Protein AF-A0AAV1DIM1-F1 (afdb_monomer_lite)

Radius of gyration: 45.49 Å; chains: 1; bounding box: 149×94×102 Å

Secondary structure (DSSP, 8-state):
--SSHHHHHHTSS--------------HHHHHHHHHHT--SSSS-S-HHHHHHHHHHHHHTT---HHHHHHHHHHHHHHHHH-TT--HHHHHHHHHHHHHH-----HHHHHHHHHHHHHHHHS--BHHHHHHHHHHHHHHHTT-SSS---BSSHHHHHHHHHHTB-TTS-EESBSS---EEHHHHHHHHHHHHHHHHHBSS---HHHHHHHHHHHHHHGGGEEE-TTS-EEE--TTSSS-HHHHHHHHHHHHHHHHHH-SS-----HHHHHHHHHHHHHT-S-SSHHHHHHHHHHHHHHHS-SS-EE-EEE-S-SEEETTTTPPEEEEEE-TT-PBPPSEEEEEEEEEETT---EEEEEEEPEEETTTTEEEESS--TT--SEEEEEEEEEEESSSTHHHHEE--SEEEEEEEEEB--EEEEEEEEEE-TTT--EEEEEE--TTS---EEEEEESSSEEEEEEEEE-TTSPBP--SEEEEEEEETTS-EEEEEPEEETTEEEEEEESTTTTTTTTT--EEEEEEEEEE-TTBTT-EEEEEEEEEEEPPPPPTTPPPPPPP---TTGGGSPPPP----PPPPP-PPPHHHHHHHHHHHHHHHHHHHHHHHHTT---TTS--SHHHHHHHHHHHHHHHHHHHHHHHHHHS---SSTTTHHHHHHHHHHHHHHHHHTTT---------------------------------------------------HHHHHHHHHHHTSPP-TTS-----EEHHHHHHH-S-HHHHHHHHHHHHHTTSEEEEE--SSS--EEEEEHHHHHHHHHHHHHHTT--SHHHHHHHHHIIIIIHHH--SSEEEHHHHHHHHHTTS---HHHHHHHHHTTSEEE-SS-TTEEEE--TTTHHHHHHHHHHHHHHHHHHHTSTTSEEEHHHHHT---SS-SS-HHHHHHHHHHTTSEEEETTEEEEPEE-TTS-EE--------

Foldseek 3Di:
DPDPPVVVVVVVPPPPPDQQFFFDFDDVVLVVLLCVQLVDPVLDDDALQSLLLSLVLCVLLVHPPQVSHLVVPLVVLQVQLPDPPHDLQSLLSSLSNCLRNVRDDDVVSLQVLLVVLLVQLVVDFFLVSLLSSLSSLVSSVSNDPPHQNAHAVLQVSLVSLVVQADPQLFGDRGPPDPFTWLLSSLSSLLSNLSSLVRYPDHHDVVSVVVNLVSLVSNLVQWDADPNLAIFHDTPPPPDDRLSSRLSNLSSQQSNLVSDPDESPDDLSSLLNPLSVLSSCPHDPHSVSSSSSSSSLVSLCDGNHAREWRKHWPDQEAEPAVQGWTKIAIATNNRHQDDDKWKWFAWKAFPPDPDIDGDTGIFDADPVVRIGIDNHDDLVDFQGKMKIKMAIGDPDPVNSRHHRHNGIRIHIHGYAYAKDKADWKKFKAAQPPRDTPDIDHFDQPDDAADEAEDELRIKIKTKIFIATPSGATDDAPAKWKWKAFPQGDIDIDGWDDPRGMTMDIGNSPVCCLVVQVDFAKIWIWIFTDHPRHPCGDIGGNHIYGYHGDDHDPPGDHGDRHPPDPVCVLPDDDDDPDDDDDDDDDDDPVVVVVVVVVVCVVVVVVVVVCVVVVPDDVVQDPPDPLNVLSVVLVVLVVVVVVVVVVVVVDPDDDDVVPSVVVNVVSVVVNVVVVCVVPDDDDDDDDDDYDDDDDDDDDDDDDDDDDDDDDDDDDDDDDDDDDDDPPPDDPLNVQVVVQQVVWDDQPPFDAHDKAKLLLSLLVDVDNVVNVVVVVVCLLVLQKAKAQDPLPDRIIIIDGNVSQVVQLVVLLVVVVDPDPVLSVLSVLCSPQVCNVDSDQKDFQVRVCVSSVVPHDDDVVSVVSCVVSQQWDQDSPDNRMIGGGGGPCPLQSQQLSQQLVVLQVVQVPDPQSKDFPVVQQPDADPSHSTHSSSSVSNCCSVVQWHDDPRMIGGWDQDPPRDTDDRDDDDDD

Organism: NCBI:txid529605

Structure (mmCIF, N/CA/C/O backbone):
data_AF-A0AAV1DIM1-F1
#
_entry.id   AF-A0AAV1DIM1-F1
#
loop_
_atom_site.group_PDB
_atom_site.id
_atom_site.type_symbol
_atom_site.label_atom_id
_atom_site.label_alt_id
_atom_site.label_comp_id
_atom_site.label_asym_id
_atom_site.label_entity_id
_atom_site.label_seq_id
_atom_site.pdbx_PDB_ins_code
_atom_site.Cartn_x
_atom_site.Cartn_y
_atom_site.Cartn_z
_atom_site.occupancy
_atom_site.B_iso_or_equiv
_atom_site.auth_seq_id
_atom_site.auth_comp_id
_atom_site.auth_asym_id
_atom_site.auth_atom_id
_atom_site.pdbx_PDB_model_num
ATOM 1 N N . MET A 1 1 ? 7.513 43.354 28.624 1.00 40.34 1 MET A N 1
ATOM 2 C CA . MET A 1 1 ? 8.223 42.387 27.754 1.00 40.34 1 MET A CA 1
ATOM 3 C C . MET A 1 1 ? 7.417 41.090 27.690 1.00 40.34 1 MET A C 1
ATOM 5 O O . MET A 1 1 ? 7.611 40.233 28.534 1.00 40.34 1 MET A O 1
ATOM 9 N N . ALA A 1 2 ? 6.451 40.970 26.768 1.00 34.06 2 ALA A N 1
ATOM 10 C CA . ALA A 1 2 ? 5.470 39.869 26.795 1.00 34.06 2 ALA A CA 1
ATOM 11 C C . ALA A 1 2 ? 4.981 39.428 25.395 1.00 34.06 2 ALA A C 1
ATOM 13 O O . ALA A 1 2 ? 3.812 39.102 25.218 1.00 34.06 2 ALA A O 1
ATOM 14 N N . ARG A 1 3 ? 5.856 39.458 24.374 1.00 29.02 3 ARG A N 1
ATOM 15 C CA . ARG A 1 3 ? 5.489 39.065 22.993 1.00 29.02 3 ARG A CA 1
ATOM 16 C C . ARG A 1 3 ? 6.458 38.108 22.284 1.00 29.02 3 ARG A C 1
ATOM 18 O O . ARG A 1 3 ? 6.128 37.634 21.206 1.00 29.02 3 ARG A O 1
ATOM 25 N N . ASN A 1 4 ? 7.593 37.769 22.905 1.00 30.81 4 ASN A N 1
ATOM 26 C CA . ASN A 1 4 ? 8.616 36.903 22.295 1.00 30.81 4 ASN A CA 1
ATOM 27 C C . ASN A 1 4 ? 8.560 35.444 22.794 1.00 30.81 4 ASN A C 1
ATOM 29 O O . ASN A 1 4 ? 9.147 34.567 22.170 1.00 30.81 4 ASN A O 1
ATOM 33 N N . LEU A 1 5 ? 7.832 35.156 23.881 1.00 32.81 5 LEU A N 1
ATOM 34 C CA . LEU A 1 5 ? 7.786 33.808 24.468 1.00 32.81 5 LEU A CA 1
ATOM 35 C C . LEU A 1 5 ? 6.974 32.810 23.614 1.00 32.81 5 LEU A C 1
ATOM 37 O O . LEU A 1 5 ? 7.283 31.622 23.589 1.00 32.81 5 LEU A O 1
ATOM 41 N N . GLY A 1 6 ? 5.981 33.295 22.858 1.00 29.98 6 GLY A N 1
ATOM 42 C CA . GLY A 1 6 ? 5.124 32.458 22.007 1.00 29.98 6 GLY A CA 1
ATOM 43 C C . GLY A 1 6 ? 5.832 31.812 20.808 1.00 29.98 6 GLY A C 1
ATOM 44 O O . GLY A 1 6 ? 5.365 30.789 20.319 1.00 29.98 6 GLY A O 1
ATOM 45 N N . PHE A 1 7 ? 6.968 32.359 20.361 1.00 30.95 7 PHE A N 1
ATOM 46 C CA . PHE A 1 7 ? 7.756 31.772 19.270 1.00 30.95 7 PHE A CA 1
ATOM 47 C C . PHE A 1 7 ? 8.720 30.673 19.740 1.00 30.95 7 PHE A C 1
ATOM 49 O O . PHE A 1 7 ? 9.035 29.779 18.961 1.00 30.95 7 PHE A O 1
ATOM 56 N N . LEU A 1 8 ? 9.147 30.686 21.009 1.00 30.31 8 LEU A N 1
ATOM 57 C CA . LEU A 1 8 ? 10.088 29.685 21.528 1.00 30.31 8 LEU A CA 1
ATOM 58 C C . LEU A 1 8 ? 9.409 28.337 21.830 1.00 30.31 8 LEU A C 1
ATOM 60 O O . LEU A 1 8 ? 10.008 27.283 21.640 1.00 30.31 8 LEU A O 1
ATOM 64 N N . VAL A 1 9 ? 8.140 28.359 22.252 1.00 33.66 9 VAL A N 1
ATOM 65 C CA . VAL A 1 9 ? 7.372 27.140 22.575 1.00 33.66 9 VAL A CA 1
ATOM 66 C C . VAL A 1 9 ? 6.991 26.351 21.315 1.00 33.66 9 VAL A C 1
ATOM 68 O O . VAL A 1 9 ? 6.946 25.122 21.352 1.00 33.66 9 VAL A O 1
ATOM 71 N N . LEU A 1 10 ? 6.780 27.026 20.179 1.00 28.30 10 LEU A N 1
ATOM 72 C CA . LEU A 1 10 ? 6.426 26.365 18.917 1.00 28.30 10 LEU A CA 1
ATOM 73 C C . LEU A 1 10 ? 7.615 25.621 18.271 1.00 28.30 10 LEU A C 1
ATOM 75 O O . LEU A 1 10 ? 7.403 24.708 17.479 1.00 28.30 10 LEU A O 1
ATOM 79 N N . ALA A 1 11 ? 8.854 25.962 18.643 1.00 30.52 11 ALA A N 1
ATOM 80 C CA . ALA A 1 11 ? 10.071 25.320 18.137 1.00 30.52 11 ALA A CA 1
ATOM 81 C C . ALA A 1 11 ? 10.426 23.991 18.841 1.00 30.52 11 ALA A C 1
ATOM 83 O O . ALA A 1 11 ? 11.244 23.231 18.332 1.00 30.52 11 ALA A O 1
ATOM 84 N N . LEU A 1 12 ? 9.818 23.680 19.995 1.00 31.03 12 LEU A N 1
ATOM 85 C CA . LEU A 1 12 ? 10.154 22.495 20.810 1.00 31.03 12 LEU A CA 1
ATOM 86 C C . LEU A 1 12 ? 9.238 21.276 20.586 1.00 31.03 12 LEU A C 1
ATOM 88 O O . LEU A 1 12 ? 9.500 20.198 21.131 1.00 31.03 12 LEU A O 1
ATOM 92 N N . PHE A 1 13 ? 8.201 21.429 19.756 1.00 29.11 13 PHE A N 1
ATOM 93 C CA . PHE A 1 13 ? 7.246 20.372 19.392 1.00 29.11 13 PHE A CA 1
ATOM 94 C C . PHE A 1 13 ? 7.442 19.791 17.979 1.00 29.11 13 PHE A C 1
ATOM 96 O O . PHE A 1 13 ? 6.601 19.029 17.512 1.00 29.11 13 PHE A O 1
ATOM 103 N N . VAL A 1 14 ? 8.585 20.055 17.331 1.00 29.22 14 VAL A N 1
ATOM 104 C CA . VAL A 1 14 ? 9.049 19.288 16.156 1.00 29.22 14 VAL A CA 1
ATOM 105 C C . VAL A 1 14 ? 10.115 18.282 16.595 1.00 29.22 14 VAL A C 1
ATOM 107 O O . VAL A 1 14 ? 11.280 18.345 16.224 1.00 29.22 14 VAL A O 1
ATOM 110 N N . ALA A 1 15 ? 9.690 17.346 17.440 1.00 30.95 15 ALA A N 1
ATOM 111 C CA . ALA A 1 15 ? 10.381 16.083 17.653 1.00 30.95 15 ALA A CA 1
ATOM 112 C C . ALA A 1 15 ? 9.413 14.990 17.201 1.00 30.95 15 ALA A C 1
ATOM 114 O O . ALA A 1 15 ? 8.617 14.500 18.002 1.00 30.95 15 ALA A O 1
ATOM 115 N N . SER A 1 16 ? 9.429 14.685 15.900 1.00 29.98 16 SER A N 1
ATOM 116 C CA . SER A 1 16 ? 8.691 13.538 15.374 1.00 29.98 16 SER A CA 1
ATOM 117 C C . SER A 1 16 ? 9.204 12.288 16.084 1.00 29.98 16 SER A C 1
ATOM 119 O O . SER A 1 16 ? 10.413 12.043 16.112 1.00 29.98 16 SER A O 1
ATOM 121 N N . ILE A 1 17 ? 8.306 11.519 16.699 1.00 33.34 17 ILE A N 1
ATOM 122 C CA . ILE A 1 17 ? 8.644 10.177 17.169 1.00 33.34 17 ILE A CA 1
ATOM 123 C C . ILE A 1 17 ? 8.597 9.302 15.921 1.00 33.34 17 ILE A C 1
ATOM 125 O O . ILE A 1 17 ? 7.555 8.737 15.598 1.00 33.34 17 ILE A O 1
ATOM 129 N N . CYS A 1 18 ? 9.701 9.277 15.171 1.00 35.06 18 CYS A N 1
ATOM 130 C CA . CYS A 1 18 ? 9.811 8.430 13.992 1.00 35.06 18 CYS A CA 1
ATOM 131 C C . CYS A 1 18 ? 9.652 6.968 14.423 1.00 35.06 18 CYS A C 1
ATOM 133 O O . CYS A 1 18 ? 10.499 6.444 15.150 1.00 35.06 18 CYS A O 1
ATOM 135 N N . GLU A 1 19 ? 8.601 6.304 13.941 1.00 37.44 19 GLU A N 1
ATOM 136 C CA . GLU A 1 19 ? 8.610 4.849 13.827 1.00 37.44 19 GLU A CA 1
ATOM 137 C C . GLU A 1 19 ? 9.782 4.495 12.907 1.00 37.44 19 GLU A C 1
ATOM 139 O O . GLU A 1 19 ? 9.774 4.811 11.718 1.00 37.44 19 GLU A O 1
ATOM 144 N N . ALA A 1 20 ? 10.847 3.932 13.478 1.00 51.25 20 ALA A N 1
ATOM 145 C CA . ALA A 1 20 ? 12.033 3.595 12.710 1.00 51.25 20 ALA A CA 1
ATOM 146 C C . ALA A 1 20 ? 11.726 2.376 11.831 1.00 51.25 20 ALA A C 1
ATOM 148 O O . ALA A 1 20 ? 11.502 1.278 12.347 1.00 51.25 20 ALA A O 1
ATOM 149 N N . ALA A 1 21 ? 11.693 2.583 10.513 1.00 56.81 21 ALA A N 1
ATOM 150 C CA . ALA A 1 21 ? 11.417 1.529 9.548 1.00 56.81 21 ALA A CA 1
ATOM 151 C C . ALA A 1 21 ? 12.427 0.375 9.686 1.00 56.81 21 ALA A C 1
ATOM 153 O O . ALA A 1 21 ? 13.643 0.580 9.715 1.00 56.81 21 ALA A O 1
ATOM 154 N N . VAL A 1 22 ? 11.909 -0.852 9.783 1.00 68.50 22 VAL A N 1
ATOM 155 C CA . VAL A 1 22 ? 12.723 -2.065 9.909 1.00 68.50 22 VAL A CA 1
ATOM 156 C C . VAL A 1 22 ? 13.073 -2.563 8.513 1.00 68.50 22 VAL A C 1
ATOM 158 O O . VAL A 1 22 ? 12.312 -3.302 7.894 1.00 68.50 22 VAL A O 1
ATOM 161 N N . PHE A 1 23 ? 14.233 -2.147 8.013 1.00 79.62 23 PHE A N 1
ATOM 162 C CA . PHE A 1 23 ? 14.759 -2.636 6.742 1.00 79.62 23 PHE A CA 1
ATOM 163 C C . PHE A 1 23 ? 15.309 -4.058 6.912 1.00 79.62 23 PHE A C 1
ATOM 165 O O . PHE A 1 23 ? 16.180 -4.308 7.746 1.00 79.62 23 PHE A O 1
ATOM 172 N N . THR A 1 24 ? 14.819 -4.990 6.100 1.00 80.88 24 THR A N 1
ATOM 173 C CA . THR A 1 24 ? 15.339 -6.360 5.996 1.00 80.88 24 THR A CA 1
ATOM 174 C C . THR A 1 24 ? 15.848 -6.609 4.577 1.00 80.88 24 THR A C 1
ATOM 176 O O . THR A 1 24 ? 15.225 -6.101 3.646 1.00 80.88 24 THR A O 1
ATOM 179 N N . PRO A 1 25 ? 16.925 -7.394 4.381 1.00 82.19 25 PRO A N 1
ATOM 180 C CA . PRO A 1 25 ? 17.340 -7.857 3.054 1.00 82.19 25 PRO A CA 1
ATOM 181 C C . PRO A 1 25 ? 16.237 -8.624 2.307 1.00 82.19 25 PRO A C 1
ATOM 183 O O . PRO A 1 25 ? 15.236 -9.033 2.906 1.00 82.19 25 PRO A O 1
ATOM 186 N N . ILE A 1 26 ? 16.449 -8.863 1.009 1.00 83.69 26 ILE A N 1
ATOM 187 C CA . ILE A 1 26 ? 15.561 -9.704 0.189 1.00 83.69 26 ILE A CA 1
ATOM 188 C C . ILE A 1 26 ? 15.345 -11.084 0.843 1.00 83.69 26 ILE A C 1
ATOM 190 O O . ILE A 1 26 ? 16.244 -11.668 1.446 1.00 83.69 26 ILE A O 1
ATOM 194 N N . SER A 1 27 ? 14.122 -11.603 0.717 1.00 80.56 27 SER A N 1
ATOM 195 C CA . SER A 1 27 ? 13.623 -12.790 1.420 1.00 80.56 27 SER A CA 1
ATOM 196 C C . SER A 1 27 ? 12.796 -13.710 0.512 1.00 80.56 27 SER A C 1
ATOM 198 O O . SER A 1 27 ? 12.412 -13.334 -0.596 1.00 80.56 27 SER A O 1
ATOM 200 N N . ASP A 1 28 ? 12.446 -14.906 0.992 1.00 84.25 28 ASP A N 1
ATOM 201 C CA . ASP A 1 28 ? 11.687 -15.901 0.214 1.00 84.25 28 ASP A CA 1
ATOM 202 C C . ASP A 1 28 ? 10.268 -15.450 -0.181 1.00 84.25 28 ASP A C 1
ATOM 204 O O . ASP A 1 28 ? 9.680 -15.987 -1.123 1.00 84.25 28 ASP A O 1
ATOM 208 N N . SER A 1 29 ? 9.722 -14.412 0.462 1.00 86.75 29 SER A N 1
ATOM 209 C CA . SER A 1 29 ? 8.478 -13.783 0.010 1.00 86.75 29 SER A CA 1
ATOM 210 C C . SER A 1 29 ? 8.655 -13.025 -1.311 1.00 86.75 29 SER A C 1
ATOM 212 O O . SER A 1 29 ? 7.742 -13.033 -2.131 1.00 86.75 29 SER A O 1
ATOM 214 N N . HIS A 1 30 ? 9.840 -12.464 -1.582 1.00 90.69 30 HIS A N 1
ATOM 215 C CA . HIS A 1 30 ? 10.179 -11.875 -2.882 1.00 90.69 30 HIS A CA 1
ATOM 216 C C . HIS A 1 30 ? 10.351 -12.963 -3.951 1.00 90.69 30 HIS A C 1
ATOM 218 O O . HIS A 1 30 ? 9.887 -12.786 -5.075 1.00 90.69 30 HIS A O 1
ATOM 224 N N . ARG A 1 31 ? 10.940 -14.120 -3.598 1.00 91.06 31 ARG A N 1
ATOM 225 C CA . ARG A 1 31 ? 10.999 -15.293 -4.496 1.00 91.06 31 ARG A CA 1
ATOM 226 C C . ARG A 1 31 ? 9.598 -15.772 -4.881 1.00 91.06 31 ARG A C 1
ATOM 228 O O . ARG A 1 31 ? 9.326 -16.030 -6.049 1.00 91.06 31 ARG A O 1
ATOM 235 N N . SER A 1 32 ? 8.709 -15.852 -3.891 1.00 90.38 32 SER A N 1
ATOM 236 C CA . SER A 1 32 ? 7.310 -16.254 -4.073 1.00 90.38 32 SER A CA 1
ATOM 237 C C . SER A 1 32 ? 6.549 -15.254 -4.950 1.00 90.38 32 SER A C 1
ATOM 239 O O . SER A 1 32 ? 5.895 -15.651 -5.909 1.00 90.38 32 SER A O 1
ATOM 241 N N . ALA A 1 33 ? 6.702 -13.953 -4.682 1.00 90.19 33 ALA A N 1
ATOM 242 C CA . ALA A 1 33 ? 6.083 -12.890 -5.469 1.00 90.19 33 ALA A CA 1
ATOM 243 C C . ALA A 1 33 ? 6.608 -12.831 -6.913 1.00 90.19 33 ALA A C 1
ATOM 245 O O . ALA A 1 33 ? 5.827 -12.581 -7.823 1.00 90.19 33 ALA A O 1
ATOM 246 N N . ALA A 1 34 ? 7.894 -13.110 -7.153 1.00 91.19 34 ALA A N 1
ATOM 247 C CA . ALA A 1 34 ? 8.439 -13.202 -8.508 1.00 91.19 34 ALA A CA 1
ATOM 248 C C . ALA A 1 34 ? 7.774 -14.326 -9.319 1.00 91.19 34 ALA A C 1
ATOM 250 O O . ALA A 1 34 ? 7.441 -14.122 -10.483 1.00 91.19 34 ALA A O 1
ATOM 251 N N . LEU A 1 35 ? 7.540 -15.489 -8.702 1.00 89.69 35 LEU A N 1
ATOM 252 C CA . LEU A 1 35 ? 6.852 -16.616 -9.342 1.00 89.69 35 LEU A CA 1
ATOM 253 C C . LEU A 1 35 ? 5.356 -16.352 -9.590 1.00 89.69 35 LEU A C 1
ATOM 255 O O . LEU A 1 35 ? 4.811 -16.891 -10.547 1.00 89.69 35 LEU A O 1
ATOM 259 N N . GLU A 1 36 ? 4.698 -15.532 -8.764 1.00 89.75 36 GLU A N 1
ATOM 260 C CA . GLU A 1 36 ? 3.298 -15.124 -8.970 1.00 89.75 36 GLU A CA 1
ATOM 261 C C . GLU A 1 36 ? 3.160 -14.009 -10.024 1.00 89.75 36 GLU A C 1
ATOM 263 O O . GLU A 1 36 ? 2.272 -14.066 -10.872 1.00 89.75 36 GLU A O 1
ATOM 268 N N . LEU A 1 37 ? 4.042 -13.002 -9.998 1.00 89.31 37 LEU A N 1
ATOM 269 C CA . LEU A 1 37 ? 3.966 -11.822 -10.869 1.00 89.31 37 LEU A CA 1
ATOM 270 C C . LEU A 1 37 ? 4.490 -12.070 -12.291 1.00 89.31 37 LEU A C 1
ATOM 272 O O . LEU A 1 37 ? 3.983 -11.451 -13.220 1.00 89.31 37 LEU A O 1
ATOM 276 N N . PHE A 1 38 ? 5.456 -12.977 -12.469 1.00 87.88 38 PHE A N 1
ATOM 277 C CA . PHE A 1 38 ? 5.942 -13.436 -13.779 1.00 87.88 38 PHE A CA 1
ATOM 278 C C . PHE A 1 38 ? 5.358 -14.812 -14.167 1.00 87.88 38 PHE A C 1
ATOM 280 O O . PHE A 1 38 ? 5.999 -15.607 -14.859 1.00 87.88 38 PHE A O 1
ATOM 287 N N . ALA A 1 39 ? 4.144 -15.127 -13.702 1.00 79.12 39 ALA A N 1
ATOM 288 C CA . ALA A 1 39 ? 3.443 -16.357 -14.059 1.00 79.12 39 ALA A CA 1
ATOM 289 C C . ALA A 1 39 ? 2.980 -16.328 -15.530 1.00 79.12 39 ALA A C 1
ATOM 291 O O . ALA A 1 39 ? 1.966 -15.713 -15.863 1.00 79.12 39 ALA A O 1
ATOM 292 N N . ALA A 1 40 ? 3.714 -17.015 -16.410 1.00 64.62 40 ALA A N 1
ATOM 293 C CA . ALA A 1 40 ? 3.348 -17.161 -17.819 1.00 64.62 40 ALA A CA 1
ATOM 294 C C . ALA A 1 40 ? 1.992 -17.877 -17.978 1.00 64.62 40 ALA A C 1
ATOM 296 O O . ALA A 1 40 ? 1.770 -18.929 -17.377 1.00 64.62 40 ALA A O 1
ATOM 297 N N . THR A 1 41 ? 1.100 -17.336 -18.814 1.00 57.91 41 THR A N 1
ATOM 298 C CA . THR A 1 41 ? -0.246 -17.905 -19.033 1.00 57.91 41 THR A CA 1
ATOM 299 C C . THR A 1 41 ? -0.207 -19.229 -19.792 1.00 57.91 41 THR A C 1
ATOM 301 O O . THR A 1 41 ? -0.968 -20.137 -19.474 1.00 57.91 41 THR A O 1
ATOM 304 N N . ASP A 1 42 ? 0.724 -19.345 -20.743 1.00 53.31 42 ASP A N 1
ATOM 305 C CA . ASP A 1 42 ? 0.839 -20.463 -21.690 1.00 53.31 42 ASP A CA 1
ATOM 306 C C . ASP A 1 42 ? 2.292 -20.981 -21.796 1.00 53.31 42 ASP A C 1
ATOM 308 O O . ASP A 1 42 ? 2.686 -21.604 -22.779 1.00 53.31 42 ASP A O 1
ATOM 312 N N . GLY A 1 43 ? 3.128 -20.680 -20.794 1.00 56.00 43 GLY A N 1
ATOM 313 C CA . GLY A 1 43 ? 4.568 -20.989 -20.774 1.00 56.00 43 GLY A CA 1
ATOM 314 C C . GLY A 1 43 ? 5.467 -19.942 -21.452 1.00 56.00 43 GLY A C 1
ATOM 315 O O . GLY A 1 43 ? 6.663 -19.905 -21.176 1.00 56.00 43 GLY A O 1
ATOM 316 N N . SER A 1 44 ? 4.907 -19.044 -22.267 1.00 58.66 44 SER A N 1
ATOM 317 C CA . SER A 1 44 ? 5.600 -17.877 -22.837 1.00 58.66 44 SER A CA 1
ATOM 318 C C . SER A 1 44 ? 5.218 -16.567 -22.138 1.00 58.66 44 SER A C 1
ATOM 320 O O . SER A 1 44 ? 4.049 -16.353 -21.818 1.00 58.66 44 SER A O 1
ATOM 322 N N . LEU A 1 45 ? 6.189 -15.665 -21.971 1.00 73.56 45 LEU A N 1
ATOM 323 C CA . LEU A 1 45 ? 5.976 -14.262 -21.578 1.00 73.56 45 LEU A CA 1
ATOM 324 C C . LEU A 1 45 ? 5.687 -13.403 -22.828 1.00 73.56 45 LEU A C 1
ATOM 326 O O . LEU A 1 45 ? 6.033 -13.803 -23.941 1.00 73.56 45 LEU A O 1
ATOM 330 N N . GLN A 1 46 ? 5.038 -12.244 -22.681 1.00 73.00 46 GLN A N 1
ATOM 331 C CA . GLN A 1 46 ? 4.413 -11.531 -23.809 1.00 73.00 46 GLN A CA 1
ATOM 332 C C . GLN A 1 46 ? 5.410 -10.777 -24.702 1.00 73.00 46 GLN A C 1
ATOM 334 O O . GLN A 1 46 ? 5.088 -10.438 -25.839 1.00 73.00 46 GLN A O 1
ATOM 339 N N . SER A 1 47 ? 6.618 -10.489 -24.208 1.00 87.56 47 SER A N 1
ATOM 340 C CA . SER A 1 47 ? 7.649 -9.755 -24.954 1.00 87.56 47 SER A CA 1
ATOM 341 C C . SER A 1 47 ? 9.072 -10.148 -24.549 1.00 87.56 47 SER A C 1
ATOM 343 O O . SER A 1 47 ? 9.297 -10.650 -23.447 1.00 87.56 47 SER A O 1
ATOM 345 N N . LEU A 1 48 ? 10.064 -9.869 -25.405 1.00 89.31 48 LEU A N 1
ATOM 346 C CA . LEU A 1 48 ? 11.488 -10.036 -25.061 1.00 89.31 48 LEU A CA 1
ATOM 347 C C . LEU A 1 48 ? 11.921 -9.116 -23.904 1.00 89.31 48 LEU A C 1
ATOM 349 O O . LEU A 1 48 ? 12.771 -9.496 -23.104 1.00 89.31 48 LEU A O 1
ATOM 353 N N . GLU A 1 49 ? 11.307 -7.935 -23.786 1.00 91.88 49 GLU A N 1
ATOM 354 C CA . GLU A 1 49 ? 11.537 -6.985 -22.690 1.00 91.88 49 GLU A CA 1
ATOM 355 C C . GLU A 1 49 ? 11.091 -7.579 -21.344 1.00 91.88 49 GLU A C 1
ATOM 357 O O . GLU A 1 49 ? 11.915 -7.743 -20.449 1.00 91.88 49 GLU A O 1
ATOM 362 N N . GLU A 1 50 ? 9.835 -8.019 -21.240 1.00 90.94 50 GLU A N 1
ATOM 363 C CA . GLU A 1 50 ? 9.304 -8.743 -20.071 1.00 90.94 50 GLU A CA 1
ATOM 364 C C . GLU A 1 50 ? 10.066 -10.050 -19.796 1.00 90.94 50 GLU A C 1
ATOM 366 O O . GLU A 1 50 ? 10.322 -10.392 -18.643 1.00 90.94 50 GLU A O 1
ATOM 371 N N . THR A 1 51 ? 10.485 -10.769 -20.845 1.00 91.44 51 THR A N 1
ATOM 372 C CA . THR A 1 51 ? 11.258 -12.009 -20.690 1.00 91.44 51 THR A CA 1
ATOM 373 C C . THR A 1 51 ? 12.624 -11.748 -20.066 1.00 91.44 51 THR A C 1
ATOM 375 O O . THR A 1 51 ? 13.053 -12.524 -19.212 1.00 91.44 51 THR A O 1
ATOM 378 N N . TYR A 1 52 ? 13.302 -10.653 -20.427 1.00 93.38 52 TYR A N 1
ATOM 379 C CA . TYR A 1 52 ? 14.516 -10.247 -19.723 1.00 93.38 52 TYR A CA 1
ATOM 380 C C . TYR A 1 52 ? 14.220 -9.825 -18.280 1.00 93.38 52 TYR A C 1
ATOM 382 O O . TYR A 1 52 ? 14.936 -10.260 -17.383 1.00 93.38 52 TYR A O 1
ATOM 390 N N . GLU A 1 53 ? 13.187 -9.005 -18.045 1.00 94.50 53 GLU A N 1
ATOM 391 C CA . GLU A 1 53 ? 12.804 -8.554 -16.696 1.00 94.50 53 GLU A CA 1
ATOM 392 C C . GLU A 1 53 ? 12.592 -9.760 -15.760 1.00 94.50 53 GLU A C 1
ATOM 394 O O . GLU A 1 53 ? 13.204 -9.826 -14.692 1.00 94.50 53 GLU A O 1
ATOM 399 N N . ALA A 1 54 ? 11.843 -10.770 -16.217 1.00 92.94 54 ALA A N 1
ATOM 400 C CA . ALA A 1 54 ? 11.628 -12.030 -15.509 1.00 92.94 54 ALA A CA 1
ATOM 401 C C . ALA A 1 54 ? 12.930 -12.815 -15.283 1.00 92.94 54 ALA A C 1
ATOM 403 O O . ALA A 1 54 ? 13.263 -13.152 -14.147 1.00 92.94 54 ALA A O 1
ATOM 404 N N . LEU A 1 55 ? 13.692 -13.094 -16.350 1.00 93.06 55 LEU A N 1
ATOM 405 C CA . LEU A 1 55 ? 14.932 -13.877 -16.281 1.00 93.06 55 LEU A CA 1
ATOM 406 C C . LEU A 1 55 ? 15.975 -13.236 -15.362 1.00 93.06 55 LEU A C 1
ATOM 408 O O . LEU A 1 55 ? 16.647 -13.943 -14.612 1.00 93.06 55 LEU A O 1
ATOM 412 N N . ARG A 1 56 ? 16.095 -11.907 -15.393 1.00 94.38 56 ARG A N 1
ATOM 413 C CA . ARG A 1 56 ? 17.026 -11.150 -14.559 1.00 94.38 56 ARG A CA 1
ATOM 414 C C . ARG A 1 56 ? 16.599 -11.152 -13.093 1.00 94.38 56 ARG A C 1
ATOM 416 O O . ARG A 1 56 ? 17.438 -11.367 -12.220 1.00 94.38 56 ARG A O 1
ATOM 423 N N . THR A 1 57 ? 15.305 -10.986 -12.812 1.00 94.50 57 THR A N 1
ATOM 424 C CA . THR A 1 57 ? 14.769 -11.153 -11.455 1.00 94.50 57 THR A CA 1
ATOM 425 C C . THR A 1 57 ? 14.967 -12.585 -10.950 1.00 94.50 57 THR A C 1
ATOM 427 O O . THR A 1 57 ? 15.407 -12.762 -9.818 1.00 94.50 57 THR A O 1
ATOM 430 N N . PHE A 1 58 ? 14.728 -13.613 -11.770 1.00 93.44 58 PHE A N 1
ATOM 431 C CA . PHE A 1 58 ? 14.961 -15.012 -11.395 1.00 93.44 58 PHE A CA 1
ATOM 432 C C . PHE A 1 58 ? 16.445 -15.329 -11.155 1.00 93.44 58 PHE A C 1
ATOM 434 O O . PHE A 1 58 ? 16.755 -16.046 -10.207 1.00 93.44 58 PHE A O 1
ATOM 441 N N . GLU A 1 59 ? 17.364 -14.770 -11.947 1.00 92.69 59 GLU A N 1
ATOM 442 C CA . GLU A 1 59 ? 18.813 -14.913 -11.748 1.00 92.69 59 GLU A CA 1
ATOM 443 C C . GLU A 1 59 ? 19.257 -14.327 -10.400 1.00 92.69 59 GLU A C 1
ATOM 445 O O . GLU A 1 59 ? 19.865 -15.031 -9.593 1.00 92.69 59 GLU A O 1
ATOM 450 N N . VAL A 1 60 ? 18.899 -13.068 -10.116 1.00 92.44 60 VAL A N 1
ATOM 451 C CA . VAL A 1 60 ? 19.247 -12.386 -8.855 1.00 92.44 60 VAL A CA 1
ATOM 452 C C . VAL A 1 60 ? 18.602 -13.069 -7.646 1.00 92.44 60 VAL A C 1
ATOM 454 O O . VAL A 1 60 ? 19.239 -13.219 -6.605 1.00 92.44 60 VAL A O 1
ATOM 457 N N . LEU A 1 61 ? 17.349 -13.514 -7.776 1.00 91.94 61 LEU A N 1
ATOM 458 C CA . LEU A 1 61 ? 16.641 -14.234 -6.718 1.00 91.94 61 LEU A CA 1
ATOM 459 C C . LEU A 1 61 ? 17.027 -15.719 -6.629 1.00 91.94 61 LEU A C 1
ATOM 461 O O . LEU A 1 61 ? 16.501 -16.411 -5.762 1.00 91.94 61 LEU A O 1
ATOM 465 N N . GLY A 1 62 ? 17.921 -16.233 -7.481 1.00 90.00 62 GLY A N 1
ATOM 466 C CA . GLY A 1 62 ? 18.346 -17.636 -7.479 1.00 90.00 62 GLY A CA 1
ATOM 467 C C . GLY A 1 62 ? 17.182 -18.618 -7.652 1.00 90.00 62 GLY A C 1
ATOM 468 O O . GLY A 1 62 ? 16.992 -19.494 -6.805 1.00 90.00 62 GLY A O 1
ATOM 469 N N . ILE A 1 63 ? 16.382 -18.431 -8.704 1.00 90.12 63 ILE A N 1
ATOM 470 C CA . ILE A 1 63 ? 15.212 -19.239 -9.078 1.00 90.12 63 ILE A CA 1
ATOM 471 C C . ILE A 1 63 ? 15.510 -19.947 -10.403 1.00 90.12 63 ILE A C 1
ATOM 473 O O . ILE A 1 63 ? 15.716 -19.293 -11.425 1.00 90.12 63 ILE A O 1
ATOM 477 N N . ASP A 1 64 ? 15.498 -21.283 -10.418 1.00 86.19 64 ASP A N 1
ATOM 478 C CA . ASP A 1 64 ? 15.716 -22.033 -11.659 1.00 86.19 64 ASP A CA 1
ATOM 479 C C . ASP A 1 64 ? 14.424 -22.171 -12.481 1.00 86.19 64 ASP A C 1
ATOM 481 O O . ASP A 1 64 ? 13.617 -23.080 -12.292 1.00 86.19 64 ASP A O 1
ATOM 485 N N . LYS A 1 65 ? 14.239 -21.221 -13.401 1.00 84.56 65 LYS A N 1
ATOM 486 C CA . LYS A 1 65 ? 13.229 -21.238 -14.477 1.00 84.56 65 LYS A CA 1
ATOM 487 C C . LYS A 1 65 ? 13.855 -21.162 -15.877 1.00 84.56 65 LYS A C 1
ATOM 489 O O . LYS A 1 65 ? 13.158 -21.010 -16.879 1.00 84.56 65 LYS A O 1
ATOM 494 N N . LYS A 1 66 ? 15.187 -21.247 -15.964 1.00 82.44 66 LYS A N 1
ATOM 495 C CA . LYS A 1 66 ? 15.953 -20.896 -17.169 1.00 82.44 66 LYS A CA 1
ATOM 496 C C . LYS A 1 66 ? 15.773 -21.899 -18.308 1.00 82.44 66 LYS A C 1
ATOM 498 O O . LYS A 1 66 ? 15.692 -21.499 -19.466 1.00 82.44 66 LYS A O 1
ATOM 503 N N . SER A 1 67 ? 15.716 -23.188 -17.984 1.00 80.75 67 SER A N 1
ATOM 504 C CA . SER A 1 67 ? 15.554 -24.284 -18.949 1.00 80.75 67 SER A CA 1
ATOM 505 C C . SER A 1 67 ? 14.205 -24.225 -19.673 1.00 80.75 67 SER A C 1
ATOM 507 O O . SER A 1 67 ? 14.167 -24.291 -20.898 1.00 80.75 67 SER A O 1
ATOM 509 N N . GLU A 1 68 ? 13.126 -24.020 -18.918 1.00 80.44 68 GLU A N 1
ATOM 510 C CA . GLU A 1 68 ? 11.751 -23.851 -19.399 1.00 80.44 68 GLU A CA 1
ATOM 511 C C . GLU A 1 68 ? 11.668 -22.712 -20.430 1.00 80.44 68 GLU A C 1
ATOM 513 O O . GLU A 1 68 ? 11.360 -22.950 -21.600 1.00 80.44 68 GLU A O 1
ATOM 518 N N . ILE A 1 69 ? 12.094 -21.505 -20.038 1.00 84.12 69 ILE A N 1
ATOM 519 C CA . ILE A 1 69 ? 12.074 -20.302 -20.886 1.00 84.12 69 ILE A CA 1
ATOM 520 C C . ILE A 1 69 ? 13.034 -20.425 -22.089 1.00 84.12 69 ILE A C 1
ATOM 522 O O . ILE A 1 69 ? 12.746 -19.881 -23.158 1.00 84.12 69 ILE A O 1
ATOM 526 N N . LYS A 1 70 ? 14.151 -21.174 -21.984 1.00 84.31 70 LYS A N 1
ATOM 527 C CA . LYS A 1 70 ? 15.045 -21.410 -23.138 1.00 84.31 70 LYS A CA 1
ATOM 528 C C . LYS A 1 70 ? 14.293 -22.083 -24.296 1.00 84.31 70 LYS A C 1
ATOM 530 O O . LYS A 1 70 ? 14.510 -21.706 -25.447 1.00 84.31 70 LYS A O 1
ATOM 535 N N . THR A 1 71 ? 13.392 -23.028 -24.007 1.00 79.06 71 THR A N 1
ATOM 536 C CA . THR A 1 71 ? 12.675 -23.789 -25.050 1.00 79.06 71 THR A CA 1
ATOM 537 C C . THR A 1 71 ? 11.670 -22.955 -25.846 1.00 79.06 71 THR A C 1
ATOM 539 O O . THR A 1 71 ? 11.568 -23.142 -27.056 1.00 79.06 71 THR A O 1
ATOM 542 N N . SER A 1 72 ? 10.969 -22.013 -25.207 1.00 79.06 72 SER A N 1
ATOM 543 C CA . SER A 1 72 ? 10.006 -21.129 -25.877 1.00 79.06 72 SER A CA 1
ATOM 544 C C . SER A 1 72 ? 10.676 -19.967 -26.608 1.00 79.06 72 SER A C 1
ATOM 546 O O . SER A 1 72 ? 10.247 -19.579 -27.691 1.00 79.06 72 SER A O 1
ATOM 548 N N . THR A 1 73 ? 11.713 -19.380 -26.005 1.00 86.44 73 THR A N 1
ATOM 549 C CA . THR A 1 73 ? 12.131 -18.011 -26.341 1.00 86.44 73 THR A CA 1
ATOM 550 C C . THR A 1 73 ? 13.323 -17.949 -27.292 1.00 86.44 73 THR A C 1
ATOM 552 O O . THR A 1 73 ? 13.433 -16.985 -28.050 1.00 86.44 73 THR A O 1
ATOM 555 N N . CYS A 1 74 ? 14.204 -18.958 -27.320 1.00 87.50 74 CYS A N 1
ATOM 556 C CA . CYS A 1 74 ? 15.409 -18.882 -28.156 1.00 87.50 74 CYS A CA 1
ATOM 557 C C . CYS A 1 74 ? 15.117 -18.752 -29.653 1.00 87.50 74 CYS A C 1
ATOM 559 O O . CYS A 1 74 ? 15.873 -18.074 -30.342 1.00 87.50 74 CYS A O 1
ATOM 561 N N . LYS A 1 75 ? 14.007 -19.316 -30.148 1.00 86.44 75 LYS A N 1
ATOM 562 C CA . LYS A 1 75 ? 13.603 -19.113 -31.543 1.00 86.44 75 LYS A CA 1
ATOM 563 C C . LYS A 1 75 ? 13.275 -17.641 -31.826 1.00 86.44 75 LYS A C 1
ATOM 565 O O . LYS A 1 75 ? 13.781 -17.082 -32.785 1.00 86.44 75 LYS A O 1
ATOM 570 N N . THR A 1 76 ? 12.490 -16.995 -30.964 1.00 87.06 76 THR A N 1
ATOM 571 C CA . THR A 1 76 ? 12.130 -15.574 -31.108 1.00 87.06 76 THR A CA 1
ATOM 572 C C . THR A 1 76 ? 13.355 -14.660 -31.033 1.00 87.06 76 THR A C 1
ATOM 574 O O . THR A 1 76 ? 13.408 -13.647 -31.726 1.00 87.06 76 THR A O 1
ATOM 577 N N . VAL A 1 77 ? 14.353 -15.014 -30.215 1.00 88.31 77 VAL A N 1
ATOM 578 C CA . VAL A 1 77 ? 15.651 -14.317 -30.158 1.00 88.31 77 VAL A CA 1
ATOM 579 C C . VAL A 1 77 ? 16.390 -14.446 -31.492 1.00 88.31 77 VAL A C 1
ATOM 581 O O . VAL A 1 77 ? 16.786 -13.428 -32.051 1.00 88.31 77 VAL A O 1
ATOM 584 N N . ASP A 1 78 ? 16.517 -15.663 -32.023 1.00 86.50 78 ASP A N 1
ATOM 585 C CA . ASP A 1 78 ? 17.161 -15.947 -33.312 1.00 86.50 78 ASP A CA 1
ATOM 586 C C . ASP A 1 78 ? 16.454 -15.205 -34.468 1.00 86.50 78 ASP A C 1
ATOM 588 O O . ASP A 1 78 ? 17.067 -14.361 -35.125 1.00 86.50 78 ASP A O 1
ATOM 592 N N . ASP A 1 79 ? 15.134 -15.389 -34.619 1.00 86.00 79 ASP A N 1
ATOM 593 C CA . ASP A 1 79 ? 14.277 -14.703 -35.606 1.00 86.00 79 ASP A CA 1
ATOM 594 C C . ASP A 1 79 ? 14.445 -13.158 -35.549 1.00 86.00 79 ASP A C 1
ATOM 596 O O . ASP A 1 79 ? 14.465 -12.481 -36.582 1.00 86.00 79 ASP A O 1
ATOM 600 N N . THR A 1 80 ? 14.606 -12.579 -34.348 1.00 87.06 80 THR A N 1
ATOM 601 C CA . THR A 1 80 ? 14.785 -11.123 -34.149 1.00 87.06 80 THR A CA 1
ATOM 602 C C . THR A 1 80 ? 16.185 -10.638 -34.533 1.00 87.06 80 THR A C 1
ATOM 604 O O . THR A 1 80 ? 16.321 -9.535 -35.073 1.00 87.06 80 THR A O 1
ATOM 607 N N . LEU A 1 81 ? 17.229 -11.429 -34.270 1.00 84.38 81 LEU A N 1
ATOM 608 C CA . LEU A 1 81 ? 18.624 -11.066 -34.541 1.00 84.38 81 LEU A CA 1
ATOM 609 C C . LEU A 1 81 ? 18.976 -11.205 -36.033 1.00 84.38 81 LEU A C 1
ATOM 611 O O . LEU A 1 81 ? 19.649 -10.328 -36.577 1.00 84.38 81 LEU A O 1
ATOM 615 N N . TRP A 1 82 ? 18.456 -12.227 -36.724 1.00 80.94 82 TRP A N 1
ATOM 616 C CA . TRP A 1 82 ? 18.632 -12.391 -38.177 1.00 80.94 82 TRP A CA 1
ATOM 617 C C . TRP A 1 82 ? 17.863 -11.361 -39.016 1.00 80.94 82 TRP A C 1
ATOM 619 O O . TRP A 1 82 ? 18.217 -11.110 -40.170 1.00 80.94 82 TRP A O 1
ATOM 629 N N . SER A 1 83 ? 16.817 -10.740 -38.466 1.00 82.31 83 SER A N 1
ATOM 630 C CA . SER A 1 83 ? 16.018 -9.749 -39.189 1.00 82.31 83 SER A CA 1
ATOM 631 C C . SER A 1 83 ? 16.818 -8.466 -39.486 1.00 82.31 83 SER A C 1
ATOM 633 O O . SER A 1 83 ? 17.188 -7.671 -38.609 1.00 82.31 83 SER A O 1
ATOM 635 N N . ALA A 1 84 ? 17.043 -8.225 -40.781 1.00 73.81 84 ALA A N 1
ATOM 636 C CA . ALA A 1 84 ? 17.703 -7.028 -41.306 1.00 73.81 84 ALA A CA 1
ATOM 637 C C . ALA A 1 84 ? 16.932 -5.722 -41.019 1.00 73.81 84 ALA A C 1
ATOM 639 O O . ALA A 1 84 ? 17.519 -4.644 -41.068 1.00 73.81 84 ALA A O 1
ATOM 640 N N . SER A 1 85 ? 15.638 -5.813 -40.689 1.00 75.44 85 SER A N 1
ATOM 641 C CA . SER A 1 85 ? 14.754 -4.681 -40.376 1.00 75.44 85 SER A CA 1
ATOM 642 C C . SER A 1 85 ? 14.520 -4.442 -38.878 1.00 75.44 85 SER A C 1
ATOM 644 O O . SER A 1 85 ? 13.824 -3.491 -38.536 1.00 75.44 85 SER A O 1
ATOM 646 N N . SER A 1 86 ? 15.068 -5.272 -37.981 1.00 83.75 86 SER A N 1
ATOM 647 C CA . SER A 1 86 ? 14.889 -5.102 -36.526 1.00 83.75 86 SER A CA 1
ATOM 648 C C . SER A 1 86 ? 15.455 -3.767 -36.039 1.00 83.75 86 SER A C 1
ATOM 650 O O . SER A 1 86 ? 16.579 -3.408 -36.407 1.00 83.75 86 SER A O 1
ATOM 652 N N . ALA A 1 87 ? 14.706 -3.045 -35.201 1.00 87.25 87 ALA A N 1
ATOM 653 C CA . ALA A 1 87 ? 15.155 -1.769 -34.651 1.00 87.25 87 ALA A CA 1
ATOM 654 C C . ALA A 1 87 ? 16.214 -1.976 -33.546 1.00 87.25 87 ALA A C 1
ATOM 656 O O . ALA A 1 87 ? 16.250 -3.043 -32.923 1.00 87.25 87 ALA A O 1
ATOM 657 N N . PRO A 1 88 ? 17.043 -0.960 -33.224 1.00 88.44 88 PRO A N 1
ATOM 658 C CA . PRO A 1 88 ? 18.033 -1.060 -32.149 1.00 88.44 88 PRO A CA 1
ATOM 659 C C . PRO A 1 88 ? 17.440 -1.469 -30.792 1.00 88.44 88 PRO A C 1
ATOM 661 O O . PRO A 1 88 ? 18.085 -2.213 -30.056 1.00 88.44 88 PRO A O 1
ATOM 664 N N . LYS A 1 89 ? 16.196 -1.063 -30.477 1.00 91.88 89 LYS A N 1
ATOM 665 C CA . LYS A 1 89 ? 15.493 -1.508 -29.258 1.00 91.88 89 LYS A CA 1
ATOM 666 C C . LYS A 1 89 ? 15.269 -3.026 -29.243 1.00 91.88 89 LYS A C 1
ATOM 668 O O . LYS A 1 89 ? 15.498 -3.665 -28.218 1.00 91.88 89 LYS A O 1
ATOM 673 N N . ASP A 1 90 ? 14.816 -3.601 -30.352 1.00 90.56 90 ASP A N 1
ATOM 674 C CA . ASP A 1 90 ? 14.444 -5.019 -30.416 1.00 90.56 90 ASP A CA 1
ATOM 675 C C . ASP A 1 90 ? 15.694 -5.904 -30.389 1.00 90.56 90 ASP A C 1
ATOM 677 O O . ASP A 1 90 ? 15.751 -6.881 -29.641 1.00 90.56 90 ASP A O 1
ATOM 681 N N . LEU A 1 91 ? 16.740 -5.486 -31.115 1.00 90.62 91 LEU A N 1
ATOM 682 C CA . LEU A 1 91 ? 18.077 -6.081 -31.044 1.00 90.62 91 LEU A CA 1
ATOM 683 C C . LEU A 1 91 ? 18.636 -6.031 -29.613 1.00 90.62 91 LEU A C 1
ATOM 685 O O . LEU A 1 91 ? 19.130 -7.042 -29.120 1.00 90.62 91 LEU A O 1
ATOM 689 N N . PHE A 1 92 ? 18.501 -4.899 -28.914 1.00 93.75 92 PHE A N 1
ATOM 690 C CA . PHE A 1 92 ? 18.933 -4.757 -27.521 1.00 93.75 92 PHE A CA 1
ATOM 691 C C . PHE A 1 92 ? 18.230 -5.749 -26.587 1.00 93.75 92 PHE A C 1
ATOM 693 O O . PHE A 1 92 ? 18.902 -6.460 -25.837 1.00 93.75 92 PHE A O 1
ATOM 700 N N . GLN A 1 93 ? 16.898 -5.860 -26.641 1.00 94.25 93 GLN A N 1
ATOM 701 C CA . GLN A 1 93 ? 16.174 -6.808 -25.783 1.00 94.25 93 GLN A CA 1
ATOM 702 C C . GLN A 1 93 ? 16.479 -8.272 -26.162 1.00 94.25 93 GLN A C 1
ATOM 704 O O . GLN A 1 93 ? 16.640 -9.104 -25.270 1.00 94.25 93 GLN A O 1
ATOM 709 N N . ALA A 1 94 ? 16.652 -8.595 -27.450 1.00 91.81 94 ALA A N 1
ATOM 710 C CA . ALA A 1 94 ? 17.074 -9.927 -27.890 1.00 91.81 94 ALA A CA 1
ATOM 711 C C . ALA A 1 94 ? 18.482 -10.295 -27.375 1.00 91.81 94 ALA A C 1
ATOM 713 O O . ALA A 1 94 ? 18.669 -11.373 -26.809 1.00 91.81 94 ALA A O 1
ATOM 714 N N . LEU A 1 95 ? 19.457 -9.383 -27.482 1.00 92.00 95 LEU A N 1
ATOM 715 C CA . LEU A 1 95 ? 20.824 -9.568 -26.972 1.00 92.00 95 LEU A CA 1
ATOM 716 C C . LEU A 1 95 ? 20.871 -9.692 -25.443 1.00 92.00 95 LEU A C 1
ATOM 718 O O . LEU A 1 95 ? 21.650 -10.493 -24.920 1.00 92.00 95 LEU A O 1
ATOM 722 N N . ARG A 1 96 ? 20.027 -8.939 -24.723 1.00 93.06 96 ARG A N 1
ATOM 723 C CA . ARG A 1 96 ? 19.845 -9.048 -23.265 1.00 93.06 96 ARG A CA 1
ATOM 724 C C . ARG A 1 96 ? 19.328 -10.429 -22.862 1.00 93.06 96 ARG A C 1
ATOM 726 O O . ARG A 1 96 ? 19.910 -11.066 -21.985 1.00 93.06 96 ARG A O 1
ATOM 733 N N . VAL A 1 97 ? 18.262 -10.905 -23.512 1.00 92.56 97 VAL A N 1
ATOM 734 C CA . VAL A 1 97 ? 17.704 -12.248 -23.281 1.00 92.56 97 VAL A CA 1
ATOM 735 C C . VAL A 1 97 ? 18.741 -13.325 -23.613 1.00 92.56 97 VAL A C 1
ATOM 737 O O . VAL A 1 97 ? 18.915 -14.255 -22.822 1.00 92.56 97 VAL A O 1
ATOM 740 N N . ASN A 1 98 ? 19.487 -13.183 -24.717 1.00 90.81 98 ASN A N 1
ATOM 741 C CA . ASN A 1 98 ? 20.527 -14.145 -25.084 1.00 90.81 98 ASN A CA 1
ATOM 742 C C . ASN A 1 98 ? 21.680 -14.200 -24.073 1.00 90.81 98 ASN A C 1
ATOM 744 O O . ASN A 1 98 ? 22.147 -15.289 -23.749 1.00 90.81 98 ASN A O 1
ATOM 748 N N . GLY A 1 99 ? 22.100 -13.056 -23.522 1.00 88.38 99 GLY A N 1
ATOM 749 C CA . GLY A 1 99 ? 23.153 -12.997 -22.504 1.00 88.38 99 GLY A CA 1
ATOM 750 C C . GLY A 1 99 ? 22.858 -13.879 -21.284 1.00 88.38 99 GLY A C 1
ATOM 751 O O . GLY A 1 99 ? 23.769 -14.520 -20.755 1.00 88.38 99 GLY A O 1
ATOM 752 N N . ILE A 1 100 ? 21.579 -13.985 -20.894 1.00 90.19 100 ILE A N 1
ATOM 753 C CA . ILE A 1 100 ? 21.132 -14.910 -19.846 1.00 90.19 100 ILE A CA 1
ATOM 754 C C . ILE A 1 100 ? 20.909 -16.319 -20.411 1.00 90.19 100 ILE A C 1
ATOM 756 O O . ILE A 1 100 ? 21.519 -17.264 -19.912 1.00 90.19 100 ILE A O 1
ATOM 760 N N . LEU A 1 101 ? 20.038 -16.503 -21.413 1.00 89.25 101 LEU A N 1
ATOM 761 C CA . LEU A 1 101 ? 19.613 -17.835 -21.880 1.00 89.25 101 LEU A CA 1
ATOM 762 C C . LEU A 1 101 ? 20.740 -18.655 -22.519 1.00 89.25 101 LEU A C 1
ATOM 764 O O . LEU A 1 101 ? 20.744 -19.878 -22.368 1.00 89.25 101 LEU A O 1
ATOM 768 N N . LYS A 1 102 ? 21.685 -17.987 -23.191 1.00 88.50 102 LYS A N 1
ATOM 769 C CA . LYS A 1 102 ? 22.705 -18.567 -24.074 1.00 88.50 102 LYS A CA 1
ATOM 770 C C . LYS A 1 102 ? 22.068 -19.494 -25.108 1.00 88.50 102 LYS A C 1
ATOM 772 O O . LYS A 1 102 ? 22.175 -20.718 -25.020 1.00 88.50 102 LYS A O 1
ATOM 777 N N . CYS A 1 103 ? 21.327 -18.890 -26.033 1.00 86.75 103 CYS A N 1
ATOM 778 C CA . CYS A 1 103 ? 20.840 -19.548 -27.237 1.00 86.75 103 CYS A CA 1
ATOM 779 C C . CYS A 1 103 ? 22.013 -19.835 -28.180 1.00 86.75 103 CYS A C 1
ATOM 781 O O . CYS A 1 103 ? 23.041 -19.159 -28.146 1.00 86.75 103 CYS A O 1
ATOM 783 N N . ASP A 1 104 ? 21.853 -20.866 -28.997 1.00 81.62 104 ASP A N 1
ATOM 784 C CA . ASP A 1 104 ? 22.920 -21.425 -29.817 1.00 81.62 104 ASP A CA 1
ATOM 785 C C . ASP A 1 104 ? 22.942 -20.692 -31.175 1.00 81.62 104 ASP A C 1
ATOM 787 O O . ASP A 1 104 ? 22.324 -21.129 -32.142 1.00 81.62 104 ASP A O 1
ATOM 791 N N . LEU A 1 105 ? 23.582 -19.514 -31.193 1.00 79.06 105 LEU A N 1
ATOM 792 C CA . LEU A 1 105 ? 23.654 -18.582 -32.331 1.00 79.06 105 LEU A CA 1
ATOM 793 C C . LEU A 1 105 ? 24.978 -18.721 -33.111 1.00 79.06 105 LEU A C 1
ATOM 795 O O . LEU A 1 105 ? 25.977 -19.172 -32.558 1.00 79.06 105 LEU A O 1
ATOM 799 N N . ASN A 1 106 ? 24.999 -18.294 -34.380 1.00 71.19 106 ASN A N 1
ATOM 800 C CA . ASN A 1 106 ? 26.202 -18.277 -35.230 1.00 71.19 106 ASN A CA 1
ATOM 801 C C . ASN A 1 106 ? 26.992 -16.960 -35.066 1.00 71.19 106 ASN A C 1
ATOM 803 O O . ASN A 1 106 ? 26.403 -15.883 -35.178 1.00 71.19 106 ASN A O 1
ATOM 807 N N . ASP A 1 107 ? 28.314 -17.020 -34.871 1.00 70.12 107 ASP A N 1
ATOM 808 C CA . ASP A 1 107 ? 29.163 -15.838 -34.643 1.00 70.12 107 ASP A CA 1
ATOM 809 C C . ASP A 1 107 ? 29.158 -14.827 -35.808 1.00 70.12 107 ASP A C 1
ATOM 811 O O . ASP A 1 107 ? 29.229 -13.617 -35.578 1.00 70.12 107 ASP A O 1
ATOM 815 N N . GLU A 1 108 ? 28.947 -15.284 -37.049 1.00 70.38 108 GLU A N 1
ATOM 816 C CA . GLU A 1 108 ? 28.785 -14.405 -38.222 1.00 70.38 108 GLU A CA 1
ATOM 817 C C . GLU A 1 108 ? 27.614 -13.410 -38.061 1.00 70.38 108 GLU A C 1
ATOM 819 O O . GLU A 1 108 ? 27.675 -12.279 -38.558 1.00 70.38 108 GLU A O 1
ATOM 824 N N . ALA A 1 109 ? 26.559 -13.791 -37.326 1.00 73.00 109 ALA A N 1
ATOM 825 C CA . ALA A 1 109 ? 25.420 -12.917 -37.050 1.00 73.00 109 ALA A CA 1
ATOM 826 C C . ALA A 1 109 ? 25.829 -11.726 -36.171 1.00 73.00 109 ALA A C 1
ATOM 828 O O . ALA A 1 109 ? 25.446 -10.586 -36.449 1.00 73.00 109 ALA A O 1
ATOM 829 N N . PHE A 1 110 ? 26.658 -11.958 -35.146 1.00 83.56 110 PHE A N 1
ATOM 830 C CA . PHE A 1 110 ? 27.145 -10.891 -34.273 1.00 83.56 110 PHE A CA 1
ATOM 831 C C . PHE A 1 110 ? 27.992 -9.869 -35.041 1.00 83.56 110 PHE A C 1
ATOM 833 O O . PHE A 1 110 ? 27.870 -8.676 -34.766 1.00 83.56 110 PHE A O 1
ATOM 840 N N . THR A 1 111 ? 28.781 -10.285 -36.040 1.00 84.62 111 THR A N 1
ATOM 841 C CA . THR A 1 111 ? 29.536 -9.356 -36.904 1.00 84.62 111 THR A CA 1
ATOM 842 C C . THR A 1 111 ? 28.612 -8.429 -37.699 1.00 84.62 111 THR A C 1
ATOM 844 O O . THR A 1 111 ? 28.789 -7.209 -37.677 1.00 84.62 111 THR A O 1
ATOM 847 N N . GLY A 1 112 ? 27.589 -8.982 -38.363 1.00 84.44 112 GLY A N 1
ATOM 848 C CA . GLY A 1 112 ? 26.626 -8.190 -39.138 1.00 84.44 112 GLY A CA 1
ATOM 849 C C . GLY A 1 112 ? 25.807 -7.226 -38.272 1.00 84.44 112 GLY A C 1
ATOM 850 O O . GLY A 1 112 ? 25.570 -6.078 -38.656 1.00 84.44 112 GLY A O 1
ATOM 851 N N . ILE A 1 113 ? 25.420 -7.663 -37.071 1.00 88.75 113 ILE A N 1
ATOM 852 C CA . ILE A 1 113 ? 24.691 -6.840 -36.099 1.00 88.75 113 ILE A CA 1
ATOM 853 C C . ILE A 1 113 ? 25.598 -5.742 -35.526 1.00 88.75 113 ILE A C 1
ATOM 855 O O . ILE A 1 113 ? 25.181 -4.587 -35.476 1.00 88.75 113 ILE A O 1
ATOM 859 N N . ALA A 1 114 ? 26.849 -6.046 -35.168 1.00 90.25 114 ALA A N 1
ATOM 860 C CA . ALA A 1 114 ? 27.794 -5.054 -34.654 1.00 90.25 114 ALA A CA 1
ATOM 861 C C . ALA A 1 114 ? 28.045 -3.914 -35.655 1.00 90.25 114 ALA A C 1
ATOM 863 O O . ALA A 1 114 ? 28.036 -2.755 -35.244 1.00 90.25 114 ALA A O 1
ATOM 864 N N . SER A 1 115 ? 28.176 -4.202 -36.958 1.00 89.88 115 SER A N 1
ATOM 865 C CA . SER A 1 115 ? 28.284 -3.150 -37.984 1.00 89.88 115 SER A CA 1
ATOM 866 C C . SER A 1 115 ? 27.053 -2.238 -37.988 1.00 89.88 115 SER A C 1
ATOM 868 O O . SER A 1 115 ? 27.194 -1.028 -37.819 1.00 89.88 115 SER A O 1
ATOM 870 N N . ARG A 1 116 ? 25.841 -2.815 -38.069 1.00 90.19 116 ARG A N 1
ATOM 871 C CA . ARG A 1 116 ? 24.569 -2.062 -38.033 1.00 90.19 116 ARG A CA 1
ATOM 872 C C . ARG A 1 116 ? 24.448 -1.180 -36.787 1.00 90.19 116 ARG A C 1
ATOM 874 O O . ARG A 1 116 ? 23.917 -0.074 -36.867 1.00 90.19 116 ARG A O 1
ATOM 881 N N . LEU A 1 117 ? 24.931 -1.656 -35.639 1.00 92.56 117 LEU A N 1
ATOM 882 C CA . LEU A 1 117 ? 24.922 -0.902 -34.385 1.00 92.56 117 LEU A CA 1
ATOM 883 C C . LEU A 1 117 ? 25.968 0.223 -34.378 1.00 92.56 117 LEU A C 1
ATOM 885 O O . LEU A 1 117 ? 25.646 1.313 -33.918 1.00 92.56 117 LEU A O 1
ATOM 889 N N . LYS A 1 118 ? 27.177 0.020 -34.925 1.00 92.62 118 LYS A N 1
ATOM 890 C CA . LYS A 1 118 ? 28.172 1.100 -35.089 1.00 92.62 118 LYS A CA 1
ATOM 891 C C . LYS A 1 118 ? 27.661 2.207 -36.019 1.00 92.62 118 LYS A C 1
ATOM 893 O O . LYS A 1 118 ? 27.786 3.380 -35.677 1.00 92.62 118 LYS A O 1
ATOM 898 N N . ASP A 1 119 ? 27.027 1.844 -37.136 1.00 90.12 119 ASP A N 1
ATOM 899 C CA . ASP A 1 119 ? 26.335 2.798 -38.014 1.00 90.12 119 ASP A CA 1
ATOM 900 C C . ASP A 1 119 ? 25.228 3.550 -37.253 1.00 90.12 119 ASP A C 1
ATOM 902 O O . ASP A 1 119 ? 25.186 4.779 -37.271 1.00 90.12 119 ASP A O 1
ATOM 906 N N . SER A 1 120 ? 24.402 2.829 -36.484 1.00 91.56 120 SER A N 1
ATOM 907 C CA . SER A 1 120 ? 23.343 3.425 -35.653 1.00 91.56 120 SER A CA 1
ATOM 908 C C . SER A 1 120 ? 23.881 4.390 -34.586 1.00 91.56 120 SER A C 1
ATOM 910 O O . SER A 1 120 ? 23.216 5.373 -34.285 1.00 91.56 120 SER A O 1
ATOM 912 N N . VAL A 1 121 ? 25.079 4.158 -34.029 1.00 93.31 121 VAL A N 1
ATOM 913 C CA . VAL A 1 121 ? 25.736 5.082 -33.078 1.00 93.31 121 VAL A CA 1
ATOM 914 C C . VAL A 1 121 ? 26.236 6.355 -33.762 1.00 93.31 121 VAL A C 1
ATOM 916 O O . VAL A 1 121 ? 26.128 7.428 -33.174 1.00 93.31 121 VAL A O 1
ATOM 919 N N . ARG A 1 122 ? 26.766 6.262 -34.988 1.00 90.50 122 ARG A N 1
ATOM 920 C CA . ARG A 1 122 ? 27.201 7.437 -35.765 1.00 90.50 122 ARG A CA 1
ATOM 921 C C . ARG A 1 122 ? 26.016 8.325 -36.150 1.00 90.50 122 ARG A C 1
ATOM 923 O O . ARG A 1 122 ? 26.130 9.547 -36.105 1.00 90.50 122 ARG A O 1
ATOM 930 N N . ASP A 1 123 ? 24.896 7.705 -36.512 1.00 89.00 123 ASP A N 1
ATOM 931 C CA . ASP A 1 123 ? 23.727 8.395 -37.062 1.00 89.00 123 ASP A CA 1
ATOM 932 C C . ASP A 1 123 ? 22.676 8.751 -35.972 1.00 89.00 123 ASP A C 1
ATOM 934 O O . ASP A 1 123 ? 21.636 9.348 -36.265 1.00 89.00 123 ASP A O 1
ATOM 938 N N . ALA A 1 124 ? 22.947 8.418 -34.701 1.00 90.75 124 ALA A N 1
ATOM 939 C CA . ALA A 1 124 ? 22.077 8.665 -33.548 1.00 90.75 124 ALA A CA 1
ATOM 940 C C . ALA A 1 124 ? 21.927 10.156 -33.191 1.00 90.75 124 ALA A C 1
ATOM 942 O O . ALA A 1 124 ? 22.884 10.931 -33.180 1.00 90.75 124 ALA A O 1
ATOM 943 N N . SER A 1 125 ? 20.707 10.546 -32.801 1.00 87.12 125 SER A N 1
ATOM 944 C CA . SER A 1 125 ? 20.398 11.910 -32.333 1.00 87.12 125 SER A CA 1
ATOM 945 C C . SER A 1 125 ? 19.565 11.970 -31.046 1.00 87.12 125 SER A C 1
ATOM 947 O O . SER A 1 125 ? 19.427 13.047 -30.455 1.00 87.12 125 SER A O 1
ATOM 949 N N . THR A 1 126 ? 19.046 10.835 -30.564 1.00 92.50 126 THR A N 1
ATOM 950 C CA . THR A 1 126 ? 18.377 10.727 -29.261 1.00 92.50 126 THR A CA 1
ATOM 951 C C . THR A 1 126 ? 19.177 9.864 -28.289 1.00 92.50 126 THR A C 1
ATOM 953 O O . THR A 1 126 ? 19.952 8.989 -28.675 1.00 92.50 126 THR A O 1
ATOM 956 N N . LEU A 1 127 ? 18.955 10.083 -26.993 1.00 94.12 127 LEU A N 1
ATOM 957 C CA . LEU A 1 127 ? 19.562 9.293 -25.926 1.00 94.12 127 LEU A CA 1
ATOM 958 C C . LEU A 1 127 ? 19.199 7.805 -26.017 1.00 94.12 127 LEU A C 1
ATOM 960 O O . LEU A 1 127 ? 20.004 6.967 -25.625 1.00 94.12 127 LEU A O 1
ATOM 964 N N . LEU A 1 128 ? 18.005 7.471 -26.518 1.00 93.31 128 LEU A N 1
ATOM 965 C CA . LEU A 1 128 ? 17.557 6.083 -26.635 1.00 93.31 128 LEU A CA 1
ATOM 966 C C . LEU A 1 128 ? 18.278 5.349 -27.772 1.00 93.31 128 LEU A C 1
ATOM 968 O O . LEU A 1 128 ? 18.637 4.188 -27.593 1.00 93.31 128 LEU A O 1
ATOM 972 N N . ASP A 1 129 ? 18.564 6.028 -28.887 1.00 92.88 129 ASP A N 1
ATOM 973 C CA . ASP A 1 129 ? 19.342 5.452 -29.994 1.00 92.88 129 ASP A CA 1
ATOM 974 C C . ASP A 1 129 ? 20.768 5.121 -29.536 1.00 92.88 129 ASP A C 1
ATOM 976 O O . ASP A 1 129 ? 21.251 4.006 -29.752 1.00 92.88 129 ASP A O 1
ATOM 980 N N . PHE A 1 130 ? 21.410 6.063 -28.829 1.00 95.25 130 PHE A N 1
ATOM 981 C CA . PHE A 1 130 ? 22.709 5.843 -28.192 1.00 95.25 130 PHE A CA 1
ATOM 982 C C . PHE A 1 130 ? 22.643 4.706 -27.165 1.00 95.25 130 PHE A C 1
ATOM 984 O O . PHE A 1 130 ? 23.449 3.781 -27.248 1.00 95.25 130 PHE A O 1
ATOM 991 N N . TYR A 1 131 ? 21.678 4.738 -26.237 1.00 96.06 131 TYR A N 1
ATOM 992 C CA . TYR A 1 131 ? 21.528 3.731 -25.184 1.00 96.06 131 TYR A CA 1
ATOM 993 C C . TYR A 1 131 ? 21.381 2.323 -25.762 1.00 96.06 131 TYR A C 1
ATOM 995 O O . TYR A 1 131 ? 22.209 1.455 -25.492 1.00 96.06 131 TYR A O 1
ATOM 1003 N N . TYR A 1 132 ? 20.380 2.094 -26.616 1.00 96.25 132 TYR A N 1
ATOM 1004 C CA . TYR A 1 132 ? 20.140 0.771 -27.183 1.00 96.25 132 TYR A CA 1
ATOM 1005 C C . TYR A 1 132 ? 21.317 0.290 -28.038 1.00 96.25 132 TYR A C 1
ATOM 1007 O O . TYR A 1 132 ? 21.683 -0.883 -27.947 1.00 96.25 132 TYR A O 1
ATOM 1015 N N . SER A 1 133 ? 21.958 1.166 -28.818 1.00 95.25 133 SER A N 1
ATOM 1016 C CA . SER A 1 133 ? 23.040 0.754 -29.720 1.00 95.25 133 SER A CA 1
ATOM 1017 C C . SER A 1 133 ? 24.352 0.454 -28.983 1.00 95.25 133 SER A C 1
ATOM 1019 O O . SER A 1 133 ? 24.967 -0.590 -29.207 1.00 95.25 133 SER A O 1
ATOM 1021 N N . ILE A 1 134 ? 24.759 1.319 -28.047 1.00 95.88 134 ILE A N 1
ATOM 1022 C CA . ILE A 1 134 ? 26.000 1.174 -27.266 1.00 95.88 134 ILE A CA 1
ATOM 1023 C C . ILE A 1 134 ? 25.872 0.032 -26.255 1.00 95.88 134 ILE A C 1
ATOM 1025 O O . ILE A 1 134 ? 26.788 -0.784 -26.129 1.00 95.88 134 ILE A O 1
ATOM 1029 N N . SER A 1 135 ? 24.725 -0.099 -25.583 1.00 94.56 135 SER A N 1
ATOM 1030 C CA . SER A 1 135 ? 24.487 -1.220 -24.671 1.00 94.56 135 SER A CA 1
ATOM 1031 C C . SER A 1 135 ? 24.374 -2.555 -25.417 1.00 94.56 135 SER A C 1
ATOM 1033 O O . SER A 1 135 ? 24.815 -3.572 -24.889 1.00 94.56 135 SER A O 1
ATOM 1035 N N . SER A 1 136 ? 23.888 -2.572 -26.666 1.00 94.00 136 SER A N 1
ATOM 1036 C CA . SER A 1 136 ? 23.941 -3.767 -27.526 1.00 94.00 136 SER A CA 1
ATOM 1037 C C . SER A 1 136 ? 25.374 -4.165 -27.891 1.00 94.00 136 SER A C 1
ATOM 1039 O O . SER A 1 136 ? 25.733 -5.331 -27.744 1.00 94.00 136 SER A O 1
ATOM 1041 N N . LEU A 1 137 ? 26.227 -3.213 -28.288 1.00 94.06 137 LEU A N 1
ATOM 1042 C CA . LEU A 1 137 ? 27.653 -3.472 -28.541 1.00 94.06 137 LEU A CA 1
ATOM 1043 C C . LEU A 1 137 ? 28.375 -3.990 -27.280 1.00 94.06 137 LEU A C 1
ATOM 1045 O O . LEU A 1 137 ? 29.173 -4.924 -27.365 1.00 94.06 137 LEU A O 1
ATOM 1049 N N . MET A 1 138 ? 28.036 -3.465 -26.097 1.00 92.94 138 MET A N 1
ATOM 1050 C CA . MET A 1 138 ? 28.525 -3.985 -24.812 1.00 92.94 138 MET A CA 1
ATOM 1051 C C . MET A 1 138 ? 28.031 -5.402 -24.487 1.00 92.94 138 MET A C 1
ATOM 1053 O O . MET A 1 138 ? 28.780 -6.187 -23.907 1.00 92.94 138 MET A O 1
ATOM 1057 N N . LEU A 1 139 ? 26.801 -5.759 -24.866 1.00 92.12 139 LEU A N 1
ATOM 1058 C CA . LEU A 1 139 ? 26.279 -7.120 -24.703 1.00 92.12 139 LEU A CA 1
ATOM 1059 C C . LEU A 1 139 ? 26.972 -8.111 -25.647 1.00 92.12 139 LEU A C 1
ATOM 1061 O O . LEU A 1 139 ? 27.285 -9.217 -25.212 1.00 92.12 139 LEU A O 1
ATOM 1065 N N . ILE A 1 140 ? 27.274 -7.706 -26.887 1.00 90.94 140 ILE A N 1
ATOM 1066 C CA . ILE A 1 140 ? 28.065 -8.508 -27.837 1.00 90.94 140 ILE A CA 1
ATOM 1067 C C . ILE A 1 140 ? 29.484 -8.727 -27.288 1.00 90.94 140 ILE A C 1
ATOM 1069 O O . ILE A 1 140 ? 29.926 -9.871 -27.224 1.00 90.94 140 ILE A O 1
ATOM 1073 N N . LYS A 1 141 ? 30.142 -7.675 -26.768 1.00 89.62 141 LYS A N 1
ATOM 1074 C CA . LYS A 1 141 ? 31.459 -7.746 -26.094 1.00 89.62 141 LYS A CA 1
ATOM 1075 C C . LYS A 1 141 ? 31.526 -8.798 -24.978 1.00 89.62 141 LYS A C 1
ATOM 1077 O O . LYS A 1 141 ? 32.584 -9.360 -24.714 1.00 89.62 141 LYS A O 1
ATOM 1082 N N . GLY A 1 142 ? 30.412 -9.010 -24.273 1.00 84.19 142 GLY A N 1
ATOM 1083 C CA . GLY A 1 142 ? 30.291 -9.989 -23.190 1.00 84.19 142 GLY A CA 1
ATOM 1084 C C . GLY A 1 142 ? 29.891 -11.400 -23.640 1.00 84.19 142 GLY A C 1
ATOM 1085 O O . GLY A 1 142 ? 29.891 -12.309 -22.811 1.00 84.19 142 GLY A O 1
ATOM 1086 N N . GLN A 1 143 ? 29.530 -11.585 -24.914 1.00 83.50 143 GLN A N 1
ATOM 1087 C CA . GLN A 1 143 ? 29.058 -12.855 -25.482 1.00 83.50 143 GLN A CA 1
ATOM 1088 C C . GLN A 1 143 ? 30.088 -13.495 -26.423 1.00 83.50 143 GLN A C 1
ATOM 1090 O O . GLN A 1 143 ? 30.292 -14.702 -26.332 1.00 83.50 143 GLN A O 1
ATOM 1095 N N . THR A 1 144 ? 30.776 -12.706 -27.255 1.00 81.62 144 THR A N 1
ATOM 1096 C CA . THR A 1 144 ? 31.846 -13.173 -28.153 1.00 81.62 144 THR A CA 1
ATOM 1097 C C . THR A 1 144 ? 33.029 -12.200 -28.151 1.00 81.62 144 THR A C 1
ATOM 1099 O O . THR A 1 144 ? 32.858 -10.986 -28.038 1.00 81.62 144 THR A O 1
ATOM 1102 N N . SER A 1 145 ? 34.247 -12.737 -28.250 1.00 79.94 145 SER A N 1
ATOM 1103 C CA . SER A 1 145 ? 35.495 -11.963 -28.322 1.00 79.94 145 SER A CA 1
ATOM 1104 C C . SER A 1 145 ? 36.036 -11.801 -29.745 1.00 79.94 145 SER A C 1
ATOM 1106 O O . SER A 1 145 ? 37.056 -11.141 -29.927 1.00 79.94 145 SER A O 1
ATOM 1108 N N . GLU A 1 146 ? 35.397 -12.422 -30.739 1.00 80.06 146 GLU A N 1
ATOM 1109 C CA . GLU A 1 146 ? 35.883 -12.447 -32.128 1.00 80.06 146 GLU A CA 1
ATOM 1110 C C . GLU A 1 146 ? 35.402 -11.240 -32.950 1.00 80.06 146 GLU A C 1
ATOM 1112 O O . GLU A 1 146 ? 36.016 -10.874 -33.951 1.00 80.06 146 GLU A O 1
ATOM 1117 N N . VAL A 1 147 ? 34.332 -10.577 -32.502 1.00 84.88 147 VAL A N 1
ATOM 1118 C CA . VAL A 1 147 ? 33.731 -9.422 -33.179 1.00 84.88 147 VAL A CA 1
ATOM 1119 C C . VAL A 1 147 ? 34.307 -8.113 -32.645 1.00 84.88 147 VAL A C 1
ATOM 1121 O O . VAL A 1 147 ? 34.188 -7.810 -31.456 1.00 84.88 147 VAL A O 1
ATOM 1124 N N . ASP A 1 148 ? 34.866 -7.280 -33.529 1.00 86.94 148 ASP A N 1
ATOM 1125 C CA . ASP A 1 148 ? 35.269 -5.930 -33.138 1.00 86.94 148 ASP A CA 1
ATOM 1126 C C . ASP A 1 148 ? 34.055 -5.012 -32.923 1.00 86.94 148 ASP A C 1
ATOM 1128 O O . ASP A 1 148 ? 33.432 -4.495 -33.852 1.00 86.94 148 ASP A O 1
ATOM 1132 N N . VAL A 1 149 ? 33.772 -4.757 -31.652 1.00 90.38 149 VAL A N 1
ATOM 1133 C CA . VAL A 1 149 ? 32.722 -3.852 -31.172 1.00 90.38 149 VAL A CA 1
ATOM 1134 C C . VAL A 1 149 ? 33.234 -2.446 -30.836 1.00 90.38 149 VAL A C 1
ATOM 1136 O O . VAL A 1 149 ? 32.446 -1.613 -30.391 1.00 90.38 149 VAL A O 1
ATOM 1139 N N . LYS A 1 150 ? 34.531 -2.151 -31.020 1.00 91.75 150 LYS A N 1
ATOM 1140 C CA . LYS A 1 150 ? 35.113 -0.871 -30.592 1.00 91.75 150 LYS A CA 1
ATOM 1141 C C . LYS A 1 150 ? 34.560 0.331 -31.355 1.00 91.75 150 LYS A C 1
ATOM 1143 O O . LYS A 1 150 ? 34.247 0.253 -32.544 1.00 91.75 150 LYS A O 1
ATOM 1148 N N . LEU A 1 151 ? 34.506 1.465 -30.664 1.00 90.62 151 LEU A N 1
ATOM 1149 C CA . LEU A 1 151 ? 34.181 2.772 -31.225 1.00 90.62 151 LEU A CA 1
ATOM 1150 C C . LEU A 1 151 ? 35.478 3.508 -31.588 1.00 90.62 151 LEU A C 1
ATOM 1152 O O . LEU A 1 151 ? 36.388 3.618 -30.760 1.00 90.62 151 LEU A O 1
ATOM 1156 N N . GLU A 1 152 ? 35.565 4.005 -32.822 1.00 86.62 152 GLU A N 1
ATOM 1157 C CA . GLU A 1 152 ? 36.704 4.803 -33.298 1.00 86.62 152 GLU A CA 1
ATOM 1158 C C . GLU A 1 152 ? 36.619 6.237 -32.754 1.00 86.62 152 GLU A C 1
ATOM 1160 O O . GLU A 1 152 ? 37.513 6.669 -32.031 1.00 86.62 152 GLU A O 1
ATOM 1165 N N . ASP A 1 153 ? 35.497 6.930 -32.990 1.00 89.50 153 ASP A N 1
ATOM 1166 C CA . ASP A 1 153 ? 35.187 8.242 -32.398 1.00 89.50 153 ASP A CA 1
ATOM 1167 C C . ASP A 1 153 ? 34.383 8.118 -31.088 1.00 89.50 153 ASP A C 1
ATOM 1169 O O . ASP A 1 153 ? 33.273 8.632 -30.929 1.00 89.50 153 ASP A O 1
ATOM 1173 N N . ALA A 1 154 ? 34.935 7.387 -30.120 1.00 92.69 154 ALA A N 1
ATOM 1174 C CA . ALA A 1 154 ? 34.319 7.260 -28.798 1.00 92.69 154 ALA A CA 1
ATOM 1175 C C . ALA A 1 154 ? 34.222 8.618 -28.069 1.00 92.69 154 ALA A C 1
ATOM 1177 O O . ALA A 1 154 ? 33.268 8.876 -27.337 1.00 92.69 154 ALA A O 1
ATOM 1178 N N . ASP A 1 155 ? 35.191 9.502 -28.304 1.00 92.31 155 ASP A N 1
ATOM 1179 C CA . ASP A 1 155 ? 35.344 10.795 -27.634 1.00 92.31 155 ASP A CA 1
ATOM 1180 C C . ASP A 1 155 ? 34.361 11.857 -28.194 1.00 92.31 155 ASP A C 1
ATOM 1182 O O . ASP A 1 155 ? 33.871 12.720 -27.458 1.00 92.31 155 ASP A O 1
ATOM 1186 N N . GLY A 1 156 ? 33.993 11.779 -29.479 1.00 92.81 156 GLY A N 1
ATOM 1187 C CA . GLY A 1 156 ? 32.888 12.532 -30.080 1.00 92.81 156 GLY A CA 1
ATOM 1188 C C . GLY A 1 156 ? 31.518 12.036 -29.614 1.00 92.81 156 GLY A C 1
ATOM 1189 O O . GLY A 1 156 ? 30.694 12.842 -29.172 1.00 92.81 156 GLY A O 1
ATOM 1190 N N . VAL A 1 157 ? 31.298 10.714 -29.591 1.00 94.56 157 VAL A N 1
ATOM 1191 C CA . VAL A 1 157 ? 30.065 10.094 -29.060 1.00 94.56 157 VAL A CA 1
ATOM 1192 C C . VAL A 1 157 ? 29.847 10.454 -27.582 1.00 94.56 157 VAL A C 1
ATOM 1194 O O . VAL A 1 157 ? 28.737 10.824 -27.190 1.00 94.56 157 VAL A O 1
ATOM 1197 N N . PHE A 1 158 ? 30.905 10.450 -26.761 1.00 95.25 158 PHE A N 1
ATOM 1198 C CA . PHE A 1 158 ? 30.837 10.892 -25.363 1.00 95.25 158 PHE A CA 1
ATOM 1199 C C . PHE A 1 158 ? 30.371 12.353 -25.256 1.00 95.25 158 PHE A C 1
ATOM 1201 O O . PHE A 1 158 ? 29.489 12.671 -24.452 1.00 95.25 158 PHE A O 1
ATOM 1208 N N . ARG A 1 159 ? 30.913 13.253 -26.091 1.00 95.19 159 ARG A N 1
ATOM 1209 C CA . ARG A 1 159 ? 30.509 14.670 -26.125 1.00 95.19 159 ARG A CA 1
ATOM 1210 C C . ARG A 1 159 ? 29.066 14.855 -26.610 1.00 95.19 159 ARG A C 1
ATOM 1212 O O . ARG A 1 159 ? 28.366 15.694 -26.043 1.00 95.19 159 ARG A O 1
ATOM 1219 N N . ALA A 1 160 ? 28.589 14.054 -27.565 1.00 94.69 160 ALA A N 1
ATOM 1220 C CA . ALA A 1 160 ? 27.196 14.074 -28.022 1.00 94.69 160 ALA A CA 1
ATOM 1221 C C . ALA A 1 160 ? 26.213 13.702 -26.894 1.00 94.69 160 ALA A C 1
ATOM 1223 O O . ALA A 1 160 ? 25.280 14.454 -26.609 1.00 94.69 160 ALA A O 1
ATOM 1224 N N . ILE A 1 161 ? 26.468 12.607 -26.170 1.00 95.12 161 ILE A N 1
ATOM 1225 C CA . ILE A 1 161 ? 25.645 12.194 -25.017 1.00 95.12 161 ILE A CA 1
ATOM 1226 C C . ILE A 1 161 ? 25.768 13.205 -23.861 1.00 95.12 161 ILE A C 1
ATOM 1228 O O . ILE A 1 161 ? 24.786 13.496 -23.169 1.00 95.12 161 ILE A O 1
ATOM 1232 N N . LYS A 1 162 ? 26.949 13.808 -23.659 1.00 94.31 162 LYS A N 1
ATOM 1233 C CA . LYS A 1 162 ? 27.143 14.870 -22.659 1.00 94.31 162 LYS A CA 1
ATOM 1234 C C . LYS A 1 162 ? 26.372 16.148 -23.001 1.00 94.31 162 LYS A C 1
ATOM 1236 O O . LYS A 1 162 ? 25.910 16.821 -22.080 1.00 94.31 162 LYS A O 1
ATOM 1241 N N . ALA A 1 163 ? 26.165 16.476 -24.276 1.00 93.44 163 ALA A N 1
ATOM 1242 C CA . ALA A 1 163 ? 25.397 17.654 -24.692 1.00 93.44 163 ALA A CA 1
ATOM 1243 C C . ALA A 1 163 ? 23.906 17.596 -24.291 1.00 93.44 163 ALA A C 1
ATOM 1245 O O . ALA A 1 163 ? 23.258 18.637 -24.202 1.00 93.44 163 ALA A O 1
ATOM 1246 N N . LEU A 1 164 ? 23.374 16.405 -23.985 1.00 93.38 164 LEU A N 1
ATOM 1247 C CA . LEU A 1 164 ? 22.013 16.210 -23.466 1.00 93.38 164 LEU A CA 1
ATOM 1248 C C . LEU A 1 164 ? 21.884 16.450 -21.946 1.00 93.38 164 LEU A C 1
ATOM 1250 O O . LEU A 1 164 ? 20.767 16.487 -21.425 1.00 93.38 164 LEU A O 1
ATOM 1254 N N . SER A 1 165 ? 23.003 16.625 -21.232 1.00 93.56 165 SER A N 1
ATOM 1255 C CA . SER A 1 165 ? 23.024 16.932 -19.792 1.00 93.56 165 SER A CA 1
ATOM 1256 C C . SER A 1 165 ? 22.499 18.335 -19.478 1.00 93.56 165 SER A C 1
ATOM 1258 O O . SER A 1 165 ? 22.573 19.245 -20.305 1.00 93.56 165 SER A O 1
ATOM 1260 N N . GLN A 1 166 ? 21.978 18.531 -18.269 1.00 90.94 166 GLN A N 1
ATOM 1261 C CA . GLN A 1 166 ? 21.510 19.816 -17.748 1.00 90.94 166 GLN A CA 1
ATOM 1262 C C . GLN A 1 166 ? 22.274 20.228 -16.484 1.00 90.94 166 GLN A C 1
ATOM 1264 O O . GLN A 1 166 ? 22.982 19.442 -15.852 1.00 90.94 166 GLN A O 1
ATOM 1269 N N . SER A 1 167 ? 22.169 21.509 -16.122 1.00 87.44 167 SER A N 1
ATOM 1270 C CA . SER A 1 167 ? 22.966 22.116 -15.050 1.00 87.44 167 SER A CA 1
ATOM 1271 C C . SER A 1 167 ? 22.661 21.576 -13.648 1.00 87.44 167 SER A C 1
ATOM 1273 O O . SER A 1 167 ? 23.499 21.759 -12.766 1.00 87.44 167 SER A O 1
ATOM 1275 N N . ASP A 1 168 ? 21.529 20.896 -13.468 1.00 85.12 168 ASP A N 1
ATOM 1276 C CA . ASP A 1 168 ? 21.052 20.206 -12.262 1.00 85.12 168 ASP A CA 1
ATOM 1277 C C . ASP A 1 168 ? 21.513 18.736 -12.156 1.00 85.12 168 ASP A C 1
ATOM 1279 O O . ASP A 1 168 ? 21.313 18.107 -11.120 1.00 85.12 168 ASP A O 1
ATOM 1283 N N . GLY A 1 169 ? 22.143 18.187 -13.201 1.00 89.50 169 GLY A N 1
ATOM 1284 C CA . GLY A 1 169 ? 22.521 16.774 -13.280 1.00 89.50 169 GLY A CA 1
ATOM 1285 C C . GLY A 1 169 ? 21.445 15.853 -13.871 1.00 89.50 169 GLY A C 1
ATOM 1286 O O . GLY A 1 169 ? 21.636 14.639 -13.875 1.00 89.50 169 GLY A O 1
ATOM 1287 N N . ARG A 1 170 ? 20.333 16.386 -14.397 1.00 91.81 170 ARG A N 1
ATOM 1288 C CA . ARG A 1 170 ? 19.362 15.613 -15.195 1.00 91.81 170 ARG A CA 1
ATOM 1289 C C . ARG A 1 170 ? 19.750 15.594 -16.674 1.00 91.81 170 ARG A C 1
ATOM 1291 O O . ARG A 1 170 ? 20.537 16.421 -17.130 1.00 91.81 170 ARG A O 1
ATOM 1298 N N . TRP A 1 171 ? 19.196 14.656 -17.439 1.00 93.06 171 TRP A N 1
ATOM 1299 C CA . TRP A 1 171 ? 19.448 14.524 -18.881 1.00 93.06 171 TRP A CA 1
ATOM 1300 C C . TRP A 1 171 ? 18.149 14.617 -19.677 1.00 93.06 171 TRP A C 1
ATOM 1302 O O . TRP A 1 171 ? 17.087 14.227 -19.195 1.00 93.06 171 TRP A O 1
ATOM 1312 N N . ARG A 1 172 ? 18.237 15.126 -20.906 1.00 92.12 172 ARG A N 1
ATOM 1313 C CA . ARG A 1 172 ? 17.143 15.130 -21.887 1.00 92.12 172 ARG A CA 1
ATOM 1314 C C . ARG A 1 172 ? 17.197 13.877 -22.757 1.00 92.12 172 ARG A C 1
ATOM 1316 O O . ARG A 1 172 ? 18.277 13.360 -23.035 1.00 92.12 172 ARG A O 1
ATOM 1323 N N . PHE A 1 173 ? 16.046 13.437 -23.263 1.00 90.69 173 PHE A N 1
ATOM 1324 C CA . PHE A 1 173 ? 15.994 12.344 -24.244 1.00 90.69 173 PHE A CA 1
ATOM 1325 C C . PHE A 1 173 ? 16.440 12.767 -25.655 1.00 90.69 173 PHE A C 1
ATOM 1327 O O . PHE A 1 173 ? 16.879 11.927 -26.433 1.00 90.69 173 PHE A O 1
ATOM 1334 N N . SER A 1 174 ? 16.350 14.053 -26.002 1.00 89.62 174 SER A N 1
ATOM 1335 C CA . SER A 1 174 ? 16.873 14.613 -27.257 1.00 89.62 174 SER A CA 1
ATOM 1336 C C . SER A 1 174 ? 17.193 16.100 -27.089 1.00 89.62 174 SER A C 1
ATOM 1338 O O . SER A 1 174 ? 16.811 16.716 -26.095 1.00 89.62 174 SER A O 1
ATOM 1340 N N . THR A 1 175 ? 17.867 16.704 -28.066 1.00 84.69 175 THR A N 1
ATOM 1341 C CA . THR A 1 175 ? 18.080 18.162 -28.113 1.00 84.69 175 THR A CA 1
ATOM 1342 C C . THR A 1 175 ? 16.778 18.946 -28.308 1.00 84.69 175 THR A C 1
ATOM 1344 O O . THR A 1 175 ? 16.671 20.074 -27.826 1.00 84.69 175 THR A O 1
ATOM 1347 N N . ASN A 1 176 ? 15.792 18.340 -28.980 1.00 82.06 176 ASN A N 1
ATOM 1348 C CA . ASN A 1 176 ? 14.519 18.960 -29.354 1.00 82.06 176 ASN A CA 1
ATOM 1349 C C . ASN A 1 176 ? 13.464 18.929 -28.235 1.00 82.06 176 ASN A C 1
ATOM 1351 O O . ASN A 1 176 ? 12.590 19.793 -28.217 1.00 82.06 176 ASN A O 1
ATOM 1355 N N . ASN A 1 177 ? 13.536 17.973 -27.299 1.00 76.56 177 ASN A N 1
ATOM 1356 C CA . ASN A 1 177 ? 12.702 18.005 -26.097 1.00 76.56 177 ASN A CA 1
ATOM 1357 C C . ASN A 1 177 ? 13.416 18.817 -24.990 1.00 76.56 177 ASN A C 1
ATOM 1359 O O . ASN A 1 177 ? 14.508 18.423 -24.580 1.00 76.56 177 ASN A O 1
ATOM 1363 N N . PRO A 1 178 ? 12.850 19.931 -24.479 1.00 72.94 178 PRO A N 1
ATOM 1364 C CA . PRO A 1 178 ? 13.435 20.663 -23.353 1.00 72.94 178 PRO A CA 1
ATOM 1365 C C . PRO A 1 178 ? 13.411 19.890 -22.022 1.00 72.94 178 PRO A C 1
ATOM 1367 O O . PRO A 1 178 ? 14.184 20.227 -21.122 1.00 72.94 178 PRO A O 1
ATOM 1370 N N . GLU A 1 179 ? 12.539 18.889 -21.883 1.00 80.25 179 GLU A N 1
ATOM 1371 C CA . GLU A 1 179 ? 12.287 18.136 -20.652 1.00 80.25 179 GLU A CA 1
ATOM 1372 C C . GLU A 1 179 ? 13.486 17.252 -20.277 1.00 80.25 179 GLU A C 1
ATOM 1374 O O . GLU A 1 179 ? 13.938 16.409 -21.059 1.00 80.25 179 GLU A O 1
ATOM 1379 N N . SER A 1 180 ? 14.002 17.439 -19.059 1.00 87.06 180 SER A N 1
ATOM 1380 C CA . SER A 1 180 ? 15.048 16.601 -18.476 1.00 87.06 180 SER A CA 1
ATOM 1381 C C . SER A 1 180 ? 14.501 15.741 -17.340 1.00 87.06 180 SER A C 1
ATOM 1383 O O . SER A 1 180 ? 13.827 16.234 -16.431 1.00 87.06 180 SER A O 1
ATOM 1385 N N . SER A 1 181 ? 14.833 14.451 -17.370 1.00 90.81 181 SER A N 1
ATOM 1386 C CA . SER A 1 181 ? 14.400 13.472 -16.374 1.00 90.81 181 SER A CA 1
ATOM 1387 C C . SER A 1 181 ? 15.576 12.869 -15.616 1.00 90.81 181 SER A C 1
ATOM 1389 O O . SER A 1 181 ? 16.724 12.837 -16.077 1.00 90.81 181 SER A O 1
ATOM 1391 N N . THR A 1 182 ? 15.280 12.363 -14.422 1.00 92.75 182 THR A N 1
ATOM 1392 C CA . THR A 1 182 ? 16.253 11.593 -13.636 1.00 92.75 182 THR A CA 1
ATOM 1393 C C . THR A 1 182 ? 16.453 10.186 -14.217 1.00 92.75 182 THR A C 1
ATOM 1395 O O . THR A 1 182 ? 17.562 9.659 -14.192 1.00 92.75 182 THR A O 1
ATOM 1398 N N . TYR A 1 183 ? 15.412 9.599 -14.820 1.00 92.88 183 TYR A N 1
ATOM 1399 C CA . TYR A 1 183 ? 15.511 8.308 -15.507 1.00 92.88 183 TYR A CA 1
ATOM 1400 C C . TYR A 1 183 ? 16.471 8.371 -16.707 1.00 92.88 183 TYR A C 1
ATOM 1402 O O . TYR A 1 183 ? 17.369 7.537 -16.823 1.00 92.88 183 TYR A O 1
ATOM 1410 N N . ALA A 1 184 ? 16.364 9.415 -17.541 1.00 93.19 184 ALA A N 1
ATOM 1411 C CA . ALA A 1 184 ? 17.309 9.668 -18.628 1.00 93.19 184 ALA A CA 1
ATOM 1412 C C . ALA A 1 184 ? 18.745 9.867 -18.118 1.00 93.19 184 ALA A C 1
ATOM 1414 O O . ALA A 1 184 ? 19.679 9.410 -18.766 1.00 93.19 184 ALA A O 1
ATOM 1415 N N . ALA A 1 185 ? 18.947 10.487 -16.948 1.00 94.62 185 ALA A N 1
ATOM 1416 C CA . ALA A 1 185 ? 20.286 10.602 -16.364 1.00 94.62 185 ALA A CA 1
ATOM 1417 C C . ALA A 1 185 ? 20.879 9.223 -16.028 1.00 94.62 185 ALA A C 1
ATOM 1419 O O . ALA A 1 185 ? 22.042 8.969 -16.332 1.00 94.62 185 ALA A O 1
ATOM 1420 N N . GLY A 1 186 ? 20.070 8.301 -15.498 1.00 94.69 186 GLY A N 1
ATOM 1421 C CA . GLY A 1 186 ? 20.466 6.905 -15.302 1.00 94.69 186 GLY A CA 1
ATOM 1422 C C . GLY A 1 186 ? 20.902 6.212 -16.596 1.00 94.69 186 GLY A C 1
ATOM 1423 O O . GLY A 1 186 ? 22.023 5.706 -16.672 1.00 94.69 186 GLY A O 1
ATOM 1424 N N . LEU A 1 187 ? 20.061 6.270 -17.637 1.00 95.19 187 LEU A N 1
ATOM 1425 C CA . LEU A 1 187 ? 20.384 5.703 -18.955 1.00 95.19 187 LEU A CA 1
ATOM 1426 C C . LEU A 1 187 ? 21.636 6.343 -19.574 1.00 95.19 187 LEU A C 1
ATOM 1428 O O . LEU A 1 187 ? 22.468 5.641 -20.144 1.00 95.19 187 LEU A O 1
ATOM 1432 N N . ALA A 1 188 ? 21.811 7.660 -19.446 1.00 96.31 188 ALA A N 1
ATOM 1433 C CA . ALA A 1 188 ? 22.981 8.361 -19.967 1.00 96.31 188 ALA A CA 1
ATOM 1434 C C . ALA A 1 188 ? 24.275 7.927 -19.269 1.00 96.31 188 ALA A C 1
ATOM 1436 O O . ALA A 1 188 ? 25.271 7.687 -19.943 1.00 96.31 188 ALA A O 1
ATOM 1437 N N . LEU A 1 189 ? 24.264 7.767 -17.944 1.00 96.06 189 LEU A N 1
ATOM 1438 C CA . LEU A 1 189 ? 25.426 7.295 -17.181 1.00 96.06 189 LEU A CA 1
ATOM 1439 C C . LEU A 1 189 ? 25.793 5.844 -17.537 1.00 96.06 189 LEU A C 1
ATOM 1441 O O . LEU A 1 189 ? 26.972 5.535 -17.699 1.00 96.06 189 LEU A O 1
ATOM 1445 N N . GLU A 1 190 ? 24.793 4.981 -17.742 1.00 95.88 190 GLU A N 1
ATOM 1446 C CA . GLU A 1 190 ? 24.966 3.609 -18.244 1.00 95.88 190 GLU A CA 1
ATOM 1447 C C . GLU A 1 190 ? 25.548 3.596 -19.671 1.00 95.88 190 GLU A C 1
ATOM 1449 O O . GLU A 1 190 ? 26.487 2.854 -19.961 1.00 95.88 190 GLU A O 1
ATOM 1454 N N . THR A 1 191 ? 25.057 4.481 -20.546 1.00 96.94 191 THR A N 1
ATOM 1455 C CA . THR A 1 191 ? 25.550 4.633 -21.925 1.00 96.94 191 THR A CA 1
ATOM 1456 C C . THR A 1 191 ? 27.002 5.119 -21.952 1.00 96.94 191 THR A C 1
ATOM 1458 O O . THR A 1 191 ? 27.832 4.545 -22.651 1.00 96.94 191 THR A O 1
ATOM 1461 N N . LEU A 1 192 ? 27.338 6.149 -21.166 1.00 96.38 192 LEU A N 1
ATOM 1462 C CA . LEU A 1 192 ? 28.688 6.722 -21.081 1.00 96.38 192 LEU A CA 1
ATOM 1463 C C . LEU A 1 192 ? 29.707 5.715 -20.523 1.00 96.38 192 LEU A C 1
ATOM 1465 O O . LEU A 1 192 ? 30.842 5.674 -20.995 1.00 96.38 192 LEU A O 1
ATOM 1469 N N . ALA A 1 193 ? 29.298 4.856 -19.583 1.00 94.62 193 ALA A N 1
ATOM 1470 C CA . ALA A 1 193 ? 30.100 3.719 -19.131 1.00 94.62 193 ALA A CA 1
ATOM 1471 C C . ALA A 1 193 ? 30.402 2.739 -20.284 1.00 94.62 193 ALA A C 1
ATOM 1473 O O . ALA A 1 193 ? 31.546 2.322 -20.475 1.00 94.62 193 ALA A O 1
ATOM 1474 N N . GLY A 1 194 ? 29.391 2.438 -21.109 1.00 94.56 194 GLY A N 1
ATOM 1475 C CA . GLY A 1 194 ? 29.550 1.662 -22.338 1.00 94.56 194 GLY A CA 1
ATOM 1476 C C . GLY A 1 194 ? 30.519 2.305 -23.337 1.00 94.56 194 GLY A C 1
ATOM 1477 O O . GLY A 1 194 ? 31.387 1.610 -23.858 1.00 94.56 194 GLY A O 1
ATOM 1478 N N . VAL A 1 195 ? 30.448 3.626 -23.546 1.00 95.50 195 VAL A N 1
ATOM 1479 C CA . VAL A 1 195 ? 31.394 4.363 -24.410 1.00 95.50 195 VAL A CA 1
ATOM 1480 C C . VAL A 1 195 ? 32.831 4.219 -23.909 1.00 95.50 195 VAL A C 1
ATOM 1482 O O . VAL A 1 195 ? 33.697 3.856 -24.699 1.00 95.50 195 VAL A O 1
ATOM 1485 N N . ILE A 1 196 ? 33.084 4.429 -22.610 1.00 93.50 196 ILE A N 1
ATOM 1486 C CA . ILE A 1 196 ? 34.420 4.257 -22.007 1.00 93.50 196 ILE A CA 1
ATOM 1487 C C . ILE A 1 196 ? 34.932 2.825 -22.229 1.00 93.50 196 ILE A C 1
ATOM 1489 O O . ILE A 1 196 ? 36.080 2.627 -22.616 1.00 93.50 196 ILE A O 1
ATOM 1493 N N . SER A 1 197 ? 34.078 1.815 -22.038 1.00 93.06 197 SER A N 1
ATOM 1494 C CA . SER A 1 197 ? 34.459 0.408 -22.203 1.00 93.06 197 SER A CA 1
ATOM 1495 C C . SER A 1 197 ? 34.665 -0.008 -23.671 1.00 93.06 197 SER A C 1
ATOM 1497 O O . SER A 1 197 ? 35.422 -0.945 -23.938 1.00 93.06 197 SER A O 1
ATOM 1499 N N . LEU A 1 198 ? 34.015 0.650 -24.635 1.00 93.62 198 LEU A N 1
ATOM 1500 C CA . LEU A 1 198 ? 34.154 0.373 -26.074 1.00 93.62 198 LEU A CA 1
ATOM 1501 C C . LEU A 1 198 ? 35.189 1.263 -26.780 1.00 93.62 198 LEU A C 1
ATOM 1503 O O . LEU A 1 198 ? 35.426 1.074 -27.974 1.00 93.62 198 LEU A O 1
ATOM 1507 N N . ALA A 1 199 ? 35.798 2.225 -26.090 1.00 92.56 199 ALA A N 1
ATOM 1508 C CA . ALA A 1 199 ? 36.701 3.182 -26.711 1.00 92.56 199 ALA A CA 1
ATOM 1509 C C . ALA A 1 199 ? 37.979 2.523 -27.269 1.00 92.56 199 ALA A C 1
ATOM 1511 O O . ALA A 1 199 ? 38.605 1.670 -26.636 1.00 92.56 199 ALA A O 1
ATOM 1512 N N . SER A 1 200 ? 38.389 2.940 -28.471 1.00 87.75 200 SER A N 1
ATOM 1513 C CA . SER A 1 200 ? 39.655 2.501 -29.084 1.00 87.75 200 SER A CA 1
ATOM 1514 C C . SER A 1 200 ? 40.892 3.173 -28.478 1.00 87.75 200 SER A C 1
ATOM 1516 O O . SER A 1 200 ? 42.004 2.673 -28.647 1.00 87.75 200 SER A O 1
ATOM 1518 N N . GLN A 1 201 ? 40.696 4.300 -27.792 1.00 87.19 201 GLN A N 1
ATOM 1519 C CA . GLN A 1 201 ? 41.701 5.111 -27.102 1.00 87.19 201 GLN A CA 1
ATOM 1520 C C . GLN A 1 201 ? 41.138 5.528 -25.733 1.00 87.19 201 GLN A C 1
ATOM 1522 O O . GLN A 1 201 ? 39.938 5.403 -25.498 1.00 87.19 201 GLN A O 1
ATOM 1527 N N . GLU A 1 202 ? 41.982 6.007 -24.821 1.00 86.25 202 GLU A N 1
ATOM 1528 C CA . GLU A 1 202 ? 41.529 6.484 -23.509 1.00 86.25 202 GLU A CA 1
ATOM 1529 C C . GLU A 1 202 ? 40.711 7.783 -23.652 1.00 86.25 202 GLU A C 1
ATOM 1531 O O . GLU A 1 202 ? 41.136 8.713 -24.336 1.00 86.25 202 GLU A O 1
ATOM 1536 N N . ILE A 1 203 ? 39.521 7.827 -23.039 1.00 89.50 203 ILE A N 1
ATOM 1537 C CA . ILE A 1 203 ? 38.616 8.990 -23.071 1.00 89.50 203 ILE A CA 1
ATOM 1538 C C . ILE A 1 203 ? 39.231 10.156 -22.289 1.00 89.50 203 ILE A C 1
ATOM 1540 O O . ILE A 1 203 ? 39.796 9.960 -21.213 1.00 89.50 203 ILE A O 1
ATOM 1544 N N . ASP A 1 204 ? 39.057 11.379 -22.794 1.00 88.44 204 ASP A N 1
ATOM 1545 C CA . ASP A 1 204 ? 39.516 12.614 -22.150 1.00 88.44 204 ASP A CA 1
ATOM 1546 C C . ASP A 1 204 ? 39.038 12.703 -20.682 1.00 88.44 204 ASP A C 1
ATOM 1548 O O . ASP A 1 204 ? 37.845 12.845 -20.390 1.00 88.44 204 ASP A O 1
ATOM 1552 N N . GLN A 1 205 ? 39.986 12.648 -19.737 1.00 88.31 205 GLN A N 1
ATOM 1553 C CA . GLN A 1 205 ? 39.720 12.661 -18.292 1.00 88.31 205 GLN A CA 1
ATOM 1554 C C . GLN A 1 205 ? 38.910 13.897 -17.852 1.00 88.31 205 GLN A C 1
ATOM 1556 O O . GLN A 1 205 ? 38.142 13.825 -16.890 1.00 88.31 205 GLN A O 1
ATOM 1561 N N . SER A 1 206 ? 39.004 15.020 -18.576 1.00 90.00 206 SER A N 1
ATOM 1562 C CA . SER A 1 206 ? 38.209 16.219 -18.291 1.00 90.00 206 SER A CA 1
ATOM 1563 C C . SER A 1 206 ? 36.716 16.030 -18.595 1.00 90.00 206 SER A C 1
ATOM 1565 O O . SER A 1 206 ? 35.867 16.581 -17.884 1.00 90.00 206 SER A O 1
ATOM 1567 N N . LEU A 1 207 ? 36.368 15.184 -19.574 1.00 90.19 207 LEU A N 1
ATOM 1568 C CA . LEU A 1 207 ? 34.987 14.770 -19.827 1.00 90.19 207 LEU A CA 1
ATOM 1569 C C . LEU A 1 207 ? 34.464 13.901 -18.680 1.00 90.19 207 LEU A C 1
ATOM 1571 O O . LEU A 1 207 ? 33.347 14.128 -18.209 1.00 90.19 207 LEU A O 1
ATOM 1575 N N . ILE A 1 208 ? 35.278 12.964 -18.185 1.00 89.62 208 ILE A N 1
ATOM 1576 C CA . ILE A 1 208 ? 34.924 12.082 -17.063 1.00 89.62 208 ILE A CA 1
ATOM 1577 C C . ILE A 1 208 ? 34.683 12.911 -15.789 1.00 89.62 208 ILE A C 1
ATOM 1579 O O . ILE A 1 208 ? 33.632 12.776 -15.159 1.00 89.62 208 ILE A O 1
ATOM 1583 N N . GLU A 1 209 ? 35.579 13.844 -15.452 1.00 90.00 209 GLU A N 1
ATOM 1584 C CA . GLU A 1 209 ? 35.393 14.792 -14.340 1.00 90.00 209 GLU A CA 1
ATOM 1585 C C . GLU A 1 209 ? 34.129 15.653 -14.496 1.00 90.00 209 GLU A C 1
ATOM 1587 O O . GLU A 1 209 ? 33.397 15.881 -13.526 1.00 90.00 209 GLU A O 1
ATOM 1592 N N . SER A 1 210 ? 33.803 16.085 -15.722 1.00 91.81 210 SER A N 1
ATOM 1593 C CA . SER A 1 210 ? 32.565 16.831 -15.977 1.00 91.81 210 SER A CA 1
ATOM 1594 C C . SER A 1 210 ? 31.307 16.008 -15.661 1.00 91.81 210 SER A C 1
ATOM 1596 O O . SER A 1 210 ? 30.339 16.553 -15.131 1.00 91.81 210 SER A O 1
ATOM 1598 N N . VAL A 1 211 ? 31.333 14.693 -15.913 1.00 92.94 211 VAL A N 1
ATOM 1599 C CA . VAL A 1 211 ? 30.238 13.768 -15.583 1.00 92.94 211 VAL A CA 1
ATOM 1600 C C . VAL A 1 211 ? 30.185 13.491 -14.081 1.00 92.94 211 VAL A C 1
ATOM 1602 O O . VAL A 1 211 ? 29.102 13.592 -13.507 1.00 92.94 211 VAL A O 1
ATOM 1605 N N . LYS A 1 212 ? 31.321 13.238 -13.408 1.00 91.06 212 LYS A N 1
ATOM 1606 C CA . LYS A 1 212 ? 31.364 13.083 -11.937 1.00 91.06 212 LYS A CA 1
ATOM 1607 C C . LYS A 1 212 ? 30.724 14.285 -11.233 1.00 91.06 212 LYS A C 1
ATOM 1609 O O . LYS A 1 212 ? 29.914 14.118 -10.322 1.00 91.06 212 LYS A O 1
ATOM 1614 N N . LYS A 1 213 ? 31.025 15.505 -11.694 1.00 90.94 213 LYS A N 1
ATOM 1615 C CA . LYS A 1 213 ? 30.444 16.744 -11.156 1.00 90.94 213 LYS A CA 1
ATOM 1616 C C . LYS A 1 213 ? 28.922 16.805 -11.302 1.00 90.94 213 LYS A C 1
ATOM 1618 O O . LYS A 1 213 ? 28.256 17.278 -10.384 1.00 90.94 213 LYS A O 1
ATOM 1623 N N . ASP A 1 214 ? 28.370 16.339 -12.418 1.00 92.31 214 ASP A N 1
ATOM 1624 C CA . ASP A 1 214 ? 26.921 16.324 -12.641 1.00 92.31 214 ASP A CA 1
ATOM 1625 C C . ASP A 1 214 ? 26.221 15.185 -11.876 1.00 92.31 214 ASP A C 1
ATOM 1627 O O . ASP A 1 214 ? 25.130 15.401 -11.352 1.00 92.31 214 ASP A O 1
ATOM 1631 N N . VAL A 1 215 ? 26.878 14.033 -11.677 1.00 92.88 215 VAL A N 1
ATOM 1632 C CA . VAL A 1 215 ? 26.408 12.964 -10.768 1.00 92.88 215 VAL A CA 1
ATOM 1633 C C . VAL A 1 215 ? 26.284 13.473 -9.327 1.00 92.88 215 VAL A C 1
ATOM 1635 O O . VAL A 1 215 ? 25.287 13.194 -8.660 1.00 92.88 215 VAL A O 1
ATOM 1638 N N . LEU A 1 216 ? 27.255 14.255 -8.840 1.00 91.94 216 LEU A N 1
ATOM 1639 C CA . LEU A 1 216 ? 27.193 14.831 -7.491 1.00 91.94 216 LEU A CA 1
ATOM 1640 C C . LEU A 1 216 ? 25.962 15.736 -7.308 1.00 91.94 216 LEU A C 1
ATOM 1642 O O . LEU A 1 216 ? 25.256 15.573 -6.308 1.00 91.94 216 LEU A O 1
ATOM 1646 N N . LYS A 1 217 ? 25.670 16.609 -8.288 1.00 91.50 217 LYS A N 1
ATOM 1647 C CA . LYS A 1 217 ? 24.477 17.480 -8.288 1.00 91.50 217 LYS A CA 1
ATOM 1648 C C . LYS A 1 217 ? 23.172 16.701 -8.389 1.00 91.50 217 LYS A C 1
ATOM 1650 O O . LYS A 1 217 ? 22.236 17.013 -7.662 1.00 91.50 217 LYS A O 1
ATOM 1655 N N . LEU A 1 218 ? 23.114 15.685 -9.256 1.00 92.56 218 LEU A N 1
ATOM 1656 C CA . LEU A 1 218 ? 21.928 14.845 -9.416 1.00 92.56 218 LEU A CA 1
ATOM 1657 C C . LEU A 1 218 ? 21.500 14.284 -8.056 1.00 92.56 218 LEU A C 1
ATOM 1659 O O . LEU A 1 218 ? 20.339 14.380 -7.669 1.00 92.56 218 LEU A O 1
ATOM 1663 N N . PHE A 1 219 ? 22.466 13.790 -7.281 1.00 91.81 219 PHE A N 1
ATOM 1664 C CA . PHE A 1 219 ? 22.249 13.295 -5.924 1.00 91.81 219 PHE A CA 1
ATOM 1665 C C . PHE A 1 219 ? 21.823 14.355 -4.892 1.00 91.81 219 PHE A C 1
ATOM 1667 O O . PHE A 1 219 ? 21.340 13.979 -3.821 1.00 91.81 219 PHE A O 1
ATOM 1674 N N . ASP A 1 220 ? 21.997 15.648 -5.163 1.00 88.50 220 ASP A N 1
ATOM 1675 C CA . ASP A 1 220 ? 21.474 16.731 -4.319 1.00 88.50 220 ASP A CA 1
ATOM 1676 C C . ASP A 1 220 ? 19.985 17.020 -4.605 1.00 88.50 220 ASP A C 1
ATOM 1678 O O . ASP A 1 220 ? 19.308 17.613 -3.768 1.00 88.50 220 ASP A O 1
ATOM 1682 N N . ALA A 1 221 ? 19.443 16.508 -5.718 1.00 86.31 221 ALA A N 1
ATOM 1683 C CA . ALA A 1 221 ? 18.012 16.489 -6.041 1.00 86.31 221 ALA A CA 1
ATOM 1684 C C . ALA A 1 221 ? 17.279 15.220 -5.534 1.00 86.31 221 ALA A C 1
ATOM 1686 O O . ALA A 1 221 ? 16.234 14.849 -6.073 1.00 86.31 221 ALA A O 1
ATOM 1687 N N . THR A 1 222 ? 17.820 14.538 -4.514 1.00 90.31 222 THR A N 1
ATOM 1688 C CA . THR A 1 222 ? 17.166 13.386 -3.861 1.00 90.31 222 THR A CA 1
ATOM 1689 C C . THR A 1 222 ? 16.099 13.831 -2.858 1.00 90.31 222 THR A C 1
ATOM 1691 O O . THR A 1 222 ? 16.369 14.629 -1.957 1.00 90.31 222 THR A O 1
ATOM 1694 N N . GLU A 1 223 ? 14.891 13.272 -2.964 1.00 88.56 223 GLU A N 1
ATOM 1695 C CA . GLU A 1 223 ? 13.857 13.405 -1.931 1.00 88.56 223 GLU A CA 1
ATOM 1696 C C . GLU A 1 223 ? 14.108 12.398 -0.803 1.00 88.56 223 GLU A C 1
ATOM 1698 O O . GLU A 1 223 ? 14.610 11.301 -1.047 1.00 88.56 223 GLU A O 1
ATOM 1703 N N . LYS A 1 224 ? 13.791 12.768 0.445 1.00 88.00 224 LYS A N 1
ATOM 1704 C CA . LYS A 1 224 ? 14.118 11.980 1.645 1.00 88.00 224 LYS A CA 1
ATOM 1705 C C . LYS A 1 224 ? 12.901 11.779 2.539 1.00 88.00 224 LYS A C 1
ATOM 1707 O O . LYS A 1 224 ? 12.123 12.712 2.731 1.00 88.00 224 LYS A O 1
ATOM 1712 N N . TYR A 1 225 ? 12.792 10.593 3.128 1.00 79.50 225 TYR A N 1
ATOM 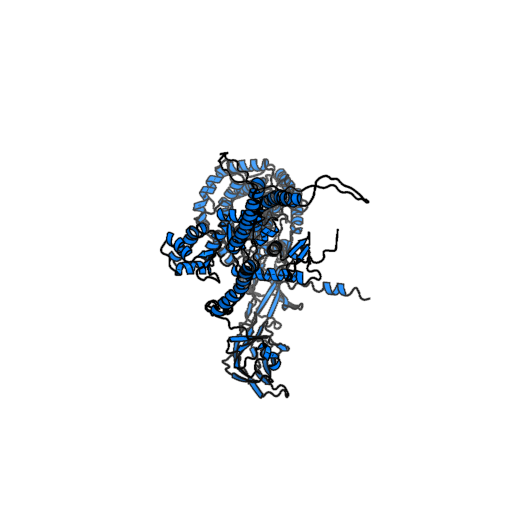1713 C CA . TYR A 1 225 ? 11.801 10.258 4.148 1.00 79.50 225 TYR A CA 1
ATOM 1714 C C . TYR A 1 225 ? 12.378 10.404 5.571 1.00 79.50 225 TYR A C 1
ATOM 1716 O O . TYR A 1 225 ? 13.593 10.358 5.782 1.00 79.50 225 TYR A O 1
ATOM 1724 N N . ASP A 1 226 ? 11.492 10.541 6.565 1.00 72.75 226 ASP A N 1
ATOM 1725 C CA . ASP A 1 226 ? 11.835 10.705 7.993 1.00 72.75 226 ASP A CA 1
ATOM 1726 C C . ASP A 1 226 ? 12.534 9.474 8.625 1.00 72.75 226 ASP A C 1
ATOM 1728 O O . ASP A 1 226 ? 13.038 9.554 9.749 1.00 72.75 226 ASP A O 1
ATOM 1732 N N . ASP A 1 227 ? 12.582 8.339 7.918 1.00 71.06 227 ASP A N 1
ATOM 1733 C CA . ASP A 1 227 ? 13.294 7.108 8.301 1.00 71.06 227 ASP A CA 1
ATOM 1734 C C . ASP A 1 227 ? 14.762 7.060 7.813 1.00 71.06 227 ASP A C 1
ATOM 1736 O O . ASP A 1 227 ? 15.519 6.139 8.147 1.00 71.06 227 ASP A O 1
ATOM 1740 N N . GLY A 1 228 ? 15.192 8.066 7.043 1.00 79.38 228 GLY A N 1
ATOM 1741 C CA . GLY A 1 228 ? 16.529 8.146 6.458 1.00 79.38 228 GLY A CA 1
ATOM 1742 C C . GLY A 1 228 ? 16.711 7.350 5.161 1.00 79.38 228 GLY A C 1
ATOM 1743 O O . GLY A 1 228 ? 17.854 7.104 4.772 1.00 79.38 228 GLY A O 1
ATOM 1744 N N . SER A 1 229 ? 15.624 6.943 4.504 1.00 88.44 229 SER A N 1
ATOM 1745 C CA . SER A 1 229 ? 15.629 6.502 3.108 1.00 88.44 229 SER A CA 1
ATOM 1746 C C . SER A 1 229 ? 15.462 7.681 2.135 1.00 88.44 229 SER A C 1
ATOM 1748 O O . SER A 1 229 ? 14.987 8.759 2.508 1.00 88.44 229 SER A O 1
ATOM 1750 N N . CYS A 1 230 ? 15.884 7.507 0.882 1.00 91.62 230 CYS A N 1
ATOM 1751 C CA . CYS A 1 230 ? 15.723 8.516 -0.165 1.00 91.62 230 CYS A CA 1
ATOM 1752 C C . CYS A 1 230 ? 15.626 7.928 -1.568 1.00 91.62 230 CYS A C 1
ATOM 1754 O O . CYS A 1 230 ? 16.052 6.807 -1.824 1.00 91.62 230 CYS A O 1
ATOM 1756 N N . TYR A 1 231 ? 15.060 8.722 -2.470 1.00 92.94 231 TYR A N 1
ATOM 1757 C CA . TYR A 1 231 ? 14.698 8.342 -3.828 1.00 92.94 231 TYR A CA 1
ATOM 1758 C C . TYR A 1 231 ? 14.826 9.541 -4.770 1.00 92.94 231 TYR A C 1
ATOM 1760 O O . TYR A 1 231 ? 14.969 10.693 -4.349 1.00 92.94 231 TYR A O 1
ATOM 1768 N N . PHE A 1 232 ? 14.761 9.264 -6.066 1.00 91.69 232 PHE A N 1
ATOM 1769 C CA . PHE A 1 232 ? 14.663 10.279 -7.101 1.00 91.69 232 PHE A CA 1
ATOM 1770 C C . PHE A 1 232 ? 13.222 10.411 -7.596 1.00 91.69 232 PHE A C 1
ATOM 1772 O O . PHE A 1 232 ? 12.532 9.414 -7.804 1.00 91.69 232 PHE A O 1
ATOM 1779 N N . VAL A 1 233 ? 12.787 11.650 -7.832 1.00 83.38 233 VAL A N 1
ATOM 1780 C CA . VAL A 1 233 ? 11.498 11.966 -8.464 1.00 83.38 233 VAL A CA 1
ATOM 1781 C C . VAL A 1 233 ? 11.729 12.523 -9.856 1.00 83.38 233 VAL A C 1
ATOM 1783 O O . VAL A 1 233 ? 12.605 13.369 -10.062 1.00 83.38 233 VAL A O 1
ATOM 1786 N N . ASP A 1 234 ? 10.913 12.071 -10.802 1.00 75.31 234 ASP A N 1
ATOM 1787 C CA . ASP A 1 234 ? 10.808 12.682 -12.117 1.00 75.31 234 ASP A CA 1
ATOM 1788 C C . ASP A 1 234 ? 9.698 13.745 -12.118 1.00 75.31 234 ASP A C 1
ATOM 1790 O O . ASP A 1 234 ? 8.569 13.484 -11.701 1.00 75.31 234 ASP A O 1
ATOM 1794 N N . ALA A 1 235 ? 10.014 14.973 -12.532 1.00 56.59 235 ALA A N 1
ATOM 1795 C CA . ALA A 1 235 ? 9.185 16.147 -12.215 1.00 56.59 235 ALA A CA 1
ATOM 1796 C C . ALA A 1 235 ? 7.852 16.227 -12.983 1.00 56.59 235 ALA A C 1
ATOM 1798 O O . ALA A 1 235 ? 7.015 17.071 -12.662 1.00 56.59 235 ALA A O 1
ATOM 1799 N N . GLN A 1 236 ? 7.663 15.380 -13.998 1.00 56.34 236 GLN A N 1
ATOM 1800 C CA . GLN A 1 236 ? 6.504 15.402 -14.897 1.00 56.34 236 GLN A CA 1
ATOM 1801 C C . GLN A 1 236 ? 5.763 14.053 -14.980 1.00 56.34 236 GLN A C 1
ATOM 1803 O O . GLN A 1 236 ? 4.773 13.945 -15.697 1.00 56.34 236 GLN A O 1
ATOM 1808 N N . GLY A 1 237 ? 6.172 13.048 -14.194 1.00 50.53 237 GLY A N 1
ATOM 1809 C CA . GLY A 1 237 ? 5.425 11.791 -14.042 1.00 50.53 237 GLY A CA 1
ATOM 1810 C C . GLY A 1 237 ? 5.539 10.794 -15.201 1.00 50.53 237 GLY A C 1
ATOM 1811 O O . GLY A 1 237 ? 4.730 9.873 -15.267 1.00 50.53 237 GLY A O 1
ATOM 1812 N N . SER A 1 238 ? 6.527 10.961 -16.084 1.00 57.69 238 SER A N 1
ATOM 1813 C CA . SER A 1 238 ? 6.909 9.996 -17.126 1.00 57.69 238 SER A CA 1
ATOM 1814 C C . SER A 1 238 ? 7.312 8.638 -16.550 1.00 57.69 238 SER A C 1
ATOM 1816 O O . SER A 1 238 ? 6.893 7.605 -17.060 1.00 57.69 238 SER A O 1
ATOM 1818 N N . GLU A 1 239 ? 8.106 8.650 -15.478 1.00 76.69 239 GLU A N 1
ATOM 1819 C CA . GLU A 1 239 ? 8.649 7.456 -14.831 1.00 76.69 239 GLU A CA 1
ATOM 1820 C C . GLU A 1 239 ? 8.433 7.483 -13.313 1.00 76.69 239 GLU A C 1
ATOM 1822 O O . GLU A 1 239 ? 8.351 8.542 -12.682 1.00 76.69 239 GLU A O 1
ATOM 1827 N N . GLY A 1 240 ? 8.312 6.296 -12.716 1.00 84.19 240 GLY A N 1
ATOM 1828 C CA . GLY A 1 240 ? 8.055 6.135 -11.287 1.00 84.19 240 GLY A CA 1
ATOM 1829 C C . GLY A 1 240 ? 9.303 6.362 -10.419 1.00 84.19 240 GLY A C 1
ATOM 1830 O O . GLY A 1 240 ? 10.427 6.182 -10.887 1.00 84.19 240 GLY A O 1
ATOM 1831 N N . PRO A 1 241 ? 9.150 6.665 -9.113 1.00 90.94 241 PRO A N 1
ATOM 1832 C CA . PRO A 1 241 ? 10.287 6.788 -8.193 1.00 90.94 241 PRO A CA 1
ATOM 1833 C C . PRO A 1 241 ? 11.202 5.554 -8.153 1.00 90.94 241 PRO A C 1
ATOM 1835 O O . PRO A 1 241 ? 12.413 5.682 -7.968 1.00 90.94 241 PRO A O 1
ATOM 1838 N N . ILE A 1 242 ? 10.631 4.360 -8.351 1.00 92.94 242 ILE A N 1
ATOM 1839 C CA . ILE A 1 242 ? 11.348 3.078 -8.356 1.00 92.94 242 ILE A CA 1
ATOM 1840 C C . ILE A 1 242 ? 12.205 2.950 -9.625 1.00 92.94 242 ILE A C 1
ATOM 1842 O O . ILE A 1 242 ? 13.413 2.741 -9.520 1.00 92.94 242 ILE A O 1
ATOM 1846 N N . SER A 1 243 ? 11.618 3.137 -10.813 1.00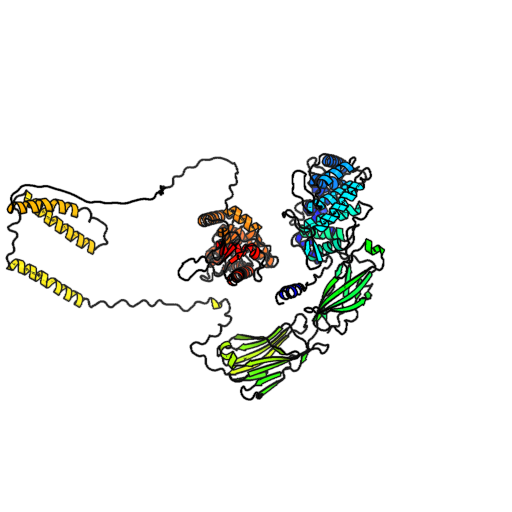 93.06 243 SER A N 1
ATOM 1847 C CA . SER A 1 243 ? 12.327 3.044 -12.096 1.00 93.06 243 SER A CA 1
ATOM 1848 C C . SER A 1 243 ? 13.365 4.156 -12.264 1.00 93.06 243 SER A C 1
ATOM 1850 O O . SER A 1 243 ? 14.507 3.869 -12.623 1.00 93.06 243 SER A O 1
ATOM 1852 N N . ALA A 1 244 ? 13.029 5.404 -11.913 1.00 93.12 244 ALA A N 1
ATOM 1853 C CA . ALA A 1 244 ? 13.959 6.535 -11.921 1.00 93.12 244 ALA A CA 1
ATOM 1854 C C . ALA A 1 244 ? 15.173 6.292 -11.010 1.00 93.12 244 ALA A C 1
ATOM 1856 O O . ALA A 1 244 ? 16.312 6.481 -11.436 1.00 93.12 244 ALA A O 1
ATOM 1857 N N . SER A 1 245 ? 14.953 5.816 -9.779 1.00 95.12 245 SER A N 1
ATOM 1858 C CA . SER A 1 245 ? 16.053 5.520 -8.849 1.00 95.12 245 SER A CA 1
ATOM 1859 C C . SER A 1 245 ? 16.869 4.293 -9.273 1.00 95.12 245 SER A C 1
ATOM 1861 O O . SER A 1 245 ? 18.084 4.270 -9.083 1.00 95.12 245 SER A O 1
ATOM 1863 N N . SER A 1 246 ? 16.225 3.293 -9.884 1.00 95.50 246 SER A N 1
ATOM 1864 C CA . SER A 1 246 ? 16.866 2.063 -10.363 1.00 95.50 246 SER A CA 1
ATOM 1865 C C . SER A 1 246 ? 17.795 2.350 -11.545 1.00 95.50 246 SER A C 1
ATOM 1867 O O . SER A 1 246 ? 18.961 1.955 -11.525 1.00 95.50 246 SER A O 1
ATOM 1869 N N . ALA A 1 247 ? 17.330 3.148 -12.514 1.00 95.12 247 ALA A N 1
ATOM 1870 C CA . ALA A 1 247 ? 18.141 3.608 -13.637 1.00 95.12 247 ALA A CA 1
ATOM 1871 C C . ALA A 1 247 ? 19.374 4.405 -13.173 1.00 95.12 247 ALA A C 1
ATOM 1873 O O . ALA A 1 247 ? 20.471 4.166 -13.675 1.00 95.12 247 ALA A O 1
ATOM 1874 N N . VAL A 1 248 ? 19.237 5.309 -12.190 1.00 95.19 248 VAL A N 1
ATOM 1875 C CA . VAL A 1 248 ? 20.394 6.048 -11.644 1.00 95.19 248 VAL A CA 1
ATOM 1876 C C . VAL A 1 248 ? 21.401 5.110 -10.983 1.00 95.19 248 VAL A C 1
ATOM 1878 O O . VAL A 1 248 ? 22.596 5.246 -11.239 1.00 95.19 248 VAL A O 1
ATOM 1881 N N . ILE A 1 249 ? 20.951 4.137 -10.182 1.00 95.44 249 ILE A N 1
ATOM 1882 C CA . ILE A 1 249 ? 21.840 3.146 -9.555 1.00 95.44 249 ILE A CA 1
ATOM 1883 C C . ILE A 1 249 ? 22.577 2.324 -10.614 1.00 95.44 249 ILE A C 1
ATOM 1885 O O . ILE A 1 249 ? 23.803 2.209 -10.551 1.00 95.44 249 ILE A O 1
ATOM 1889 N N . ARG A 1 250 ? 21.867 1.785 -11.610 1.00 94.69 250 ARG A N 1
ATOM 1890 C CA . ARG A 1 250 ? 22.483 0.999 -12.687 1.00 94.69 250 ARG A CA 1
ATOM 1891 C C . ARG A 1 250 ? 23.488 1.840 -13.483 1.00 94.69 250 ARG A C 1
ATOM 1893 O O . ARG A 1 250 ? 24.595 1.371 -13.746 1.00 94.69 250 ARG A O 1
ATOM 1900 N N . GLY A 1 251 ? 23.169 3.108 -13.747 1.00 94.50 251 GLY A N 1
ATOM 1901 C CA . GLY A 1 251 ? 24.064 4.080 -14.374 1.00 94.50 251 GLY A CA 1
ATOM 1902 C C . GLY A 1 251 ? 25.347 4.352 -13.582 1.00 94.50 251 GLY A C 1
ATOM 1903 O O . GLY A 1 251 ? 26.441 4.160 -14.113 1.00 94.50 251 GLY A O 1
ATOM 1904 N N . ILE A 1 252 ? 25.257 4.747 -12.303 1.00 94.12 252 ILE A N 1
ATOM 1905 C CA . ILE A 1 252 ? 26.459 5.054 -11.500 1.00 94.12 252 ILE A CA 1
ATOM 1906 C C . ILE A 1 252 ? 27.307 3.817 -11.202 1.00 94.12 252 ILE A C 1
ATOM 1908 O O . ILE A 1 252 ? 28.528 3.927 -11.139 1.00 94.12 252 ILE A O 1
ATOM 1912 N N . THR A 1 253 ? 26.692 2.644 -11.024 1.00 93.44 253 THR A N 1
ATOM 1913 C CA . THR A 1 253 ? 27.435 1.406 -10.742 1.00 93.44 253 THR A CA 1
ATOM 1914 C C . THR A 1 253 ? 28.154 0.895 -11.991 1.00 93.44 253 THR A C 1
ATOM 1916 O O . THR A 1 253 ? 29.318 0.509 -11.892 1.00 93.44 253 THR A O 1
ATOM 1919 N N . SER A 1 254 ? 27.537 1.016 -13.174 1.00 92.81 254 SER A N 1
ATOM 1920 C CA . SER A 1 254 ? 28.203 0.774 -14.464 1.00 92.81 254 SER A CA 1
ATOM 1921 C C . SER A 1 254 ? 29.364 1.745 -14.690 1.00 92.81 254 SER A C 1
ATOM 1923 O O . SER A 1 254 ? 30.475 1.308 -15.001 1.00 92.81 254 SER A O 1
ATOM 1925 N N . LEU A 1 255 ? 29.149 3.047 -14.463 1.00 92.12 255 LEU A N 1
ATOM 1926 C CA . LEU A 1 255 ? 30.183 4.072 -14.631 1.00 92.12 255 LEU A CA 1
ATOM 1927 C C . LEU A 1 255 ? 31.371 3.836 -13.690 1.00 92.12 255 LEU A C 1
ATOM 1929 O O . LEU A 1 255 ? 32.502 3.766 -14.160 1.00 92.12 255 LEU A O 1
ATOM 1933 N N . ALA A 1 256 ? 31.117 3.596 -12.400 1.00 90.88 256 ALA A N 1
ATOM 1934 C CA . ALA A 1 256 ? 32.153 3.284 -11.414 1.00 90.88 256 ALA A CA 1
ATOM 1935 C C . ALA A 1 256 ? 32.905 1.970 -11.696 1.00 90.88 256 ALA A C 1
ATOM 1937 O O . ALA A 1 256 ? 34.031 1.809 -11.243 1.00 90.88 256 ALA A O 1
ATOM 1938 N N . SER A 1 257 ? 32.306 1.027 -12.434 1.00 89.06 257 SER A N 1
ATOM 1939 C CA . SER A 1 257 ? 33.005 -0.184 -12.897 1.00 89.06 257 SER A CA 1
ATOM 1940 C C . SER A 1 257 ? 33.859 0.039 -14.153 1.00 89.06 257 SER A C 1
ATOM 1942 O O . SER A 1 257 ? 34.711 -0.790 -14.464 1.00 89.06 257 SER A O 1
ATOM 1944 N N . SER A 1 258 ? 33.640 1.152 -14.863 1.00 87.88 258 SER A N 1
ATOM 1945 C CA . SER A 1 258 ? 34.337 1.511 -16.108 1.00 87.88 258 SER A CA 1
ATOM 1946 C C . SER A 1 258 ? 35.439 2.559 -15.900 1.00 87.88 258 SER A C 1
ATOM 1948 O O . SER A 1 258 ? 36.288 2.724 -16.770 1.00 87.88 258 SER A O 1
ATOM 1950 N N . THR A 1 259 ? 35.451 3.255 -14.759 1.00 84.69 259 THR A N 1
ATOM 1951 C CA . THR A 1 259 ? 36.481 4.233 -14.375 1.00 84.69 259 THR A CA 1
ATOM 1952 C C . THR A 1 259 ? 37.364 3.699 -13.248 1.00 84.69 259 THR A C 1
ATOM 1954 O O . THR A 1 259 ? 36.859 3.192 -12.253 1.00 84.69 259 THR A O 1
ATOM 1957 N N . SER A 1 260 ? 38.682 3.886 -13.346 1.00 70.38 260 SER A N 1
ATOM 1958 C CA . SER A 1 260 ? 39.649 3.521 -12.293 1.00 70.38 260 SER A CA 1
ATOM 1959 C C . SER A 1 260 ? 39.575 4.404 -11.036 1.00 70.38 260 SER A C 1
ATOM 1961 O O . SER A 1 260 ? 40.099 4.038 -9.985 1.00 70.38 260 SER A O 1
ATOM 1963 N N . GLU A 1 261 ? 38.930 5.567 -11.135 1.00 72.25 261 GLU A N 1
ATOM 1964 C CA . GLU A 1 261 ? 38.804 6.559 -10.067 1.00 72.25 261 GLU A CA 1
ATOM 1965 C C . GLU A 1 261 ? 37.420 6.523 -9.405 1.00 72.25 261 GLU A C 1
ATOM 1967 O O . GLU A 1 261 ? 36.400 6.326 -10.067 1.00 72.25 261 GLU A O 1
ATOM 1972 N N . SER A 1 262 ? 37.365 6.805 -8.100 1.00 77.25 262 SER A N 1
ATOM 1973 C CA . SER A 1 262 ? 36.095 6.914 -7.370 1.00 77.25 262 SER A CA 1
ATOM 1974 C C . SER A 1 262 ? 35.230 8.077 -7.874 1.00 77.25 262 SER A C 1
ATOM 1976 O O . SER A 1 262 ? 35.726 9.165 -8.181 1.00 77.25 262 SER A O 1
ATOM 1978 N N . LEU A 1 263 ? 33.908 7.875 -7.867 1.00 80.88 263 LEU A N 1
ATOM 1979 C CA . LEU A 1 263 ? 32.908 8.912 -8.152 1.00 80.88 263 LEU A CA 1
ATOM 1980 C C . LEU A 1 263 ? 32.739 9.940 -7.009 1.00 80.88 263 LEU A C 1
ATOM 1982 O O . LEU A 1 263 ? 31.906 10.836 -7.120 1.00 80.88 263 LEU A O 1
ATOM 1986 N N . ASN A 1 264 ? 33.489 9.814 -5.905 1.00 80.25 264 ASN A N 1
ATOM 1987 C CA . ASN A 1 264 ? 33.440 10.702 -4.729 1.00 80.25 264 ASN A CA 1
ATOM 1988 C C . ASN A 1 264 ? 32.042 10.840 -4.078 1.00 80.25 264 ASN A C 1
ATOM 1990 O O . ASN A 1 264 ? 31.751 11.817 -3.384 1.00 80.25 264 ASN A O 1
ATOM 1994 N N . LEU A 1 265 ? 31.171 9.845 -4.271 1.00 84.12 265 LEU A N 1
ATOM 1995 C CA . LEU A 1 265 ? 29.860 9.757 -3.625 1.00 84.12 265 LEU A CA 1
ATOM 1996 C C . LEU A 1 265 ? 30.001 9.279 -2.171 1.00 84.12 265 LEU A C 1
ATOM 1998 O O . LEU A 1 265 ? 30.693 8.302 -1.897 1.00 84.12 265 LEU A O 1
ATOM 2002 N N . SER A 1 266 ? 29.300 9.929 -1.235 1.00 86.25 266 SER A N 1
ATOM 2003 C CA . SER A 1 266 ? 29.223 9.437 0.148 1.00 86.25 266 SER A CA 1
ATOM 2004 C C . SER A 1 266 ? 28.454 8.115 0.214 1.00 86.25 266 SER A C 1
ATOM 2006 O O . SER A 1 266 ? 27.346 8.012 -0.321 1.00 86.25 266 SER A O 1
ATOM 2008 N N . GLY A 1 267 ? 28.988 7.145 0.961 1.00 85.62 267 GLY A N 1
ATOM 2009 C CA . GLY A 1 267 ? 28.300 5.891 1.273 1.00 85.62 267 GLY A CA 1
ATOM 2010 C C . GLY A 1 267 ? 26.927 6.097 1.926 1.00 85.62 267 GLY A C 1
ATOM 2011 O O . GLY A 1 267 ? 26.028 5.292 1.701 1.00 85.62 267 GLY A O 1
ATOM 2012 N N . ASP A 1 268 ? 26.702 7.210 2.634 1.00 85.94 268 ASP A N 1
ATOM 2013 C CA . ASP A 1 268 ? 25.388 7.541 3.201 1.00 85.94 268 ASP A CA 1
ATOM 2014 C C . ASP A 1 268 ? 24.337 7.818 2.116 1.00 85.94 268 ASP A C 1
ATOM 2016 O O . ASP A 1 268 ? 23.185 7.419 2.272 1.00 85.94 268 ASP A O 1
ATOM 2020 N N . LYS A 1 269 ? 24.718 8.442 0.987 1.00 89.44 269 LYS A N 1
ATOM 2021 C CA . LYS A 1 269 ? 23.819 8.648 -0.167 1.00 89.44 269 LYS A CA 1
ATOM 2022 C C . LYS A 1 269 ? 23.417 7.301 -0.797 1.00 89.44 269 LYS A C 1
ATOM 2024 O O . LYS A 1 269 ? 22.272 7.147 -1.211 1.00 89.44 269 LYS A O 1
ATOM 2029 N N . ILE A 1 270 ? 24.318 6.313 -0.805 1.00 91.44 270 ILE A N 1
ATOM 2030 C CA . ILE A 1 270 ? 24.057 4.958 -1.324 1.00 91.44 270 ILE A CA 1
ATOM 2031 C C . ILE A 1 270 ? 23.216 4.121 -0.343 1.00 91.44 270 ILE A C 1
ATOM 2033 O O . ILE A 1 270 ? 22.226 3.513 -0.740 1.00 91.44 270 ILE A O 1
ATOM 2037 N N . MET A 1 271 ? 23.542 4.151 0.952 1.00 91.06 271 MET A N 1
ATOM 2038 C CA . MET A 1 271 ? 22.757 3.526 2.029 1.00 91.06 271 MET A CA 1
ATOM 2039 C C . MET A 1 271 ? 21.313 4.051 2.072 1.00 91.06 271 MET A C 1
ATOM 2041 O O . MET A 1 271 ? 20.366 3.295 2.268 1.00 91.06 271 MET A O 1
ATOM 2045 N N . CYS A 1 272 ? 21.138 5.350 1.857 1.00 91.69 272 CYS A N 1
ATOM 2046 C CA . CYS A 1 272 ? 19.844 6.022 1.830 1.00 91.69 272 CYS A CA 1
ATOM 2047 C C . CYS A 1 272 ? 18.955 5.541 0.657 1.00 91.69 272 CYS A C 1
ATOM 2049 O O . CYS A 1 272 ? 17.770 5.270 0.863 1.00 91.69 272 CYS A O 1
ATOM 2051 N N . LEU A 1 273 ? 19.534 5.304 -0.529 1.00 93.38 273 LEU A N 1
ATOM 2052 C CA . LEU A 1 273 ? 18.848 4.623 -1.639 1.00 93.38 273 LEU A CA 1
ATOM 2053 C C . LEU A 1 273 ? 18.560 3.142 -1.333 1.00 93.38 273 LEU A C 1
ATOM 2055 O O . LEU A 1 273 ? 17.463 2.660 -1.602 1.00 93.38 273 LEU A O 1
ATOM 2059 N N . ALA A 1 274 ? 19.512 2.418 -0.734 1.00 93.69 274 ALA A N 1
ATOM 2060 C CA . ALA A 1 274 ? 19.334 1.012 -0.361 1.00 93.69 274 ALA A CA 1
ATOM 2061 C C . ALA A 1 274 ? 18.137 0.812 0.583 1.00 93.69 274 ALA A C 1
ATOM 2063 O O . ALA A 1 274 ? 17.312 -0.077 0.375 1.00 93.69 274 ALA A O 1
ATOM 2064 N N . LYS A 1 275 ? 18.003 1.696 1.580 1.00 92.56 275 LYS A N 1
ATOM 2065 C CA . LYS A 1 275 ? 16.847 1.743 2.480 1.00 92.56 275 LYS A CA 1
ATOM 2066 C C . LYS A 1 275 ? 15.538 1.980 1.731 1.00 92.56 275 LYS A C 1
ATOM 2068 O O . LYS A 1 275 ? 14.570 1.297 2.030 1.00 92.56 275 LYS A O 1
ATOM 2073 N N . PHE A 1 276 ? 15.498 2.874 0.741 1.00 93.81 276 PHE A N 1
ATOM 2074 C CA . PHE A 1 276 ? 14.285 3.086 -0.060 1.00 93.81 276 PHE A CA 1
ATOM 2075 C C . PHE A 1 276 ? 13.862 1.800 -0.778 1.00 93.81 276 PHE A C 1
ATOM 2077 O O . PHE A 1 276 ? 12.719 1.374 -0.636 1.00 93.81 276 PHE A O 1
ATOM 2084 N N . PHE A 1 277 ? 14.789 1.123 -1.461 1.00 94.06 277 PHE A N 1
ATOM 2085 C CA . PHE A 1 277 ? 14.466 -0.109 -2.181 1.00 94.06 277 PHE A CA 1
ATOM 2086 C C . PHE A 1 277 ? 14.021 -1.263 -1.272 1.00 94.06 277 PHE A C 1
ATOM 2088 O O . PHE A 1 277 ? 13.102 -1.993 -1.641 1.00 94.06 277 PHE A O 1
ATOM 2095 N N . LEU A 1 278 ? 14.600 -1.407 -0.075 1.00 92.06 278 LEU A N 1
ATOM 2096 C CA . LEU A 1 278 ? 14.135 -2.393 0.912 1.00 92.06 278 LEU A CA 1
ATOM 2097 C C . LEU A 1 278 ? 12.819 -1.973 1.599 1.00 92.06 278 LEU A C 1
ATOM 2099 O O . LEU A 1 278 ? 11.993 -2.824 1.919 1.00 92.06 278 LEU A O 1
ATOM 2103 N N . GLY A 1 279 ? 12.594 -0.671 1.794 1.00 89.44 279 GLY A N 1
ATOM 2104 C CA . GLY A 1 279 ? 11.400 -0.110 2.439 1.00 89.44 279 GLY A CA 1
ATOM 2105 C C . GLY A 1 279 ? 10.107 -0.262 1.632 1.00 89.44 279 GLY A C 1
ATOM 2106 O O . GLY A 1 279 ? 9.023 -0.211 2.209 1.00 89.44 279 GLY A O 1
ATOM 2107 N N . ILE A 1 280 ? 10.202 -0.505 0.320 1.00 89.19 280 ILE A N 1
ATOM 2108 C CA . ILE A 1 280 ? 9.051 -0.835 -0.540 1.00 89.19 280 ILE A CA 1
ATOM 2109 C C . ILE A 1 280 ? 8.417 -2.185 -0.142 1.00 89.19 280 ILE A C 1
ATOM 2111 O O . ILE A 1 280 ? 7.223 -2.394 -0.361 1.00 89.19 280 ILE A O 1
ATOM 2115 N N . GLY A 1 281 ? 9.185 -3.106 0.453 1.00 88.69 281 GLY A N 1
ATOM 2116 C CA . GLY A 1 281 ? 8.732 -4.475 0.694 1.00 88.69 281 GLY A CA 1
ATOM 2117 C C . GLY A 1 281 ? 8.543 -5.225 -0.626 1.00 88.69 281 GLY A C 1
ATOM 2118 O O . GLY A 1 281 ? 9.472 -5.298 -1.421 1.00 88.69 281 GLY A O 1
ATOM 2119 N N . ILE A 1 282 ? 7.348 -5.767 -0.874 1.00 88.56 282 ILE A N 1
ATOM 2120 C CA . ILE A 1 282 ? 7.022 -6.493 -2.113 1.00 88.56 282 ILE A CA 1
ATOM 2121 C C . ILE A 1 282 ? 6.185 -5.583 -3.031 1.00 88.56 282 ILE A C 1
ATOM 2123 O O . ILE A 1 282 ? 5.047 -5.263 -2.672 1.00 88.56 282 ILE A O 1
ATOM 2127 N N . PRO A 1 283 ? 6.683 -5.182 -4.216 1.00 87.44 283 PRO A N 1
ATOM 2128 C CA . PRO A 1 283 ? 5.908 -4.397 -5.171 1.00 87.44 283 PRO A CA 1
ATOM 2129 C C . PRO A 1 283 ? 4.744 -5.192 -5.778 1.00 87.44 283 PRO A C 1
ATOM 2131 O O . PRO A 1 283 ? 4.886 -6.359 -6.126 1.00 87.44 283 PRO A O 1
ATOM 2134 N N . GLY A 1 284 ? 3.597 -4.540 -5.984 1.00 81.81 284 GLY A N 1
ATOM 2135 C CA . GLY A 1 284 ? 2.400 -5.149 -6.591 1.00 81.81 284 GLY A CA 1
ATOM 2136 C C . GLY A 1 284 ? 2.409 -5.222 -8.126 1.00 81.81 284 GLY A C 1
ATOM 2137 O O . GLY A 1 284 ? 1.342 -5.221 -8.737 1.00 81.81 284 GLY A O 1
ATOM 2138 N N . SER A 1 285 ? 3.585 -5.189 -8.754 1.00 89.31 285 SER A N 1
ATOM 2139 C CA . SER A 1 285 ? 3.786 -5.062 -10.203 1.00 89.31 285 SER A CA 1
ATOM 2140 C C . SER A 1 285 ? 5.112 -5.708 -10.590 1.00 89.31 285 SER A C 1
ATOM 2142 O O . SER A 1 285 ? 6.125 -5.475 -9.929 1.00 89.31 285 SER A O 1
ATOM 2144 N N . PHE A 1 286 ? 5.125 -6.490 -11.673 1.00 90.50 286 PHE A N 1
ATOM 2145 C CA . PHE A 1 286 ? 6.327 -7.195 -12.125 1.00 90.50 286 PHE A CA 1
ATOM 2146 C C . PHE A 1 286 ? 7.457 -6.230 -12.526 1.00 90.50 286 PHE A C 1
ATOM 2148 O O . PHE A 1 286 ? 8.616 -6.486 -12.208 1.00 90.50 286 PHE A O 1
ATOM 2155 N N . LYS A 1 287 ? 7.128 -5.074 -13.128 1.00 91.75 287 LYS A N 1
ATOM 2156 C CA . LYS A 1 287 ? 8.116 -4.034 -13.469 1.00 91.75 287 LYS A CA 1
ATOM 2157 C C . LYS A 1 287 ? 8.719 -3.374 -12.236 1.00 91.75 287 LYS A C 1
ATOM 2159 O O . LYS A 1 287 ? 9.929 -3.187 -12.178 1.00 91.75 287 LYS A O 1
ATOM 2164 N N . ASP A 1 288 ? 7.895 -3.059 -11.237 1.00 92.75 288 ASP A N 1
ATOM 2165 C CA . ASP A 1 288 ? 8.381 -2.454 -9.994 1.00 92.75 288 ASP A CA 1
ATOM 2166 C C . ASP A 1 288 ? 9.261 -3.448 -9.211 1.00 92.75 288 ASP A C 1
ATOM 2168 O O . ASP A 1 288 ? 10.289 -3.052 -8.662 1.00 92.75 288 ASP A O 1
ATOM 2172 N N . LEU A 1 289 ? 8.921 -4.747 -9.232 1.00 93.88 289 LEU A N 1
ATOM 2173 C CA . LEU A 1 289 ? 9.761 -5.823 -8.695 1.00 93.88 289 LEU A CA 1
ATOM 2174 C C . LEU A 1 289 ? 11.076 -5.974 -9.475 1.00 93.88 289 LEU A C 1
ATOM 2176 O O . LEU A 1 289 ? 12.128 -6.075 -8.850 1.00 93.88 289 LEU A O 1
ATOM 2180 N N . TYR A 1 290 ? 11.057 -5.941 -10.812 1.00 95.25 290 TYR A N 1
ATOM 2181 C CA . TYR A 1 290 ? 12.284 -5.951 -11.615 1.00 95.25 290 TYR A CA 1
ATOM 2182 C C . TYR A 1 290 ? 13.191 -4.762 -11.270 1.00 95.25 290 TYR A C 1
ATOM 2184 O O . TYR A 1 290 ? 14.350 -4.967 -10.909 1.00 95.25 290 TYR A O 1
ATOM 2192 N N . TYR A 1 291 ? 12.670 -3.530 -11.297 1.00 95.88 291 TYR A N 1
ATOM 2193 C CA . TYR A 1 291 ? 13.464 -2.338 -10.986 1.00 95.88 291 TYR A CA 1
ATOM 2194 C C . TYR A 1 291 ? 14.013 -2.351 -9.555 1.00 95.88 291 TYR A C 1
ATOM 2196 O O . TYR A 1 291 ? 15.141 -1.900 -9.347 1.00 95.88 291 TYR A O 1
ATOM 2204 N N . GLN A 1 292 ? 13.263 -2.885 -8.587 1.00 95.50 292 GLN A N 1
ATOM 2205 C CA . GLN A 1 292 ? 13.724 -3.071 -7.212 1.00 95.50 292 GLN A CA 1
ATOM 2206 C C . GLN A 1 292 ? 14.852 -4.111 -7.122 1.00 95.50 292 GLN A C 1
ATOM 2208 O O . GLN A 1 292 ? 15.900 -3.835 -6.541 1.00 95.50 292 GLN A O 1
ATOM 2213 N N . VAL A 1 293 ? 14.659 -5.296 -7.706 1.00 95.00 293 VAL A N 1
ATOM 2214 C CA . VAL A 1 293 ? 15.604 -6.419 -7.621 1.00 95.00 293 VAL A CA 1
ATOM 2215 C C . VAL A 1 293 ? 16.900 -6.131 -8.389 1.00 95.00 293 VAL A C 1
ATOM 2217 O O . VAL A 1 293 ? 17.979 -6.391 -7.861 1.00 95.00 293 VAL A O 1
ATOM 2220 N N . ASP A 1 294 ? 16.831 -5.533 -9.583 1.00 95.00 294 ASP A N 1
ATOM 2221 C CA . ASP A 1 294 ? 18.015 -5.162 -10.377 1.00 95.00 294 ASP A CA 1
ATOM 2222 C C . ASP A 1 294 ? 18.801 -4.017 -9.701 1.00 95.00 294 ASP A C 1
ATOM 2224 O O . ASP A 1 294 ? 20.029 -4.062 -9.641 1.00 95.00 294 ASP A O 1
ATOM 2228 N N . ALA A 1 295 ? 18.112 -3.047 -9.077 1.00 95.69 295 ALA A N 1
ATOM 2229 C CA . ALA A 1 295 ? 18.759 -2.008 -8.269 1.00 95.69 295 ALA A CA 1
ATOM 2230 C C . ALA A 1 295 ? 19.470 -2.588 -7.036 1.00 95.69 295 ALA A C 1
ATOM 2232 O O . ALA A 1 295 ? 20.618 -2.235 -6.767 1.00 95.69 295 ALA A O 1
ATOM 2233 N N . LEU A 1 296 ? 18.823 -3.496 -6.297 1.00 95.19 296 LEU A N 1
ATOM 2234 C CA . LEU A 1 296 ? 19.428 -4.152 -5.134 1.00 95.19 296 LEU A CA 1
ATOM 2235 C C . LEU A 1 296 ? 20.604 -5.058 -5.544 1.00 95.19 296 LEU A C 1
ATOM 2237 O O . LEU A 1 296 ? 21.604 -5.091 -4.833 1.00 95.19 296 LEU A O 1
ATOM 2241 N N . ALA A 1 297 ? 20.557 -5.699 -6.717 1.00 94.75 297 ALA A N 1
ATOM 2242 C CA . ALA A 1 297 ? 21.692 -6.438 -7.274 1.00 94.75 297 ALA A CA 1
ATOM 2243 C C . ALA A 1 297 ? 22.884 -5.534 -7.619 1.00 94.75 297 ALA A C 1
ATOM 2245 O O . ALA A 1 297 ? 24.022 -5.860 -7.278 1.00 94.75 297 ALA A O 1
ATOM 2246 N N . CYS A 1 298 ? 22.635 -4.377 -8.240 1.00 93.69 298 CYS A N 1
ATOM 2247 C CA . CYS A 1 298 ? 23.662 -3.358 -8.448 1.00 93.69 298 CYS A CA 1
ATOM 2248 C C . CYS A 1 298 ? 24.232 -2.839 -7.116 1.00 93.69 298 CYS A C 1
ATOM 2250 O O . CYS A 1 298 ? 25.429 -2.588 -7.024 1.00 93.69 298 CYS A O 1
ATOM 2252 N N . LEU A 1 299 ? 23.422 -2.705 -6.062 1.00 93.56 299 LEU A N 1
ATOM 2253 C CA . LEU A 1 299 ? 23.903 -2.281 -4.743 1.00 93.56 299 LEU A CA 1
ATOM 2254 C C . LEU A 1 299 ? 24.727 -3.360 -4.014 1.00 93.56 299 LEU A C 1
ATOM 2256 O O . LEU A 1 299 ? 25.671 -2.996 -3.318 1.00 93.56 299 LEU A O 1
ATOM 2260 N N . ASP A 1 300 ? 24.435 -4.655 -4.186 1.00 91.38 300 ASP A N 1
ATOM 2261 C CA . ASP A 1 300 ? 25.149 -5.749 -3.496 1.00 91.38 300 ASP A CA 1
ATOM 2262 C C . ASP A 1 300 ? 26.638 -5.821 -3.871 1.00 91.38 300 ASP A C 1
ATOM 2264 O O . ASP A 1 300 ? 27.482 -6.142 -3.034 1.00 91.38 300 ASP A O 1
ATOM 2268 N N . LYS A 1 301 ? 26.974 -5.488 -5.126 1.00 85.06 301 LYS A N 1
ATOM 2269 C CA . LYS A 1 301 ? 28.345 -5.535 -5.650 1.00 85.06 301 LYS A CA 1
ATOM 2270 C C . LYS A 1 301 ? 28.614 -4.393 -6.634 1.00 85.06 301 LYS A C 1
ATOM 2272 O O . LYS A 1 301 ? 28.337 -4.511 -7.824 1.00 85.06 301 LYS A O 1
ATOM 2277 N N . ASN A 1 302 ? 29.226 -3.311 -6.148 1.00 85.19 302 ASN A N 1
ATOM 2278 C CA . ASN A 1 302 ? 29.584 -2.145 -6.962 1.00 85.19 302 ASN A CA 1
ATOM 2279 C C . ASN A 1 302 ? 30.918 -1.494 -6.557 1.00 85.19 302 ASN A C 1
ATOM 2281 O O . ASN A 1 302 ? 31.424 -1.726 -5.463 1.00 85.19 302 ASN A O 1
ATOM 2285 N N . GLY A 1 303 ? 31.451 -0.644 -7.443 1.00 81.50 303 GLY A N 1
ATOM 2286 C CA . GLY A 1 303 ? 32.673 0.146 -7.230 1.00 81.50 303 GLY A CA 1
ATOM 2287 C C . GLY A 1 303 ? 32.477 1.509 -6.546 1.00 81.50 303 GLY A C 1
ATOM 2288 O O . GLY A 1 303 ? 33.374 2.342 -6.616 1.00 81.50 303 GLY A O 1
ATOM 2289 N N . VAL A 1 304 ? 31.317 1.776 -5.931 1.00 85.62 304 VAL A N 1
ATOM 2290 C CA . VAL A 1 304 ? 31.021 3.037 -5.221 1.00 85.62 304 VAL A CA 1
ATOM 2291 C C . VAL A 1 304 ? 31.027 2.816 -3.707 1.00 85.62 304 VAL A C 1
ATOM 2293 O O . VAL A 1 304 ? 31.874 3.362 -3.008 1.00 85.62 304 VAL A O 1
ATOM 2296 N N . SER A 1 305 ? 30.074 2.033 -3.195 1.00 89.25 305 SER A N 1
ATOM 2297 C CA . SER A 1 305 ? 30.015 1.559 -1.809 1.00 89.25 305 SER A CA 1
ATOM 2298 C C . SER A 1 305 ? 28.930 0.483 -1.665 1.00 89.25 305 SER A C 1
ATOM 2300 O O . SER A 1 305 ? 27.821 0.645 -2.178 1.00 89.25 305 SER A O 1
ATOM 2302 N N . VAL A 1 306 ? 29.212 -0.606 -0.949 1.00 92.31 306 VAL A N 1
ATOM 2303 C CA . VAL A 1 306 ? 28.249 -1.682 -0.662 1.00 92.31 306 VAL A CA 1
ATOM 2304 C C . VAL A 1 306 ? 27.541 -1.401 0.675 1.00 92.31 306 VAL A C 1
ATOM 2306 O O . VAL A 1 306 ? 28.203 -1.328 1.715 1.00 92.31 306 VAL A O 1
ATOM 2309 N N . PRO A 1 307 ? 26.208 -1.222 0.699 1.00 93.19 307 PRO A N 1
ATOM 2310 C CA . PRO A 1 307 ? 25.463 -0.925 1.920 1.00 93.19 307 PRO A CA 1
ATOM 2311 C C . PRO A 1 307 ? 25.299 -2.165 2.817 1.00 93.19 307 PRO A C 1
ATOM 2313 O O . PRO A 1 307 ? 24.791 -3.199 2.383 1.00 93.19 307 PRO A O 1
ATOM 2316 N N . LEU A 1 308 ? 25.687 -2.039 4.090 1.00 92.75 308 LEU A N 1
ATOM 2317 C CA . LEU A 1 308 ? 25.509 -3.065 5.124 1.00 92.75 308 LEU A CA 1
ATOM 2318 C C . LEU A 1 308 ? 24.249 -2.787 5.956 1.00 92.75 308 LEU A C 1
ATOM 2320 O O . LEU A 1 308 ? 24.166 -1.790 6.674 1.00 92.75 308 LEU A O 1
ATOM 2324 N N . ILE A 1 309 ? 23.269 -3.681 5.861 1.00 91.62 309 ILE A N 1
ATOM 2325 C CA . ILE A 1 309 ? 21.933 -3.542 6.441 1.00 91.62 309 ILE A CA 1
ATOM 2326 C C . ILE A 1 309 ? 21.881 -4.235 7.806 1.00 91.62 309 ILE A C 1
ATOM 2328 O O . ILE A 1 309 ? 22.020 -5.456 7.903 1.00 91.62 309 ILE A O 1
ATOM 2332 N N . LEU A 1 310 ? 21.650 -3.449 8.861 1.00 91.44 310 LEU A N 1
ATOM 2333 C CA . LEU A 1 310 ? 21.416 -3.945 10.218 1.00 91.44 310 LEU A CA 1
ATOM 2334 C C . LEU A 1 310 ? 19.931 -4.268 10.408 1.00 91.44 310 LEU A C 1
ATOM 2336 O O . LEU A 1 310 ? 19.079 -3.400 10.235 1.00 91.44 310 LEU A O 1
ATOM 2340 N N . SER A 1 311 ? 19.632 -5.507 10.790 1.00 90.44 311 SER A N 1
ATOM 2341 C CA . SER A 1 311 ? 18.270 -6.029 10.945 1.00 90.44 311 SER A CA 1
ATOM 2342 C C . SER A 1 311 ? 18.127 -6.894 12.203 1.00 90.44 311 SER A C 1
ATOM 2344 O O . SER A 1 311 ? 19.108 -7.423 12.731 1.00 90.44 311 SER A O 1
ATOM 2346 N N . LEU A 1 312 ? 16.893 -7.043 12.691 1.00 89.62 312 LEU A N 1
ATOM 2347 C CA . LEU A 1 312 ? 16.545 -7.924 13.810 1.00 89.62 312 LEU A CA 1
ATOM 2348 C C . LEU A 1 312 ? 15.797 -9.155 13.272 1.00 89.62 312 LEU A C 1
ATOM 2350 O O . LEU A 1 312 ? 14.722 -8.979 12.700 1.00 89.62 312 LEU A O 1
ATOM 2354 N N . PRO A 1 313 ? 16.294 -10.394 13.466 1.00 86.75 313 PRO A N 1
ATOM 2355 C CA . PRO A 1 313 ? 15.544 -11.607 13.123 1.00 86.75 313 PRO A CA 1
ATOM 2356 C C . PRO A 1 313 ? 14.249 -11.772 13.935 1.00 86.75 313 PRO A C 1
ATOM 2358 O O . PRO A 1 313 ? 13.320 -12.429 13.476 1.00 86.75 313 PRO A O 1
ATOM 2361 N N . ALA A 1 314 ? 14.186 -11.165 15.124 1.00 87.06 314 ALA A N 1
ATOM 2362 C CA . ALA A 1 314 ? 12.976 -10.980 15.915 1.00 87.06 314 ALA A CA 1
ATOM 2363 C C . ALA A 1 314 ? 13.037 -9.610 16.609 1.00 87.06 314 ALA A C 1
ATOM 2365 O O . ALA A 1 314 ? 14.030 -9.289 17.261 1.00 87.06 314 ALA A O 1
ATOM 2366 N N . SER A 1 315 ? 11.986 -8.801 16.460 1.00 88.69 315 SER A N 1
ATOM 2367 C CA . SER A 1 315 ? 11.817 -7.509 17.149 1.00 88.69 315 SER A CA 1
ATOM 2368 C C . SER A 1 315 ? 10.971 -7.612 18.424 1.00 88.69 315 SER A C 1
ATOM 2370 O O . SER A 1 315 ? 10.786 -6.611 19.113 1.00 88.69 315 SER A O 1
ATOM 2372 N N . VAL A 1 316 ? 10.465 -8.807 18.738 1.00 90.19 316 VAL A N 1
ATOM 2373 C CA . VAL A 1 316 ? 9.705 -9.129 19.951 1.00 90.19 316 VAL A CA 1
ATOM 2374 C C . VAL A 1 316 ? 10.548 -10.086 20.796 1.00 90.19 316 VAL A C 1
ATOM 2376 O O . VAL A 1 316 ? 11.101 -11.036 20.243 1.00 90.19 316 VAL A O 1
ATOM 2379 N N . LEU A 1 317 ? 10.673 -9.821 22.098 1.00 90.88 317 LEU A N 1
ATOM 2380 C CA . LEU A 1 317 ? 11.505 -10.583 23.038 1.00 90.88 317 LEU A CA 1
ATOM 2381 C C . LEU A 1 317 ? 10.731 -10.851 24.335 1.00 90.88 317 LEU A C 1
ATOM 2383 O O . LEU A 1 317 ? 10.384 -9.904 25.042 1.00 90.88 317 LEU A O 1
ATOM 2387 N N . SER A 1 318 ? 10.512 -12.119 24.682 1.00 89.44 318 SER A N 1
ATOM 2388 C CA . SER A 1 318 ? 9.874 -12.510 25.939 1.00 89.44 318 SER A CA 1
ATOM 2389 C C . SER A 1 318 ? 10.865 -12.520 27.102 1.00 89.44 318 SER A C 1
ATOM 2391 O O . SER A 1 318 ? 11.800 -13.325 27.148 1.00 89.44 318 SER A O 1
ATOM 2393 N N . VAL A 1 319 ? 10.618 -11.680 28.111 1.00 87.38 319 VAL A N 1
ATOM 2394 C CA . VAL A 1 319 ? 11.319 -11.733 29.408 1.00 87.38 319 VAL A CA 1
ATOM 2395 C C . VAL A 1 319 ? 11.007 -13.049 30.122 1.00 87.38 319 VAL A C 1
ATOM 2397 O O . VAL A 1 319 ? 11.887 -13.652 30.736 1.00 87.38 319 VAL A O 1
ATOM 2400 N N . THR A 1 320 ? 9.767 -13.535 29.999 1.00 85.31 320 THR A N 1
ATOM 2401 C CA . THR A 1 320 ? 9.304 -14.780 30.624 1.00 85.31 320 THR A CA 1
ATOM 2402 C C . THR A 1 320 ? 10.006 -16.012 30.038 1.00 85.31 320 THR A C 1
ATOM 2404 O O . THR A 1 320 ? 10.401 -16.896 30.799 1.00 85.31 320 THR A O 1
ATOM 2407 N N . GLN A 1 321 ? 10.231 -16.059 28.720 1.00 85.31 321 GLN A N 1
ATOM 2408 C CA . GLN A 1 321 ? 10.976 -17.147 28.059 1.00 85.31 321 GLN A CA 1
ATOM 2409 C C . GLN A 1 321 ? 12.500 -16.913 28.029 1.00 85.31 321 GLN A C 1
ATOM 2411 O O . GLN A 1 321 ? 13.250 -17.831 27.700 1.00 85.31 321 GLN A O 1
ATOM 2416 N N . LYS A 1 322 ? 12.961 -15.726 28.454 1.00 85.31 322 LYS A N 1
ATOM 2417 C CA . LYS A 1 322 ? 14.366 -15.273 28.463 1.00 85.31 322 LYS A CA 1
ATOM 2418 C C . LYS A 1 322 ? 14.983 -15.183 27.064 1.00 85.31 322 LYS A C 1
ATOM 2420 O O . LYS A 1 322 ? 16.117 -15.613 26.841 1.00 85.31 322 LYS A O 1
ATOM 2425 N N . ASP A 1 323 ? 14.237 -14.601 26.129 1.00 87.69 323 ASP A N 1
ATOM 2426 C CA . ASP A 1 323 ? 14.716 -14.355 24.771 1.00 87.69 323 ASP A CA 1
ATOM 2427 C C . ASP A 1 323 ? 15.929 -13.419 24.744 1.00 87.69 323 ASP A C 1
ATOM 2429 O O . ASP A 1 323 ? 15.972 -12.374 25.396 1.00 87.69 323 ASP A O 1
ATOM 2433 N N . GLN A 1 324 ? 16.910 -13.779 23.919 1.00 89.38 324 GLN A N 1
ATOM 2434 C CA . GLN A 1 324 ? 18.098 -12.967 23.675 1.00 89.38 324 GLN A CA 1
ATOM 2435 C C . GLN A 1 324 ? 17.906 -12.085 22.445 1.00 89.38 324 GLN A C 1
ATOM 2437 O O . GLN A 1 324 ? 17.552 -12.576 21.368 1.00 89.38 324 GLN A O 1
ATOM 2442 N N . LEU A 1 325 ? 18.228 -10.797 22.582 1.00 90.81 325 LEU A N 1
ATOM 2443 C CA . LEU A 1 325 ? 18.293 -9.866 21.461 1.00 90.81 325 LEU A CA 1
ATOM 2444 C C . LEU A 1 325 ? 19.391 -10.313 20.483 1.00 90.81 325 LEU A C 1
ATOM 2446 O O . LEU A 1 325 ? 20.567 -10.419 20.840 1.00 90.81 325 LEU A O 1
ATOM 2450 N N . LYS A 1 326 ? 18.990 -10.545 19.232 1.00 92.62 326 LYS A N 1
ATOM 2451 C CA . LYS A 1 326 ? 19.858 -10.976 18.132 1.00 92.62 326 LYS A CA 1
ATOM 2452 C C . LYS A 1 326 ? 19.819 -9.929 17.027 1.00 92.62 326 LYS A C 1
ATOM 2454 O O . LYS A 1 326 ? 18.746 -9.485 16.628 1.00 92.62 326 LYS A O 1
ATOM 2459 N N . VAL A 1 327 ? 20.988 -9.560 16.522 1.00 92.75 327 VAL A N 1
ATOM 2460 C CA . VAL A 1 327 ? 21.182 -8.576 15.455 1.00 92.75 327 VAL A CA 1
ATOM 2461 C C . VAL A 1 327 ? 21.918 -9.246 14.299 1.00 92.75 327 VAL A C 1
ATOM 2463 O O . VAL A 1 327 ? 22.865 -10.005 14.507 1.00 92.75 327 VAL A O 1
ATOM 2466 N N . ARG A 1 328 ? 21.490 -8.966 13.071 1.00 91.62 328 ARG A N 1
ATOM 2467 C CA . ARG A 1 328 ? 22.086 -9.468 11.832 1.00 91.62 328 ARG A CA 1
ATOM 2468 C C . ARG A 1 328 ? 22.583 -8.293 10.990 1.00 91.62 328 ARG A C 1
ATOM 2470 O O . ARG A 1 328 ? 21.867 -7.302 10.857 1.00 91.62 328 ARG A O 1
ATOM 2477 N N . VAL A 1 329 ? 23.784 -8.409 10.422 1.00 92.19 329 VAL A N 1
ATOM 2478 C CA . VAL A 1 329 ? 24.359 -7.418 9.499 1.00 92.19 329 VAL A CA 1
ATOM 2479 C C . VAL A 1 329 ? 24.797 -8.137 8.228 1.00 92.19 329 VAL A C 1
ATOM 2481 O O . VAL A 1 329 ? 25.765 -8.893 8.242 1.00 92.19 329 VAL A O 1
ATOM 2484 N N . ASN A 1 330 ? 24.072 -7.893 7.139 1.00 91.44 330 ASN A N 1
ATOM 2485 C CA . ASN A 1 330 ? 24.286 -8.507 5.826 1.00 91.44 330 ASN A CA 1
ATOM 2486 C C . ASN A 1 330 ? 24.263 -7.413 4.744 1.00 91.44 330 ASN A C 1
ATOM 2488 O O . ASN A 1 330 ? 23.951 -6.256 5.027 1.00 91.44 330 ASN A O 1
ATOM 2492 N N . THR A 1 331 ? 24.571 -7.763 3.500 1.00 91.69 331 THR A N 1
ATOM 2493 C CA . THR A 1 331 ? 24.302 -6.893 2.345 1.00 91.69 331 THR A CA 1
ATOM 2494 C C . THR A 1 331 ? 22.799 -6.848 2.012 1.00 91.69 331 THR A C 1
ATOM 2496 O O . THR A 1 331 ? 21.977 -7.520 2.644 1.00 91.69 331 THR A O 1
ATOM 2499 N N . VAL A 1 332 ? 22.420 -6.070 0.995 1.00 91.69 332 VAL A N 1
ATOM 2500 C CA . VAL A 1 332 ? 21.029 -5.902 0.534 1.00 91.69 332 VAL A CA 1
ATOM 2501 C C . VAL A 1 332 ? 20.366 -7.179 0.001 1.00 91.69 332 VAL A C 1
ATOM 2503 O O . VAL A 1 332 ? 19.166 -7.363 0.216 1.00 91.69 332 VAL A O 1
ATOM 2506 N N . LEU A 1 333 ? 21.117 -8.087 -0.632 1.00 89.94 333 LEU A N 1
ATOM 2507 C CA . LEU A 1 333 ? 20.630 -9.416 -1.035 1.00 89.94 333 LEU A CA 1
ATOM 2508 C C . LEU A 1 333 ? 20.780 -10.478 0.068 1.00 89.94 333 LEU A C 1
ATOM 2510 O O . LEU A 1 333 ? 20.426 -11.636 -0.138 1.00 89.94 333 LEU A O 1
ATOM 2514 N N . GLY A 1 334 ? 21.296 -10.108 1.244 1.00 87.12 334 GLY A N 1
ATOM 2515 C CA . GLY A 1 334 ? 21.506 -11.032 2.355 1.00 87.12 334 GLY A CA 1
ATOM 2516 C C . GLY A 1 334 ? 22.861 -11.750 2.345 1.00 87.12 334 GLY A C 1
ATOM 2517 O O . GLY A 1 334 ? 23.055 -12.647 3.166 1.00 87.12 334 GLY A O 1
ATOM 2518 N N . SER A 1 335 ? 23.814 -11.354 1.497 1.00 87.88 335 SER A N 1
ATOM 2519 C CA . SER A 1 335 ? 25.193 -11.869 1.514 1.00 87.88 335 SER A CA 1
ATOM 2520 C C . SER A 1 335 ? 25.889 -11.544 2.856 1.00 87.88 335 SER A C 1
ATOM 2522 O O . SER A 1 335 ? 25.577 -10.522 3.481 1.00 87.88 335 SER A O 1
ATOM 2524 N N . PRO A 1 336 ? 26.812 -12.391 3.354 1.00 87.75 336 PRO A N 1
ATOM 2525 C CA . PRO A 1 336 ? 27.481 -12.168 4.638 1.00 87.75 336 PRO A CA 1
ATOM 2526 C C . PRO A 1 336 ? 28.390 -10.929 4.610 1.00 87.75 336 PRO A C 1
ATOM 2528 O O . PRO A 1 336 ? 29.125 -10.703 3.650 1.00 87.75 336 PRO A O 1
ATOM 2531 N N . ALA A 1 337 ? 28.356 -10.136 5.683 1.00 87.38 337 ALA A N 1
ATOM 2532 C CA . ALA A 1 337 ? 29.165 -8.927 5.827 1.00 87.38 337 ALA A CA 1
ATOM 2533 C C . ALA A 1 337 ? 30.656 -9.222 6.136 1.00 87.38 337 ALA A C 1
ATOM 2535 O O . ALA A 1 337 ? 30.981 -10.285 6.676 1.00 87.38 337 ALA A O 1
ATOM 2536 N N . PRO A 1 338 ? 31.579 -8.280 5.847 1.00 88.81 338 PRO A N 1
ATOM 2537 C CA . PRO A 1 338 ? 32.988 -8.390 6.239 1.00 88.81 338 PRO A CA 1
ATOM 2538 C C . PRO A 1 338 ? 33.178 -8.352 7.772 1.00 88.81 338 PRO A C 1
ATOM 2540 O O . PRO A 1 338 ? 32.298 -7.873 8.488 1.00 88.81 338 PRO A O 1
ATOM 2543 N N . PRO A 1 339 ? 34.349 -8.769 8.302 1.00 87.88 339 PRO A N 1
ATOM 2544 C CA . PRO A 1 339 ? 34.633 -8.758 9.739 1.00 87.88 339 PRO A CA 1
ATOM 2545 C C . PRO A 1 339 ? 34.430 -7.386 10.405 1.00 87.88 339 PRO A C 1
ATOM 2547 O O . PRO A 1 339 ? 35.183 -6.431 10.188 1.00 87.88 339 PRO A O 1
ATOM 2550 N N . LEU A 1 340 ? 33.417 -7.314 11.267 1.00 91.81 340 LEU A N 1
ATOM 2551 C CA . LEU A 1 340 ? 32.947 -6.099 11.932 1.00 91.81 340 LEU A CA 1
ATOM 2552 C C . LEU A 1 340 ? 32.637 -6.356 13.417 1.00 91.81 340 LEU A C 1
ATOM 2554 O O . LEU A 1 340 ? 32.816 -7.469 13.931 1.00 91.81 340 LEU A O 1
ATOM 2558 N N . SER A 1 341 ? 32.212 -5.321 14.128 1.00 90.50 341 SER A N 1
ATOM 2559 C CA . SER A 1 341 ? 31.472 -5.448 15.381 1.00 90.50 341 SER A CA 1
ATOM 2560 C C . SER A 1 341 ? 30.250 -4.534 15.391 1.00 90.50 341 SER A C 1
ATOM 2562 O O . SER A 1 341 ? 30.158 -3.566 14.632 1.00 90.50 341 SER A O 1
ATOM 2564 N N . VAL A 1 342 ? 29.278 -4.886 16.230 1.00 92.69 342 VAL A N 1
ATOM 2565 C CA . VAL A 1 342 ? 28.034 -4.138 16.416 1.00 92.69 342 VAL A CA 1
ATOM 2566 C C . VAL A 1 342 ? 27.966 -3.715 17.871 1.00 92.69 342 VAL A C 1
ATOM 2568 O O . VAL A 1 342 ? 28.036 -4.560 18.766 1.00 92.69 342 VAL A O 1
ATOM 2571 N N . LYS A 1 343 ? 27.806 -2.415 18.103 1.00 92.69 343 LYS A N 1
ATOM 2572 C CA . LYS A 1 343 ? 27.542 -1.860 19.427 1.00 92.69 343 LYS A CA 1
ATOM 2573 C C . LYS A 1 343 ? 26.087 -1.444 19.548 1.00 92.69 343 LYS A C 1
ATOM 2575 O O . LYS A 1 343 ? 25.548 -0.800 18.651 1.00 92.69 343 LYS A O 1
ATOM 2580 N N . LEU A 1 344 ? 25.470 -1.770 20.675 1.00 91.44 344 LEU A N 1
ATOM 2581 C CA . LEU A 1 344 ? 24.360 -0.996 21.213 1.00 91.44 344 LEU A CA 1
ATOM 2582 C C . LEU A 1 344 ? 24.953 0.285 21.818 1.00 91.44 344 LEU A C 1
ATOM 2584 O O . LEU A 1 344 ? 26.006 0.219 22.449 1.00 91.44 344 LEU A O 1
ATOM 2588 N N . MET A 1 345 ? 24.311 1.431 21.571 1.00 89.50 345 MET A N 1
ATOM 2589 C CA . MET A 1 345 ? 24.788 2.757 22.002 1.00 89.50 345 MET A CA 1
ATOM 2590 C C . MET A 1 345 ? 23.787 3.491 22.906 1.00 89.50 345 MET A C 1
ATOM 2592 O O . MET A 1 345 ? 24.176 4.230 23.814 1.00 89.50 345 MET A O 1
ATOM 2596 N N . GLN A 1 346 ? 22.486 3.360 22.622 1.00 89.12 346 GLN A N 1
ATOM 2597 C CA . GLN A 1 346 ? 21.406 4.027 23.359 1.00 89.12 346 GLN A CA 1
ATOM 2598 C C . GLN A 1 346 ? 20.116 3.200 23.296 1.00 89.12 346 GLN A C 1
ATOM 2600 O O . GLN A 1 346 ? 19.821 2.603 22.260 1.00 89.12 346 GLN A O 1
ATOM 2605 N N . ILE A 1 347 ? 19.310 3.243 24.357 1.00 88.38 347 ILE A N 1
ATOM 2606 C CA . ILE A 1 347 ? 17.930 2.738 24.378 1.00 88.38 347 ILE A CA 1
ATOM 2607 C C . ILE A 1 347 ? 16.993 3.892 24.734 1.00 88.38 347 ILE A C 1
ATOM 2609 O O . ILE A 1 347 ? 17.215 4.588 25.722 1.00 88.38 347 ILE A O 1
ATOM 2613 N N . PHE A 1 348 ? 15.942 4.079 23.940 1.00 86.00 348 PHE A N 1
ATOM 2614 C CA . PHE A 1 348 ? 14.878 5.057 24.168 1.00 86.00 348 PHE A CA 1
ATOM 2615 C C . PHE A 1 348 ? 13.590 4.318 24.553 1.00 86.00 348 PHE A C 1
ATOM 2617 O O . PHE A 1 348 ? 13.183 3.395 23.844 1.00 86.00 348 PHE A O 1
ATOM 2624 N N . THR A 1 349 ? 12.921 4.723 25.632 1.00 84.31 349 THR A N 1
ATOM 2625 C CA . THR A 1 349 ? 11.578 4.210 25.964 1.00 84.31 349 THR A CA 1
ATOM 2626 C C . THR A 1 349 ? 10.545 4.878 25.061 1.00 84.31 349 THR A C 1
ATOM 2628 O O . THR A 1 349 ? 10.533 6.105 24.945 1.00 84.31 349 THR A O 1
ATOM 2631 N N . SER A 1 350 ? 9.667 4.100 24.419 1.00 70.12 350 SER A N 1
ATOM 2632 C CA . SER A 1 350 ? 8.678 4.648 23.484 1.00 70.12 350 SER A CA 1
ATOM 2633 C C . SER A 1 350 ? 7.768 5.671 24.173 1.00 70.12 350 SER A C 1
ATOM 2635 O O . SER A 1 350 ? 7.229 5.424 25.252 1.00 70.12 350 SER A O 1
ATOM 2637 N N . GLY A 1 351 ? 7.629 6.848 23.562 1.00 63.03 351 GLY A N 1
ATOM 2638 C CA . GLY A 1 351 ? 6.889 7.981 24.125 1.00 63.03 351 GLY A CA 1
ATOM 2639 C C . GLY A 1 351 ? 7.688 8.910 25.051 1.00 63.03 351 GLY A C 1
ATOM 2640 O O . GLY A 1 351 ? 7.190 9.999 25.335 1.00 63.03 351 GLY A O 1
ATOM 2641 N N . SER A 1 352 ? 8.913 8.559 25.472 1.00 70.31 352 SER A N 1
ATOM 2642 C CA . SER A 1 352 ? 9.825 9.501 26.147 1.00 70.31 352 SER A CA 1
ATOM 2643 C C . SER A 1 352 ? 10.912 10.048 25.209 1.00 70.31 352 SER A C 1
ATOM 2645 O O . SER A 1 352 ? 11.181 9.510 24.136 1.00 70.31 352 SER A O 1
ATOM 2647 N N . LYS A 1 353 ? 11.542 11.151 25.629 1.00 62.41 353 LYS A N 1
ATOM 2648 C CA . LYS A 1 353 ? 12.808 11.660 25.074 1.00 62.41 353 LYS A CA 1
ATOM 2649 C C . LYS A 1 353 ? 14.032 11.160 25.853 1.00 62.41 353 LYS A C 1
ATOM 2651 O O . LYS A 1 353 ? 15.153 11.364 25.390 1.00 62.41 353 LYS A O 1
ATOM 2656 N N . ASP A 1 354 ? 13.825 10.534 27.011 1.00 65.88 354 ASP A N 1
ATOM 2657 C CA . ASP A 1 354 ? 14.899 10.002 27.848 1.00 65.88 354 ASP A CA 1
ATOM 2658 C C . ASP A 1 354 ? 15.570 8.803 27.171 1.00 65.88 354 ASP A C 1
ATOM 2660 O O . ASP A 1 354 ? 14.905 7.949 26.577 1.00 65.88 354 ASP A O 1
ATOM 2664 N N . ALA A 1 355 ? 16.898 8.744 27.267 1.00 70.88 355 ALA A N 1
ATOM 2665 C CA . ALA A 1 355 ? 17.707 7.709 26.641 1.00 70.88 355 ALA A CA 1
ATOM 2666 C C . ALA A 1 355 ? 18.699 7.122 27.647 1.00 70.88 355 ALA A C 1
ATOM 2668 O O . ALA A 1 355 ? 19.576 7.830 28.147 1.00 70.88 355 ALA A O 1
ATOM 2669 N N . SER A 1 356 ? 18.609 5.818 27.900 1.00 77.75 356 SER A N 1
ATOM 2670 C CA . SER A 1 356 ? 19.665 5.082 28.592 1.00 77.75 356 SER A CA 1
ATOM 2671 C C . SER A 1 356 ? 20.861 4.972 27.649 1.00 77.75 356 SER A C 1
ATOM 2673 O O . SER A 1 356 ? 20.795 4.273 26.637 1.00 77.75 356 SER A O 1
ATOM 2675 N N . ILE A 1 357 ? 21.940 5.697 27.947 1.00 75.00 357 ILE A N 1
ATOM 2676 C CA . ILE A 1 357 ? 23.210 5.577 27.222 1.00 75.00 357 ILE A CA 1
ATOM 2677 C C . ILE A 1 357 ? 23.893 4.297 27.703 1.00 75.00 357 ILE A C 1
ATOM 2679 O O . ILE A 1 357 ? 24.166 4.150 28.892 1.00 75.00 357 ILE A O 1
ATOM 2683 N N . ILE A 1 358 ? 24.138 3.376 26.776 1.00 76.56 358 ILE A N 1
ATOM 2684 C CA . ILE A 1 358 ? 24.703 2.052 27.036 1.00 76.56 358 ILE A CA 1
ATOM 2685 C C . ILE A 1 358 ? 25.665 1.781 25.887 1.00 76.56 358 ILE A C 1
ATOM 2687 O O . ILE A 1 358 ? 25.202 1.520 24.786 1.00 76.56 358 ILE A O 1
ATOM 2691 N N . ASP A 1 359 ? 26.974 1.877 26.126 1.00 82.06 359 ASP A N 1
ATOM 2692 C CA . ASP A 1 359 ? 27.997 1.462 25.158 1.00 82.06 359 ASP A CA 1
ATOM 2693 C C . ASP A 1 359 ? 28.346 -0.011 25.420 1.00 82.06 359 ASP A C 1
ATOM 2695 O O . ASP A 1 359 ? 29.117 -0.324 26.329 1.00 82.06 359 ASP A O 1
ATOM 2699 N N . GLN A 1 360 ? 27.721 -0.918 24.665 1.00 87.81 360 GLN A N 1
ATOM 2700 C CA . GLN A 1 360 ? 27.879 -2.362 24.838 1.00 87.81 360 GLN A CA 1
ATOM 2701 C C . GLN A 1 360 ? 28.036 -3.067 23.488 1.00 87.81 360 GLN A C 1
ATOM 2703 O O . GLN A 1 360 ? 27.168 -2.993 22.618 1.00 87.81 360 GLN A O 1
ATOM 2708 N N . GLU A 1 361 ? 29.144 -3.787 23.321 1.00 90.31 361 GLU A N 1
ATOM 2709 C CA . GLU A 1 361 ? 29.434 -4.572 22.119 1.00 90.31 361 GLU A CA 1
ATOM 2710 C C . GLU A 1 361 ? 28.751 -5.947 22.173 1.00 90.31 361 GLU A C 1
ATOM 2712 O O . GLU A 1 361 ? 28.801 -6.641 23.191 1.00 90.31 361 GLU A O 1
ATOM 2717 N N . LEU A 1 362 ? 28.098 -6.341 21.076 1.00 91.56 362 LEU A N 1
ATOM 2718 C CA . LEU A 1 362 ? 27.382 -7.612 20.968 1.00 91.56 362 LEU A CA 1
ATOM 2719 C C . LEU A 1 362 ? 28.328 -8.732 20.517 1.00 91.56 362 LEU A C 1
ATOM 2721 O O . LEU A 1 362 ? 29.045 -8.601 19.518 1.00 91.56 362 LEU A O 1
ATOM 2725 N N . LYS A 1 363 ? 28.273 -9.872 21.212 1.00 91.19 363 LYS A N 1
ATOM 2726 C CA . LYS A 1 363 ? 29.098 -11.051 20.918 1.00 91.19 363 LYS A CA 1
ATOM 2727 C C . LYS A 1 363 ? 28.711 -11.644 19.565 1.00 91.19 363 LYS A C 1
ATOM 2729 O O . LYS A 1 363 ? 27.547 -11.951 19.337 1.00 91.19 363 LYS A O 1
ATOM 2734 N N . PHE A 1 364 ? 29.683 -11.810 18.674 1.00 90.31 364 PHE A N 1
ATOM 2735 C CA . PHE A 1 364 ? 29.468 -12.446 17.375 1.00 90.31 364 PHE A CA 1
ATOM 2736 C C . PHE A 1 364 ? 29.519 -13.973 17.500 1.00 90.31 364 PHE A C 1
ATOM 2738 O O . PHE A 1 364 ? 30.537 -14.517 17.928 1.00 90.31 364 PHE A O 1
ATOM 2745 N N . ASP A 1 365 ? 28.448 -14.648 17.090 1.00 88.56 365 ASP A N 1
ATOM 2746 C CA . ASP A 1 365 ? 28.408 -16.095 16.901 1.00 88.56 365 ASP A CA 1
ATOM 2747 C C . ASP A 1 365 ? 28.769 -16.452 15.442 1.00 88.56 365 ASP A C 1
ATOM 2749 O O . ASP A 1 365 ? 27.974 -16.187 14.530 1.00 88.56 365 ASP A O 1
ATOM 2753 N N . PRO A 1 366 ? 29.933 -17.085 15.192 1.00 84.62 366 PRO A N 1
ATOM 2754 C CA . PRO A 1 366 ? 30.347 -17.475 13.849 1.00 84.62 366 PRO A CA 1
ATOM 2755 C C . PRO A 1 366 ? 29.536 -18.643 13.265 1.00 84.62 366 PRO A C 1
ATOM 2757 O O . PRO A 1 366 ? 29.620 -18.864 12.060 1.00 84.62 366 PRO A O 1
ATOM 2760 N N . ALA A 1 367 ? 28.768 -19.391 14.068 1.00 85.50 367 ALA A N 1
ATOM 2761 C CA . ALA A 1 367 ? 27.954 -20.504 13.579 1.00 85.50 367 ALA A CA 1
ATOM 2762 C C . ALA A 1 367 ? 26.625 -20.040 12.959 1.00 85.50 367 ALA A C 1
ATOM 2764 O O . ALA A 1 367 ? 26.161 -20.642 11.993 1.00 85.50 367 ALA A O 1
ATOM 2765 N N . THR A 1 368 ? 26.017 -18.966 13.481 1.00 83.31 368 THR A N 1
ATOM 2766 C CA . THR A 1 368 ? 24.762 -18.398 12.946 1.00 83.31 368 THR A CA 1
ATOM 2767 C C . THR A 1 368 ? 24.931 -17.075 12.193 1.00 83.31 368 THR A C 1
ATOM 2769 O O . THR A 1 368 ? 23.985 -16.618 11.543 1.00 83.31 368 THR A O 1
ATOM 2772 N N . GLY A 1 369 ? 26.111 -16.446 12.268 1.00 84.62 369 GLY A N 1
ATOM 2773 C CA . GLY A 1 369 ? 26.370 -15.124 11.691 1.00 84.62 369 GLY A CA 1
ATOM 2774 C C . GLY A 1 369 ? 25.604 -14.000 12.397 1.00 84.62 369 GLY A C 1
ATOM 2775 O O . GLY A 1 369 ? 25.259 -13.000 11.768 1.00 84.62 369 GLY A O 1
ATOM 2776 N N . LEU A 1 370 ? 25.273 -14.180 13.679 1.00 90.44 370 LEU A N 1
ATOM 2777 C CA . LEU A 1 370 ? 24.486 -13.236 14.473 1.00 90.44 370 LEU A CA 1
ATOM 2778 C C . LEU A 1 370 ? 25.334 -12.560 15.550 1.00 90.44 370 LEU A C 1
ATOM 2780 O O . LEU A 1 370 ? 26.202 -13.168 16.170 1.00 90.44 370 LEU A O 1
ATOM 2784 N N . HIS A 1 371 ? 25.022 -11.298 15.818 1.00 91.81 371 HIS A N 1
ATOM 2785 C CA . HIS A 1 371 ? 25.491 -10.570 16.988 1.00 91.81 371 HIS A CA 1
ATOM 2786 C C . HIS A 1 371 ? 24.447 -10.707 18.101 1.00 91.81 371 HIS A C 1
ATOM 2788 O O . HIS A 1 371 ? 23.292 -10.323 17.920 1.00 91.81 371 HIS A O 1
ATOM 2794 N N . VAL A 1 372 ? 24.837 -11.267 19.242 1.00 91.38 372 VAL A N 1
ATOM 2795 C CA . VAL A 1 372 ? 23.945 -11.602 20.357 1.00 91.38 372 VAL A CA 1
ATOM 2796 C C . VAL A 1 372 ? 24.255 -10.721 21.565 1.00 91.38 372 VAL A C 1
ATOM 2798 O O . VAL A 1 372 ? 25.414 -10.553 21.956 1.00 91.38 372 VAL A O 1
ATOM 2801 N N . LEU A 1 373 ? 23.203 -10.184 22.179 1.00 89.06 373 LEU A N 1
ATOM 2802 C CA . LEU A 1 373 ? 23.244 -9.614 23.520 1.00 89.06 373 LEU A CA 1
ATOM 2803 C C . LEU A 1 373 ? 22.727 -10.679 24.499 1.00 89.06 373 LEU A C 1
ATOM 2805 O O . LEU A 1 373 ? 21.543 -11.006 24.494 1.00 89.06 373 LEU A O 1
ATOM 2809 N N . GLU A 1 374 ? 23.627 -11.253 25.301 1.00 78.44 374 GLU A N 1
ATOM 2810 C CA . GLU A 1 374 ? 23.325 -12.423 26.148 1.00 78.44 374 GLU A CA 1
ATOM 2811 C C . GLU A 1 374 ? 22.287 -12.152 27.244 1.00 78.44 374 GLU A C 1
ATOM 2813 O O . GLU A 1 374 ? 21.515 -13.051 27.579 1.00 78.44 374 GLU A O 1
ATOM 2818 N N . THR A 1 375 ? 22.277 -10.924 27.773 1.00 79.00 375 THR A N 1
ATOM 2819 C CA . THR A 1 375 ? 21.414 -10.468 28.869 1.00 79.00 375 THR A CA 1
ATOM 2820 C C . THR A 1 375 ? 20.950 -9.044 28.571 1.00 79.00 375 THR A C 1
ATOM 2822 O O . THR A 1 375 ? 21.772 -8.185 28.245 1.00 79.00 375 THR A O 1
ATOM 2825 N N . LEU A 1 376 ? 19.648 -8.776 28.698 1.00 82.88 376 LEU A N 1
ATOM 2826 C CA . LEU A 1 376 ? 19.113 -7.414 28.630 1.00 82.88 376 LEU A CA 1
ATOM 2827 C C . LEU A 1 376 ? 19.517 -6.613 29.891 1.00 82.88 376 LEU A C 1
ATOM 2829 O O . LEU A 1 376 ? 19.513 -7.180 30.984 1.00 82.88 376 LEU A O 1
ATOM 2833 N N . PRO A 1 377 ? 19.857 -5.315 29.771 1.00 82.69 377 PRO A N 1
ATOM 2834 C CA . PRO A 1 377 ? 20.098 -4.436 30.917 1.00 82.69 377 PRO A CA 1
ATOM 2835 C C . PRO A 1 377 ? 18.945 -4.419 31.935 1.00 82.69 377 PRO A C 1
ATOM 2837 O O . PRO A 1 377 ? 17.782 -4.341 31.551 1.00 82.69 377 PRO A O 1
ATOM 2840 N N . GLU A 1 378 ? 19.272 -4.388 33.232 1.00 75.19 378 GLU A N 1
ATOM 2841 C CA . GLU A 1 378 ? 18.307 -4.408 34.355 1.00 75.19 378 GLU A CA 1
ATOM 2842 C C . GLU A 1 378 ? 17.323 -3.218 34.377 1.00 75.19 378 GLU A C 1
ATOM 2844 O O . GLU A 1 378 ? 16.329 -3.241 35.097 1.00 75.19 378 GLU A O 1
ATOM 2849 N N . SER A 1 379 ? 17.580 -2.167 33.591 1.00 75.38 379 SER A N 1
ATOM 2850 C CA . SER A 1 379 ? 16.683 -1.018 33.413 1.00 75.38 379 SER A CA 1
ATOM 2851 C C . SER A 1 379 ? 15.564 -1.245 32.384 1.00 75.38 379 SER A C 1
ATOM 2853 O O . SER A 1 379 ? 14.801 -0.317 32.103 1.00 75.38 379 SER A O 1
ATOM 2855 N N . ILE A 1 380 ? 15.484 -2.437 31.788 1.00 83.88 380 ILE A N 1
ATOM 2856 C CA . ILE A 1 380 ? 14.482 -2.824 30.791 1.00 83.88 380 ILE A CA 1
ATOM 2857 C C . ILE A 1 380 ? 13.466 -3.764 31.439 1.00 83.88 380 ILE A C 1
ATOM 2859 O O . ILE A 1 380 ? 13.831 -4.710 32.129 1.00 83.88 380 ILE A O 1
ATOM 2863 N N . ASP A 1 381 ? 12.189 -3.507 31.182 1.00 86.81 381 ASP A N 1
ATOM 2864 C CA . ASP A 1 381 ? 11.057 -4.289 31.677 1.00 86.81 381 ASP A CA 1
ATOM 2865 C C . ASP A 1 381 ? 10.050 -4.494 30.527 1.00 86.81 381 ASP A C 1
ATOM 2867 O O . ASP A 1 381 ? 10.335 -4.130 29.384 1.00 86.81 381 ASP A O 1
ATOM 2871 N N . ILE A 1 382 ? 8.868 -5.054 30.794 1.00 89.00 382 ILE A N 1
ATOM 2872 C CA . ILE A 1 382 ? 7.797 -5.170 29.789 1.00 89.00 382 ILE A CA 1
ATOM 2873 C C . ILE A 1 382 ? 7.445 -3.780 29.224 1.00 89.00 382 ILE A C 1
ATOM 2875 O O . ILE A 1 382 ? 7.004 -2.889 29.955 1.00 89.00 382 ILE A O 1
ATOM 2879 N N . GLY A 1 383 ? 7.604 -3.588 27.910 1.00 88.81 383 GLY A N 1
ATOM 2880 C CA . GLY A 1 383 ? 7.430 -2.284 27.274 1.00 88.81 383 GLY A CA 1
ATOM 2881 C C . GLY A 1 383 ? 7.849 -2.214 25.804 1.00 88.81 383 GLY A C 1
ATOM 2882 O O . GLY A 1 383 ? 8.376 -3.157 25.219 1.00 88.81 383 GLY A O 1
ATOM 2883 N N . SER A 1 384 ? 7.596 -1.058 25.188 1.00 89.44 384 SER A N 1
ATOM 2884 C CA . SER A 1 384 ? 8.031 -0.742 23.820 1.00 89.44 384 SER A CA 1
ATOM 2885 C C . SER A 1 384 ? 9.231 0.200 23.852 1.00 89.44 384 SER A C 1
ATOM 2887 O O . SER A 1 384 ? 9.180 1.252 24.493 1.00 89.44 384 SER A O 1
ATOM 2889 N N . TYR A 1 385 ? 10.287 -0.140 23.121 1.00 89.38 385 TYR A N 1
ATOM 2890 C CA . TYR A 1 385 ? 11.564 0.568 23.123 1.00 89.38 385 TYR A CA 1
ATOM 2891 C C . TYR A 1 385 ? 12.071 0.817 21.700 1.00 89.38 385 TYR A C 1
ATOM 2893 O O . TYR A 1 385 ? 11.636 0.196 20.734 1.00 89.38 385 TYR A O 1
ATOM 2901 N N . THR A 1 386 ? 13.031 1.726 21.556 1.00 90.38 386 THR A N 1
ATOM 2902 C CA . THR A 1 386 ? 13.825 1.901 20.334 1.00 90.38 386 THR A CA 1
ATOM 2903 C C . THR A 1 386 ? 15.301 1.795 20.692 1.00 90.38 386 THR A C 1
ATOM 2905 O O . THR A 1 386 ? 15.817 2.598 21.468 1.00 90.38 386 THR A O 1
ATOM 2908 N N . PHE A 1 387 ? 15.981 0.798 20.137 1.00 90.62 387 PHE A N 1
ATOM 2909 C CA . PHE A 1 387 ? 17.401 0.537 20.359 1.00 90.62 387 PHE A CA 1
ATOM 2910 C C . PHE A 1 387 ? 18.209 1.212 19.244 1.00 90.62 387 PHE A C 1
ATOM 2912 O O . PHE A 1 387 ? 17.828 1.150 18.077 1.00 90.62 387 PHE A O 1
ATOM 2919 N N . SER A 1 388 ? 19.316 1.868 19.591 1.00 91.12 388 SER A N 1
ATOM 2920 C CA . SER A 1 388 ? 20.226 2.520 18.644 1.00 91.12 388 SER A CA 1
ATOM 2921 C C . SER A 1 388 ? 21.539 1.754 18.570 1.00 91.12 388 SER A C 1
ATOM 2923 O O . SER A 1 388 ? 22.318 1.772 19.525 1.00 91.12 388 SER A O 1
ATOM 2925 N N . PHE A 1 389 ? 21.801 1.141 17.420 1.00 91.75 389 PHE A N 1
ATOM 2926 C CA . PHE A 1 389 ? 23.014 0.381 17.136 1.00 91.75 389 PHE A CA 1
ATOM 2927 C C . PHE A 1 389 ? 23.986 1.170 16.250 1.00 91.75 389 PHE A C 1
ATOM 2929 O O . PHE A 1 389 ? 23.574 2.054 15.498 1.00 91.75 389 PHE A O 1
ATOM 2936 N N . GLU A 1 390 ? 25.270 0.828 16.309 1.00 92.25 390 GLU A N 1
ATOM 2937 C CA . GLU A 1 390 ? 26.341 1.398 15.484 1.00 92.25 390 GLU A CA 1
ATOM 2938 C C . GLU A 1 390 ? 27.261 0.261 14.992 1.00 92.25 390 GLU A C 1
ATOM 2940 O O . GLU A 1 390 ? 27.672 -0.595 15.781 1.00 92.25 390 GLU A O 1
ATOM 2945 N N . ILE A 1 391 ? 27.545 0.213 13.683 1.00 91.69 391 ILE A N 1
ATOM 2946 C CA . ILE A 1 391 ? 28.427 -0.800 13.070 1.00 91.69 391 ILE A CA 1
ATOM 2947 C C . ILE A 1 391 ? 29.851 -0.246 12.984 1.00 91.69 391 ILE A C 1
ATOM 2949 O O . ILE A 1 391 ? 30.080 0.797 12.366 1.00 91.69 391 ILE A O 1
ATOM 2953 N N . LEU A 1 392 ? 30.818 -0.994 13.514 1.00 89.88 392 LEU A N 1
ATOM 2954 C CA . LEU A 1 392 ? 32.241 -0.680 13.441 1.00 89.88 392 LEU A CA 1
ATOM 2955 C C . LEU A 1 392 ? 32.972 -1.705 12.562 1.00 89.88 392 LEU A C 1
ATOM 2957 O O . LEU A 1 392 ? 33.049 -2.890 12.879 1.00 89.88 392 LEU A O 1
ATOM 2961 N N . LEU A 1 393 ? 33.530 -1.242 11.442 1.00 88.75 393 LEU A N 1
ATOM 2962 C CA . LEU A 1 393 ? 34.388 -2.055 10.575 1.00 88.75 393 LEU A CA 1
ATOM 2963 C C . LEU A 1 393 ? 35.776 -2.197 11.217 1.00 88.75 393 LEU A C 1
ATOM 2965 O O . LEU A 1 393 ? 36.367 -1.192 11.620 1.00 88.75 393 LEU A O 1
ATOM 2969 N N . ARG A 1 394 ? 36.298 -3.430 11.304 1.00 83.75 394 ARG A N 1
ATOM 2970 C CA . ARG A 1 394 ? 37.605 -3.709 11.936 1.00 83.75 394 ARG A CA 1
ATOM 2971 C C . ARG A 1 394 ? 38.787 -3.225 11.097 1.00 83.75 394 ARG A C 1
ATOM 2973 O O . ARG A 1 394 ? 39.812 -2.844 11.652 1.00 83.75 394 ARG A O 1
ATOM 2980 N N . ASP A 1 395 ? 38.626 -3.237 9.778 1.00 85.75 395 ASP A N 1
ATOM 2981 C CA . ASP A 1 395 ? 39.611 -2.750 8.816 1.00 85.75 395 ASP A CA 1
ATOM 2982 C C . ASP A 1 395 ? 39.243 -1.317 8.362 1.00 85.75 395 ASP A C 1
ATOM 2984 O O . ASP A 1 395 ? 38.087 -1.080 7.985 1.00 85.75 395 ASP A O 1
ATOM 2988 N N . PRO A 1 396 ? 40.169 -0.338 8.401 1.00 80.38 396 PRO A N 1
ATOM 2989 C CA . PRO A 1 396 ? 39.907 1.013 7.911 1.00 80.38 396 PRO A CA 1
ATOM 2990 C C . PRO A 1 396 ? 39.710 1.098 6.388 1.00 80.38 396 PRO A C 1
ATOM 2992 O O . PRO A 1 396 ? 38.957 1.965 5.946 1.00 80.38 396 PRO A O 1
ATOM 2995 N N . GLU A 1 397 ? 40.312 0.222 5.580 1.00 81.56 397 GLU A N 1
ATOM 2996 C CA . GLU A 1 397 ? 40.158 0.217 4.118 1.00 81.56 397 GLU A CA 1
ATOM 2997 C C . GLU A 1 397 ? 38.757 -0.242 3.697 1.00 81.56 397 GLU A C 1
ATOM 2999 O O . GLU A 1 397 ? 38.183 0.291 2.742 1.00 81.56 397 GLU A O 1
ATOM 3004 N N . HIS A 1 398 ? 38.119 -1.118 4.483 1.00 83.38 398 HIS A N 1
ATOM 3005 C CA . HIS A 1 398 ? 36.710 -1.467 4.286 1.00 83.38 398 HIS A CA 1
ATOM 3006 C C . HIS A 1 398 ? 35.775 -0.245 4.349 1.00 83.38 398 HIS A C 1
ATOM 3008 O O . HIS A 1 398 ? 34.714 -0.291 3.733 1.00 83.38 398 HIS A O 1
ATOM 3014 N N . LYS A 1 399 ? 36.158 0.879 4.978 1.00 78.88 399 LYS A N 1
ATOM 3015 C CA . LYS A 1 399 ? 35.359 2.125 4.970 1.00 78.88 399 LYS A CA 1
ATOM 3016 C C . LYS A 1 399 ? 35.264 2.796 3.594 1.00 78.88 399 LYS A C 1
ATOM 3018 O O . LYS A 1 399 ? 34.379 3.619 3.393 1.00 78.88 399 LYS A O 1
ATOM 3023 N N . LYS A 1 400 ? 36.157 2.463 2.655 1.00 79.12 400 LYS A N 1
ATOM 3024 C CA . LYS A 1 400 ? 36.061 2.892 1.247 1.00 79.12 400 LYS A CA 1
ATOM 3025 C C . LYS A 1 400 ? 35.102 2.001 0.453 1.00 79.12 400 LYS A C 1
ATOM 3027 O O . LYS A 1 400 ? 34.495 2.459 -0.502 1.00 79.12 400 LYS A O 1
ATOM 3032 N N . THR A 1 401 ? 34.968 0.737 0.861 1.00 84.94 401 THR A N 1
ATOM 3033 C CA . THR A 1 401 ? 34.205 -0.295 0.136 1.00 84.94 401 THR A CA 1
ATOM 3034 C C . THR A 1 401 ? 32.773 -0.449 0.653 1.00 84.94 401 THR A C 1
ATOM 3036 O O . THR A 1 401 ? 31.887 -0.769 -0.130 1.00 84.94 401 THR A O 1
ATOM 3039 N N . TYR A 1 402 ? 32.520 -0.210 1.945 1.00 89.38 402 TYR A N 1
ATOM 3040 C CA . TYR A 1 402 ? 31.242 -0.497 2.602 1.00 89.38 402 TYR A CA 1
ATOM 3041 C C . TYR A 1 402 ? 30.651 0.719 3.324 1.00 89.38 402 TYR A C 1
ATOM 3043 O O . TYR A 1 402 ? 31.346 1.417 4.065 1.00 89.38 402 TYR A O 1
ATOM 3051 N N . ALA A 1 403 ? 29.338 0.909 3.185 1.00 89.44 403 ALA A N 1
ATOM 3052 C CA . ALA A 1 403 ? 28.570 1.939 3.877 1.00 89.44 403 ALA A CA 1
ATOM 3053 C C . ALA A 1 403 ? 27.801 1.344 5.066 1.00 89.44 403 ALA A C 1
ATOM 3055 O O . ALA A 1 403 ? 26.998 0.429 4.895 1.00 89.44 403 ALA A O 1
ATOM 3056 N N . THR A 1 404 ? 28.006 1.889 6.269 1.00 86.00 404 THR A N 1
ATOM 3057 C CA . THR A 1 404 ? 27.332 1.434 7.504 1.00 86.00 404 THR A CA 1
ATOM 3058 C C . THR A 1 404 ? 26.120 2.276 7.910 1.00 86.00 404 THR A C 1
ATOM 3060 O O . THR A 1 404 ? 25.352 1.854 8.770 1.00 86.00 404 THR A O 1
ATOM 3063 N N . GLY A 1 405 ? 25.941 3.474 7.337 1.00 79.19 405 GLY A N 1
ATOM 3064 C CA . GLY A 1 405 ? 24.831 4.380 7.667 1.00 79.19 405 GLY A CA 1
ATOM 3065 C C . GLY A 1 405 ? 24.861 4.979 9.081 1.00 79.19 405 GLY A C 1
ATOM 3066 O O . GLY A 1 405 ? 23.848 5.510 9.538 1.00 79.19 405 GLY A O 1
ATOM 3067 N N . GLY A 1 406 ? 25.988 4.876 9.794 1.00 85.00 406 GLY A N 1
ATOM 3068 C CA . GLY A 1 406 ? 26.157 5.422 11.142 1.00 85.00 406 GLY A CA 1
ATOM 3069 C C . GLY A 1 406 ? 25.282 4.727 12.192 1.00 85.00 406 GLY A C 1
ATOM 3070 O O . GLY A 1 406 ? 25.394 3.518 12.406 1.00 85.00 406 GLY A O 1
ATOM 3071 N N . ARG A 1 407 ? 24.436 5.502 12.886 1.00 86.94 407 ARG A N 1
ATOM 3072 C CA . ARG A 1 407 ? 23.550 4.996 13.946 1.00 86.94 407 ARG A CA 1
ATOM 3073 C C . ARG A 1 407 ? 22.198 4.571 13.395 1.00 86.94 407 ARG A C 1
ATOM 3075 O O . ARG A 1 407 ? 21.393 5.410 12.996 1.00 86.94 407 ARG A O 1
ATOM 3082 N N . THR A 1 408 ? 21.921 3.274 13.458 1.00 87.00 408 THR A N 1
ATOM 3083 C CA . THR A 1 408 ? 20.638 2.694 13.051 1.00 87.00 408 THR A CA 1
ATOM 3084 C C . THR A 1 408 ? 19.754 2.477 14.274 1.00 87.00 408 THR A C 1
ATOM 3086 O O . THR A 1 408 ? 20.123 1.755 15.199 1.00 87.00 408 THR A O 1
ATOM 3089 N N . LYS A 1 409 ? 18.580 3.114 14.283 1.00 88.12 409 LYS A N 1
ATOM 3090 C CA . LYS A 1 409 ? 17.537 2.912 15.296 1.00 88.12 409 LYS A CA 1
ATOM 3091 C C . LYS A 1 409 ? 16.571 1.826 14.831 1.00 88.12 409 LYS A C 1
ATOM 3093 O O . LYS A 1 409 ? 16.172 1.863 13.674 1.00 88.12 409 LYS A O 1
ATOM 3098 N N . LEU A 1 410 ? 16.171 0.915 15.718 1.00 88.25 410 LEU A N 1
ATOM 3099 C CA . LEU A 1 410 ? 15.154 -0.110 15.447 1.00 88.25 410 LEU A CA 1
ATOM 3100 C C . LEU A 1 410 ? 14.206 -0.278 16.651 1.00 88.25 410 LEU A C 1
ATOM 3102 O O . LEU A 1 410 ? 14.669 -0.209 17.796 1.00 88.25 410 LEU A O 1
ATOM 3106 N N . PRO A 1 411 ? 12.896 -0.492 16.427 1.00 90.06 411 PRO A N 1
ATOM 3107 C CA . PRO A 1 411 ? 11.942 -0.792 17.488 1.00 90.06 411 PRO A CA 1
ATOM 3108 C C . PRO A 1 411 ? 12.169 -2.199 18.058 1.00 90.06 411 PRO A C 1
ATOM 3110 O O . PRO A 1 411 ? 12.437 -3.148 17.319 1.00 90.06 411 PRO A O 1
ATOM 3113 N N . VAL A 1 412 ? 12.026 -2.326 19.377 1.00 90.25 412 VAL A N 1
ATOM 3114 C CA . VAL A 1 412 ? 12.078 -3.593 20.116 1.00 90.25 412 VAL A CA 1
ATOM 3115 C C . VAL A 1 412 ? 10.921 -3.620 21.112 1.00 90.25 412 VAL A C 1
ATOM 3117 O O . VAL A 1 412 ? 10.748 -2.688 21.901 1.00 90.25 412 VAL A O 1
ATOM 3120 N N . TYR A 1 413 ? 10.134 -4.689 21.079 1.00 91.75 413 TYR A N 1
ATOM 3121 C CA . TYR A 1 413 ? 9.003 -4.929 21.967 1.00 91.75 413 TYR A CA 1
ATOM 3122 C C . TYR A 1 413 ? 9.397 -6.000 22.978 1.00 91.75 413 TYR A C 1
ATOM 3124 O O . TYR A 1 413 ? 9.694 -7.135 22.613 1.00 91.75 413 TYR A O 1
ATOM 3132 N N . VAL A 1 414 ? 9.428 -5.626 24.251 1.00 91.88 414 VAL A N 1
ATOM 3133 C CA . VAL A 1 414 ? 9.793 -6.510 25.355 1.00 91.88 414 VAL A CA 1
ATOM 3134 C C . VAL A 1 414 ? 8.497 -6.976 26.005 1.00 91.88 414 VAL A C 1
ATOM 3136 O O . VAL A 1 414 ? 7.746 -6.162 26.544 1.00 91.88 414 VAL A O 1
ATOM 3139 N N . THR A 1 415 ? 8.203 -8.267 25.885 1.00 92.81 415 THR A N 1
ATOM 3140 C CA . THR A 1 415 ? 6.948 -8.885 26.320 1.00 92.81 415 THR A CA 1
ATOM 3141 C C . THR A 1 415 ? 7.135 -9.695 27.596 1.00 92.81 415 THR A C 1
ATOM 3143 O O . THR A 1 415 ? 8.247 -10.085 27.961 1.00 92.81 415 THR A O 1
ATOM 3146 N N . GLY A 1 416 ? 6.034 -9.969 28.287 1.00 91.44 416 GLY A N 1
ATOM 3147 C CA . GLY A 1 416 ? 6.023 -10.949 29.364 1.00 91.44 416 GLY A CA 1
ATOM 3148 C C . GLY A 1 416 ? 4.624 -11.221 29.897 1.00 91.44 416 GLY A C 1
ATOM 3149 O O . GLY A 1 416 ? 3.645 -10.569 29.520 1.00 91.44 416 GLY A O 1
ATOM 3150 N N . VAL A 1 417 ? 4.549 -12.194 30.798 1.00 90.81 417 VAL A N 1
ATOM 3151 C CA . VAL A 1 417 ? 3.372 -12.452 31.634 1.00 90.81 417 VAL A CA 1
ATOM 3152 C C . VAL A 1 417 ? 3.278 -11.365 32.710 1.00 90.81 417 VAL A C 1
ATOM 3154 O O . VAL A 1 417 ? 4.253 -11.102 33.408 1.00 90.81 417 VAL A O 1
ATOM 3157 N N . VAL A 1 418 ? 2.113 -10.729 32.833 1.00 91.00 418 VAL A N 1
ATOM 3158 C CA . VAL A 1 418 ? 1.808 -9.697 33.838 1.00 91.00 418 VAL A CA 1
ATOM 3159 C C . VAL A 1 418 ? 0.896 -10.295 34.906 1.00 91.00 418 VAL A C 1
ATOM 3161 O O . VAL A 1 418 ? -0.188 -10.788 34.585 1.00 91.00 418 VAL A O 1
ATOM 3164 N N . ASP A 1 419 ? 1.302 -10.228 36.169 1.00 89.19 419 ASP A N 1
ATOM 3165 C CA . ASP A 1 419 ? 0.515 -10.736 37.293 1.00 89.19 419 ASP A CA 1
ATOM 3166 C C . ASP A 1 419 ? -0.591 -9.754 37.718 1.00 89.19 419 ASP A C 1
ATOM 3168 O O . ASP A 1 419 ? -0.511 -8.539 37.500 1.00 89.19 419 ASP A O 1
ATOM 3172 N N . VAL A 1 420 ? -1.669 -10.296 38.302 1.00 88.81 420 VAL A N 1
ATOM 3173 C CA . VAL A 1 420 ? -2.874 -9.539 38.686 1.00 88.81 420 VAL A CA 1
ATOM 3174 C C . VAL A 1 420 ? -3.068 -9.571 40.199 1.00 88.81 420 VAL A C 1
ATOM 3176 O O . VAL A 1 420 ? -3.768 -10.416 40.762 1.00 88.81 420 VAL A O 1
ATOM 3179 N N . ASP A 1 421 ? -2.436 -8.613 40.863 1.00 86.31 421 ASP A N 1
ATOM 3180 C CA . ASP A 1 421 ? -2.399 -8.498 42.314 1.00 86.31 421 ASP A CA 1
ATOM 3181 C C . ASP A 1 421 ? -3.648 -7.830 42.912 1.00 86.31 421 ASP A C 1
ATOM 3183 O O . ASP A 1 421 ? -4.253 -6.925 42.338 1.00 86.31 421 ASP A O 1
ATOM 3187 N N . GLN A 1 422 ? -3.994 -8.220 44.143 1.00 84.44 422 GLN A N 1
ATOM 3188 C CA . GLN A 1 422 ? -4.979 -7.530 44.997 1.00 84.44 422 GLN A CA 1
ATOM 3189 C C . GLN A 1 422 ? -6.337 -7.221 44.326 1.00 84.44 422 GLN A C 1
ATOM 3191 O O . GLN A 1 422 ? -6.938 -6.176 44.589 1.00 84.44 422 GLN A O 1
ATOM 3196 N N . ALA A 1 423 ? -6.831 -8.120 43.470 1.00 87.81 423 ALA A N 1
ATOM 3197 C CA . ALA A 1 423 ? -8.129 -7.966 42.824 1.00 87.81 423 ALA A CA 1
ATOM 3198 C C . ALA A 1 423 ? -9.283 -8.120 43.838 1.00 87.81 423 ALA A C 1
ATOM 3200 O O . ALA A 1 423 ? -9.470 -9.169 44.462 1.00 87.81 423 ALA A O 1
ATOM 3201 N N . GLU A 1 424 ? -10.062 -7.054 44.017 1.00 90.00 424 GLU A N 1
ATOM 3202 C CA . GLU A 1 424 ? -11.139 -6.943 45.003 1.00 90.00 424 GLU A CA 1
ATOM 3203 C C . GLU A 1 424 ? -12.336 -6.176 44.428 1.00 90.00 424 GLU A C 1
ATOM 3205 O O . GLU A 1 424 ? -12.171 -5.129 43.796 1.00 90.00 424 GLU A O 1
ATOM 3210 N N . ILE A 1 425 ? -13.546 -6.664 44.705 1.00 90.12 425 ILE A N 1
ATOM 3211 C CA . ILE A 1 425 ? -14.813 -6.000 44.377 1.00 90.12 425 ILE A CA 1
ATOM 3212 C C . ILE A 1 425 ? -15.634 -5.771 45.646 1.00 90.12 425 ILE A C 1
ATOM 3214 O O . ILE A 1 425 ? -15.676 -6.617 46.545 1.00 90.12 425 ILE A O 1
ATOM 3218 N N . ILE A 1 426 ? -16.236 -4.588 45.744 1.00 90.25 426 ILE A N 1
ATOM 3219 C CA . ILE A 1 426 ? -16.878 -4.078 46.953 1.00 90.25 426 ILE A CA 1
ATOM 3220 C C . ILE A 1 426 ? -18.172 -3.349 46.576 1.00 90.25 426 ILE A C 1
ATOM 3222 O O . ILE A 1 426 ? -18.154 -2.495 45.690 1.00 90.25 426 ILE A O 1
ATOM 3226 N N . ILE A 1 427 ? -19.268 -3.646 47.277 1.00 89.44 427 ILE A N 1
ATOM 3227 C CA . ILE A 1 427 ? -20.470 -2.799 47.292 1.00 89.44 427 ILE A CA 1
ATOM 3228 C C . ILE A 1 427 ? -20.358 -1.826 48.470 1.00 89.44 427 ILE A C 1
ATOM 3230 O O . ILE A 1 427 ? -20.064 -2.234 49.598 1.00 89.44 427 ILE A O 1
ATOM 3234 N N . LEU A 1 428 ? -20.532 -0.540 48.176 1.00 87.50 428 LEU A N 1
ATOM 3235 C CA . LEU A 1 428 ? -20.400 0.583 49.100 1.00 87.50 428 LEU A CA 1
ATOM 3236 C C . LEU A 1 428 ? -21.742 1.297 49.241 1.00 87.50 428 LEU A C 1
ATOM 3238 O O . LEU A 1 428 ? -22.384 1.594 48.231 1.00 87.50 428 LEU A O 1
ATOM 3242 N N . ASP A 1 429 ? -22.109 1.633 50.471 1.00 81.44 429 ASP A N 1
ATOM 3243 C CA . ASP A 1 429 ? -23.230 2.530 50.749 1.00 81.44 429 ASP A CA 1
ATOM 3244 C C . ASP A 1 429 ? -22.850 4.005 50.483 1.00 81.44 429 ASP A C 1
ATOM 3246 O O . ASP A 1 429 ? -21.689 4.399 50.660 1.00 81.44 429 ASP A O 1
ATOM 3250 N N . SER A 1 430 ? -23.809 4.822 50.032 1.00 66.88 430 SER A N 1
ATOM 3251 C CA . SER A 1 430 ? -23.575 6.211 49.611 1.00 66.88 430 SER A CA 1
ATOM 3252 C C . SER A 1 430 ? -23.245 7.150 50.765 1.00 66.88 430 SER A C 1
ATOM 3254 O O . SER A 1 430 ? -22.440 8.066 50.584 1.00 66.88 430 SER A O 1
ATOM 3256 N N . ASP A 1 431 ? -23.848 6.913 51.929 1.00 60.38 431 ASP A N 1
ATOM 3257 C CA . ASP A 1 431 ? -23.942 7.913 52.998 1.00 60.38 431 ASP A CA 1
ATOM 3258 C C . ASP A 1 431 ? -22.878 7.711 54.087 1.00 60.38 431 ASP A C 1
ATOM 3260 O O . ASP A 1 431 ? -22.478 8.661 54.761 1.00 60.38 431 ASP A O 1
ATOM 3264 N N . LEU A 1 432 ? -22.377 6.479 54.232 1.00 55.69 432 LEU A N 1
ATOM 3265 C CA . LEU A 1 432 ? -21.394 6.094 55.252 1.00 55.69 432 LEU A CA 1
ATOM 3266 C C . LEU A 1 432 ? -20.053 5.609 54.678 1.00 55.69 432 LEU A C 1
ATOM 3268 O O . LEU A 1 432 ? -19.068 5.527 55.413 1.00 55.69 432 LEU A O 1
ATOM 3272 N N . GLY A 1 433 ? -19.987 5.248 53.390 1.00 55.00 433 GLY A N 1
ATOM 3273 C CA . GLY A 1 433 ? -18.791 4.651 52.776 1.00 55.00 433 GLY A CA 1
ATOM 3274 C C . GLY A 1 433 ? -18.405 3.274 53.341 1.00 55.00 433 GLY A C 1
ATOM 3275 O O . GLY A 1 433 ? -17.357 2.728 52.985 1.00 55.00 433 GLY A O 1
ATOM 3276 N N . SER A 1 434 ? -19.242 2.704 54.211 1.00 58.09 434 SER A N 1
ATOM 3277 C CA . SER A 1 434 ? -19.132 1.348 54.736 1.00 58.09 434 SER A CA 1
ATOM 3278 C C . SER A 1 434 ? -19.284 0.316 53.619 1.00 58.09 434 SER A C 1
ATOM 3280 O O . SER A 1 434 ? -20.171 0.412 52.771 1.00 58.09 434 SER A O 1
ATOM 3282 N N . ALA A 1 435 ? -18.412 -0.691 53.634 1.00 60.91 435 ALA A N 1
ATOM 3283 C CA . ALA A 1 435 ? -18.480 -1.823 52.722 1.00 60.91 435 ALA A CA 1
ATOM 3284 C C . ALA A 1 435 ? -19.438 -2.886 53.278 1.00 60.91 435 ALA A C 1
ATOM 3286 O O . ALA A 1 435 ? -19.095 -3.562 54.247 1.00 60.91 435 ALA A O 1
ATOM 3287 N N . GLU A 1 436 ? -20.606 -3.057 52.657 1.00 61.44 436 GLU A N 1
ATOM 3288 C CA . GLU A 1 436 ? -21.553 -4.119 53.030 1.00 61.44 436 GLU A CA 1
ATOM 3289 C C . GLU A 1 436 ? -21.033 -5.500 52.624 1.00 61.44 436 GLU A C 1
ATOM 3291 O O . GLU A 1 436 ? -21.044 -6.448 53.405 1.00 61.44 436 GLU A O 1
ATOM 3296 N N . THR A 1 437 ? -20.554 -5.612 51.382 1.00 70.44 437 THR A N 1
ATOM 3297 C CA . THR A 1 437 ? -20.032 -6.858 50.819 1.00 70.44 437 THR A CA 1
ATOM 3298 C C . THR A 1 437 ? -18.710 -6.589 50.122 1.00 70.44 437 THR A C 1
ATOM 3300 O O . THR A 1 437 ? -18.646 -5.808 49.174 1.00 70.44 437 THR A O 1
ATOM 3303 N N . LYS A 1 438 ? -17.656 -7.285 50.557 1.00 78.06 438 LYS A N 1
ATOM 3304 C CA . LYS A 1 438 ? -16.329 -7.293 49.930 1.00 78.06 438 LYS A CA 1
ATOM 3305 C C . LYS A 1 438 ? -15.956 -8.721 49.535 1.00 78.06 438 LYS A C 1
ATOM 3307 O O . LYS A 1 438 ? -15.971 -9.615 50.377 1.00 78.06 438 LYS A O 1
ATOM 3312 N N . LYS A 1 439 ? -15.569 -8.929 48.274 1.00 81.75 439 LYS A N 1
ATOM 3313 C CA . LYS A 1 439 ? -15.071 -10.213 47.757 1.00 81.75 439 LYS A CA 1
ATOM 3314 C C . LYS A 1 439 ? -13.705 -10.027 47.098 1.00 81.75 439 LYS A C 1
ATOM 3316 O O . LYS A 1 439 ? -13.488 -9.067 46.360 1.00 81.75 439 LYS A O 1
ATOM 3321 N N . LYS A 1 440 ? -12.779 -10.948 47.378 1.00 81.38 440 LYS A N 1
ATOM 3322 C CA . LYS A 1 440 ? -11.531 -11.086 46.614 1.00 81.38 440 LYS A CA 1
ATOM 3323 C C . LYS A 1 440 ? -11.814 -11.865 45.332 1.00 81.38 440 LYS A C 1
ATOM 3325 O O . LYS A 1 440 ? -12.682 -12.733 45.328 1.00 81.38 440 LYS A O 1
ATOM 3330 N N . ILE A 1 441 ? -11.082 -11.548 44.273 1.00 79.38 441 ILE A N 1
ATOM 3331 C CA . ILE A 1 441 ? -11.227 -12.141 42.944 1.00 79.38 441 ILE A CA 1
ATOM 3332 C C . ILE A 1 441 ? -9.944 -12.903 42.620 1.00 79.38 441 ILE A C 1
ATOM 3334 O O . ILE A 1 441 ? -8.857 -12.342 42.736 1.00 79.38 441 ILE A O 1
ATOM 3338 N N . ASN A 1 442 ? -10.057 -14.158 42.184 1.00 74.38 442 ASN A N 1
ATOM 3339 C CA . ASN A 1 442 ? -8.927 -14.894 41.618 1.00 74.38 442 ASN A CA 1
ATOM 3340 C C . ASN A 1 442 ? -9.030 -14.860 40.090 1.00 74.38 442 ASN A C 1
ATOM 3342 O O . ASN A 1 442 ? -9.708 -15.699 39.504 1.00 74.38 442 ASN A O 1
ATOM 3346 N N . VAL A 1 443 ? -8.396 -13.885 39.437 1.00 68.25 443 VAL A N 1
ATOM 3347 C CA . VAL A 1 443 ? -8.540 -13.671 37.982 1.00 68.25 443 VAL A CA 1
ATOM 3348 C C . VAL A 1 443 ? -8.118 -14.902 37.160 1.00 68.25 443 VAL A C 1
ATOM 3350 O O . VAL A 1 443 ? -8.662 -15.119 36.083 1.00 68.25 443 VAL A O 1
ATOM 3353 N N . ASN A 1 444 ? -7.270 -15.776 37.710 1.00 63.66 444 ASN A N 1
ATOM 3354 C CA . ASN A 1 444 ? -6.774 -16.983 37.043 1.00 63.66 444 ASN A CA 1
ATOM 3355 C C . ASN A 1 444 ? -7.644 -18.238 37.311 1.00 63.66 444 ASN A C 1
ATOM 3357 O O . ASN A 1 444 ? -7.155 -19.361 37.197 1.00 63.66 444 ASN A O 1
ATOM 3361 N N . GLY A 1 445 ? -8.917 -18.080 37.696 1.00 63.22 445 GLY A N 1
ATOM 3362 C CA . GLY A 1 445 ? -9.839 -19.193 37.957 1.00 63.22 445 GLY A CA 1
ATOM 3363 C C . GLY A 1 445 ? -11.318 -18.855 37.741 1.00 63.22 445 GLY A C 1
ATOM 3364 O O . GLY A 1 445 ? -11.687 -17.702 37.503 1.00 63.22 445 GLY A O 1
ATOM 3365 N N . GLU A 1 446 ? -12.178 -19.875 37.832 1.00 57.53 446 GLU A N 1
ATOM 3366 C CA . GLU A 1 446 ? -13.636 -19.733 37.713 1.00 57.53 446 GLU A CA 1
ATOM 3367 C C . GLU A 1 446 ? -14.234 -19.009 38.932 1.00 57.53 446 GLU A C 1
ATOM 3369 O O . GLU A 1 446 ? -14.632 -19.620 39.924 1.00 57.53 446 GLU A O 1
ATOM 3374 N N . ASN A 1 447 ? -14.326 -17.679 38.857 1.00 61.69 447 ASN A N 1
ATOM 3375 C CA . ASN A 1 447 ? -15.126 -16.906 39.802 1.00 61.69 447 ASN A CA 1
ATOM 3376 C C . ASN A 1 447 ? -16.590 -16.900 39.345 1.00 61.69 447 ASN A C 1
ATOM 3378 O O . ASN A 1 447 ? -16.907 -16.509 38.223 1.00 61.69 447 ASN A O 1
ATOM 3382 N N . SER A 1 448 ? -17.491 -17.278 40.245 1.00 65.62 448 SER A N 1
ATOM 3383 C CA . SER A 1 448 ? -18.942 -17.229 40.042 1.00 65.62 448 SER A CA 1
ATOM 3384 C C . SER A 1 448 ? -19.623 -16.466 41.181 1.00 65.62 448 SER A C 1
ATOM 3386 O O . SER A 1 448 ? -20.629 -16.899 41.742 1.00 65.62 448 SER A O 1
ATOM 3388 N N . PHE A 1 449 ? -19.068 -15.309 41.569 1.00 77.75 449 PHE A N 1
ATOM 3389 C CA . PHE A 1 449 ? -19.680 -14.525 42.640 1.00 77.75 449 PHE A CA 1
ATOM 3390 C C . PHE A 1 449 ? -21.009 -13.901 42.190 1.00 77.75 449 PHE A C 1
ATOM 3392 O O . PHE A 1 449 ? -21.081 -13.239 41.160 1.00 77.75 449 PHE A O 1
ATOM 3399 N N . ALA A 1 450 ? -22.045 -14.075 43.008 1.00 84.44 450 ALA A N 1
ATOM 3400 C CA . ALA A 1 450 ? -23.228 -13.222 43.003 1.00 84.44 450 ALA A CA 1
ATOM 3401 C C . ALA A 1 450 ? -22.995 -12.001 43.910 1.00 84.44 450 ALA A C 1
ATOM 3403 O O . ALA A 1 450 ? -22.338 -12.115 44.955 1.00 84.44 450 ALA A O 1
ATOM 3404 N N . LEU A 1 451 ? -23.543 -10.853 43.535 1.00 89.19 451 LEU A N 1
ATOM 3405 C CA . LEU A 1 451 ? -23.689 -9.646 44.351 1.00 89.19 451 LEU A CA 1
ATOM 3406 C C . LEU A 1 451 ? -25.107 -9.101 44.143 1.00 89.19 451 LEU A C 1
ATOM 3408 O O . LEU A 1 451 ? -25.702 -9.333 43.097 1.00 89.19 451 LEU A O 1
ATOM 3412 N N . SER A 1 452 ? -25.612 -8.336 45.100 1.00 88.88 452 SER A N 1
ATOM 3413 C CA . SER A 1 452 ? -26.845 -7.553 44.975 1.00 88.88 452 SER A CA 1
ATOM 3414 C C . SER A 1 452 ? -26.518 -6.095 45.278 1.00 88.88 452 SER A C 1
ATOM 3416 O O . SER A 1 452 ? -25.739 -5.844 46.202 1.00 88.88 452 SER A O 1
ATOM 3418 N N . ALA A 1 453 ? -27.083 -5.147 44.533 1.00 90.75 453 ALA A N 1
ATOM 3419 C CA . ALA A 1 453 ? -26.968 -3.728 44.860 1.00 90.75 453 ALA A CA 1
ATOM 3420 C C . ALA A 1 453 ? -28.197 -2.924 44.415 1.00 90.75 453 ALA A C 1
ATOM 3422 O O . ALA A 1 453 ? -28.788 -3.191 43.370 1.00 90.75 453 ALA A O 1
ATOM 3423 N N . ASN A 1 454 ? -28.557 -1.909 45.198 1.00 90.31 454 ASN A N 1
ATOM 3424 C CA . ASN A 1 454 ? -29.608 -0.956 44.841 1.00 90.31 454 ASN A CA 1
ATOM 3425 C C . ASN A 1 454 ? -29.037 0.285 44.124 1.00 90.31 454 ASN A C 1
ATOM 3427 O O . ASN A 1 454 ? -27.825 0.493 44.047 1.00 90.31 454 ASN A O 1
ATOM 3431 N N . HIS A 1 455 ? -29.925 1.137 43.616 1.00 87.38 455 HIS A N 1
ATOM 3432 C CA . HIS A 1 455 ? -29.578 2.365 42.897 1.00 87.38 455 HIS A CA 1
ATOM 3433 C C . HIS A 1 455 ? -28.874 3.463 43.718 1.00 87.38 455 HIS A C 1
ATOM 3435 O O . HIS A 1 455 ? -28.363 4.398 43.108 1.00 87.38 455 HIS A O 1
ATOM 3441 N N . LEU A 1 456 ? -28.844 3.405 45.054 1.00 89.19 456 LEU A N 1
ATOM 3442 C CA . LEU A 1 456 ? -28.102 4.361 45.896 1.00 89.19 456 LEU A CA 1
ATOM 3443 C C . LEU A 1 456 ? -26.651 3.907 46.123 1.00 89.19 456 LEU A C 1
ATOM 3445 O O . LEU A 1 456 ? -25.729 4.724 46.181 1.00 89.19 456 LEU A O 1
ATOM 3449 N N . GLN A 1 457 ? -26.449 2.592 46.204 1.00 90.19 457 GLN A N 1
ATOM 3450 C CA . GLN A 1 457 ? -25.153 1.957 46.411 1.00 90.19 457 GLN A CA 1
ATOM 3451 C C . GLN A 1 457 ? -24.214 2.104 45.202 1.00 90.19 457 GLN A C 1
ATOM 3453 O O . GLN A 1 457 ? -24.602 2.478 44.091 1.00 90.19 457 GLN A O 1
ATOM 3458 N N . LYS A 1 458 ? -22.927 1.815 45.427 1.00 91.62 458 LYS A N 1
ATOM 3459 C CA . LYS A 1 458 ? -21.856 1.992 44.434 1.00 91.62 458 LYS A CA 1
ATOM 3460 C C . LYS A 1 458 ? -20.959 0.762 44.381 1.00 91.62 458 LYS A C 1
ATOM 3462 O O . LYS A 1 458 ? -20.472 0.294 45.409 1.00 91.62 458 LYS A O 1
ATOM 3467 N N . LEU A 1 459 ? -20.701 0.253 43.178 1.00 92.12 459 LEU A N 1
ATOM 3468 C CA . LEU A 1 459 ? -19.810 -0.888 42.956 1.00 92.12 459 LEU A CA 1
ATOM 3469 C C . LEU A 1 459 ? -18.390 -0.383 42.694 1.00 92.12 459 LEU A C 1
ATOM 3471 O O . LEU A 1 459 ? -18.119 0.246 41.673 1.00 92.12 459 LEU A O 1
ATOM 3475 N N . ARG A 1 460 ? -17.469 -0.686 43.609 1.00 92.19 460 ARG A N 1
ATOM 3476 C CA . ARG A 1 460 ? -16.031 -0.433 43.473 1.00 92.19 460 ARG A CA 1
ATOM 3477 C C . ARG A 1 460 ? -15.321 -1.726 43.079 1.00 92.19 460 ARG A C 1
ATOM 3479 O O . ARG A 1 460 ? -15.323 -2.684 43.848 1.00 92.19 460 ARG A O 1
ATOM 3486 N N . LEU A 1 461 ? -14.658 -1.733 41.926 1.00 91.81 461 LEU A N 1
ATOM 3487 C CA . LEU A 1 461 ? -13.697 -2.768 41.527 1.00 91.81 461 LEU A CA 1
ATOM 3488 C C . LEU A 1 461 ? -12.289 -2.174 41.583 1.00 91.81 461 LEU A C 1
ATOM 3490 O O . LEU A 1 461 ? -12.054 -1.086 41.055 1.00 91.81 461 LEU A O 1
ATOM 3494 N N . THR A 1 462 ? -11.343 -2.899 42.181 1.00 92.25 462 THR A N 1
ATOM 3495 C CA . THR A 1 462 ? -9.928 -2.515 42.165 1.00 92.25 462 THR A CA 1
ATOM 3496 C C . THR A 1 462 ? -8.991 -3.704 41.999 1.00 92.25 462 THR A C 1
ATOM 3498 O O . THR A 1 462 ? -9.289 -4.780 42.504 1.00 92.25 462 THR A O 1
ATOM 3501 N N . PHE A 1 463 ? -7.848 -3.496 41.349 1.00 92.00 463 PHE A N 1
ATOM 3502 C CA . PHE A 1 463 ? -6.765 -4.476 41.201 1.00 92.00 463 PHE A CA 1
ATOM 3503 C C . PHE A 1 463 ? -5.425 -3.753 40.978 1.00 92.00 463 PHE A C 1
ATOM 3505 O O . PHE A 1 463 ? -5.397 -2.542 40.758 1.00 92.00 463 PHE A O 1
ATOM 3512 N N . GLN A 1 464 ? -4.308 -4.466 41.050 1.00 91.94 464 GLN A N 1
ATOM 3513 C CA . GLN A 1 464 ? -2.986 -4.001 40.626 1.00 91.94 464 GLN A CA 1
ATOM 3514 C C . GLN A 1 464 ? -2.486 -4.907 39.491 1.00 91.94 464 GLN A C 1
ATOM 3516 O O . GLN A 1 464 ? -2.967 -6.028 39.339 1.00 91.94 464 GLN A O 1
ATOM 3521 N N . LEU A 1 465 ? -1.565 -4.401 38.673 1.00 91.00 465 LEU A N 1
ATOM 3522 C CA . LEU A 1 465 ? -0.903 -5.175 37.622 1.00 91.00 465 LEU A CA 1
ATOM 3523 C C . LEU A 1 465 ? 0.604 -5.047 37.811 1.00 91.00 465 LEU A C 1
ATOM 3525 O O . LEU A 1 465 ? 1.107 -3.932 37.976 1.00 91.00 465 LEU A O 1
ATOM 3529 N N . THR A 1 466 ? 1.306 -6.172 37.799 1.00 90.69 466 THR A N 1
ATOM 3530 C CA . THR A 1 466 ? 2.718 -6.276 38.180 1.00 90.69 466 THR A CA 1
ATOM 3531 C C . THR A 1 466 ? 3.520 -6.981 37.088 1.00 90.69 466 THR A C 1
ATOM 3533 O O . THR A 1 466 ? 3.097 -7.995 36.538 1.00 90.69 466 THR A O 1
ATOM 3536 N N . THR A 1 467 ? 4.672 -6.418 36.717 1.00 89.06 467 THR A N 1
ATOM 3537 C CA . THR A 1 467 ? 5.615 -7.076 35.799 1.00 89.06 467 THR A CA 1
ATOM 3538 C C . THR A 1 467 ? 6.403 -8.170 36.535 1.00 89.06 467 THR A C 1
ATOM 3540 O O . THR A 1 467 ? 6.513 -8.108 37.763 1.00 89.06 467 THR A O 1
ATOM 3543 N N . PRO A 1 468 ? 7.042 -9.125 35.827 1.00 85.25 468 PRO A N 1
ATOM 3544 C CA . PRO A 1 468 ? 7.970 -10.090 36.432 1.00 85.25 468 PRO A CA 1
ATOM 3545 C C . PRO A 1 468 ? 9.127 -9.427 37.197 1.00 85.25 468 PRO A C 1
ATOM 3547 O O . PRO A 1 468 ? 9.705 -10.026 38.100 1.00 85.25 468 PRO A O 1
ATOM 3550 N N . SER A 1 469 ? 9.439 -8.174 36.854 1.00 82.19 469 SER A N 1
ATOM 3551 C CA . SER A 1 469 ? 10.440 -7.322 37.504 1.00 82.19 469 SER A CA 1
ATOM 3552 C C . SER A 1 469 ? 9.926 -6.635 38.784 1.00 82.19 469 SER A C 1
ATOM 3554 O O . SER A 1 469 ? 10.666 -5.895 39.428 1.00 82.19 469 SER A O 1
ATOM 3556 N N . GLY A 1 470 ? 8.656 -6.839 39.157 1.00 84.06 470 GLY A N 1
ATOM 3557 C CA . GLY A 1 470 ? 8.011 -6.247 40.335 1.00 84.06 470 GLY A CA 1
ATOM 3558 C C . GLY A 1 470 ? 7.530 -4.799 40.162 1.00 84.06 470 GLY A C 1
ATOM 3559 O O . GLY A 1 470 ? 7.102 -4.174 41.138 1.00 84.06 470 GLY A O 1
ATOM 3560 N N . ASN A 1 471 ? 7.581 -4.240 38.948 1.00 86.69 471 ASN A N 1
ATOM 3561 C CA . ASN A 1 471 ? 7.120 -2.878 38.673 1.00 86.69 471 ASN A CA 1
ATOM 3562 C C . ASN A 1 471 ? 5.613 -2.839 38.390 1.00 86.69 471 ASN A C 1
ATOM 3564 O O . ASN A 1 471 ? 5.007 -3.828 37.986 1.00 86.69 471 ASN A O 1
ATOM 3568 N N . ALA A 1 472 ? 4.994 -1.671 38.583 1.00 87.62 472 ALA A N 1
ATOM 3569 C CA . ALA A 1 472 ? 3.577 -1.484 38.278 1.00 87.62 472 ALA A CA 1
ATOM 3570 C C . ALA A 1 472 ? 3.360 -1.360 36.761 1.00 87.62 472 ALA A C 1
ATOM 3572 O O . ALA A 1 472 ? 3.828 -0.404 36.140 1.00 87.62 472 ALA A O 1
ATOM 3573 N N . PHE A 1 473 ? 2.627 -2.306 36.176 1.00 88.06 473 PHE A N 1
ATOM 3574 C CA . PHE A 1 473 ? 2.329 -2.327 34.748 1.00 88.06 473 PHE A CA 1
ATOM 3575 C C . PHE A 1 473 ? 1.127 -1.437 34.397 1.00 88.06 473 PHE A C 1
ATOM 3577 O O . PHE A 1 473 ? 0.155 -1.328 35.150 1.00 88.06 473 PHE A O 1
ATOM 3584 N N . LYS A 1 474 ? 1.168 -0.817 33.212 1.00 88.00 474 LYS A N 1
ATOM 3585 C CA . LYS A 1 474 ? 0.068 -0.017 32.665 1.00 88.00 474 LYS A CA 1
ATOM 3586 C C . LYS A 1 474 ? -0.291 -0.496 31.250 1.00 88.00 474 LYS A C 1
ATOM 3588 O O . LYS A 1 474 ? 0.374 -0.071 30.310 1.00 88.00 474 LYS A O 1
ATOM 3593 N N . PRO A 1 475 ? -1.356 -1.303 31.089 1.00 88.19 475 PRO A N 1
ATOM 3594 C CA . PRO A 1 475 ? -1.822 -1.739 29.783 1.00 88.19 475 PRO A CA 1
ATOM 3595 C C . PRO A 1 475 ? -2.457 -0.578 29.015 1.00 88.19 475 PRO A C 1
ATOM 3597 O O . PRO A 1 475 ? -3.072 0.328 29.589 1.00 88.19 475 PRO A O 1
ATOM 3600 N N . HIS A 1 476 ? -2.383 -0.668 27.694 1.00 84.88 476 HIS A N 1
ATOM 3601 C CA . HIS A 1 476 ? -3.101 0.164 26.740 1.00 84.88 476 HIS A CA 1
ATOM 3602 C C . HIS A 1 476 ? -4.627 0.049 26.913 1.00 84.88 476 HIS A C 1
ATOM 3604 O O . HIS A 1 476 ? -5.334 1.043 26.741 1.00 84.88 476 HIS A O 1
ATOM 3610 N N . GLN A 1 477 ? -5.152 -1.131 27.274 1.00 86.81 477 GLN A N 1
ATOM 3611 C CA . GLN A 1 477 ? -6.591 -1.367 27.421 1.00 86.81 477 GLN A CA 1
ATOM 3612 C C . GLN A 1 477 ? -6.939 -2.077 28.737 1.00 86.81 477 GLN A C 1
ATOM 3614 O O . GLN A 1 477 ? -6.423 -3.151 29.040 1.00 86.81 477 GLN A O 1
ATOM 3619 N N . ALA A 1 478 ? -7.864 -1.484 29.497 1.00 92.69 478 ALA A N 1
ATOM 3620 C CA . ALA A 1 478 ? -8.468 -2.070 30.692 1.00 92.69 478 ALA A CA 1
ATOM 3621 C C . ALA A 1 478 ? -9.941 -1.635 30.788 1.00 92.69 478 ALA A C 1
ATOM 3623 O O . ALA A 1 478 ? -10.237 -0.458 31.019 1.00 92.69 478 ALA A O 1
ATOM 3624 N N . PHE A 1 479 ? -10.868 -2.574 30.597 1.00 93.94 479 PHE A N 1
ATOM 3625 C CA . PHE A 1 479 ? -12.304 -2.303 30.537 1.00 93.94 479 PHE A CA 1
ATOM 3626 C C . PHE A 1 479 ? -13.121 -3.255 31.414 1.00 93.94 479 PHE A C 1
ATOM 3628 O O . PHE A 1 479 ? -12.905 -4.466 31.412 1.00 93.94 479 PHE A O 1
ATOM 3635 N N . LEU A 1 480 ? -14.124 -2.704 32.095 1.00 94.06 480 LEU A N 1
ATOM 3636 C CA . LEU A 1 480 ? -15.164 -3.451 32.794 1.00 94.06 480 LEU A CA 1
ATOM 3637 C C . LEU A 1 480 ? -16.425 -3.483 31.919 1.00 94.06 480 LEU A C 1
ATOM 3639 O O . LEU A 1 480 ? -16.982 -2.430 31.601 1.00 94.06 480 LEU A O 1
ATOM 3643 N N . ARG A 1 481 ? -16.877 -4.677 31.526 1.00 94.69 481 ARG A N 1
ATOM 3644 C CA . ARG A 1 481 ? -18.152 -4.895 30.830 1.00 94.69 481 ARG A CA 1
ATOM 3645 C C . ARG A 1 481 ? -19.210 -5.361 31.827 1.00 94.69 481 ARG A C 1
ATOM 3647 O O . ARG A 1 481 ? -18.979 -6.311 32.571 1.00 94.69 481 ARG A O 1
ATOM 3654 N N . LEU A 1 482 ? -20.373 -4.715 31.791 1.00 94.62 482 LEU A N 1
ATOM 3655 C CA . LEU A 1 482 ? -21.609 -5.196 32.405 1.00 94.62 482 LEU A CA 1
ATOM 3656 C C . LEU A 1 482 ? -22.588 -5.586 31.298 1.00 94.62 482 LEU A C 1
ATOM 3658 O O . LEU A 1 482 ? -22.815 -4.800 30.376 1.00 94.62 482 LEU A O 1
ATOM 3662 N N . LYS A 1 483 ? -23.170 -6.782 31.380 1.00 94.12 483 LYS A N 1
ATOM 3663 C CA . LYS A 1 483 ? -24.146 -7.283 30.406 1.00 94.12 483 LYS A CA 1
ATOM 3664 C C . LYS A 1 483 ? -25.455 -7.645 31.092 1.00 94.12 483 LYS A C 1
ATOM 3666 O O . LYS A 1 483 ? -25.481 -8.600 31.859 1.00 94.12 483 LYS A O 1
ATOM 3671 N N . HIS A 1 484 ? -26.526 -6.918 30.782 1.00 94.06 484 HIS A N 1
ATOM 3672 C CA . HIS A 1 484 ? -27.864 -7.260 31.255 1.00 94.06 484 HIS A CA 1
ATOM 3673 C C . HIS A 1 484 ? -28.373 -8.533 30.564 1.00 94.06 484 HIS A C 1
ATOM 3675 O O . HIS A 1 484 ? -28.101 -8.745 29.378 1.00 94.06 484 HIS A O 1
ATOM 3681 N N . GLU A 1 485 ? -29.185 -9.331 31.256 1.00 90.88 485 GLU A N 1
ATOM 3682 C CA . GLU A 1 485 ? -29.864 -10.523 30.719 1.00 90.88 485 GLU A CA 1
ATOM 3683 C C . GLU A 1 485 ? -30.634 -10.269 29.406 1.00 90.88 485 GLU A C 1
ATOM 3685 O O . GLU A 1 485 ? -30.628 -11.110 28.511 1.00 90.88 485 GLU A O 1
ATOM 3690 N N . SER A 1 486 ? -31.186 -9.063 29.218 1.00 85.69 486 SER A N 1
ATOM 3691 C CA . SER A 1 486 ? -31.812 -8.613 27.955 1.00 85.69 486 SER A CA 1
ATOM 3692 C C . SER A 1 486 ? -30.869 -8.523 26.736 1.00 85.69 486 SER A C 1
ATOM 3694 O O . SER A 1 486 ? -31.316 -8.233 25.626 1.00 85.69 486 SER A O 1
ATOM 3696 N N . GLY A 1 487 ? -29.560 -8.709 26.927 1.00 85.12 487 GLY A N 1
ATOM 3697 C CA . GLY A 1 487 ? -28.529 -8.593 25.895 1.00 85.12 487 GLY A CA 1
ATOM 3698 C C . GLY A 1 487 ? -27.921 -7.195 25.724 1.00 85.12 487 GLY A C 1
ATOM 3699 O O . GLY A 1 487 ? -27.009 -7.047 24.912 1.00 85.12 487 GLY A O 1
ATOM 3700 N N . VAL A 1 488 ? -28.378 -6.186 26.475 1.00 88.62 488 VAL A N 1
ATOM 3701 C CA . VAL A 1 488 ? -27.764 -4.845 26.506 1.00 88.62 488 VAL A CA 1
ATOM 3702 C C . VAL A 1 488 ? -26.405 -4.908 27.213 1.00 88.62 488 VAL A C 1
ATOM 3704 O O . VAL A 1 488 ? -26.281 -5.486 28.292 1.00 88.62 488 VAL A O 1
ATOM 3707 N N . GLU A 1 489 ? -25.379 -4.307 26.608 1.00 91.31 489 GLU A N 1
ATOM 3708 C CA . GLU A 1 489 ? -24.008 -4.294 27.127 1.00 91.31 489 GLU A CA 1
ATOM 3709 C C . GLU A 1 489 ? -23.513 -2.863 27.371 1.00 91.31 489 GLU A C 1
ATOM 3711 O O . GLU A 1 489 ? -23.641 -1.986 26.514 1.00 91.31 489 GLU A O 1
ATOM 3716 N N . HIS A 1 490 ? -22.887 -2.648 28.528 1.00 92.19 490 HIS A N 1
ATOM 3717 C CA . HIS A 1 490 ? -22.260 -1.393 28.931 1.00 92.19 490 HIS A CA 1
ATOM 3718 C C . HIS A 1 490 ? -20.766 -1.626 29.167 1.00 92.19 490 HIS A C 1
ATOM 3720 O O . HIS A 1 490 ? -20.385 -2.545 29.892 1.00 92.19 490 HIS A O 1
ATOM 3726 N N . LEU A 1 491 ? -19.918 -0.794 28.559 1.00 93.25 491 LEU A N 1
ATOM 3727 C CA . LEU A 1 491 ? -18.462 -0.889 28.664 1.00 93.25 491 LEU A CA 1
ATOM 3728 C C . LEU A 1 491 ? -17.902 0.362 29.343 1.00 93.25 491 LEU A C 1
ATOM 3730 O O . LEU A 1 491 ? -18.173 1.482 28.908 1.00 93.25 491 LEU A O 1
ATOM 3734 N N . PHE A 1 492 ? -17.091 0.166 30.378 1.00 93.75 492 PHE A N 1
ATOM 3735 C CA . PHE A 1 492 ? -16.472 1.232 31.156 1.00 93.75 492 PHE A CA 1
ATOM 3736 C C . PHE A 1 492 ? -14.947 1.122 31.123 1.00 93.75 492 PHE A C 1
ATOM 3738 O O . PHE A 1 492 ? -14.399 0.037 31.300 1.00 93.75 492 PHE A O 1
ATOM 3745 N N . LEU A 1 493 ? -14.254 2.247 30.938 1.00 92.19 493 LEU A N 1
ATOM 3746 C CA . LEU A 1 493 ? -12.797 2.331 31.082 1.00 92.19 493 LEU A CA 1
ATOM 3747 C C . LEU A 1 493 ? -12.425 2.308 32.571 1.00 92.19 493 LEU A C 1
ATOM 3749 O O . LEU A 1 493 ? -12.964 3.097 33.347 1.00 92.19 493 LEU A O 1
ATOM 3753 N N . VAL A 1 494 ? -11.497 1.435 32.963 1.00 92.31 494 VAL A N 1
ATOM 3754 C CA . VAL A 1 494 ? -10.993 1.375 34.344 1.00 92.31 494 VAL A CA 1
ATOM 3755 C C . VAL A 1 494 ? -9.941 2.471 34.552 1.00 92.31 494 VAL A C 1
ATOM 3757 O O . VAL A 1 494 ? -9.035 2.637 33.734 1.00 92.31 494 VAL A O 1
ATOM 3760 N N . GLY A 1 495 ? -10.054 3.238 35.639 1.00 86.38 495 GLY A N 1
ATOM 3761 C CA . GLY A 1 495 ? -9.085 4.277 35.988 1.00 86.38 495 GLY A CA 1
ATOM 3762 C C . GLY A 1 495 ? -7.772 3.688 36.509 1.00 86.38 495 GLY A C 1
ATOM 3763 O O . GLY A 1 495 ? -7.760 2.606 37.090 1.00 86.38 495 GLY A O 1
ATOM 3764 N N . ASN A 1 496 ? -6.663 4.409 36.329 1.00 83.75 496 ASN A N 1
ATOM 3765 C CA . ASN A 1 496 ? -5.351 4.037 36.869 1.00 83.75 496 ASN A CA 1
ATOM 3766 C C . ASN A 1 496 ? -4.823 5.151 37.789 1.00 83.75 496 ASN A C 1
ATOM 3768 O O . ASN A 1 496 ? -4.529 6.256 37.331 1.00 83.75 496 ASN A O 1
ATOM 3772 N N . SER A 1 497 ? -4.658 4.817 39.069 1.00 76.12 497 SER A N 1
ATOM 3773 C CA . SER A 1 497 ? -4.107 5.656 40.139 1.00 76.12 497 SER A CA 1
ATOM 3774 C C . SER A 1 497 ? -2.635 5.307 40.422 1.00 76.12 497 SER A C 1
ATOM 3776 O O . SER A 1 497 ? -2.239 5.004 41.549 1.00 76.12 497 SER A O 1
ATOM 3778 N N . GLY A 1 498 ? -1.808 5.293 39.375 1.00 70.75 498 GLY A N 1
ATOM 3779 C CA . GLY A 1 498 ? -0.370 5.011 39.419 1.00 70.75 498 GLY A CA 1
ATOM 3780 C C . GLY A 1 498 ? -0.039 3.520 39.534 1.00 70.75 498 GLY A C 1
ATOM 3781 O O . GLY A 1 498 ? 0.398 2.912 38.563 1.00 70.75 498 GLY A O 1
ATOM 3782 N N . LYS A 1 499 ? -0.226 2.942 40.729 1.00 79.06 499 LYS A N 1
ATOM 3783 C CA . LYS A 1 499 ? 0.019 1.507 41.002 1.00 79.06 499 LYS A CA 1
ATOM 3784 C C . LYS A 1 499 ? -1.249 0.653 41.014 1.00 79.06 499 LYS A C 1
ATOM 3786 O O . LYS A 1 499 ? -1.174 -0.567 40.925 1.00 79.06 499 LYS A O 1
ATOM 3791 N N . LYS A 1 500 ? -2.411 1.288 41.167 1.00 87.81 500 LYS A N 1
ATOM 3792 C CA . LYS A 1 500 ? -3.684 0.613 41.414 1.00 87.81 500 LYS A CA 1
ATOM 3793 C C . LYS A 1 500 ? -4.733 1.049 40.403 1.00 87.81 500 LYS A C 1
ATOM 3795 O O . LYS A 1 500 ? -4.946 2.242 40.198 1.00 87.81 500 LYS A O 1
ATOM 3800 N N . PHE A 1 501 ? -5.395 0.071 39.805 1.00 91.69 501 PHE A N 1
ATOM 3801 C CA . PHE A 1 501 ? -6.565 0.266 38.969 1.00 91.69 501 PHE A CA 1
ATOM 3802 C C . PHE A 1 501 ? -7.801 0.350 39.857 1.00 91.69 501 PHE A C 1
ATOM 3804 O O . PHE A 1 501 ? -7.967 -0.443 40.788 1.00 91.69 501 PHE A O 1
ATOM 3811 N N . GLU A 1 502 ? -8.658 1.325 39.583 1.00 92.44 502 GLU A N 1
ATOM 3812 C CA . GLU A 1 502 ? -9.901 1.556 40.311 1.00 92.44 502 GLU A CA 1
ATOM 3813 C C . GLU A 1 502 ? -10.990 2.026 39.351 1.00 92.44 502 GLU A C 1
ATOM 3815 O O . GLU A 1 502 ? -10.783 2.888 38.495 1.00 92.44 502 GLU A O 1
ATOM 3820 N N . ILE A 1 503 ? -12.181 1.466 39.524 1.00 92.75 503 ILE A N 1
ATOM 3821 C CA . ILE A 1 503 ? -13.414 2.004 38.968 1.00 92.75 503 ILE A CA 1
ATOM 3822 C C . ILE A 1 503 ? -14.501 1.958 40.038 1.00 92.75 503 ILE A C 1
ATOM 3824 O O . ILE A 1 503 ? -14.658 0.957 40.736 1.00 92.75 503 ILE A O 1
ATOM 3828 N N . ILE A 1 504 ? -15.244 3.058 40.155 1.00 92.31 504 ILE A N 1
ATOM 3829 C CA . ILE A 1 504 ? -16.430 3.173 41.001 1.00 92.31 504 ILE A CA 1
ATOM 3830 C C . ILE A 1 504 ? -17.613 3.424 40.068 1.00 92.31 504 ILE A C 1
ATOM 3832 O O . ILE A 1 504 ? -17.669 4.451 39.391 1.00 92.31 504 ILE A O 1
ATOM 3836 N N . LEU A 1 505 ? -18.541 2.474 40.016 1.00 93.50 505 LEU A N 1
ATOM 3837 C CA . LEU A 1 505 ? -19.817 2.610 39.331 1.00 93.50 505 LEU A CA 1
ATOM 3838 C C . LEU A 1 505 ? -20.845 3.127 40.338 1.00 93.50 505 LEU A C 1
ATOM 3840 O O . LEU A 1 505 ? -21.276 2.404 41.232 1.00 93.50 505 LEU A O 1
ATOM 3844 N N . ASP A 1 506 ? -21.188 4.403 40.200 1.00 92.19 506 ASP A N 1
ATOM 3845 C CA . ASP A 1 506 ? -22.221 5.085 40.978 1.00 92.19 506 ASP A CA 1
ATOM 3846 C C . ASP A 1 506 ? -23.584 4.809 40.330 1.00 92.19 506 ASP A C 1
ATOM 3848 O O . ASP A 1 506 ? -23.883 5.382 39.279 1.00 92.19 506 ASP A O 1
ATOM 3852 N N . PHE A 1 507 ? -24.379 3.882 40.879 1.00 92.25 507 PHE A N 1
ATOM 3853 C CA . PHE A 1 507 ? -25.579 3.408 40.182 1.00 92.25 507 PHE A CA 1
ATOM 3854 C C . PHE A 1 507 ? -26.624 4.513 39.992 1.00 92.25 507 PHE A C 1
ATOM 3856 O O . PHE A 1 507 ? -27.220 4.585 38.915 1.00 92.25 507 PHE A O 1
ATOM 3863 N N . LEU A 1 508 ? -26.735 5.456 40.932 1.00 90.19 508 LEU A N 1
ATOM 3864 C CA . LEU A 1 508 ? -27.602 6.634 40.828 1.00 90.19 508 LEU A CA 1
ATOM 3865 C C . LEU A 1 508 ? -27.242 7.493 39.603 1.00 90.19 508 LEU A C 1
ATOM 3867 O O . LEU A 1 508 ? -28.114 7.924 38.851 1.00 90.19 508 LEU A O 1
ATOM 3871 N N . GLY A 1 509 ? -25.942 7.678 39.346 1.00 88.06 509 GLY A N 1
ATOM 3872 C CA . GLY A 1 509 ? -25.412 8.368 38.162 1.00 88.06 509 GLY A CA 1
ATOM 3873 C C . GLY A 1 509 ? -25.417 7.542 36.862 1.00 88.06 509 GLY A C 1
ATOM 3874 O O . GLY A 1 509 ? -24.951 8.026 35.816 1.00 88.06 509 GLY A O 1
ATOM 3875 N N . LEU A 1 510 ? -25.902 6.296 36.908 1.00 91.88 510 LEU A N 1
ATOM 3876 C CA . LEU A 1 510 ? -25.943 5.353 35.787 1.00 91.88 510 LEU A CA 1
ATOM 3877 C C . LEU A 1 510 ? -27.359 4.881 35.415 1.00 91.88 510 LEU A C 1
ATOM 3879 O O . LEU A 1 510 ? -27.502 4.385 34.302 1.00 91.88 510 LEU A O 1
ATOM 3883 N N . VAL A 1 511 ? -28.393 5.091 36.245 1.00 90.88 511 VAL A N 1
ATOM 3884 C CA . VAL A 1 511 ? -29.779 4.625 35.997 1.00 90.88 511 VAL A CA 1
ATOM 3885 C C . VAL A 1 511 ? -30.274 4.937 34.575 1.00 90.88 511 VAL A C 1
ATOM 3887 O O . VAL A 1 511 ? -30.689 4.032 33.851 1.00 90.88 511 VAL A O 1
ATOM 3890 N N . GLU A 1 512 ? -30.158 6.195 34.127 1.00 88.19 512 GLU A N 1
ATOM 3891 C CA . GLU A 1 512 ? -30.554 6.611 32.769 1.00 88.19 512 GLU A CA 1
ATOM 3892 C C . GLU A 1 512 ? -29.764 5.890 31.662 1.00 88.19 512 GLU A C 1
ATOM 3894 O O . GLU A 1 512 ? -30.291 5.624 30.583 1.00 88.19 512 GLU A O 1
ATOM 3899 N N . LYS A 1 513 ? -28.491 5.563 31.921 1.00 88.75 513 LYS A N 1
ATOM 3900 C CA . LYS A 1 513 ? -27.575 4.913 30.967 1.00 88.75 513 LYS A CA 1
ATOM 3901 C C . LYS A 1 513 ? -27.763 3.397 30.922 1.00 88.75 513 LYS A C 1
ATOM 3903 O O . LYS A 1 513 ? -27.440 2.794 29.905 1.00 88.75 513 LYS A O 1
ATOM 3908 N N . PHE A 1 514 ? -28.285 2.811 31.999 1.00 91.25 514 PHE A N 1
ATOM 3909 C CA . PHE A 1 514 ? -28.801 1.440 32.077 1.00 91.25 514 PHE A CA 1
ATOM 3910 C C . PHE A 1 514 ? -30.278 1.350 31.657 1.00 91.25 514 PHE A C 1
ATOM 3912 O O . PHE A 1 514 ? -30.880 0.284 31.732 1.00 91.25 514 PHE A O 1
ATOM 3919 N N . PHE A 1 515 ? -30.868 2.455 31.185 1.00 89.56 515 PHE A N 1
ATOM 3920 C CA . PHE A 1 515 ? -32.248 2.524 30.699 1.00 89.56 515 PHE A CA 1
ATOM 3921 C C . PHE A 1 515 ? -33.291 2.036 31.721 1.00 89.56 515 PHE A C 1
ATOM 3923 O O . PHE A 1 515 ? -34.327 1.504 31.326 1.00 89.56 515 PHE A O 1
ATOM 3930 N N . TYR A 1 516 ? -33.021 2.233 33.021 1.00 90.75 516 TYR A N 1
ATOM 3931 C CA . TYR A 1 516 ? -33.871 1.787 34.136 1.00 90.75 516 TYR A CA 1
ATOM 3932 C C . TYR A 1 516 ? -34.126 0.259 34.156 1.00 90.75 516 TYR A C 1
ATOM 3934 O O . TYR A 1 516 ? -35.153 -0.203 34.645 1.00 90.75 516 TYR A O 1
ATOM 3942 N N . LEU A 1 517 ? -33.206 -0.542 33.603 1.00 90.56 517 LEU A N 1
ATOM 3943 C CA . LEU A 1 517 ? -33.309 -2.004 33.585 1.00 90.56 517 LEU A CA 1
ATOM 3944 C C . LEU A 1 517 ? -32.812 -2.617 34.904 1.00 90.56 517 LEU A C 1
ATOM 3946 O O . LEU A 1 517 ? -31.609 -2.819 35.080 1.00 90.56 517 LEU A O 1
ATOM 3950 N N . SER A 1 518 ? -33.734 -2.926 35.813 1.00 92.44 518 SER A N 1
ATOM 3951 C CA . SER A 1 518 ? -33.481 -3.808 36.964 1.00 92.44 518 SER A CA 1
ATOM 3952 C C . SER A 1 518 ? -33.392 -5.271 36.520 1.00 92.44 518 SER A C 1
ATOM 3954 O O . SER A 1 518 ? -34.089 -5.671 35.586 1.00 92.44 518 SER A O 1
ATOM 3956 N N . GLY A 1 519 ? -32.561 -6.069 37.196 1.00 92.19 519 GLY A N 1
ATOM 3957 C CA . GLY A 1 519 ? -32.323 -7.479 36.858 1.00 92.19 519 GLY A CA 1
ATOM 3958 C C . GLY A 1 519 ? -30.851 -7.885 36.955 1.00 92.19 519 GLY A C 1
ATOM 3959 O O . GLY A 1 519 ? -30.036 -7.198 37.581 1.00 92.19 519 GLY A O 1
ATOM 3960 N N . ARG A 1 520 ? -30.488 -9.022 36.346 1.00 94.19 520 ARG A N 1
ATOM 3961 C CA . ARG A 1 520 ? -29.124 -9.564 36.415 1.00 94.19 520 ARG A CA 1
ATOM 3962 C C . ARG A 1 520 ? -28.185 -8.931 35.385 1.00 94.19 520 ARG A C 1
ATOM 3964 O O . ARG A 1 520 ? -28.435 -8.967 34.179 1.00 94.19 520 ARG A O 1
ATOM 3971 N N . TYR A 1 521 ? -27.032 -8.467 35.866 1.00 94.56 521 TYR A N 1
ATOM 3972 C CA . TYR A 1 521 ? -25.899 -8.011 35.064 1.00 94.56 521 TYR A CA 1
ATOM 3973 C C . TYR A 1 521 ? -24.676 -8.914 35.265 1.00 94.56 521 TYR A C 1
ATOM 3975 O O . TYR A 1 521 ? -24.082 -8.936 36.342 1.00 94.56 521 TYR A O 1
ATOM 3983 N N . ASP A 1 522 ? -24.245 -9.615 34.217 1.00 94.06 522 ASP A N 1
ATOM 3984 C CA . ASP A 1 522 ? -22.979 -10.356 34.223 1.00 94.06 522 ASP A CA 1
ATOM 3985 C C . ASP A 1 522 ? -21.787 -9.385 34.142 1.00 94.06 522 ASP A C 1
ATOM 3987 O O . ASP A 1 522 ? -21.766 -8.467 33.317 1.00 94.06 522 ASP A O 1
ATOM 3991 N N . ILE A 1 523 ? -20.782 -9.602 34.995 1.00 93.31 523 ILE A N 1
ATOM 3992 C CA . ILE A 1 523 ? -19.599 -8.751 35.175 1.00 93.31 523 ILE A CA 1
ATOM 3993 C C . ILE A 1 523 ? -18.385 -9.424 34.533 1.00 93.31 523 ILE A C 1
ATOM 3995 O O . ILE A 1 523 ? -18.048 -10.563 34.867 1.00 93.31 523 ILE A O 1
ATOM 3999 N N . GLN A 1 524 ? -17.690 -8.716 33.641 1.00 92.06 524 GLN A N 1
ATOM 4000 C CA . GLN A 1 524 ? -16.528 -9.243 32.918 1.00 92.06 524 GLN A CA 1
ATOM 4001 C C . GLN A 1 524 ? -15.415 -8.192 32.822 1.00 92.06 524 GLN A C 1
ATOM 4003 O O . GLN A 1 524 ? -15.676 -7.036 32.491 1.00 92.06 524 GLN A O 1
ATOM 4008 N N . LEU A 1 525 ? -14.171 -8.586 33.094 1.00 92.31 525 LEU A N 1
ATOM 4009 C CA . LEU A 1 525 ? -12.994 -7.716 33.037 1.00 92.31 525 LEU A CA 1
ATOM 4010 C C . LEU A 1 525 ? -12.128 -8.090 31.833 1.00 92.31 525 LEU A C 1
ATOM 4012 O O . LEU A 1 525 ? -11.749 -9.244 31.656 1.00 92.31 525 LEU A O 1
ATOM 4016 N N . THR A 1 526 ? -11.814 -7.094 31.009 1.00 93.06 526 THR A N 1
ATOM 4017 C CA . THR A 1 526 ? -10.914 -7.218 29.858 1.00 93.06 526 THR A CA 1
ATOM 4018 C C . THR A 1 526 ? -9.663 -6.395 30.118 1.00 93.06 526 THR A C 1
ATOM 4020 O O . THR A 1 526 ? -9.771 -5.191 30.356 1.00 93.06 526 THR A O 1
ATOM 4023 N N . VAL A 1 527 ? -8.489 -7.016 30.048 1.00 92.69 527 VAL A N 1
ATOM 4024 C CA . VAL A 1 527 ? -7.192 -6.333 30.145 1.00 92.69 527 VAL A CA 1
ATOM 4025 C C . VAL A 1 527 ? -6.302 -6.837 29.021 1.00 92.69 527 VAL A C 1
ATOM 4027 O O . VAL A 1 527 ? -6.168 -8.044 28.836 1.00 92.69 527 VAL A O 1
ATOM 4030 N N . GLY A 1 528 ? -5.690 -5.924 28.269 1.00 90.69 528 GLY A N 1
ATOM 4031 C CA . GLY A 1 528 ? -4.797 -6.315 27.189 1.00 90.69 528 GLY A CA 1
ATOM 4032 C C . GLY A 1 528 ? -3.839 -5.223 26.737 1.00 90.69 528 GLY A C 1
ATOM 4033 O O . GLY A 1 528 ? -4.145 -4.027 26.763 1.00 90.69 528 GLY A O 1
ATOM 4034 N N . ASP A 1 529 ? -2.675 -5.673 26.284 1.00 89.62 529 ASP A N 1
ATOM 4035 C CA . ASP A 1 529 ? -1.659 -4.857 25.633 1.00 89.62 529 ASP A CA 1
ATOM 4036 C C . ASP A 1 529 ? -0.910 -5.692 24.587 1.00 89.62 529 ASP A C 1
ATOM 4038 O O . ASP A 1 529 ? -0.704 -6.889 24.762 1.00 89.62 529 ASP A O 1
ATOM 4042 N N . SER A 1 530 ? -0.437 -5.032 23.534 1.00 87.94 530 SER A N 1
ATOM 4043 C CA . SER A 1 530 ? 0.582 -5.539 22.612 1.00 87.94 530 SER A CA 1
ATOM 4044 C C . SER A 1 530 ? 1.831 -6.123 23.284 1.00 87.94 530 SER A C 1
ATOM 4046 O O . SER A 1 530 ? 2.453 -7.002 22.698 1.00 87.94 530 SER A O 1
ATOM 4048 N N . VAL A 1 531 ? 2.202 -5.657 24.485 1.00 90.44 531 VAL A N 1
ATOM 4049 C CA . VAL A 1 531 ? 3.365 -6.180 25.232 1.00 90.44 531 VAL A CA 1
ATOM 4050 C C . VAL A 1 531 ? 3.016 -7.212 26.322 1.00 90.44 531 VAL A C 1
ATOM 4052 O O . VAL A 1 531 ? 3.911 -7.716 26.996 1.00 90.44 531 VAL A O 1
ATOM 4055 N N . MET A 1 532 ? 1.736 -7.555 26.505 1.00 90.81 532 MET A N 1
ATOM 4056 C CA . MET A 1 532 ? 1.257 -8.438 27.579 1.00 90.81 532 MET A CA 1
ATOM 4057 C C . MET A 1 532 ? 0.859 -9.816 27.029 1.00 90.81 532 MET A C 1
ATOM 4059 O O . MET A 1 532 ? -0.201 -9.969 26.416 1.00 90.81 532 MET A O 1
ATOM 4063 N N . GLU A 1 533 ? 1.688 -10.832 27.286 1.00 90.44 533 GLU A N 1
ATOM 4064 C CA . GLU A 1 533 ? 1.542 -12.191 26.726 1.00 90.44 533 GLU A CA 1
ATOM 4065 C C . GLU A 1 533 ? 0.260 -12.891 27.196 1.00 90.44 533 GLU A C 1
ATOM 4067 O O . GLU A 1 533 ? -0.372 -13.622 26.439 1.00 90.44 533 GLU A O 1
ATOM 4072 N N . ASN A 1 534 ? -0.157 -12.624 28.435 1.00 89.88 534 ASN A N 1
ATOM 4073 C CA . ASN A 1 534 ? -1.344 -13.192 29.073 1.00 89.88 534 ASN A CA 1
ATOM 4074 C C . ASN A 1 534 ? -2.560 -12.244 29.046 1.00 89.88 534 ASN A C 1
ATOM 4076 O O . ASN A 1 534 ? -3.372 -12.261 29.971 1.00 89.88 534 ASN A O 1
ATOM 4080 N N . SER A 1 535 ? -2.687 -11.404 28.011 1.00 90.56 535 SER A N 1
ATOM 4081 C CA . SER A 1 535 ? -3.860 -10.537 27.798 1.00 90.56 535 SER A CA 1
ATOM 4082 C C . SER A 1 535 ? -5.169 -11.342 27.892 1.00 90.56 535 SER A C 1
ATOM 4084 O O . SER A 1 535 ? -5.329 -12.347 27.199 1.00 90.56 535 SER A O 1
ATOM 4086 N N . PHE A 1 536 ? -6.110 -10.916 28.744 1.00 88.81 536 PHE A N 1
ATOM 4087 C CA . PHE A 1 536 ? -7.227 -11.752 29.198 1.00 88.81 536 PHE A CA 1
ATOM 4088 C C . PHE A 1 536 ? -8.614 -11.103 29.078 1.00 88.81 536 PHE A C 1
ATOM 4090 O O . PHE A 1 536 ? -8.797 -9.884 29.143 1.00 88.81 536 PHE A O 1
ATOM 4097 N N . PHE A 1 537 ? -9.620 -11.972 28.960 1.00 88.81 537 PHE A N 1
ATOM 4098 C CA . PHE A 1 537 ? -11.044 -11.644 28.923 1.00 88.81 537 PHE A CA 1
ATOM 4099 C C . PHE A 1 537 ? -11.774 -12.529 29.943 1.00 88.81 537 PHE A C 1
ATOM 4101 O O . PHE A 1 537 ? -12.214 -13.629 29.615 1.00 88.81 537 PHE A O 1
ATOM 4108 N N . GLN A 1 538 ? -11.846 -12.082 31.201 1.00 88.50 538 GLN A N 1
ATOM 4109 C CA . GLN A 1 538 ? -12.260 -12.934 32.318 1.00 88.50 538 GLN A CA 1
ATOM 4110 C C . GLN A 1 538 ? -13.685 -12.610 32.800 1.00 88.50 538 GLN A C 1
ATOM 4112 O O . GLN A 1 538 ? -13.949 -11.472 33.212 1.00 88.50 538 GLN A O 1
ATOM 4117 N N . PRO A 1 539 ? -14.617 -13.584 32.814 1.00 89.44 539 PRO A N 1
ATOM 4118 C CA . PRO A 1 539 ? -15.866 -13.447 33.551 1.00 89.44 539 PRO A CA 1
ATOM 4119 C C . PRO A 1 539 ? -15.585 -13.478 35.058 1.00 89.44 539 PRO A C 1
ATOM 4121 O O . PRO A 1 539 ? -14.837 -14.322 35.549 1.00 89.44 539 PRO A O 1
ATOM 4124 N N . LEU A 1 540 ? -16.166 -12.534 35.797 1.00 88.81 540 LEU A N 1
ATOM 4125 C CA . LEU A 1 540 ? -15.929 -12.385 37.236 1.00 88.81 540 LEU A CA 1
ATOM 4126 C C . LEU A 1 540 ? -17.092 -12.928 38.078 1.00 88.81 540 LEU A C 1
ATOM 4128 O O . LEU A 1 540 ? -16.881 -13.475 39.158 1.00 88.81 540 LEU A O 1
ATOM 4132 N N . GLY A 1 541 ? -18.322 -12.754 37.601 1.00 89.44 541 GLY A N 1
ATOM 4133 C CA . GLY A 1 541 ? -19.533 -13.062 38.352 1.00 89.44 541 GLY A CA 1
ATOM 4134 C C . GLY A 1 541 ? -20.724 -12.289 37.798 1.00 89.44 541 GLY A C 1
ATOM 4135 O O . GLY A 1 541 ? -20.727 -11.907 36.629 1.00 89.44 541 GLY A O 1
ATOM 4136 N N . HIS A 1 542 ? -21.718 -12.024 38.638 1.00 92.06 542 HIS A N 1
ATOM 4137 C CA . HIS A 1 542 ? -22.864 -11.180 38.308 1.00 92.06 542 HIS A CA 1
ATOM 4138 C C . HIS A 1 542 ? -23.268 -10.293 39.489 1.00 92.06 542 HIS A C 1
ATOM 4140 O O . HIS A 1 542 ? -23.001 -10.614 40.649 1.00 92.06 542 HIS A O 1
ATOM 4146 N N . VAL A 1 543 ? -23.925 -9.176 39.179 1.00 93.56 543 VAL A N 1
ATOM 4147 C CA . VAL A 1 543 ? -24.641 -8.340 40.144 1.00 93.56 543 VAL A CA 1
ATOM 4148 C C . VAL A 1 543 ? -26.111 -8.249 39.748 1.00 93.56 543 VAL A C 1
ATOM 4150 O O . VAL A 1 543 ? -26.443 -8.006 38.590 1.00 93.56 543 VAL A O 1
ATOM 4153 N N . GLU A 1 544 ? -26.990 -8.473 40.712 1.00 93.88 544 GLU A N 1
ATOM 4154 C CA . GLU A 1 544 ? -28.422 -8.218 40.618 1.00 93.88 544 GLU A CA 1
ATOM 4155 C C . GLU A 1 544 ? -28.669 -6.759 41.028 1.00 93.88 544 GLU A C 1
ATOM 4157 O O . GLU A 1 544 ? -28.281 -6.354 42.129 1.00 93.88 544 GLU A O 1
ATOM 4162 N N . LEU A 1 545 ? -29.211 -5.949 40.112 1.00 93.56 545 LEU A N 1
ATOM 4163 C CA . LEU A 1 545 ? -29.403 -4.509 40.311 1.00 93.56 545 LEU A CA 1
ATOM 4164 C C . LEU A 1 545 ? -30.878 -4.148 40.464 1.00 93.56 545 LEU A C 1
ATOM 4166 O O . LEU A 1 545 ? -31.686 -4.447 39.583 1.00 93.56 545 LEU A O 1
ATOM 4170 N N . ASP A 1 546 ? -31.187 -3.434 41.546 1.00 92.75 546 ASP A N 1
ATOM 4171 C CA . ASP A 1 546 ? -32.503 -2.854 41.820 1.00 92.75 546 ASP A CA 1
ATOM 4172 C C . ASP A 1 546 ? -32.511 -1.344 41.517 1.00 92.75 546 ASP A C 1
ATOM 4174 O O . ASP A 1 546 ? -32.040 -0.505 42.300 1.00 92.75 546 ASP A O 1
ATOM 4178 N N . LEU A 1 547 ? -33.003 -1.009 40.323 1.00 91.25 547 LEU A N 1
ATOM 4179 C CA . LEU A 1 547 ? -33.140 0.347 39.795 1.00 91.25 547 LEU A CA 1
ATOM 4180 C C . LEU A 1 547 ? -34.605 0.828 39.890 1.00 91.25 547 LEU A C 1
ATOM 4182 O O . LEU A 1 547 ? -35.528 0.017 39.811 1.00 91.25 547 LEU A O 1
ATOM 4186 N N . PRO A 1 548 ? -34.852 2.145 40.035 1.00 89.50 548 PRO A N 1
ATOM 4187 C CA . PRO A 1 548 ? -36.211 2.682 40.048 1.00 89.50 548 PRO A CA 1
ATOM 4188 C C . PRO A 1 548 ? -36.897 2.517 38.684 1.00 89.50 548 PRO A C 1
ATOM 4190 O O . PRO A 1 548 ? -36.233 2.431 37.651 1.00 89.50 548 PRO A O 1
ATOM 4193 N N . GLU A 1 549 ? -38.232 2.535 38.669 1.00 85.44 549 GLU A N 1
ATOM 4194 C CA . GLU A 1 549 ? -39.020 2.411 37.437 1.00 85.44 549 GLU A CA 1
ATOM 4195 C C . GLU A 1 549 ? -38.740 3.532 36.417 1.00 85.44 549 GLU A C 1
ATOM 4197 O O . GLU A 1 549 ? -38.464 4.686 36.763 1.00 85.44 549 GLU A O 1
ATOM 4202 N N . ALA A 1 550 ? -38.860 3.195 35.130 1.00 85.56 550 ALA A N 1
ATOM 4203 C CA . ALA A 1 550 ? -38.653 4.128 34.030 1.00 85.56 550 ALA A CA 1
ATOM 4204 C C . ALA A 1 550 ? -39.774 5.192 33.958 1.00 85.56 550 ALA A C 1
ATOM 4206 O O . ALA A 1 550 ? -40.931 4.833 33.723 1.00 85.56 550 ALA A O 1
ATOM 4207 N N . PRO A 1 551 ? -39.477 6.505 34.051 1.00 85.50 551 PRO A N 1
ATOM 4208 C CA . PRO A 1 551 ? -40.473 7.539 33.776 1.00 85.50 551 PRO A CA 1
ATOM 4209 C C . PRO A 1 551 ? -40.920 7.486 32.305 1.00 85.50 551 PRO A C 1
ATOM 4211 O O . PRO A 1 551 ? -40.130 7.155 31.424 1.00 85.50 551 PRO A O 1
ATOM 4214 N N . GLU A 1 552 ? -42.160 7.892 32.001 1.00 76.19 552 GLU A N 1
ATOM 4215 C CA . GLU A 1 552 ? -42.791 7.744 30.666 1.00 76.19 552 GLU A CA 1
ATOM 4216 C C . GLU A 1 552 ? -41.961 8.260 29.471 1.00 76.19 552 GLU A C 1
ATOM 4218 O O . GLU A 1 552 ? -42.151 7.827 28.332 1.00 76.19 552 GLU A O 1
ATOM 4223 N N . LYS A 1 553 ? -41.063 9.221 29.722 1.00 77.56 553 LYS A N 1
ATOM 4224 C CA . LYS A 1 553 ? -40.216 9.899 28.727 1.00 77.56 553 LYS A CA 1
ATOM 4225 C C . LYS A 1 553 ? -38.761 9.409 28.719 1.00 77.56 553 LYS A C 1
ATOM 4227 O O . LYS A 1 553 ? -37.933 10.015 28.041 1.00 77.56 553 LYS A O 1
ATOM 4232 N N . ALA A 1 554 ? -38.441 8.353 29.468 1.00 77.25 554 ALA A N 1
ATOM 4233 C CA . ALA A 1 554 ? -37.109 7.763 29.518 1.00 77.25 554 ALA A CA 1
ATOM 4234 C C . ALA A 1 554 ? -36.629 7.304 28.133 1.00 77.25 554 ALA A C 1
ATOM 4236 O O . ALA A 1 554 ? -37.409 6.856 27.285 1.00 77.25 554 ALA A O 1
ATOM 4237 N N . ALA A 1 555 ? -35.313 7.359 27.923 1.00 75.06 555 ALA A N 1
ATOM 4238 C CA . ALA A 1 555 ? -34.694 6.666 26.805 1.00 75.06 555 ALA A CA 1
ATOM 4239 C C . ALA A 1 555 ? -34.924 5.156 26.972 1.00 75.06 555 ALA A C 1
ATOM 4241 O O . ALA A 1 555 ? -34.568 4.576 27.995 1.00 75.06 555 ALA A O 1
ATOM 4242 N N . ARG A 1 556 ? -35.522 4.517 25.963 1.00 75.94 556 ARG A N 1
ATOM 4243 C CA . ARG A 1 556 ? -35.652 3.055 25.924 1.00 75.94 556 ARG A CA 1
ATOM 4244 C C . ARG A 1 556 ? -34.296 2.430 25.577 1.00 75.94 556 ARG A C 1
ATOM 4246 O O . ARG A 1 556 ? -33.543 3.056 24.823 1.00 75.94 556 ARG A O 1
ATOM 4253 N N . PRO A 1 557 ? -33.993 1.213 26.064 1.00 77.12 557 PRO A N 1
ATOM 4254 C CA . PRO A 1 557 ? -32.770 0.521 25.680 1.00 77.12 557 PRO A CA 1
ATOM 4255 C C . PRO A 1 557 ? -32.694 0.340 24.157 1.00 77.12 557 PRO A C 1
ATOM 4257 O O . PRO A 1 557 ? -33.735 0.234 23.494 1.00 77.12 557 PRO A O 1
ATOM 4260 N N . PRO A 1 558 ? -31.480 0.296 23.576 1.00 72.12 558 PRO A N 1
ATOM 4261 C CA . PRO A 1 558 ? -31.328 -0.066 22.177 1.00 72.12 558 PRO A CA 1
ATOM 4262 C C . PRO A 1 558 ? -31.947 -1.454 21.965 1.00 72.12 558 PRO A C 1
ATOM 4264 O O . PRO A 1 558 ? -31.745 -2.336 22.804 1.00 72.12 558 PRO A O 1
ATOM 4267 N N . PRO A 1 559 ? -32.693 -1.682 20.868 1.00 63.22 559 PRO A N 1
ATOM 4268 C CA . PRO A 1 559 ? -33.184 -3.019 20.573 1.00 63.22 559 PRO A CA 1
ATOM 4269 C C . PRO A 1 559 ? -31.987 -3.979 20.487 1.00 63.22 559 PRO A C 1
ATOM 4271 O O . PRO A 1 559 ? -30.940 -3.577 19.961 1.00 63.22 559 PRO A O 1
ATOM 4274 N N . PRO A 1 560 ? -32.117 -5.226 20.981 1.00 59.31 560 PRO A N 1
ATOM 4275 C CA . PRO A 1 560 ? -31.041 -6.208 20.903 1.00 59.31 560 PRO A CA 1
ATOM 4276 C C . PRO A 1 560 ? -30.599 -6.397 19.444 1.00 59.31 560 PRO A C 1
ATOM 4278 O O . PRO A 1 560 ? -31.368 -6.078 18.530 1.00 59.31 560 PRO A O 1
ATOM 4281 N N . PRO A 1 561 ? -29.378 -6.902 19.185 1.00 51.94 561 PRO A N 1
ATOM 4282 C CA . PRO A 1 561 ? -28.894 -7.160 17.832 1.00 51.94 561 PRO A CA 1
ATOM 4283 C C . PRO A 1 561 ? -29.730 -8.261 17.163 1.00 51.94 561 PRO A C 1
ATOM 4285 O O . PRO A 1 561 ? -29.391 -9.440 17.196 1.00 51.94 561 PRO A O 1
ATOM 4288 N N . VAL A 1 562 ? -30.848 -7.842 16.568 1.00 50.81 562 VAL A N 1
ATOM 4289 C CA . VAL A 1 562 ? -31.783 -8.669 15.810 1.00 50.81 562 VAL A CA 1
ATOM 4290 C C . VAL A 1 562 ? -31.003 -9.382 14.711 1.00 50.81 562 VAL A C 1
ATOM 4292 O O . VAL A 1 562 ? -30.348 -8.711 13.905 1.00 50.81 562 VAL A O 1
ATOM 4295 N N . ASP A 1 563 ? -31.092 -10.717 14.680 1.00 53.19 563 ASP A N 1
ATOM 4296 C CA . ASP A 1 563 ? -30.571 -11.552 13.592 1.00 53.19 563 ASP A CA 1
ATOM 4297 C C . ASP A 1 563 ? -30.939 -10.889 12.251 1.00 53.19 563 ASP A C 1
ATOM 4299 O O . ASP A 1 563 ? -32.132 -10.614 12.044 1.00 53.19 563 ASP A O 1
ATOM 4303 N N . PRO A 1 564 ? -29.961 -10.579 11.368 1.00 54.09 564 PRO A N 1
ATOM 4304 C CA . PRO A 1 564 ? -30.191 -9.827 10.141 1.00 54.09 564 PRO A CA 1
ATOM 4305 C C . PRO A 1 564 ? -31.395 -10.294 9.322 1.00 54.09 564 PRO A C 1
ATOM 4307 O O . PRO A 1 564 ? -32.027 -9.459 8.685 1.00 54.09 564 PRO A O 1
ATOM 4310 N N . ILE A 1 565 ? -31.746 -11.582 9.375 1.00 56.06 565 ILE A N 1
ATOM 4311 C CA . ILE A 1 565 ? -32.922 -12.158 8.713 1.00 56.06 565 ILE A CA 1
ATOM 4312 C C . ILE A 1 565 ? -34.230 -11.628 9.331 1.00 56.06 565 ILE A C 1
ATOM 4314 O O . ILE A 1 565 ? -35.071 -11.060 8.633 1.00 56.06 565 ILE A O 1
ATOM 4318 N N . SER A 1 566 ? -34.397 -11.756 10.650 1.00 54.34 566 SER A N 1
ATOM 4319 C CA . SER A 1 566 ? -35.635 -11.378 11.357 1.00 54.34 566 SER A CA 1
ATOM 4320 C C . SER A 1 566 ? -35.905 -9.865 11.381 1.00 54.34 566 SER A C 1
ATOM 4322 O O . SER A 1 566 ? -37.057 -9.439 11.472 1.00 54.34 566 SER A O 1
ATOM 4324 N N . LYS A 1 567 ? -34.874 -9.035 11.169 1.00 51.22 567 LYS A N 1
ATOM 4325 C CA . LYS A 1 567 ? -35.004 -7.578 10.969 1.00 51.22 567 LYS A CA 1
ATOM 4326 C C . LYS A 1 567 ? -35.819 -7.199 9.720 1.00 51.22 567 LYS A C 1
ATOM 4328 O O . LYS A 1 567 ? -36.339 -6.082 9.657 1.00 51.22 567 LYS A O 1
ATOM 4333 N N . TYR A 1 568 ? -35.940 -8.113 8.755 1.00 60.97 568 TYR A N 1
ATOM 4334 C CA . TYR A 1 568 ? -36.734 -7.959 7.531 1.00 60.97 568 TYR A CA 1
ATOM 4335 C C . TYR A 1 568 ? -37.997 -8.839 7.517 1.00 60.97 568 TYR A C 1
ATOM 4337 O O . TYR A 1 568 ? -38.594 -9.039 6.461 1.00 60.97 568 TYR A O 1
ATOM 4345 N N . GLY A 1 569 ? -38.432 -9.341 8.680 1.00 65.44 569 GLY A N 1
ATOM 4346 C CA . GLY A 1 569 ? -39.735 -9.991 8.814 1.00 65.44 569 GLY A CA 1
ATOM 4347 C C . GLY A 1 569 ? -40.900 -9.042 8.471 1.00 65.44 569 GLY A C 1
ATOM 4348 O O . GLY A 1 569 ? -40.762 -7.818 8.602 1.00 65.44 569 GLY A O 1
ATOM 4349 N N . PRO A 1 570 ? -42.058 -9.577 8.038 1.00 70.94 570 PRO A N 1
ATOM 4350 C CA . PRO A 1 570 ? -43.229 -8.763 7.734 1.00 70.94 570 PRO A CA 1
ATOM 4351 C C . PRO A 1 570 ? -43.684 -8.000 8.982 1.00 70.94 570 PRO A C 1
ATOM 4353 O O . PRO A 1 570 ? -43.898 -8.576 10.049 1.00 70.94 570 PRO A O 1
ATOM 4356 N N . LYS A 1 571 ? -43.828 -6.680 8.848 1.00 73.94 571 LYS A N 1
ATOM 4357 C CA . LYS A 1 571 ? -44.401 -5.830 9.898 1.00 73.94 571 LYS A CA 1
ATOM 4358 C C . LYS A 1 571 ? -45.915 -6.030 9.955 1.00 73.94 571 LYS A C 1
ATOM 4360 O O . LYS A 1 571 ? -46.521 -6.409 8.957 1.00 73.94 571 LYS A O 1
ATOM 4365 N N . ALA A 1 572 ? -46.515 -5.719 11.104 1.00 78.81 572 ALA A N 1
ATOM 4366 C CA . ALA A 1 572 ? -47.968 -5.697 11.249 1.00 78.81 572 ALA A CA 1
ATOM 4367 C C . ALA A 1 572 ? -48.619 -4.820 10.162 1.00 78.81 572 ALA A C 1
ATOM 4369 O O . ALA A 1 572 ? -48.138 -3.719 9.874 1.00 78.81 572 ALA A O 1
ATOM 4370 N N . GLU A 1 573 ? -49.695 -5.323 9.559 1.00 81.81 573 GLU A N 1
ATOM 4371 C CA . GLU A 1 573 ? -50.391 -4.656 8.461 1.00 81.81 573 GLU A CA 1
ATOM 4372 C C . GLU A 1 573 ? -51.042 -3.349 8.936 1.00 81.81 573 GLU A C 1
ATOM 4374 O O . GLU A 1 573 ? -51.818 -3.329 9.892 1.00 81.81 573 GLU A O 1
ATOM 4379 N N . ILE A 1 574 ? -50.737 -2.241 8.256 1.00 78.62 574 ILE A N 1
ATOM 4380 C CA . ILE A 1 574 ? -51.332 -0.934 8.554 1.00 78.62 574 ILE A CA 1
ATOM 4381 C C . ILE A 1 574 ? -52.593 -0.774 7.703 1.00 78.62 574 ILE A C 1
ATOM 4383 O O . ILE A 1 574 ? -52.564 -0.199 6.614 1.00 78.62 574 ILE A O 1
ATOM 4387 N N . THR A 1 575 ? -53.720 -1.274 8.207 1.00 77.62 575 THR A N 1
ATOM 4388 C CA . THR A 1 575 ? -55.027 -1.084 7.568 1.00 77.62 575 THR A CA 1
ATOM 4389 C C . THR A 1 575 ? -55.425 0.394 7.609 1.00 77.62 575 THR A C 1
ATOM 4391 O O . THR A 1 575 ? -55.651 0.954 8.686 1.00 77.62 575 THR A O 1
ATOM 4394 N N . HIS A 1 576 ? -55.536 1.045 6.449 1.00 75.31 576 HIS A N 1
ATOM 4395 C CA . HIS A 1 576 ? -55.967 2.441 6.368 1.00 75.31 576 HIS A CA 1
ATOM 4396 C C . HIS A 1 576 ? -57.451 2.580 6.748 1.00 75.31 576 HIS A C 1
ATOM 4398 O O . HIS A 1 576 ? -58.344 2.272 5.956 1.00 75.31 576 HIS A O 1
ATOM 4404 N N . ILE A 1 577 ? -57.717 3.079 7.959 1.00 82.19 577 ILE A N 1
ATOM 4405 C CA . ILE A 1 577 ? -59.074 3.387 8.422 1.00 82.19 577 ILE A CA 1
ATOM 4406 C C . ILE A 1 577 ? -59.578 4.622 7.667 1.00 82.19 577 ILE A C 1
ATOM 4408 O O . ILE A 1 577 ? -59.289 5.765 8.025 1.00 82.19 577 ILE A O 1
ATOM 4412 N N . PHE A 1 578 ? -60.345 4.388 6.603 1.00 81.38 578 PHE A N 1
ATOM 4413 C CA . PHE A 1 578 ? -61.058 5.448 5.898 1.00 81.38 578 PHE A CA 1
ATOM 4414 C C . PHE A 1 578 ? -62.039 6.153 6.841 1.00 81.38 578 PHE A C 1
ATOM 4416 O O . PHE A 1 578 ? -62.699 5.516 7.666 1.00 81.38 578 PHE A O 1
ATOM 4423 N N . ARG A 1 579 ? -62.179 7.475 6.686 1.00 75.19 579 ARG A N 1
ATOM 4424 C CA . ARG A 1 579 ? -63.273 8.215 7.331 1.00 75.19 579 ARG A CA 1
ATOM 4425 C C . ARG A 1 579 ? -64.600 7.621 6.864 1.00 75.19 579 ARG A C 1
ATOM 4427 O O . ARG A 1 579 ? -64.791 7.421 5.664 1.00 75.19 579 ARG A O 1
ATOM 4434 N N . SER A 1 580 ? -65.509 7.357 7.797 1.00 80.12 580 SER A N 1
ATOM 4435 C CA . SER A 1 580 ? -66.861 6.923 7.458 1.00 80.12 580 SER A CA 1
ATOM 4436 C C . SER A 1 580 ? -67.562 7.999 6.612 1.00 80.12 580 SER A C 1
ATOM 4438 O O . SER A 1 580 ? -67.410 9.190 6.896 1.00 80.12 580 SER A O 1
ATOM 4440 N N . PRO A 1 581 ? -68.309 7.616 5.560 1.00 80.88 581 PRO A N 1
ATOM 4441 C CA . PRO A 1 581 ? -69.028 8.580 4.738 1.00 80.88 581 PRO A CA 1
ATOM 4442 C C . PRO A 1 581 ? -70.117 9.277 5.560 1.00 80.88 581 PRO A C 1
ATOM 4444 O O . PRO A 1 581 ? -70.792 8.657 6.386 1.00 80.88 581 PRO A O 1
ATOM 4447 N N . GLU A 1 582 ? -70.299 10.573 5.314 1.00 84.50 582 GLU A N 1
ATOM 4448 C CA . GLU A 1 582 ? -71.291 11.389 6.012 1.00 84.50 582 GLU A CA 1
ATOM 4449 C C . GLU A 1 582 ? -72.715 10.855 5.784 1.00 84.50 582 GLU A C 1
ATOM 4451 O O . GLU A 1 582 ? -73.108 10.511 4.662 1.00 84.50 582 GLU A O 1
ATOM 4456 N N . LYS A 1 583 ? -73.508 10.779 6.861 1.00 84.75 583 LYS A N 1
ATOM 4457 C CA . LYS A 1 583 ? -74.887 10.284 6.795 1.00 84.75 583 LYS A CA 1
ATOM 4458 C C . LYS A 1 583 ? -75.763 11.272 6.024 1.00 84.75 583 LYS A C 1
ATOM 4460 O O . LYS A 1 583 ? -76.043 12.368 6.503 1.00 84.75 583 LYS A O 1
ATOM 4465 N N . ARG A 1 584 ? -76.231 10.856 4.846 1.00 86.38 584 ARG A N 1
ATOM 4466 C CA . ARG A 1 584 ? -77.227 11.592 4.052 1.00 86.38 584 ARG A CA 1
ATOM 4467 C C . ARG A 1 584 ? -78.605 11.562 4.743 1.00 86.38 584 ARG A C 1
ATOM 4469 O O . ARG A 1 584 ? -78.893 10.593 5.450 1.00 86.38 584 ARG A O 1
ATOM 4476 N N . PRO A 1 585 ? -79.458 12.588 4.554 1.00 84.69 585 PRO A N 1
ATOM 4477 C CA . PRO A 1 585 ? -80.805 12.612 5.125 1.00 84.69 585 PRO A CA 1
ATOM 4478 C C . PRO A 1 585 ? -81.715 11.520 4.522 1.00 84.69 585 PRO A C 1
ATOM 4480 O O . PRO A 1 585 ? -81.445 11.044 3.416 1.00 84.69 585 PRO A O 1
ATOM 4483 N N . PRO A 1 586 ? -82.812 11.135 5.208 1.00 88.12 586 PRO A N 1
ATOM 4484 C CA . PRO A 1 586 ? -83.790 10.184 4.679 1.00 88.12 586 PRO A CA 1
ATOM 4485 C C . PRO A 1 586 ? -84.438 10.668 3.375 1.00 88.12 586 PRO A C 1
ATOM 4487 O O . PRO A 1 586 ? -84.834 11.829 3.258 1.00 88.12 586 PRO A O 1
ATOM 4490 N N . MET A 1 587 ? -84.601 9.756 2.415 1.00 85.88 587 MET A N 1
ATOM 4491 C CA . MET A 1 587 ? -85.071 10.067 1.057 1.00 85.88 587 MET A CA 1
ATOM 4492 C C . MET A 1 587 ? -86.477 10.694 1.031 1.00 85.88 587 MET A C 1
ATOM 4494 O O . MET A 1 587 ? -86.727 11.626 0.270 1.00 85.88 587 MET A O 1
ATOM 4498 N N . GLU A 1 588 ? -87.377 10.241 1.908 1.00 89.62 588 GLU A N 1
ATOM 4499 C CA . GLU A 1 588 ? -88.738 10.782 2.051 1.00 89.62 588 GLU A CA 1
ATOM 4500 C C . GLU A 1 588 ? -88.749 12.249 2.505 1.00 89.62 588 GLU A C 1
ATOM 4502 O O . GLU A 1 588 ? -89.579 13.041 2.051 1.00 89.62 588 GLU A O 1
ATOM 4507 N N . LEU A 1 589 ? -87.789 12.642 3.350 1.00 91.00 589 LEU A N 1
ATOM 4508 C CA . LEU A 1 589 ? -87.642 14.023 3.808 1.00 91.00 589 LEU A CA 1
ATOM 4509 C C . LEU A 1 589 ? -87.155 14.921 2.657 1.00 91.00 589 LEU A C 1
ATOM 4511 O O . LEU A 1 589 ? -87.663 16.022 2.469 1.00 91.00 589 LEU A O 1
ATOM 4515 N N . SER A 1 590 ? -86.247 14.431 1.808 1.00 91.31 590 SER A N 1
ATOM 4516 C CA . SER A 1 590 ? -85.866 15.139 0.577 1.00 91.31 590 SER A CA 1
ATOM 4517 C C . SER A 1 590 ? -87.032 15.285 -0.415 1.00 91.31 590 SER A C 1
ATOM 4519 O O . SER A 1 590 ? -87.199 16.356 -0.998 1.00 91.31 590 SER A O 1
ATOM 4521 N N . PHE A 1 591 ? -87.870 14.256 -0.589 1.00 91.12 591 PHE A N 1
ATOM 4522 C CA . PHE A 1 591 ? -89.027 14.323 -1.493 1.00 91.12 591 PHE A CA 1
ATOM 4523 C C . PHE A 1 591 ? -90.152 15.234 -0.988 1.00 91.12 591 PHE A C 1
ATOM 4525 O O . PHE A 1 591 ? -90.752 15.958 -1.783 1.00 91.12 591 PHE A O 1
ATOM 4532 N N . THR A 1 592 ? -90.425 15.253 0.317 1.00 91.88 592 THR A N 1
ATOM 4533 C CA . THR A 1 592 ? -91.419 16.175 0.895 1.00 91.88 592 THR A CA 1
ATOM 4534 C C . THR A 1 592 ? -90.996 17.635 0.733 1.00 91.88 592 THR A C 1
ATOM 4536 O O . THR A 1 592 ? -91.812 18.453 0.305 1.00 91.88 592 THR A O 1
ATOM 4539 N N . PHE A 1 593 ? -89.716 17.966 0.940 1.00 92.56 593 PHE A N 1
ATOM 4540 C CA . PHE A 1 593 ? -89.207 19.309 0.631 1.00 92.56 593 PHE A CA 1
ATOM 4541 C C . PHE A 1 593 ? -89.241 19.644 -0.871 1.00 92.56 593 PHE A C 1
ATOM 4543 O O . PHE A 1 593 ? -89.571 20.777 -1.217 1.00 92.56 593 PHE A O 1
ATOM 4550 N N . LEU A 1 594 ? -89.000 18.684 -1.774 1.00 92.69 594 LEU A N 1
ATOM 4551 C CA . LEU A 1 594 ? -89.175 18.900 -3.219 1.00 92.69 594 LEU A CA 1
ATOM 4552 C C . LEU A 1 594 ? -90.630 19.270 -3.571 1.00 92.69 594 LEU A C 1
ATOM 4554 O O . LEU A 1 594 ? -90.858 20.215 -4.325 1.00 92.69 594 LEU A O 1
ATOM 4558 N N . GLY A 1 595 ? -91.615 18.583 -2.983 1.00 91.19 595 GLY A N 1
ATOM 4559 C CA . GLY A 1 595 ? -93.035 18.919 -3.145 1.00 91.19 595 GLY A CA 1
ATOM 4560 C C . GLY A 1 595 ? -93.383 20.321 -2.629 1.00 91.19 595 GLY A C 1
ATOM 4561 O O . GLY A 1 595 ? -94.082 21.076 -3.307 1.00 91.19 595 GLY A O 1
ATOM 4562 N N . LEU A 1 596 ? -92.835 20.710 -1.472 1.00 93.44 596 LEU A N 1
ATOM 4563 C CA . LEU A 1 596 ? -93.005 22.053 -0.902 1.00 93.44 596 LEU A CA 1
ATOM 4564 C C . LEU A 1 596 ? -92.393 23.161 -1.776 1.00 93.44 596 LEU A C 1
ATOM 4566 O O . LEU A 1 596 ? -92.950 24.254 -1.831 1.00 93.44 596 LEU A O 1
ATOM 4570 N N . VAL A 1 597 ? -91.297 22.894 -2.495 1.00 93.19 597 VAL A N 1
ATOM 4571 C CA . VAL A 1 597 ? -90.681 23.854 -3.437 1.00 93.19 597 VAL A CA 1
ATOM 4572 C C . VAL A 1 597 ? -91.496 24.009 -4.729 1.00 93.19 597 VAL A C 1
ATOM 4574 O O . VAL A 1 597 ? -91.534 25.096 -5.304 1.00 93.19 597 VAL A O 1
ATOM 4577 N N . LEU A 1 598 ? -92.194 22.961 -5.179 1.00 92.19 598 LEU A N 1
ATOM 4578 C CA . LEU A 1 598 ? -93.043 23.011 -6.379 1.00 92.19 598 LEU A CA 1
ATOM 4579 C C . LEU A 1 598 ? -94.412 23.674 -6.133 1.00 92.19 598 LEU A C 1
ATOM 4581 O O . LEU A 1 598 ? -94.992 24.246 -7.059 1.00 92.19 598 LEU A O 1
ATOM 4585 N N . LEU A 1 599 ? -94.920 23.650 -4.896 1.00 92.31 599 LEU A N 1
ATOM 4586 C CA . LEU A 1 599 ? -96.215 24.237 -4.521 1.00 92.31 599 LEU A CA 1
ATOM 4587 C C . LEU A 1 599 ? -96.355 25.737 -4.877 1.00 92.31 599 LEU A C 1
ATOM 4589 O O . LEU A 1 599 ? -97.344 26.087 -5.527 1.00 92.31 599 LEU A O 1
ATOM 4593 N N . PRO A 1 600 ? -95.393 26.628 -4.548 1.00 92.50 600 PRO A N 1
ATOM 4594 C CA . PRO A 1 600 ? -95.432 28.034 -4.960 1.00 92.50 600 PRO A CA 1
ATOM 4595 C C . PRO A 1 600 ? -95.475 28.245 -6.479 1.00 92.50 600 PRO A C 1
ATOM 4597 O O . PRO A 1 600 ? -96.151 29.160 -6.947 1.00 92.50 600 PRO A O 1
ATOM 4600 N N . PHE A 1 601 ? -94.804 27.394 -7.263 1.00 89.88 601 PHE A N 1
ATOM 4601 C CA . PHE A 1 601 ? -94.833 27.475 -8.727 1.00 89.88 601 PHE A CA 1
ATOM 4602 C C . PHE A 1 601 ? -96.206 27.080 -9.292 1.00 89.88 601 PHE A C 1
ATOM 4604 O O . PHE A 1 601 ? -96.732 27.758 -10.176 1.00 89.88 601 PHE A O 1
ATOM 4611 N N . LEU A 1 602 ? -96.840 26.049 -8.724 1.00 90.94 602 LEU A N 1
ATOM 4612 C CA . LEU A 1 602 ? -98.222 25.690 -9.052 1.00 90.94 602 LEU A CA 1
ATOM 4613 C C . LEU A 1 602 ? -99.201 26.818 -8.679 1.00 90.94 602 LEU A C 1
ATOM 4615 O O . LEU A 1 602 ? -100.072 27.172 -9.473 1.00 90.94 602 LEU A O 1
ATOM 4619 N N . GLY A 1 603 ? -99.010 27.440 -7.510 1.00 91.50 603 GLY A N 1
ATOM 4620 C CA . GLY A 1 603 ? -99.768 28.616 -7.074 1.00 91.50 603 GLY A CA 1
ATOM 4621 C C . GLY A 1 603 ? -99.610 29.817 -8.012 1.00 91.50 603 GLY A C 1
ATOM 4622 O O . GLY A 1 603 ? -100.598 30.475 -8.331 1.00 91.50 603 GLY A O 1
ATOM 4623 N N . PHE A 1 604 ? -98.401 30.066 -8.525 1.00 90.69 604 PHE A N 1
ATOM 4624 C CA . PHE A 1 604 ? -98.141 31.099 -9.532 1.00 90.69 604 PHE A CA 1
ATOM 4625 C C . PHE A 1 604 ? -98.876 30.823 -10.853 1.00 90.69 604 PHE A C 1
ATOM 4627 O O . PHE A 1 604 ? -99.539 31.719 -11.376 1.00 90.69 604 PHE A O 1
ATOM 4634 N N . LEU A 1 605 ? -98.837 29.585 -11.364 1.00 87.25 605 LEU A N 1
ATOM 4635 C CA . LEU A 1 605 ? -99.569 29.195 -12.577 1.00 87.25 605 LEU A CA 1
ATOM 4636 C C . LEU A 1 605 ? -101.090 29.365 -12.420 1.00 87.25 605 LEU A C 1
ATOM 4638 O O . LEU A 1 605 ? -101.743 29.912 -13.309 1.00 87.25 605 LEU A O 1
ATOM 4642 N N . ILE A 1 606 ? -101.651 28.969 -11.273 1.00 89.50 606 ILE A N 1
ATOM 4643 C CA . ILE A 1 606 ? -103.066 29.209 -10.940 1.00 89.50 606 ILE A CA 1
ATOM 4644 C C . ILE A 1 606 ? -103.347 30.719 -10.860 1.00 89.50 606 ILE A C 1
ATOM 4646 O O . ILE A 1 606 ? -104.348 31.189 -11.402 1.00 89.50 606 ILE A O 1
ATOM 4650 N N . GLY A 1 607 ? -102.441 31.498 -10.263 1.00 88.94 607 GLY A N 1
ATOM 4651 C CA . GLY A 1 607 ? -102.520 32.957 -10.196 1.00 88.94 607 GLY A CA 1
ATOM 4652 C C . GLY A 1 607 ? -102.605 33.625 -11.572 1.00 88.94 607 GLY A C 1
ATOM 4653 O O . GLY A 1 607 ? -103.457 34.489 -11.769 1.00 88.94 607 GLY A O 1
ATOM 4654 N N . LEU A 1 608 ? -101.803 33.192 -12.552 1.00 87.06 608 LEU A N 1
ATOM 4655 C CA . LEU A 1 608 ? -101.865 33.704 -13.931 1.00 87.06 608 LEU A CA 1
ATOM 4656 C C . LEU A 1 608 ? -103.236 33.464 -14.588 1.00 87.06 608 LEU A C 1
ATOM 4658 O O . LEU A 1 608 ? -103.744 34.346 -15.286 1.00 87.06 608 LEU A O 1
ATOM 4662 N N . LEU A 1 609 ? -103.850 32.300 -14.338 1.00 84.25 609 LEU A N 1
ATOM 4663 C CA . LEU A 1 609 ? -105.186 31.956 -14.838 1.00 84.25 609 LEU A CA 1
ATOM 4664 C C . LEU A 1 609 ? -106.279 32.802 -14.166 1.00 84.25 609 LEU A C 1
ATOM 4666 O O . LEU A 1 609 ? -107.131 33.363 -14.856 1.00 84.25 609 LEU A O 1
ATOM 4670 N N . VAL A 1 610 ? -106.230 32.951 -12.836 1.00 88.12 610 VAL A N 1
ATOM 4671 C CA . VAL A 1 610 ? -107.177 33.774 -12.059 1.00 88.12 610 VAL A CA 1
ATOM 4672 C C . VAL A 1 610 ? -107.094 35.251 -12.464 1.00 88.12 610 VAL A C 1
ATOM 4674 O O . VAL A 1 610 ? -108.123 35.891 -12.673 1.00 88.12 610 VAL A O 1
ATOM 4677 N N . LEU A 1 611 ? -105.881 35.775 -12.660 1.00 85.69 611 LEU A N 1
ATOM 4678 C CA . LEU A 1 611 ? -105.625 37.146 -13.118 1.00 85.69 611 LEU A CA 1
ATOM 4679 C C . LEU A 1 611 ? -105.879 37.352 -14.626 1.00 85.69 611 LEU A C 1
ATOM 4681 O O . LEU A 1 611 ? -105.720 38.466 -15.123 1.00 85.69 611 LEU A O 1
ATOM 4685 N N . ARG A 1 612 ? -106.286 36.305 -15.364 1.00 81.81 612 ARG A N 1
ATOM 4686 C CA . ARG A 1 612 ? -106.581 36.328 -16.812 1.00 81.81 612 ARG A CA 1
ATOM 4687 C C . ARG A 1 612 ? -105.443 36.915 -17.663 1.00 81.81 612 ARG A C 1
ATOM 4689 O O . ARG A 1 612 ? -105.683 37.592 -18.673 1.00 81.81 612 ARG A O 1
ATOM 4696 N N . VAL A 1 613 ? -104.198 36.638 -17.270 1.00 81.12 613 VAL A N 1
ATOM 4697 C CA . VAL A 1 613 ? -103.004 37.034 -18.029 1.00 81.12 613 VAL A CA 1
ATOM 4698 C C . VAL A 1 613 ? -103.064 36.379 -19.408 1.00 81.12 613 VAL A C 1
ATOM 4700 O O . VAL A 1 613 ? -103.336 35.188 -19.535 1.00 81.12 613 VAL A O 1
ATOM 4703 N N . ASN A 1 614 ? -102.875 37.172 -20.462 1.00 80.56 614 ASN A N 1
ATOM 4704 C CA . ASN A 1 614 ? -103.116 36.740 -21.835 1.00 80.56 614 ASN A CA 1
ATOM 4705 C C . ASN A 1 614 ? -102.094 37.338 -22.807 1.00 80.56 614 ASN A C 1
ATOM 4707 O O . ASN A 1 614 ? -101.591 38.440 -22.605 1.00 80.56 614 ASN A O 1
ATOM 4711 N N . LEU A 1 615 ? -101.821 36.609 -23.890 1.00 77.56 615 LEU A N 1
ATOM 4712 C CA . LEU A 1 615 ? -100.803 36.949 -24.890 1.00 77.56 615 LEU A CA 1
ATOM 4713 C C . LEU A 1 615 ? -101.386 37.688 -26.112 1.00 77.56 615 LEU A C 1
ATOM 4715 O O . LEU A 1 615 ? -100.814 37.634 -27.197 1.00 77.56 615 LEU A O 1
ATOM 4719 N N . LYS A 1 616 ? -102.527 38.382 -25.968 1.00 74.06 616 LYS A N 1
ATOM 4720 C CA . LYS A 1 616 ? -103.253 39.004 -27.100 1.00 74.06 616 LYS A CA 1
ATOM 4721 C C . LYS A 1 616 ? -102.460 40.080 -27.852 1.00 74.06 616 LYS A C 1
ATOM 4723 O O . LYS A 1 616 ? -102.780 40.356 -29.001 1.00 74.06 616 LYS A O 1
ATOM 4728 N N . ASN A 1 617 ? -101.430 40.650 -27.226 1.00 74.62 617 ASN A N 1
ATOM 4729 C CA . ASN A 1 617 ? -100.549 41.650 -27.835 1.00 74.62 617 ASN A CA 1
ATOM 4730 C C . ASN A 1 617 ? -99.313 41.034 -28.527 1.00 74.62 617 ASN A C 1
ATOM 4732 O O . ASN A 1 617 ? -98.390 41.768 -28.879 1.00 74.62 617 ASN A O 1
ATOM 4736 N N . PHE A 1 618 ? -99.253 39.708 -28.709 1.00 76.69 618 PHE A N 1
ATOM 4737 C CA . PHE A 1 618 ? -98.204 39.092 -29.523 1.00 76.69 618 PHE A CA 1
ATOM 4738 C C . PHE A 1 618 ? -98.344 39.553 -30.990 1.00 76.69 618 PHE A C 1
ATOM 4740 O O . PHE A 1 618 ? -99.468 39.570 -31.499 1.00 76.69 618 PHE A O 1
ATOM 4747 N N . PRO A 1 619 ? -97.262 39.949 -31.691 1.00 76.00 619 PRO A N 1
ATOM 4748 C CA . PRO A 1 619 ? -97.399 40.562 -33.010 1.00 76.00 619 PRO A CA 1
ATOM 4749 C C . PRO A 1 619 ? -97.996 39.601 -34.047 1.00 76.00 619 PRO A C 1
ATOM 4751 O O . PRO A 1 619 ? -97.473 38.511 -34.259 1.00 76.00 619 PRO A O 1
ATOM 4754 N N . SER A 1 620 ? -99.064 40.029 -34.725 1.00 72.88 620 SER A N 1
ATOM 4755 C CA . SER A 1 620 ? -99.733 39.270 -35.795 1.00 72.88 620 SER A CA 1
ATOM 4756 C C . SER A 1 620 ? -99.217 39.597 -37.202 1.00 72.88 620 SER A C 1
ATOM 4758 O O . SER A 1 620 ? -99.417 38.818 -38.132 1.00 72.88 620 SER A O 1
ATOM 4760 N N . ALA A 1 621 ? -98.535 40.733 -37.380 1.00 73.19 621 ALA A N 1
ATOM 4761 C CA . ALA A 1 621 ? -97.888 41.089 -38.639 1.00 73.19 621 ALA A CA 1
ATOM 4762 C C . ALA A 1 621 ? -96.646 40.212 -38.872 1.00 73.19 621 ALA A C 1
ATOM 4764 O O . ALA A 1 621 ? -95.799 40.099 -37.987 1.00 73.19 621 ALA A O 1
ATOM 4765 N N . ALA A 1 622 ? -96.515 39.633 -40.071 1.00 73.88 622 ALA A N 1
ATOM 4766 C CA . ALA A 1 622 ? -95.569 38.547 -40.352 1.00 73.88 622 ALA A CA 1
ATOM 4767 C C . ALA A 1 622 ? -94.111 38.832 -39.940 1.00 73.88 622 ALA A C 1
ATOM 4769 O O . ALA A 1 622 ? -93.484 37.995 -39.294 1.00 73.88 622 ALA A O 1
ATOM 4770 N N . LEU A 1 623 ? -93.567 40.011 -40.267 1.00 74.38 623 LEU A N 1
ATOM 4771 C CA . LEU A 1 623 ? -92.163 40.321 -39.980 1.00 74.38 623 LEU A CA 1
ATOM 4772 C C . LEU A 1 623 ? -91.893 40.515 -38.465 1.00 74.38 623 LEU A C 1
ATOM 4774 O O . LEU A 1 623 ? -91.016 39.824 -37.943 1.00 74.38 623 LEU A O 1
ATOM 4778 N N . PRO A 1 624 ? -92.655 41.342 -37.711 1.00 75.38 624 PRO A N 1
ATOM 4779 C CA . PRO A 1 624 ? -92.584 41.355 -36.245 1.00 75.38 624 PRO A CA 1
ATOM 4780 C C . PRO A 1 624 ? -92.864 39.999 -35.578 1.00 75.38 624 PRO A C 1
ATOM 4782 O O . PRO A 1 624 ? -92.207 39.669 -34.592 1.00 75.38 624 PRO A O 1
ATOM 4785 N N . ALA A 1 625 ? -93.795 39.198 -36.110 1.00 79.06 625 ALA A N 1
ATOM 4786 C CA . ALA A 1 625 ? -94.123 37.876 -35.574 1.00 79.06 625 ALA A CA 1
ATOM 4787 C C . ALA A 1 625 ? -92.916 36.927 -35.625 1.00 79.06 625 ALA A C 1
ATOM 4789 O O . ALA A 1 625 ? -92.596 36.282 -34.627 1.00 79.06 625 ALA A O 1
ATOM 4790 N N . VAL A 1 626 ? -92.195 36.892 -36.752 1.00 81.19 626 VAL A N 1
ATOM 4791 C CA . VAL A 1 626 ? -90.974 36.083 -36.913 1.00 81.19 626 VAL A CA 1
ATOM 4792 C C . VAL A 1 626 ? -89.893 36.499 -35.911 1.00 81.19 626 VAL A C 1
ATOM 4794 O O . VAL A 1 626 ? -89.320 35.631 -35.255 1.00 81.19 626 VAL A O 1
ATOM 4797 N N . PHE A 1 627 ? -89.649 37.802 -35.716 1.00 80.44 627 PHE A N 1
ATOM 4798 C CA . PHE A 1 627 ? -88.685 38.269 -34.709 1.00 80.44 627 PHE A CA 1
ATOM 4799 C C . PHE A 1 627 ? -89.120 37.949 -33.270 1.00 80.44 627 PHE A C 1
ATOM 4801 O O . PHE A 1 627 ? -88.284 37.568 -32.450 1.00 80.44 627 PHE A O 1
ATOM 4808 N N . ALA A 1 628 ? -90.415 38.050 -32.958 1.00 80.44 628 ALA A N 1
ATOM 4809 C CA . ALA A 1 628 ? -90.945 37.697 -31.644 1.00 80.44 628 ALA A CA 1
ATOM 4810 C C . ALA A 1 628 ? -90.829 36.188 -31.359 1.00 80.44 628 ALA A C 1
ATOM 4812 O O . ALA A 1 628 ? -90.426 35.808 -30.260 1.00 80.44 628 ALA A O 1
ATOM 4813 N N . ILE A 1 629 ? -91.119 35.326 -32.339 1.00 84.44 629 ILE A N 1
ATOM 4814 C CA . ILE A 1 629 ? -90.965 33.866 -32.219 1.00 84.44 629 ILE A CA 1
ATOM 4815 C C . ILE A 1 629 ? -89.483 33.494 -32.081 1.00 84.44 629 ILE A C 1
ATOM 4817 O O . ILE A 1 629 ? -89.126 32.760 -31.161 1.00 84.44 629 ILE A O 1
ATOM 4821 N N . ALA A 1 630 ? -88.608 34.041 -32.931 1.00 83.81 630 ALA A N 1
ATOM 4822 C CA . ALA A 1 630 ? -87.170 33.775 -32.883 1.00 83.81 630 ALA A CA 1
ATOM 4823 C C . ALA A 1 630 ? -86.538 34.176 -31.536 1.00 83.81 630 ALA A C 1
ATOM 4825 O O . ALA A 1 630 ? -85.685 33.457 -31.025 1.00 83.81 630 ALA A O 1
ATOM 4826 N N . PHE A 1 631 ? -86.994 35.277 -30.929 1.00 83.62 631 PHE A N 1
ATOM 4827 C CA . PHE A 1 631 ? -86.560 35.709 -29.598 1.00 83.62 631 PHE A CA 1
ATOM 4828 C C . PHE A 1 631 ? -86.964 34.717 -28.492 1.00 83.62 631 PHE A C 1
ATOM 4830 O O . PHE A 1 631 ? -86.119 34.298 -27.705 1.00 83.62 631 PHE A O 1
ATOM 4837 N N . HIS A 1 632 ? -88.225 34.268 -28.459 1.00 86.50 632 HIS A N 1
ATOM 4838 C CA . HIS A 1 632 ? -88.674 33.294 -27.452 1.00 86.50 632 HIS A CA 1
ATOM 4839 C C . HIS A 1 632 ? -88.036 31.906 -27.650 1.00 86.50 632 HIS A C 1
ATOM 4841 O O . HIS A 1 632 ? -87.736 31.226 -26.668 1.00 86.50 632 HIS A O 1
ATOM 4847 N N . LEU A 1 633 ? -87.767 31.501 -28.898 1.00 87.88 633 LEU A N 1
ATOM 4848 C CA . LEU A 1 633 ? -86.982 30.298 -29.200 1.00 87.88 633 LEU A CA 1
ATOM 4849 C C . LEU A 1 633 ? -85.512 30.436 -28.769 1.00 87.88 633 LEU A C 1
ATOM 4851 O O . LEU A 1 633 ? -84.946 29.459 -28.285 1.00 87.88 633 LEU A O 1
ATOM 4855 N N . GLY A 1 634 ? -84.916 31.629 -28.882 1.00 83.88 634 GLY A N 1
ATOM 4856 C CA . GLY A 1 634 ? -83.581 31.937 -28.355 1.00 83.88 634 GLY A CA 1
ATOM 4857 C C . GLY A 1 634 ? -83.495 31.698 -26.847 1.00 83.88 634 GLY A C 1
ATOM 4858 O O . GLY A 1 634 ? -82.713 30.856 -26.404 1.00 83.88 634 GLY A O 1
ATOM 4859 N N . ILE A 1 635 ? -84.395 32.323 -26.081 1.00 86.62 635 ILE A N 1
ATOM 4860 C CA . ILE A 1 635 ? -84.510 32.127 -24.626 1.00 86.62 635 ILE A CA 1
ATOM 4861 C C . ILE A 1 635 ? -84.715 30.642 -24.283 1.00 86.62 635 ILE A C 1
ATOM 4863 O O . ILE A 1 635 ? -84.036 30.107 -23.406 1.00 86.62 635 ILE A O 1
ATOM 4867 N N . GLY A 1 636 ? -85.612 29.947 -24.993 1.00 87.88 636 GLY A N 1
ATOM 4868 C CA . GLY A 1 636 ? -85.856 28.515 -24.795 1.00 87.88 636 GLY A CA 1
ATOM 4869 C C . GLY A 1 636 ? -84.618 27.646 -25.053 1.00 87.88 636 GLY A C 1
ATOM 4870 O O . GLY A 1 636 ? -84.336 26.727 -24.280 1.00 87.88 636 GLY A O 1
ATOM 4871 N N . ALA A 1 637 ? -83.836 27.959 -26.088 1.00 84.56 637 ALA A N 1
ATOM 4872 C CA . ALA A 1 637 ? -82.583 27.274 -26.399 1.00 84.56 637 ALA A CA 1
ATOM 4873 C C . ALA A 1 637 ? -81.489 27.554 -25.353 1.00 84.56 637 ALA A C 1
ATOM 4875 O O . ALA A 1 637 ? -80.770 26.634 -24.969 1.00 84.56 637 ALA A O 1
ATOM 4876 N N . VAL A 1 638 ? -81.392 28.785 -24.841 1.00 82.88 638 VAL A N 1
ATOM 4877 C CA . VAL A 1 638 ? -80.444 29.161 -23.776 1.00 82.88 638 VAL A CA 1
ATOM 4878 C C . VAL A 1 638 ? -80.789 28.470 -22.452 1.00 82.88 638 VAL A C 1
ATOM 4880 O O . VAL A 1 638 ? -79.906 27.896 -21.817 1.00 82.88 638 VAL A O 1
ATOM 4883 N N . LEU A 1 639 ? -82.066 28.427 -22.059 1.00 88.06 639 LEU A N 1
ATOM 4884 C CA . LEU A 1 639 ? -82.514 27.678 -20.876 1.00 88.06 639 LEU A CA 1
ATOM 4885 C C . LEU A 1 639 ? -82.279 26.166 -21.029 1.00 88.06 639 LEU A C 1
ATOM 4887 O O . LEU A 1 639 ? -81.820 25.513 -20.091 1.00 88.06 639 LEU A O 1
ATOM 4891 N N . SER A 1 640 ? -82.509 25.617 -22.225 1.00 82.94 640 SER A N 1
ATOM 4892 C CA . SER A 1 640 ? -82.192 24.216 -22.536 1.00 82.94 640 SER A CA 1
ATOM 4893 C C . SER A 1 640 ? -80.686 23.940 -22.458 1.00 82.94 640 SER A C 1
ATOM 4895 O O . SER A 1 640 ? -80.278 22.900 -21.944 1.00 82.94 640 SER A O 1
ATOM 4897 N N . LEU A 1 641 ? -79.845 24.879 -22.904 1.00 80.94 641 LEU A N 1
ATOM 4898 C CA . LEU A 1 641 ? -78.390 24.777 -22.797 1.00 80.94 641 LEU A CA 1
ATOM 4899 C C . LEU A 1 641 ? -77.921 24.802 -21.335 1.00 80.94 641 LEU A C 1
ATOM 4901 O O . LEU A 1 641 ? -77.055 24.007 -20.980 1.00 80.94 641 LEU A O 1
ATOM 4905 N N . TYR A 1 642 ? -78.517 25.636 -20.474 1.00 81.81 642 TYR A N 1
ATOM 4906 C CA . TYR A 1 642 ? -78.247 25.607 -19.029 1.00 81.81 642 TYR A CA 1
ATOM 4907 C C . TYR A 1 642 ? -78.658 24.277 -18.378 1.00 81.81 642 TYR A C 1
ATOM 4909 O O . TYR A 1 642 ? -77.936 23.770 -17.522 1.00 81.81 642 TYR A O 1
ATOM 4917 N N . PHE A 1 643 ? -79.770 23.670 -18.804 1.00 83.56 643 PHE A N 1
ATOM 4918 C CA . PHE A 1 643 ? -80.177 22.349 -18.315 1.00 83.56 643 PHE A CA 1
ATOM 4919 C C . PHE A 1 643 ? -79.221 21.233 -18.773 1.00 83.56 643 PHE A C 1
ATOM 4921 O O . PHE A 1 643 ? -78.842 20.378 -17.976 1.00 83.56 643 PHE A O 1
ATOM 4928 N N . VAL A 1 644 ? -78.754 21.268 -20.027 1.00 79.50 644 VAL A N 1
ATOM 4929 C CA . VAL A 1 644 ? -77.738 20.326 -20.534 1.00 79.50 644 VAL A CA 1
ATOM 4930 C C . VAL A 1 644 ? -76.389 20.515 -19.826 1.00 79.50 644 VAL A C 1
ATOM 4932 O O . VAL A 1 644 ? -75.766 19.523 -19.464 1.00 79.50 644 VAL A O 1
ATOM 4935 N N . PHE A 1 645 ? -75.977 21.761 -19.567 1.00 77.19 645 PHE A N 1
ATOM 4936 C CA . PHE A 1 645 ? -74.790 22.110 -18.771 1.00 77.19 645 PHE A CA 1
ATOM 4937 C C . PHE A 1 645 ? -74.869 21.576 -17.331 1.00 77.19 645 PHE A C 1
ATOM 4939 O O . PHE A 1 645 ? -73.859 21.180 -16.763 1.00 77.19 645 PHE A O 1
ATOM 4946 N N . TRP A 1 646 ? -76.062 21.539 -16.731 1.00 81.50 646 TRP A N 1
ATOM 4947 C CA . TRP A 1 646 ? -76.254 20.964 -15.396 1.00 81.50 646 TRP A CA 1
ATOM 4948 C C . TRP A 1 646 ? -76.190 19.424 -15.386 1.00 81.50 646 TRP A C 1
ATOM 4950 O O . TRP A 1 646 ? -75.828 18.832 -14.373 1.00 81.50 646 TRP A O 1
ATOM 4960 N N . LEU A 1 647 ? -76.508 18.770 -16.510 1.00 81.75 647 LEU A N 1
ATOM 4961 C CA . LEU A 1 647 ? -76.487 17.308 -16.648 1.00 81.75 647 LEU A CA 1
ATOM 4962 C C . LEU A 1 647 ? -75.160 16.726 -17.170 1.00 81.75 647 LEU A C 1
ATOM 4964 O O . LEU A 1 647 ? -74.959 15.515 -17.049 1.00 81.75 647 LEU A O 1
ATOM 4968 N N . LYS A 1 648 ? -74.285 17.525 -17.798 1.00 72.00 648 LYS A N 1
ATOM 4969 C CA . LYS A 1 648 ? -73.019 17.072 -18.408 1.00 72.00 648 LYS A CA 1
ATOM 4970 C C . LYS A 1 648 ? -71.929 18.144 -18.356 1.00 72.00 648 LYS A C 1
ATOM 4972 O O . LYS A 1 648 ? -72.207 19.314 -18.602 1.00 72.00 648 LYS A O 1
ATOM 4977 N N . ASP A 1 649 ? -70.684 17.709 -18.142 1.00 65.19 649 ASP A N 1
ATOM 4978 C CA . ASP A 1 649 ? -69.514 18.594 -18.093 1.00 65.19 649 ASP A CA 1
ATOM 4979 C C . ASP A 1 649 ? -69.329 19.445 -19.376 1.00 65.19 649 ASP A C 1
ATOM 4981 O O . ASP A 1 649 ? -69.602 18.964 -20.484 1.00 65.19 649 ASP A O 1
ATOM 4985 N N . PRO A 1 650 ? -68.865 20.710 -19.269 1.00 61.03 650 PRO A N 1
ATOM 4986 C CA . PRO A 1 650 ? -69.139 21.705 -20.308 1.00 61.03 650 PRO A CA 1
ATOM 4987 C C . PRO A 1 650 ? -67.960 22.055 -21.235 1.00 61.03 650 PRO A C 1
ATOM 4989 O O . PRO A 1 650 ? -67.040 22.759 -20.832 1.00 61.03 650 PRO A O 1
ATOM 4992 N N . PHE A 1 651 ? -68.053 21.715 -22.528 1.00 56.91 651 PHE A N 1
ATOM 4993 C CA . PHE A 1 651 ? -67.306 22.360 -23.630 1.00 56.91 651 PHE A CA 1
ATOM 4994 C C . PHE A 1 651 ? -67.973 22.053 -24.998 1.00 56.91 651 PHE A C 1
ATOM 4996 O O . PHE A 1 651 ? -68.442 20.937 -25.201 1.00 56.91 651 PHE A O 1
ATOM 5003 N N . PRO A 1 652 ? -68.007 22.986 -25.974 1.00 55.00 652 PRO A N 1
ATOM 5004 C CA . PRO A 1 652 ? -68.707 24.271 -25.873 1.00 55.00 652 PRO A CA 1
ATOM 5005 C C . PRO A 1 652 ? -69.698 24.528 -27.040 1.00 55.00 652 PRO A C 1
ATOM 5007 O O . PRO A 1 652 ? -69.388 24.240 -28.194 1.00 55.00 652 PRO A O 1
ATOM 5010 N N . PRO A 1 653 ? -70.830 25.218 -26.787 1.00 53.28 653 PRO A N 1
ATOM 5011 C CA . PRO A 1 653 ? -71.475 26.029 -27.836 1.00 53.28 653 PRO A CA 1
ATOM 5012 C C . PRO A 1 653 ? -71.776 27.485 -27.415 1.00 53.28 653 PRO A C 1
ATOM 5014 O O . PRO A 1 653 ? -72.285 28.278 -28.212 1.00 53.28 653 PRO A O 1
ATOM 5017 N N . CYS A 1 654 ? -71.434 27.877 -26.181 1.00 55.12 654 CYS A N 1
ATOM 5018 C CA . CYS A 1 654 ? -71.800 29.170 -25.580 1.00 55.12 654 CYS A CA 1
ATOM 5019 C C . CYS A 1 654 ? -71.293 30.412 -26.347 1.00 55.12 654 CYS A C 1
ATOM 5021 O O . CYS A 1 654 ? -71.807 31.509 -26.147 1.00 55.12 654 CYS A O 1
ATOM 5023 N N . LEU A 1 655 ? -70.303 30.263 -27.236 1.00 53.34 655 LEU A N 1
ATOM 5024 C CA . LEU A 1 655 ? -69.673 31.373 -27.961 1.00 53.34 655 LEU A CA 1
ATOM 5025 C C . LEU A 1 655 ? -70.400 31.788 -29.259 1.00 53.34 655 LEU A C 1
ATOM 5027 O O . LEU A 1 655 ? -69.975 32.748 -29.907 1.00 53.34 655 LEU A O 1
ATOM 5031 N N . HIS A 1 656 ? -71.439 31.064 -29.694 1.00 53.59 656 HIS A N 1
ATOM 5032 C CA . HIS A 1 656 ? -72.111 31.324 -30.981 1.00 53.59 656 HIS A CA 1
ATOM 5033 C C . HIS A 1 656 ? -73.578 31.755 -30.842 1.00 53.59 656 HIS A C 1
ATOM 5035 O O . HIS A 1 656 ? -73.987 32.691 -31.526 1.00 53.59 656 HIS A O 1
ATOM 5041 N N . ILE A 1 657 ? -74.352 31.166 -29.923 1.00 56.72 657 ILE A N 1
ATOM 5042 C CA . ILE A 1 657 ? -75.801 31.435 -29.821 1.00 56.72 657 ILE A CA 1
ATOM 5043 C C . ILE A 1 657 ? -76.089 32.855 -29.296 1.00 56.72 657 ILE A C 1
ATOM 5045 O O . ILE A 1 657 ? -76.818 33.611 -29.937 1.00 56.72 657 ILE A O 1
ATOM 5049 N N . GLY A 1 658 ? -75.447 33.278 -28.199 1.00 56.41 658 GLY A N 1
ATOM 5050 C CA . GLY A 1 658 ? -75.703 34.595 -27.586 1.00 56.41 658 GLY A CA 1
ATOM 5051 C C . GLY A 1 658 ? -75.370 35.801 -28.482 1.00 56.41 658 GLY A C 1
ATOM 5052 O O . GLY A 1 658 ? -75.951 36.873 -28.323 1.00 56.41 658 GLY A O 1
ATOM 5053 N N . LYS A 1 659 ? -74.485 35.635 -29.477 1.00 58.34 659 LYS A N 1
ATOM 5054 C CA . LYS A 1 659 ? -74.212 36.680 -30.483 1.00 58.34 659 LYS A CA 1
ATOM 5055 C C . LYS A 1 659 ? -75.357 36.840 -31.487 1.00 58.34 659 LYS A C 1
ATOM 5057 O O . LYS A 1 659 ? -75.602 37.956 -31.934 1.00 58.34 659 LYS A O 1
ATOM 5062 N N . VAL A 1 660 ? -76.058 35.755 -31.821 1.00 58.44 660 VAL A N 1
ATOM 5063 C CA . VAL A 1 660 ? -77.244 35.785 -32.692 1.00 58.44 660 VAL A CA 1
ATOM 5064 C C . VAL A 1 660 ? -78.429 36.403 -31.949 1.00 58.44 660 VAL A C 1
ATOM 5066 O O . VAL A 1 660 ? -79.125 37.250 -32.503 1.00 58.44 660 VAL A O 1
ATOM 5069 N N . GLU A 1 661 ? -78.615 36.055 -30.674 1.00 55.53 661 GLU A N 1
ATOM 5070 C CA . GLU A 1 661 ? -79.708 36.582 -29.850 1.00 55.53 661 GLU A CA 1
ATOM 5071 C C . GLU A 1 661 ? -79.630 38.109 -29.684 1.00 55.53 661 GLU A C 1
ATOM 5073 O O . GLU A 1 661 ? -80.599 38.799 -29.991 1.00 55.53 661 GLU A O 1
ATOM 5078 N N . ILE A 1 662 ? -78.464 38.666 -29.329 1.00 60.34 662 ILE A N 1
ATOM 5079 C CA . ILE A 1 662 ? -78.263 40.128 -29.224 1.00 60.34 662 ILE A CA 1
ATOM 5080 C C . ILE A 1 662 ? -78.533 40.844 -30.565 1.00 60.34 662 ILE A C 1
ATOM 5082 O O . ILE A 1 662 ? -79.051 41.967 -30.582 1.00 60.34 662 ILE A O 1
ATOM 5086 N N . LEU A 1 663 ? -78.228 40.194 -31.695 1.00 58.41 663 LEU A N 1
ATOM 5087 C CA . LEU A 1 663 ? -78.462 40.739 -33.034 1.00 58.41 663 LEU A CA 1
ATOM 5088 C C . LEU A 1 663 ? -79.957 40.763 -33.409 1.00 58.41 663 LEU A C 1
ATOM 5090 O O . LEU A 1 663 ? -80.402 41.713 -34.050 1.00 58.41 663 LEU A O 1
ATOM 5094 N N . LEU A 1 664 ? -80.738 39.764 -32.977 1.00 56.66 664 LEU A N 1
ATOM 5095 C CA . LEU A 1 664 ? -82.191 39.658 -33.200 1.00 56.66 664 LEU A CA 1
ATOM 5096 C C . LEU A 1 664 ? -83.025 40.455 -32.179 1.00 56.66 664 LEU A C 1
ATOM 5098 O O . LEU A 1 664 ? -84.100 40.965 -32.499 1.00 56.66 664 LEU A O 1
ATOM 5102 N N . MET A 1 665 ? -82.513 40.617 -30.960 1.00 56.06 665 MET A N 1
ATOM 5103 C CA . MET A 1 665 ? -83.135 41.384 -29.880 1.00 56.06 665 MET A CA 1
ATOM 5104 C C . MET A 1 665 ? -83.243 42.876 -30.235 1.00 56.06 665 MET A C 1
ATOM 5106 O O . MET A 1 665 ? -84.263 43.507 -29.963 1.00 56.06 665 MET A O 1
ATOM 5110 N N . ASN A 1 666 ? -82.232 43.433 -30.913 1.00 59.19 666 ASN A N 1
ATOM 5111 C CA . ASN A 1 666 ? -82.189 44.840 -31.328 1.00 59.19 666 ASN A CA 1
ATOM 5112 C C . ASN A 1 666 ? -83.363 45.263 -32.252 1.00 59.19 666 ASN A C 1
ATOM 5114 O O . ASN A 1 666 ? -84.061 46.218 -31.902 1.00 59.19 666 ASN A O 1
ATOM 5118 N N . PRO A 1 667 ? -83.631 44.599 -33.402 1.00 56.75 667 PRO A N 1
ATOM 5119 C CA . PRO A 1 667 ? -84.779 44.924 -34.252 1.00 56.75 667 PRO A CA 1
ATOM 5120 C C . PRO A 1 667 ? -86.121 44.573 -33.599 1.00 56.75 667 PRO A C 1
ATOM 5122 O O . PRO A 1 667 ? -87.076 45.325 -33.783 1.00 56.75 667 PRO A O 1
ATOM 5125 N N . SER A 1 668 ? -86.201 43.500 -32.801 1.00 55.72 668 SER A N 1
ATOM 5126 C CA . SER A 1 668 ? -87.438 43.126 -32.101 1.00 55.72 668 SER A CA 1
ATOM 5127 C C . SER A 1 668 ? -87.864 44.222 -31.113 1.00 55.72 668 SER A C 1
ATOM 5129 O O . SER A 1 668 ? -88.948 44.795 -31.258 1.00 55.72 668 SER A O 1
ATOM 5131 N N . ILE A 1 669 ? -86.955 44.639 -30.218 1.00 59.94 669 ILE A N 1
ATOM 5132 C CA . ILE A 1 669 ? -87.190 45.739 -29.268 1.00 59.94 669 ILE A CA 1
ATOM 5133 C C . ILE A 1 669 ? -87.470 47.054 -30.004 1.00 59.94 669 ILE A C 1
ATOM 5135 O O . ILE A 1 669 ? -88.413 47.757 -29.636 1.00 59.94 669 ILE A O 1
ATOM 5139 N N . LYS A 1 670 ? -86.728 47.378 -31.075 1.00 56.44 670 LYS A N 1
ATOM 5140 C CA . LYS A 1 670 ? -86.991 48.585 -31.879 1.00 56.44 670 LYS A CA 1
ATOM 5141 C C . LYS A 1 670 ? -88.375 48.561 -32.526 1.00 56.44 670 LYS A C 1
ATOM 5143 O O . LYS A 1 670 ? -89.060 49.575 -32.462 1.00 56.44 670 LYS A O 1
ATOM 5148 N N . SER A 1 671 ? -88.836 47.427 -33.056 1.00 53.81 671 SER A N 1
ATOM 5149 C CA . SER A 1 671 ? -90.184 47.316 -33.631 1.00 53.81 671 SER A CA 1
ATOM 5150 C C . SER A 1 671 ? -91.286 47.581 -32.597 1.00 53.81 671 SER A C 1
ATOM 5152 O O . SER A 1 671 ? -92.262 48.254 -32.912 1.00 53.81 671 SER A O 1
ATOM 5154 N N . SER A 1 672 ? -91.096 47.154 -31.343 1.00 53.41 672 SER A N 1
ATOM 5155 C CA . SER A 1 672 ? -92.015 47.448 -30.233 1.00 53.41 672 SER A CA 1
ATOM 5156 C C . SER A 1 672 ? -91.848 48.852 -29.626 1.00 53.41 672 SER A C 1
ATOM 5158 O O . SER A 1 672 ? -92.810 49.400 -29.094 1.00 53.41 672 SER A O 1
ATOM 5160 N N . ALA A 1 673 ? -90.666 49.467 -29.731 1.00 51.81 673 ALA A N 1
ATOM 5161 C CA . ALA A 1 673 ? -90.408 50.840 -29.286 1.00 51.81 673 ALA A CA 1
ATOM 5162 C C . ALA A 1 673 ? -90.898 51.899 -30.293 1.00 51.81 673 ALA A C 1
ATOM 5164 O O . ALA A 1 673 ? -91.291 52.991 -29.889 1.00 51.81 673 ALA A O 1
ATOM 5165 N N . ILE A 1 674 ? -90.960 51.565 -31.587 1.00 48.59 674 ILE A N 1
ATOM 5166 C CA . ILE A 1 674 ? -91.554 52.410 -32.640 1.00 48.59 674 ILE A CA 1
ATOM 5167 C C . ILE A 1 674 ? -93.059 52.649 -32.398 1.00 48.59 674 ILE A C 1
ATOM 5169 O O . ILE A 1 674 ? -93.581 53.691 -32.778 1.00 48.59 674 ILE A O 1
ATOM 5173 N N . TRP A 1 675 ? -93.741 51.765 -31.658 1.00 47.06 675 TRP A N 1
ATOM 5174 C CA . TRP A 1 675 ? -95.102 52.001 -31.145 1.00 47.06 675 TRP A CA 1
ATOM 5175 C C . TRP A 1 675 ? -95.168 52.954 -29.931 1.00 47.06 675 TRP A C 1
ATOM 5177 O O . TRP A 1 675 ? -96.245 53.139 -29.363 1.00 47.06 675 TRP A O 1
ATOM 5187 N N . ARG A 1 676 ? -94.044 53.544 -29.491 1.00 46.00 676 ARG A N 1
ATOM 5188 C CA . ARG A 1 676 ? -93.981 54.476 -28.347 1.00 46.00 676 ARG A CA 1
ATOM 5189 C C . ARG A 1 676 ? -93.204 55.775 -28.594 1.00 46.00 676 ARG A C 1
ATOM 5191 O O . ARG A 1 676 ? -93.526 56.755 -27.931 1.00 46.00 676 ARG A O 1
ATOM 5198 N N . THR A 1 677 ? -92.238 55.835 -29.517 1.00 37.22 677 THR A N 1
ATOM 5199 C CA . THR A 1 677 ? -91.523 57.089 -29.849 1.00 37.22 677 THR A CA 1
ATOM 5200 C C . THR A 1 677 ? -91.220 57.248 -31.339 1.00 37.22 677 THR A C 1
ATOM 5202 O O . THR A 1 677 ? -90.829 56.291 -32.007 1.00 37.22 677 THR A O 1
ATOM 5205 N N . GLY A 1 678 ? -91.340 58.488 -31.830 1.00 34.59 678 GLY A N 1
ATOM 5206 C CA . GLY A 1 678 ? -90.961 58.899 -33.187 1.00 34.59 678 GLY A CA 1
ATOM 5207 C C . GLY A 1 678 ? -89.438 58.998 -33.429 1.00 34.59 678 GLY A C 1
ATOM 5208 O O . GLY A 1 678 ? -88.651 58.655 -32.546 1.00 34.59 678 GLY A O 1
ATOM 5209 N N . PRO A 1 679 ? -89.008 59.423 -34.635 1.00 36.41 679 PRO A N 1
ATOM 5210 C CA . PRO A 1 679 ? -87.634 59.219 -35.124 1.00 36.41 679 PRO A CA 1
ATOM 5211 C C . PRO A 1 679 ? -86.668 60.428 -34.982 1.00 36.41 679 PRO A C 1
ATOM 5213 O O . PRO A 1 679 ? -87.119 61.541 -34.738 1.00 36.41 679 PRO A O 1
ATOM 5216 N N . VAL A 1 680 ? -85.372 60.183 -35.303 1.00 29.31 680 VAL A N 1
ATOM 5217 C CA . VAL A 1 680 ? -84.293 61.121 -35.768 1.00 29.31 680 VAL A CA 1
ATOM 5218 C C . VAL A 1 680 ? -83.175 61.580 -34.769 1.00 29.31 680 VAL A C 1
ATOM 5220 O O . VAL A 1 680 ? -83.388 62.503 -34.000 1.00 29.31 680 VAL A O 1
ATOM 5223 N N . VAL A 1 681 ? -81.942 61.023 -34.949 1.00 30.19 681 VAL A N 1
ATOM 5224 C CA . VAL A 1 681 ? -80.562 61.653 -34.864 1.00 30.19 681 VAL A CA 1
ATOM 5225 C C . VAL A 1 681 ? -80.010 62.165 -33.493 1.00 30.19 681 VAL A C 1
ATOM 5227 O O . VAL A 1 681 ? -80.793 62.526 -32.632 1.00 30.19 681 VAL A O 1
ATOM 5230 N N . SER A 1 682 ? -78.690 62.320 -33.199 1.00 27.75 682 SER A N 1
ATOM 5231 C CA . SER A 1 682 ? -77.383 61.668 -33.560 1.00 27.75 682 SER A CA 1
ATOM 5232 C C . SER A 1 682 ? -76.187 62.364 -32.810 1.00 27.75 682 SER A C 1
ATOM 5234 O O . SER A 1 682 ? -76.424 63.403 -32.206 1.00 27.75 682 SER A O 1
ATOM 5236 N N . LEU A 1 683 ? -74.922 61.882 -32.957 1.00 29.11 683 LEU A N 1
ATOM 5237 C CA . LEU A 1 683 ? -73.607 62.579 -32.698 1.00 29.11 683 LEU A CA 1
ATOM 5238 C C . LEU A 1 683 ? -73.232 62.938 -31.214 1.00 29.11 683 LEU A C 1
ATOM 5240 O O . LEU A 1 683 ? -74.123 63.027 -30.384 1.00 29.11 683 LEU A O 1
ATOM 5244 N N . TYR A 1 684 ? -71.977 63.211 -30.765 1.00 27.88 684 TYR A N 1
ATOM 5245 C CA . TYR A 1 684 ? -70.595 62.711 -31.055 1.00 27.88 684 TYR A CA 1
ATOM 5246 C C . TYR A 1 684 ? -69.586 63.120 -29.910 1.00 27.88 684 TYR A C 1
ATOM 5248 O O . TYR A 1 684 ? -69.970 63.829 -28.991 1.00 27.88 684 TYR A O 1
ATOM 5256 N N . THR A 1 685 ? -68.315 62.669 -29.989 1.00 30.12 685 THR A N 1
ATOM 5257 C CA . THR A 1 685 ? -67.046 62.911 -29.193 1.00 30.12 685 THR A CA 1
ATOM 5258 C C . THR A 1 685 ? -66.827 64.257 -28.417 1.00 30.12 685 THR A C 1
ATOM 5260 O O . THR A 1 685 ? -67.440 65.241 -28.804 1.00 30.12 685 THR A O 1
ATOM 5263 N N . ARG A 1 686 ? -65.885 64.468 -27.446 1.00 28.28 686 ARG A N 1
ATOM 5264 C CA . ARG A 1 686 ? -64.385 64.307 -27.501 1.00 28.28 686 ARG A CA 1
ATOM 5265 C C . ARG A 1 686 ? -63.608 64.858 -26.235 1.00 28.28 686 ARG A C 1
ATOM 5267 O O . ARG A 1 686 ? -64.096 65.822 -25.660 1.00 28.28 686 ARG A O 1
ATOM 5274 N N . SER A 1 687 ? -62.351 64.406 -25.972 1.00 30.12 687 SER A N 1
ATOM 5275 C CA . SER A 1 687 ? -61.164 65.125 -25.340 1.00 30.12 687 SER A CA 1
ATOM 5276 C C . SER A 1 687 ? -61.188 65.606 -23.852 1.00 30.12 687 SER A C 1
ATOM 5278 O O . SER A 1 687 ? -62.269 65.800 -23.317 1.00 30.12 687 SER A O 1
ATOM 5280 N N . ASP A 1 688 ? -60.077 65.852 -23.105 1.00 29.52 688 ASP A N 1
ATOM 5281 C CA . ASP A 1 688 ? -58.590 65.753 -23.312 1.00 29.52 688 ASP A CA 1
ATOM 5282 C C . ASP A 1 688 ? -57.774 65.737 -21.969 1.00 29.52 688 ASP A C 1
ATOM 5284 O O . ASP A 1 688 ? -58.396 65.883 -20.919 1.00 29.52 688 ASP A O 1
ATOM 5288 N N . VAL A 1 689 ? -56.411 65.646 -22.046 1.00 26.61 689 VAL A N 1
ATOM 5289 C CA . VAL A 1 689 ? -55.294 65.967 -21.064 1.00 26.61 689 VAL A CA 1
ATOM 5290 C C . VAL A 1 689 ? -54.328 64.764 -20.768 1.00 26.61 689 VAL A C 1
ATOM 5292 O O . VAL A 1 689 ? -54.837 63.655 -20.660 1.00 26.61 689 VAL A O 1
ATOM 5295 N N . ILE A 1 690 ? -52.9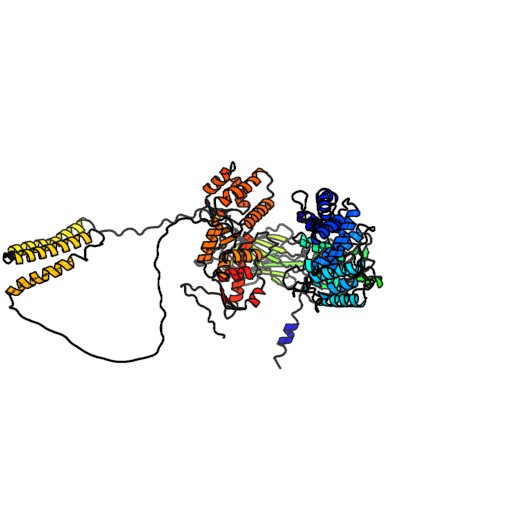61 64.763 -20.705 1.00 27.80 690 ILE A N 1
ATOM 5296 C CA . ILE A 1 690 ? -51.785 65.709 -20.558 1.00 27.80 690 ILE A CA 1
ATOM 5297 C C . ILE A 1 690 ? -51.203 65.755 -19.106 1.00 27.80 690 ILE A C 1
ATOM 5299 O O . ILE A 1 690 ? -51.994 65.846 -18.181 1.00 27.80 690 ILE A O 1
ATOM 5303 N N . ILE A 1 691 ? -49.896 65.767 -18.737 1.00 27.78 691 ILE A N 1
ATOM 5304 C CA . ILE A 1 691 ? -48.508 65.464 -19.253 1.00 27.78 691 ILE A CA 1
ATOM 5305 C C . ILE A 1 691 ? -47.523 65.660 -18.026 1.00 27.78 691 ILE A C 1
ATOM 5307 O O . ILE A 1 691 ? -48.045 66.162 -17.024 1.00 27.78 691 ILE A O 1
ATOM 5311 N N . PRO A 1 692 ? -46.173 65.401 -17.963 1.00 39.91 692 PRO A N 1
ATOM 5312 C CA . PRO A 1 692 ? -45.149 64.747 -18.821 1.00 39.91 692 PRO A CA 1
ATOM 5313 C C . PRO A 1 692 ? -44.649 63.394 -18.187 1.00 39.91 692 PRO A C 1
ATOM 5315 O O . PRO A 1 692 ? -45.534 62.626 -17.829 1.00 39.91 692 PRO A O 1
ATOM 5318 N N . MET A 1 693 ? -43.383 62.924 -18.013 1.00 22.94 693 MET A N 1
ATOM 5319 C CA . MET A 1 693 ? -41.977 63.402 -18.182 1.00 22.94 693 MET A CA 1
ATOM 5320 C C . MET A 1 693 ? -40.947 62.224 -18.278 1.00 22.94 693 MET A C 1
ATOM 5322 O O . MET A 1 693 ? -41.347 61.065 -18.222 1.00 22.94 693 MET A O 1
ATOM 5326 N N . GLU A 1 694 ? -39.638 62.502 -18.440 1.00 24.30 694 GLU A N 1
ATOM 5327 C CA . GLU A 1 694 ? -38.564 61.573 -18.903 1.00 24.30 694 GLU A CA 1
ATOM 5328 C C . GLU A 1 694 ? -37.136 62.053 -18.471 1.00 24.30 694 GLU A C 1
ATOM 5330 O O . GLU A 1 694 ? -37.075 63.121 -17.853 1.00 24.30 694 GLU A O 1
ATOM 5335 N N . PRO A 1 695 ? -35.973 61.435 -18.844 1.00 37.81 695 PRO A N 1
ATOM 5336 C CA . PRO A 1 695 ? -35.663 60.063 -19.319 1.00 37.81 695 PRO A CA 1
ATOM 5337 C C . PRO A 1 695 ? -34.384 59.414 -18.687 1.00 37.81 695 PRO A C 1
ATOM 5339 O O . PRO A 1 695 ? -33.588 60.072 -18.022 1.00 37.81 695 PRO A O 1
ATOM 5342 N N . SER A 1 696 ? -34.079 58.145 -19.016 1.00 22.62 696 SER A N 1
ATOM 5343 C CA . SER A 1 696 ? -32.688 57.667 -19.246 1.00 22.62 696 SER A CA 1
ATOM 5344 C C . SER A 1 696 ? -32.664 56.381 -20.100 1.00 22.62 696 SER A C 1
ATOM 5346 O O . SER A 1 696 ? -33.682 55.706 -20.236 1.00 22.62 696 SER A O 1
ATOM 5348 N N . THR A 1 697 ? -31.537 56.068 -20.754 1.00 24.97 697 THR A N 1
ATOM 5349 C CA . THR A 1 697 ? -31.519 55.228 -21.973 1.00 24.97 697 THR A CA 1
ATOM 5350 C C . THR A 1 697 ? -30.823 53.869 -21.851 1.00 24.97 697 THR A C 1
ATOM 5352 O O . THR A 1 697 ? -29.670 53.793 -21.432 1.00 24.97 697 THR A O 1
ATOM 5355 N N . SER A 1 698 ? -31.436 52.821 -22.413 1.00 22.89 698 SER A N 1
ATOM 5356 C CA . SER A 1 698 ? -30.732 51.659 -22.990 1.00 22.89 698 SER A CA 1
ATOM 5357 C C . SER A 1 698 ? -31.570 51.026 -24.117 1.00 22.89 698 SER A C 1
ATOM 5359 O O . SER A 1 698 ? -32.790 51.190 -24.144 1.00 22.89 698 SER A O 1
ATOM 5361 N N . LYS A 1 699 ? -30.932 50.350 -25.088 1.00 26.22 699 LYS A N 1
ATOM 5362 C CA . LYS A 1 699 ? -31.612 49.649 -26.200 1.00 26.22 699 LYS A CA 1
ATOM 5363 C C . LYS A 1 699 ? -31.543 48.120 -26.022 1.00 26.22 699 LYS A C 1
ATOM 5365 O O . LYS A 1 699 ? -30.572 47.635 -25.446 1.00 26.22 699 LYS A O 1
ATOM 5370 N N . PRO A 1 700 ? -32.552 47.359 -26.493 1.00 29.52 700 PRO A N 1
ATOM 5371 C CA . PRO A 1 700 ? -32.737 45.958 -26.113 1.00 29.52 700 PRO A CA 1
ATOM 5372 C C . PRO A 1 700 ? -32.130 44.957 -27.106 1.00 29.52 700 PRO A C 1
ATOM 5374 O O . PRO A 1 700 ? -31.874 45.280 -28.264 1.00 29.52 700 PRO A O 1
ATOM 5377 N N . SER A 1 701 ? -32.055 43.689 -26.689 1.00 24.31 701 SER A N 1
ATOM 5378 C CA . SER A 1 701 ? -32.109 42.551 -27.613 1.00 24.31 701 SER A CA 1
ATOM 5379 C C . SER A 1 701 ? -33.128 41.510 -27.134 1.00 24.31 701 SER A C 1
ATOM 5381 O O . SER A 1 701 ? -33.095 41.036 -26.001 1.00 24.31 701 SER A O 1
ATOM 5383 N N . THR A 1 702 ? -34.077 41.177 -28.007 1.00 28.48 702 THR A N 1
ATOM 5384 C CA . THR A 1 702 ? -34.977 40.022 -27.871 1.00 28.48 702 THR A CA 1
ATOM 5385 C C . THR A 1 702 ? -34.284 38.780 -28.447 1.00 28.48 702 THR A C 1
ATOM 5387 O O . THR A 1 702 ? -33.528 38.896 -29.404 1.00 28.48 702 THR A O 1
ATOM 5390 N N . GLY A 1 703 ? -34.508 37.554 -27.974 1.00 24.98 703 GLY A N 1
ATOM 5391 C CA . GLY A 1 703 ? -35.693 37.072 -27.260 1.00 24.98 703 GLY A CA 1
ATOM 5392 C C . GLY A 1 703 ? -36.653 36.368 -28.224 1.00 24.98 703 GLY A C 1
ATOM 5393 O O . GLY A 1 703 ? -37.767 36.837 -28.438 1.00 24.98 703 GLY A O 1
ATOM 5394 N N . ARG A 1 704 ? -36.215 35.263 -28.847 1.00 26.48 704 ARG A N 1
ATOM 5395 C CA . ARG A 1 704 ? -36.992 34.525 -29.856 1.00 26.48 704 ARG A CA 1
ATOM 5396 C C . ARG A 1 704 ? -37.130 33.051 -29.462 1.00 26.48 704 ARG A C 1
ATOM 5398 O O . ARG A 1 704 ? -36.192 32.275 -29.601 1.00 26.48 704 ARG A O 1
ATOM 5405 N N . LYS A 1 705 ? -38.315 32.666 -28.973 1.00 25.67 705 LYS A N 1
ATOM 5406 C CA . LYS A 1 705 ? -38.711 31.250 -28.866 1.00 25.67 705 LYS A CA 1
ATOM 5407 C C . LYS A 1 705 ? -38.762 30.644 -30.274 1.00 25.67 705 LYS A C 1
ATOM 5409 O O . LYS A 1 705 ? -39.181 31.331 -31.206 1.00 25.67 705 LYS A O 1
ATOM 5414 N N . ARG A 1 706 ? -38.413 29.364 -30.419 1.00 24.02 706 ARG A N 1
ATOM 5415 C CA . ARG A 1 706 ? -38.697 28.575 -31.628 1.00 24.02 706 ARG A CA 1
ATOM 5416 C C . ARG A 1 706 ? -39.567 27.374 -31.258 1.00 24.02 706 ARG A C 1
ATOM 5418 O O . ARG A 1 706 ? -39.482 26.872 -30.140 1.00 24.02 706 ARG A O 1
ATOM 5425 N N . GLN A 1 707 ? -40.458 27.003 -32.169 1.00 23.61 707 GLN A N 1
ATOM 5426 C CA . GLN A 1 707 ? -41.471 25.970 -31.965 1.00 23.61 707 GLN A CA 1
ATOM 5427 C C . GLN A 1 707 ? -40.990 24.615 -32.519 1.00 23.61 707 GLN A C 1
ATOM 5429 O O . GLN A 1 707 ? -39.921 24.526 -33.117 1.00 23.61 707 GLN A O 1
ATOM 5434 N N . ARG A 1 708 ? -41.763 23.566 -32.239 1.00 24.48 708 ARG A N 1
ATOM 5435 C CA . ARG A 1 708 ? -41.472 22.148 -32.488 1.00 24.48 708 ARG A CA 1
ATOM 5436 C C . ARG A 1 708 ? -41.945 21.720 -33.880 1.00 24.48 708 ARG A C 1
ATOM 5438 O O . ARG A 1 708 ? -43.089 22.005 -34.215 1.00 24.48 708 ARG A O 1
ATOM 5445 N N . GLU A 1 709 ? -41.122 20.965 -34.602 1.00 24.05 709 GLU A N 1
ATOM 5446 C CA . GLU A 1 709 ? -41.500 20.201 -35.805 1.00 24.05 709 GLU A CA 1
ATOM 5447 C C . GLU A 1 709 ? -41.087 18.723 -35.638 1.00 24.05 709 GLU A C 1
ATOM 5449 O O . GLU A 1 709 ? -40.493 18.363 -34.617 1.00 24.05 709 GLU A O 1
ATOM 5454 N N . GLN A 1 710 ? -41.515 17.856 -36.560 1.00 24.62 710 GLN A N 1
ATOM 5455 C CA . GLN A 1 710 ? -41.530 16.391 -36.412 1.00 24.62 710 GLN A CA 1
ATOM 5456 C C . GLN A 1 710 ? -40.540 15.672 -37.346 1.00 24.62 710 GLN A C 1
ATOM 5458 O O . GLN A 1 710 ? -39.952 16.276 -38.237 1.00 24.62 710 GLN A O 1
ATOM 5463 N N . GLU A 1 711 ? -40.362 14.373 -37.107 1.00 29.98 711 GLU A N 1
ATOM 5464 C CA . GLU A 1 711 ? -39.454 13.477 -37.829 1.00 29.98 711 GLU A CA 1
ATOM 5465 C C . GLU A 1 711 ? -39.884 13.216 -39.283 1.00 29.98 711 GLU A C 1
ATOM 5467 O O . GLU A 1 711 ? -41.063 12.999 -39.559 1.00 29.98 711 GLU A O 1
ATOM 5472 N N . VAL A 1 712 ? -38.899 13.109 -40.181 1.00 23.78 712 VAL A N 1
ATOM 5473 C CA . VAL A 1 712 ? -38.944 12.288 -41.405 1.00 23.78 712 VAL A CA 1
ATOM 5474 C C . VAL A 1 712 ? -37.563 11.644 -41.566 1.00 23.78 712 VAL A C 1
ATOM 5476 O O . VAL A 1 712 ? -36.556 12.269 -41.234 1.00 23.78 712 VAL A O 1
ATOM 5479 N N . SER A 1 713 ? -37.504 10.402 -42.049 1.00 28.44 713 SER A N 1
ATOM 5480 C CA . SER A 1 713 ? -36.269 9.628 -42.208 1.00 28.44 713 SER A CA 1
ATOM 5481 C C . SER A 1 713 ? -36.030 9.184 -43.656 1.00 28.44 713 SER A C 1
ATOM 5483 O O . SER A 1 713 ? -36.939 8.720 -44.341 1.00 28.44 713 SER A O 1
ATOM 5485 N N . SER A 1 714 ? -34.774 9.271 -44.099 1.00 23.47 714 SER A N 1
ATOM 5486 C CA . SER A 1 714 ? -34.232 8.581 -45.279 1.00 23.47 714 SER A CA 1
ATOM 5487 C C . SER A 1 714 ? -32.696 8.526 -45.177 1.00 23.47 714 SER A C 1
ATOM 5489 O O . SER A 1 714 ? -32.117 9.474 -44.646 1.00 23.47 714 SER A O 1
ATOM 5491 N N . PRO A 1 715 ? -32.025 7.447 -45.624 1.00 37.62 715 PRO A N 1
ATOM 5492 C CA . PRO A 1 715 ? -30.594 7.246 -45.386 1.00 37.62 715 PRO A CA 1
ATOM 5493 C C . PRO A 1 715 ? -29.703 7.782 -46.517 1.00 37.62 715 PRO A C 1
ATOM 5495 O O . PRO A 1 715 ? -30.037 7.634 -47.690 1.00 37.62 715 PRO A O 1
ATOM 5498 N N . GLU A 1 716 ? -28.514 8.277 -46.167 1.00 25.58 716 GLU A N 1
ATOM 5499 C CA . GLU A 1 716 ? -27.410 8.499 -47.111 1.00 25.58 716 GLU A CA 1
ATOM 5500 C C . GLU A 1 716 ? -26.150 7.766 -46.628 1.00 25.58 716 GLU A C 1
ATOM 5502 O O . GLU A 1 716 ? -25.722 7.915 -45.484 1.00 25.58 716 GLU A O 1
ATOM 5507 N N . ASN A 1 717 ? -25.566 6.946 -47.506 1.00 29.45 717 ASN A N 1
ATOM 5508 C CA . ASN A 1 717 ? -24.311 6.241 -47.252 1.00 29.45 717 ASN A CA 1
ATOM 5509 C C . ASN A 1 717 ? -23.126 7.141 -47.616 1.00 29.45 717 ASN A C 1
ATOM 5511 O O . ASN A 1 717 ? -22.897 7.389 -48.799 1.00 29.45 717 ASN A O 1
ATOM 5515 N N . HIS A 1 718 ? -22.301 7.506 -46.635 1.00 29.66 718 HIS A N 1
ATOM 5516 C CA . HIS A 1 718 ? -20.937 7.975 -46.885 1.00 29.66 718 HIS A CA 1
ATOM 5517 C C . HIS A 1 718 ? -19.935 7.202 -46.022 1.00 29.66 718 HIS A C 1
ATOM 5519 O O . HIS A 1 718 ? -20.175 6.917 -44.851 1.00 29.66 718 HIS A O 1
ATOM 5525 N N . THR A 1 719 ? -18.839 6.783 -46.650 1.00 29.80 719 THR A N 1
ATOM 5526 C CA . THR A 1 719 ? -17.925 5.751 -46.147 1.00 29.80 719 THR A CA 1
ATOM 5527 C C . THR A 1 719 ? -16.732 6.314 -45.382 1.00 29.80 719 THR A C 1
ATOM 5529 O O . THR A 1 719 ? -16.092 7.238 -45.871 1.00 29.80 719 THR A O 1
ATOM 5532 N N . ALA A 1 720 ? -16.387 5.639 -44.281 1.00 35.41 720 ALA A N 1
ATOM 5533 C CA . ALA A 1 720 ? -15.044 5.484 -43.704 1.00 35.41 720 ALA A CA 1
ATOM 5534 C C . ALA A 1 720 ? -14.139 6.736 -43.628 1.00 35.41 720 ALA A C 1
ATOM 5536 O O . ALA A 1 720 ? -13.462 7.106 -44.586 1.00 35.41 720 ALA A O 1
ATOM 5537 N N . GLY A 1 721 ? -14.033 7.301 -42.424 1.00 27.50 721 GLY A N 1
ATOM 5538 C CA . GLY A 1 721 ? -13.063 8.340 -42.079 1.00 27.50 721 GLY A CA 1
ATOM 5539 C C . GLY A 1 721 ? -13.114 8.640 -40.583 1.00 27.50 721 GLY A C 1
ATOM 5540 O O . GLY A 1 721 ? -13.829 9.553 -40.171 1.00 27.50 721 GLY A O 1
ATOM 5541 N N . ASP A 1 722 ? -12.396 7.851 -39.778 1.00 34.62 722 ASP A N 1
ATOM 5542 C CA . ASP A 1 722 ? -12.510 7.839 -38.311 1.00 34.62 722 ASP A CA 1
ATOM 5543 C C . ASP A 1 722 ? -11.930 9.093 -37.635 1.00 34.62 722 ASP A C 1
ATOM 5545 O O . ASP A 1 722 ? -10.847 9.093 -37.051 1.00 34.62 722 ASP A O 1
ATOM 5549 N N . ASN A 1 723 ? -12.710 10.173 -37.646 1.00 31.56 723 ASN A N 1
ATOM 5550 C CA . ASN A 1 723 ? -12.571 11.257 -36.682 1.00 31.56 723 ASN A CA 1
ATOM 5551 C C . ASN A 1 723 ? -13.323 10.881 -35.399 1.00 31.56 723 ASN A C 1
ATOM 5553 O O . ASN A 1 723 ? -14.525 11.121 -35.278 1.00 31.56 723 ASN A O 1
ATOM 5557 N N . LEU A 1 724 ? -12.607 10.299 -34.434 1.00 39.97 724 LEU A N 1
ATOM 5558 C CA . LEU A 1 724 ? -13.121 9.992 -33.096 1.00 39.97 724 LEU A CA 1
ATOM 5559 C C . LEU A 1 724 ? -13.443 11.281 -32.318 1.00 39.97 724 LEU A C 1
ATOM 5561 O O . LEU A 1 724 ? -12.624 11.800 -31.558 1.00 39.97 724 LEU A O 1
ATOM 5565 N N . ILE A 1 725 ? -14.661 11.798 -32.495 1.00 41.97 725 ILE A N 1
ATOM 5566 C CA . ILE A 1 725 ? -15.213 12.882 -31.673 1.00 41.97 725 ILE A CA 1
ATOM 5567 C C . ILE A 1 725 ? -15.603 12.294 -30.309 1.00 41.97 725 ILE A C 1
ATOM 5569 O O . ILE A 1 725 ? -16.751 11.918 -30.072 1.00 41.97 725 ILE A O 1
ATOM 5573 N N . PHE A 1 726 ? -14.626 12.188 -29.409 1.00 60.81 726 PHE A N 1
ATOM 5574 C CA . PHE A 1 726 ? -14.863 11.789 -28.024 1.00 60.81 726 PHE A CA 1
ATOM 5575 C C . PHE A 1 726 ? -15.784 12.806 -27.329 1.00 60.81 726 PHE A C 1
ATOM 5577 O O . PHE A 1 726 ? -15.471 13.992 -27.262 1.00 60.81 726 PHE A O 1
ATOM 5584 N N . SER A 1 727 ? -16.911 12.341 -26.782 1.00 81.81 727 SER A N 1
ATOM 5585 C CA . SER A 1 727 ? -17.785 13.163 -25.932 1.00 81.81 727 SER A CA 1
ATOM 5586 C C . SER A 1 727 ? -17.071 13.541 -24.629 1.00 81.81 727 SER A C 1
ATOM 5588 O O . SER A 1 727 ? -16.381 12.700 -24.041 1.00 81.81 727 SER A O 1
ATOM 5590 N N . ASP A 1 728 ? -17.311 14.756 -24.123 1.00 84.38 728 ASP A N 1
ATOM 5591 C CA . ASP A 1 728 ? -16.813 15.235 -22.825 1.00 84.38 728 ASP A CA 1
ATOM 5592 C C . ASP A 1 728 ? -17.068 14.229 -21.688 1.00 84.38 728 ASP A C 1
ATOM 5594 O O . ASP A 1 728 ? -16.198 14.020 -20.841 1.00 84.38 728 ASP A O 1
ATOM 5598 N N . THR A 1 729 ? -18.222 13.546 -21.681 1.00 89.12 729 THR A N 1
ATOM 5599 C CA . THR A 1 729 ? -18.543 12.514 -20.679 1.00 89.12 729 THR A CA 1
ATOM 5600 C C . THR A 1 729 ? -17.641 11.289 -20.815 1.00 89.12 729 THR A C 1
ATOM 5602 O O . THR A 1 729 ? -17.203 10.745 -19.802 1.00 89.12 729 THR A O 1
ATOM 5605 N N . SER A 1 730 ? -17.295 10.877 -22.038 1.00 85.69 730 SER A N 1
ATOM 5606 C CA . SER A 1 730 ? -16.363 9.763 -22.271 1.00 85.69 730 SER A CA 1
ATOM 5607 C C . SER A 1 730 ? -14.931 10.106 -21.832 1.00 85.69 730 SER A C 1
ATOM 5609 O O . SER A 1 730 ? -14.290 9.300 -21.153 1.00 85.69 730 SER A O 1
ATOM 5611 N N . VAL A 1 731 ? -14.470 11.334 -22.100 1.00 88.25 731 VAL A N 1
ATOM 5612 C CA . VAL A 1 731 ? -13.158 11.838 -21.658 1.00 88.25 731 VAL A CA 1
ATOM 5613 C C . VAL A 1 731 ? -13.115 11.975 -20.133 1.00 88.25 731 VAL A C 1
ATOM 5615 O O . VAL A 1 731 ? -12.162 11.528 -19.494 1.00 88.25 731 VAL A O 1
ATOM 5618 N N . ALA A 1 732 ? -14.169 12.521 -19.519 1.00 89.69 732 ALA A N 1
ATOM 5619 C CA . ALA A 1 732 ? -14.290 12.627 -18.067 1.00 89.69 732 ALA A CA 1
ATOM 5620 C C . ALA A 1 732 ? -14.307 11.246 -17.388 1.00 89.69 732 ALA A C 1
ATOM 5622 O O . ALA A 1 732 ? -13.642 11.068 -16.368 1.00 89.69 732 ALA A O 1
ATOM 5623 N N . LEU A 1 733 ? -15.002 10.257 -17.964 1.00 92.38 733 LEU A N 1
ATOM 5624 C CA . LEU A 1 733 ? -14.986 8.874 -17.483 1.00 92.38 733 LEU A CA 1
ATOM 5625 C C . LEU A 1 733 ? -13.577 8.264 -17.556 1.00 92.38 733 LEU A C 1
ATOM 5627 O O . LEU A 1 733 ? -13.109 7.720 -16.560 1.00 92.38 733 LEU A O 1
ATOM 5631 N N . GLN A 1 734 ? -12.867 8.387 -18.683 1.00 91.19 734 GLN A N 1
ATOM 5632 C CA . GLN A 1 734 ? -11.496 7.869 -18.803 1.00 91.19 734 GLN A CA 1
ATOM 5633 C C . GLN A 1 734 ? -10.519 8.568 -17.839 1.00 91.19 734 GLN A C 1
ATOM 5635 O O . GLN A 1 734 ? -9.743 7.897 -17.158 1.00 91.19 734 GLN A O 1
ATOM 5640 N N . MET A 1 735 ? -10.603 9.895 -17.701 1.00 90.69 735 MET A N 1
ATOM 5641 C CA . MET A 1 735 ? -9.781 10.663 -16.759 1.00 90.69 735 MET A CA 1
ATOM 5642 C C . MET A 1 735 ? -10.065 10.280 -15.296 1.00 90.69 735 MET A C 1
ATOM 5644 O O . MET A 1 735 ? -9.146 10.200 -14.484 1.00 90.69 735 MET A O 1
ATOM 5648 N N . MET A 1 736 ? -11.325 10.034 -14.925 1.00 91.44 736 MET A N 1
ATOM 5649 C CA . MET A 1 736 ? -11.664 9.599 -13.564 1.00 91.44 736 MET A CA 1
ATOM 5650 C C . MET A 1 736 ? -11.322 8.120 -13.314 1.00 91.44 736 MET A C 1
ATOM 5652 O O . MET A 1 736 ? -11.021 7.774 -12.174 1.00 91.44 736 MET A O 1
ATOM 5656 N N . ARG A 1 737 ? -11.288 7.271 -14.356 1.00 91.81 737 ARG A N 1
ATOM 5657 C CA . ARG A 1 737 ? -10.789 5.883 -14.295 1.00 91.81 737 ARG A CA 1
ATOM 5658 C C . ARG A 1 737 ? -9.290 5.853 -13.984 1.00 91.81 737 ARG A C 1
ATOM 5660 O O . ARG A 1 737 ? -8.882 5.142 -13.072 1.00 91.81 737 ARG A O 1
ATOM 5667 N N . SER A 1 738 ? -8.480 6.648 -14.691 1.00 87.62 738 SER A N 1
ATOM 5668 C CA . SER A 1 738 ? -7.021 6.703 -14.483 1.00 87.62 738 SER A CA 1
ATOM 5669 C C . SER A 1 738 ? -6.610 7.411 -13.188 1.00 87.62 738 SER A C 1
ATOM 5671 O O . SER A 1 738 ? -5.575 7.087 -12.614 1.00 87.62 738 SER A O 1
ATOM 5673 N N . GLN A 1 739 ? -7.433 8.338 -12.689 1.00 87.81 739 GLN A N 1
ATOM 5674 C CA . GLN A 1 739 ? -7.227 9.031 -11.409 1.00 87.81 739 GLN A CA 1
ATOM 5675 C C . GLN A 1 739 ? -7.845 8.301 -10.201 1.00 87.81 739 GLN A C 1
ATOM 5677 O O . GLN A 1 739 ? -7.840 8.848 -9.096 1.00 87.81 739 GLN A O 1
ATOM 5682 N N . PHE A 1 740 ? -8.392 7.093 -10.375 1.00 89.00 740 PHE A N 1
ATOM 5683 C CA . PHE A 1 740 ? -8.919 6.307 -9.261 1.00 89.00 740 PHE A CA 1
ATOM 5684 C C . PHE A 1 740 ? -7.766 5.832 -8.350 1.00 89.00 740 PHE A C 1
ATOM 5686 O O . PHE A 1 740 ? -6.778 5.292 -8.852 1.00 89.00 740 PHE A O 1
ATOM 5693 N N . PRO A 1 741 ? -7.849 6.013 -7.018 1.00 82.81 741 PRO A N 1
ATOM 5694 C CA . PRO A 1 741 ? -6.752 5.661 -6.121 1.00 82.81 741 PRO A CA 1
ATOM 5695 C C . PRO A 1 741 ? -6.501 4.147 -6.099 1.00 82.81 741 PRO A C 1
ATOM 5697 O O . PRO A 1 741 ? -7.439 3.354 -6.028 1.00 82.81 741 PRO A O 1
ATOM 5700 N N . ARG A 1 742 ? -5.226 3.737 -6.089 1.00 72.88 742 ARG A N 1
ATOM 5701 C CA . ARG A 1 742 ? -4.841 2.347 -5.794 1.00 72.88 742 ARG A CA 1
ATOM 5702 C C . ARG A 1 742 ? -5.141 2.057 -4.313 1.00 72.88 742 ARG A C 1
ATOM 5704 O O . ARG A 1 742 ? -4.803 2.864 -3.450 1.00 72.88 742 ARG A O 1
ATOM 5711 N N . ILE A 1 743 ? -5.834 0.948 -4.027 1.00 76.62 743 ILE A N 1
ATOM 5712 C CA . ILE A 1 743 ? -6.288 0.572 -2.674 1.00 76.62 743 ILE A CA 1
ATOM 5713 C C . ILE A 1 743 ? -5.810 -0.849 -2.357 1.00 76.62 743 ILE A C 1
ATOM 5715 O O . ILE A 1 743 ? -6.533 -1.829 -2.529 1.00 76.62 743 ILE A O 1
ATOM 5719 N N . ASP A 1 744 ? -4.590 -0.962 -1.843 1.00 62.09 744 ASP A N 1
ATOM 5720 C CA . ASP A 1 744 ? -3.902 -2.250 -1.633 1.00 62.09 744 ASP A CA 1
ATOM 5721 C C . ASP A 1 744 ? -4.657 -3.155 -0.642 1.00 62.09 744 ASP A C 1
ATOM 5723 O O . ASP A 1 744 ? -4.697 -4.376 -0.774 1.00 62.09 744 ASP A O 1
ATOM 5727 N N . LYS A 1 745 ? -5.347 -2.539 0.328 1.00 63.59 745 LYS A N 1
ATOM 5728 C CA . LYS A 1 745 ? -6.132 -3.237 1.361 1.00 63.59 745 LYS A CA 1
ATOM 5729 C C . LYS A 1 745 ? -7.439 -3.854 0.851 1.00 63.59 745 LYS A C 1
ATOM 5731 O O . LYS A 1 745 ? -8.038 -4.656 1.562 1.00 63.59 745 LYS A O 1
ATOM 5736 N N . VAL A 1 746 ? -7.928 -3.455 -0.328 1.00 66.00 746 VAL A N 1
ATOM 5737 C CA . VAL A 1 746 ? -9.202 -3.919 -0.901 1.00 66.00 746 VAL A CA 1
ATOM 5738 C C . VAL A 1 746 ? -9.092 -3.912 -2.425 1.00 66.00 746 VAL A C 1
ATOM 5740 O O . VAL A 1 746 ? -9.419 -2.915 -3.060 1.00 66.00 746 VAL A O 1
ATOM 5743 N N . SER A 1 747 ? -8.676 -5.037 -3.023 1.00 70.94 747 SER A N 1
ATOM 5744 C CA . SER A 1 747 ? -8.686 -5.160 -4.491 1.00 70.94 747 SER A CA 1
ATOM 5745 C C . SER A 1 747 ? -10.110 -4.985 -5.040 1.00 70.94 747 SER A C 1
ATOM 5747 O O . SER A 1 747 ? -10.979 -5.854 -4.865 1.00 70.94 747 SER A O 1
ATOM 5749 N N . ILE A 1 748 ? -10.305 -3.823 -5.662 1.00 87.12 748 ILE A N 1
ATOM 5750 C CA . ILE A 1 748 ? -11.467 -3.360 -6.407 1.00 87.12 748 ILE A CA 1
ATOM 5751 C C . ILE A 1 748 ? -10.956 -2.684 -7.683 1.00 87.12 748 ILE A C 1
ATOM 5753 O O . ILE A 1 748 ? -9.923 -2.014 -7.652 1.00 87.12 748 ILE A O 1
ATOM 5757 N N . GLN A 1 749 ? -11.668 -2.847 -8.792 1.00 91.25 749 GLN A N 1
ATOM 5758 C CA . GLN A 1 749 ? -11.394 -2.094 -10.016 1.00 91.25 749 GLN A CA 1
ATOM 5759 C C . GLN A 1 749 ? -11.958 -0.659 -9.931 1.00 91.25 749 GLN A C 1
ATOM 5761 O O . GLN A 1 749 ? -12.861 -0.409 -9.121 1.00 91.25 749 GLN A O 1
ATOM 5766 N N . PRO A 1 750 ? -11.452 0.289 -10.745 1.00 92.31 750 PRO A N 1
ATOM 5767 C CA . PRO A 1 750 ? -11.913 1.674 -10.743 1.00 92.31 750 PRO A CA 1
ATOM 5768 C C . PRO A 1 750 ? -13.428 1.817 -10.912 1.00 92.31 750 PRO A C 1
ATOM 5770 O O . PRO A 1 750 ? -14.033 1.215 -11.798 1.00 92.31 750 PRO A O 1
ATOM 5773 N N . PHE A 1 751 ? -14.046 2.664 -10.089 1.00 93.25 751 PHE A N 1
ATOM 5774 C CA . PHE A 1 751 ? -15.440 3.070 -10.261 1.00 93.25 751 PHE A CA 1
ATOM 5775 C C . PHE A 1 751 ? -15.613 4.565 -10.000 1.00 93.25 751 PHE A C 1
ATOM 5777 O O . PHE A 1 751 ? -14.902 5.171 -9.200 1.00 93.25 751 PHE A O 1
ATOM 5784 N N . ILE A 1 752 ? -16.587 5.157 -10.679 1.00 94.69 752 ILE A N 1
ATOM 5785 C CA . ILE A 1 752 ? -16.819 6.599 -10.722 1.00 94.69 752 ILE A CA 1
ATOM 5786 C C . ILE A 1 752 ? -18.239 6.846 -10.223 1.00 94.69 752 ILE A C 1
ATOM 5788 O O . ILE A 1 752 ? -19.171 6.157 -10.631 1.00 94.69 752 ILE A O 1
ATOM 5792 N N . LEU A 1 753 ? -18.441 7.809 -9.330 1.00 94.00 753 LEU A N 1
ATOM 5793 C CA . LEU A 1 753 ? -19.789 8.190 -8.915 1.00 94.00 753 LEU A CA 1
ATOM 5794 C C . LEU A 1 753 ? -20.398 9.133 -9.956 1.00 94.00 753 LEU A C 1
ATOM 5796 O O . LEU A 1 753 ? -19.747 10.078 -10.400 1.00 94.00 753 LEU A O 1
ATOM 5800 N N . ARG A 1 754 ? -21.678 8.952 -10.299 1.00 93.06 754 ARG A N 1
ATOM 5801 C CA . ARG A 1 754 ? -22.406 9.857 -11.216 1.00 93.06 754 ARG A CA 1
ATOM 5802 C C . ARG A 1 754 ? -22.401 11.316 -10.725 1.00 93.06 754 ARG A C 1
ATOM 5804 O O . ARG A 1 754 ? -22.381 12.241 -11.532 1.00 93.06 754 ARG A O 1
ATOM 5811 N N . SER A 1 755 ? -22.313 11.524 -9.409 1.00 91.38 755 SER A N 1
ATOM 5812 C CA . SER A 1 755 ? -22.067 12.830 -8.783 1.00 91.38 755 SER A CA 1
ATOM 5813 C C . SER A 1 755 ? -20.742 13.475 -9.206 1.00 91.38 755 SER A C 1
ATOM 5815 O O . SER A 1 755 ? -20.708 14.685 -9.388 1.00 91.38 755 SER A O 1
ATOM 5817 N N . GLN A 1 756 ? -19.663 12.715 -9.406 1.00 92.44 756 GLN A N 1
ATOM 5818 C CA . GLN A 1 756 ? -18.353 13.260 -9.784 1.00 92.44 756 GLN A CA 1
ATOM 5819 C C . GLN A 1 756 ? -18.365 13.828 -11.206 1.00 92.44 756 GLN A C 1
ATOM 5821 O O . GLN A 1 756 ? -17.808 14.903 -11.427 1.00 92.44 756 GLN A O 1
ATOM 5826 N N . LEU A 1 757 ? -19.070 13.189 -12.146 1.00 91.31 757 LEU A N 1
ATOM 5827 C CA . LEU A 1 757 ? -19.252 13.716 -13.507 1.00 91.31 757 LEU A CA 1
ATOM 5828 C C . LEU A 1 757 ? -19.958 15.082 -13.492 1.00 91.31 757 LEU A C 1
ATOM 5830 O O . LEU A 1 757 ? -19.499 16.015 -14.149 1.00 91.31 757 LEU A O 1
ATOM 5834 N N . TYR A 1 758 ? -20.979 15.255 -12.642 1.00 90.12 758 TYR A N 1
ATOM 5835 C CA . TYR A 1 758 ? -21.654 16.546 -12.421 1.00 90.12 758 TYR A CA 1
ATOM 5836 C C . TYR A 1 758 ? -20.774 17.636 -11.768 1.00 90.12 758 TYR A C 1
ATOM 5838 O O . TYR A 1 758 ? -21.253 18.756 -11.570 1.00 90.12 758 TYR A O 1
ATOM 5846 N N . SER A 1 759 ? -19.532 17.327 -11.371 1.00 86.81 759 SER A N 1
ATOM 5847 C CA . SER A 1 759 ? -18.546 18.321 -10.914 1.00 86.81 759 SER A CA 1
ATOM 5848 C C . SER A 1 759 ? -17.622 18.812 -12.033 1.00 86.81 759 SER A C 1
ATOM 5850 O O . SER A 1 759 ? -17.062 19.900 -11.921 1.00 86.81 759 SER A O 1
ATOM 5852 N N . SER A 1 760 ? -17.489 18.038 -13.116 1.00 84.25 760 SER A N 1
ATOM 5853 C CA . SER A 1 760 ? -16.661 18.372 -14.281 1.00 84.25 760 SER A CA 1
ATOM 5854 C C . SER A 1 760 ? -17.482 18.915 -15.452 1.00 84.25 760 SER A C 1
ATOM 5856 O O . SER A 1 760 ? -17.026 19.828 -16.135 1.00 84.25 760 SER A O 1
ATOM 5858 N N . ILE A 1 761 ? -18.699 18.404 -15.664 1.00 87.06 761 ILE A N 1
ATOM 5859 C CA . ILE A 1 761 ? -19.564 18.762 -16.797 1.00 87.06 761 ILE A CA 1
ATOM 5860 C C . ILE A 1 761 ? -20.797 19.513 -16.287 1.00 87.06 761 ILE A C 1
ATOM 5862 O O . ILE A 1 761 ? -21.445 19.104 -15.321 1.00 87.06 761 ILE A O 1
ATOM 5866 N N . LYS A 1 762 ? -21.114 20.646 -16.929 1.00 80.88 762 LYS A N 1
ATOM 5867 C CA . LYS A 1 762 ? -22.157 21.579 -16.466 1.00 80.88 762 LYS A CA 1
ATOM 5868 C C . LYS A 1 762 ? -23.579 21.109 -16.785 1.00 80.88 762 LYS A C 1
ATOM 5870 O O . LYS A 1 762 ? -24.456 21.268 -15.937 1.00 80.88 762 LYS A O 1
ATOM 5875 N N . ASP A 1 763 ? -23.820 20.545 -17.972 1.00 86.31 763 ASP A N 1
ATOM 5876 C CA . ASP A 1 763 ? -25.144 20.021 -18.331 1.00 86.31 763 ASP A CA 1
ATOM 5877 C C . ASP A 1 763 ? -25.300 18.560 -17.893 1.00 86.31 763 ASP A C 1
ATOM 5879 O O . ASP A 1 763 ? -24.909 17.617 -18.580 1.00 86.31 763 ASP A O 1
ATOM 5883 N N . ARG A 1 764 ? -25.940 18.381 -16.736 1.00 87.69 764 ARG A N 1
ATOM 5884 C CA . ARG A 1 764 ? -26.293 17.063 -16.187 1.00 87.69 764 ARG A CA 1
ATOM 5885 C C . ARG A 1 764 ? -27.224 16.274 -17.113 1.00 87.69 764 ARG A C 1
ATOM 5887 O O . ARG A 1 764 ? -27.169 15.052 -17.128 1.00 87.69 764 ARG A O 1
ATOM 5894 N N . THR A 1 765 ? -28.046 16.963 -17.906 1.00 87.88 765 THR A N 1
ATOM 5895 C CA . THR A 1 765 ? -28.985 16.356 -18.862 1.00 87.88 765 THR A CA 1
ATOM 5896 C C . THR A 1 765 ? -28.259 15.734 -20.047 1.00 87.88 765 THR A C 1
ATOM 5898 O O . THR A 1 765 ? -28.725 14.729 -20.581 1.00 87.88 765 THR A O 1
ATOM 5901 N N . GLN A 1 766 ? -27.138 16.325 -20.471 1.00 87.62 766 GLN A N 1
ATOM 5902 C CA . GLN A 1 766 ? -26.275 15.747 -21.496 1.00 87.62 766 GLN A CA 1
ATOM 5903 C C . GLN A 1 766 ? -25.561 14.509 -20.942 1.00 87.62 766 GLN A C 1
ATOM 5905 O O . GLN A 1 766 ? -25.722 13.434 -21.516 1.00 87.62 766 GLN A O 1
ATOM 5910 N N . VAL A 1 767 ? -24.895 14.635 -19.784 1.00 90.81 767 VAL A N 1
ATOM 5911 C CA . VAL A 1 767 ? -24.230 13.512 -19.090 1.00 90.81 767 VAL A CA 1
ATOM 5912 C C . VAL A 1 767 ? -25.177 12.321 -18.937 1.00 90.81 767 VAL A C 1
ATOM 5914 O O . VAL A 1 767 ? -24.819 11.199 -19.271 1.00 90.81 767 VAL A O 1
ATOM 5917 N N . ASP A 1 768 ? -26.413 12.554 -18.495 1.00 91.00 768 ASP A N 1
ATOM 5918 C CA . ASP A 1 768 ? -27.396 11.488 -18.294 1.00 91.00 768 ASP A CA 1
ATOM 5919 C C . ASP A 1 768 ? -27.824 10.789 -19.595 1.00 91.00 768 ASP A C 1
ATOM 5921 O O . ASP A 1 768 ? -28.048 9.580 -19.591 1.00 91.00 768 ASP A O 1
ATOM 5925 N N . ARG A 1 769 ? -27.907 11.513 -20.720 1.00 91.00 769 ARG A N 1
ATOM 5926 C CA . ARG A 1 769 ? -28.190 10.918 -22.040 1.00 91.00 769 ARG A CA 1
ATOM 5927 C C . ARG A 1 769 ? -27.006 10.108 -22.556 1.00 91.00 769 ARG A C 1
ATOM 5929 O O . ARG A 1 769 ? -27.198 9.019 -23.083 1.00 91.00 769 ARG A O 1
ATOM 5936 N N . GLU A 1 770 ? -25.794 10.627 -22.392 1.00 91.81 770 GLU A N 1
ATOM 5937 C CA . GLU A 1 770 ? -24.563 9.971 -22.837 1.00 91.81 770 GLU A CA 1
ATOM 5938 C C . GLU A 1 770 ? -24.270 8.712 -22.007 1.00 91.81 770 GLU A C 1
ATOM 5940 O O . GLU A 1 770 ? -23.917 7.680 -22.571 1.00 91.81 770 GLU A O 1
ATOM 5945 N N . LEU A 1 771 ? -24.522 8.737 -20.693 1.00 92.25 771 LEU A N 1
ATOM 5946 C CA . LEU A 1 771 ? -24.464 7.547 -19.837 1.00 92.25 771 LEU A CA 1
ATOM 5947 C C . LEU A 1 771 ? -25.520 6.497 -20.217 1.00 92.25 771 LEU A C 1
ATOM 5949 O O . LEU A 1 771 ? -25.217 5.306 -20.210 1.00 92.25 771 LEU A O 1
ATOM 5953 N N . GLU A 1 772 ? -26.744 6.905 -20.567 1.00 91.12 772 GLU A N 1
ATOM 5954 C CA . GLU A 1 772 ? -27.768 5.972 -21.056 1.00 91.12 772 GLU A CA 1
ATOM 5955 C C . GLU A 1 772 ? -27.410 5.364 -22.423 1.00 91.12 772 GLU A C 1
ATOM 5957 O O . GLU A 1 772 ? -27.715 4.193 -22.646 1.00 91.12 772 GLU A O 1
ATOM 5962 N N . ASN A 1 773 ? -26.726 6.101 -23.306 1.00 90.62 773 ASN A N 1
ATOM 5963 C CA . ASN A 1 773 ? -26.198 5.565 -24.566 1.00 90.62 773 ASN A CA 1
ATOM 5964 C C . ASN A 1 773 ? -25.059 4.563 -24.315 1.00 90.62 773 ASN A C 1
ATOM 5966 O O . ASN A 1 773 ? -25.185 3.404 -24.702 1.00 90.62 773 ASN A O 1
ATOM 5970 N N . LEU A 1 774 ? -24.021 4.946 -23.563 1.00 91.19 774 LEU A N 1
ATOM 5971 C CA . LEU A 1 774 ? -22.882 4.073 -23.230 1.00 91.19 774 LEU A CA 1
ATOM 5972 C C . LEU A 1 774 ? -23.303 2.796 -22.474 1.00 91.19 774 LEU A C 1
ATOM 5974 O O . LEU A 1 774 ? -22.648 1.759 -22.583 1.00 91.19 774 LEU A O 1
ATOM 5978 N N . LYS A 1 775 ? -24.409 2.849 -21.715 1.00 91.38 775 LYS A N 1
ATOM 5979 C CA . LYS A 1 775 ? -25.035 1.683 -21.068 1.00 91.38 775 LYS A CA 1
ATOM 5980 C C . LYS A 1 775 ? -25.744 0.761 -22.074 1.00 91.38 775 LYS A C 1
ATOM 5982 O O . LYS A 1 775 ? -25.722 -0.451 -21.894 1.00 91.38 775 LYS A O 1
ATOM 5987 N N . ARG A 1 776 ? -26.374 1.304 -23.125 1.00 87.69 776 ARG A N 1
ATOM 5988 C CA . ARG A 1 776 ? -26.988 0.519 -24.224 1.00 87.69 776 ARG A CA 1
ATOM 5989 C C . ARG A 1 776 ? -25.938 -0.102 -25.142 1.00 87.69 776 ARG A C 1
ATOM 5991 O O . ARG A 1 776 ? -26.125 -1.216 -25.607 1.00 87.69 776 ARG A O 1
ATOM 5998 N N . GLU A 1 777 ? -24.835 0.606 -25.353 1.00 88.75 777 GLU A N 1
ATOM 5999 C CA . GLU A 1 777 ? -23.648 0.150 -26.087 1.00 88.75 777 GLU A CA 1
ATOM 6000 C C . GLU A 1 777 ? -22.793 -0.844 -25.274 1.00 88.75 777 GLU A C 1
ATOM 6002 O O . GLU A 1 777 ? -21.759 -1.299 -25.749 1.00 88.75 777 GLU A O 1
ATOM 6007 N N . MET A 1 778 ? -23.216 -1.193 -24.049 1.00 87.44 778 MET A N 1
ATOM 6008 C CA . MET A 1 778 ? -22.542 -2.122 -23.129 1.00 87.44 778 MET A CA 1
ATOM 6009 C C . MET A 1 778 ? -21.115 -1.719 -22.702 1.00 87.44 778 MET A C 1
ATOM 6011 O O . MET A 1 778 ? -20.434 -2.497 -22.042 1.00 87.44 778 MET A O 1
ATOM 6015 N N . VAL A 1 779 ? -20.675 -0.487 -22.983 1.00 90.81 779 VAL A N 1
ATOM 6016 C CA . VAL A 1 779 ? -19.343 0.033 -22.609 1.00 90.81 779 VAL A CA 1
ATOM 6017 C C . VAL A 1 779 ? -19.209 0.211 -21.091 1.00 90.81 779 VAL A C 1
ATOM 6019 O O . VAL A 1 779 ? -18.142 -0.012 -20.511 1.00 90.81 779 VAL A O 1
ATOM 6022 N N . ILE A 1 780 ? -20.298 0.608 -20.424 1.00 93.75 780 ILE A N 1
ATOM 6023 C CA . ILE A 1 780 ? -20.344 0.847 -18.975 1.00 93.75 780 ILE A CA 1
ATOM 6024 C C . ILE A 1 780 ? -21.525 0.132 -18.318 1.00 93.75 780 ILE A C 1
ATOM 6026 O O . ILE A 1 780 ? -22.596 -0.017 -18.906 1.00 93.75 780 ILE A O 1
ATOM 6030 N N . ARG A 1 781 ? -21.362 -0.233 -17.043 1.00 92.38 781 ARG A N 1
ATOM 6031 C CA . ARG A 1 781 ? -22.441 -0.723 -16.178 1.00 92.38 781 ARG A CA 1
ATOM 6032 C C . ARG A 1 781 ? -22.662 0.239 -15.011 1.00 92.38 781 ARG A C 1
ATOM 6034 O O . ARG A 1 781 ? -21.708 0.750 -14.421 1.00 92.38 781 ARG A O 1
ATOM 6041 N N . ILE A 1 782 ? -23.932 0.492 -14.693 1.00 93.50 782 ILE A N 1
ATOM 6042 C CA . ILE A 1 782 ? -24.353 1.412 -13.629 1.00 93.50 782 ILE A CA 1
ATOM 6043 C C . ILE A 1 782 ? -24.917 0.601 -12.456 1.00 93.50 782 ILE A C 1
ATOM 6045 O O . ILE A 1 782 ? -25.771 -0.263 -12.638 1.00 93.50 782 ILE A O 1
ATOM 6049 N N . PHE A 1 783 ? -24.448 0.902 -11.247 1.00 93.19 783 PHE A N 1
ATOM 6050 C CA . PHE A 1 783 ? -24.761 0.192 -10.008 1.00 93.19 783 PHE A CA 1
ATOM 6051 C C . PHE A 1 783 ? -25.398 1.143 -8.997 1.00 93.19 783 PHE A C 1
ATOM 6053 O O . PHE A 1 783 ? -24.906 2.254 -8.790 1.00 93.19 783 PHE A O 1
ATOM 6060 N N . LYS A 1 784 ? -26.462 0.703 -8.323 1.00 89.75 784 LYS A N 1
ATOM 6061 C CA . LYS A 1 784 ? -27.108 1.463 -7.245 1.00 89.75 784 LYS A CA 1
ATOM 6062 C C . LYS A 1 784 ? -26.429 1.148 -5.910 1.00 89.75 784 LYS A C 1
ATOM 6064 O O . LYS A 1 784 ? -26.341 -0.017 -5.531 1.00 89.75 784 LYS A O 1
ATOM 6069 N N . LEU A 1 785 ? -25.936 2.161 -5.197 1.00 88.50 785 LEU A N 1
ATOM 6070 C CA . LEU A 1 785 ? -25.149 1.955 -3.977 1.00 88.50 785 LEU A CA 1
ATOM 6071 C C . LEU A 1 785 ? -26.005 1.967 -2.703 1.00 88.50 785 LEU A C 1
ATOM 6073 O O . LEU A 1 785 ? -26.949 2.738 -2.560 1.00 88.50 785 LEU A O 1
ATOM 6077 N N . SER A 1 786 ? -25.623 1.152 -1.718 1.00 79.94 786 SER A N 1
ATOM 6078 C CA . SER A 1 786 ? -26.297 1.033 -0.415 1.00 79.94 786 SER A CA 1
ATOM 6079 C C . SER A 1 786 ? -25.803 2.045 0.638 1.00 79.94 786 SER A C 1
ATOM 6081 O O . SER A 1 786 ? -25.695 1.732 1.822 1.00 79.94 786 SER A O 1
ATOM 6083 N N . THR A 1 787 ? -25.508 3.283 0.229 1.00 74.50 787 THR A N 1
ATOM 6084 C CA . THR A 1 787 ? -25.017 4.369 1.111 1.00 74.50 787 THR A CA 1
ATOM 6085 C C . THR A 1 787 ? -26.110 5.027 1.961 1.00 74.50 787 THR A C 1
ATOM 6087 O O . THR A 1 787 ? -25.806 5.742 2.917 1.00 74.50 787 THR A O 1
ATOM 6090 N N . GLY A 1 788 ? -27.385 4.818 1.614 1.00 62.75 788 GLY A N 1
ATOM 6091 C CA . GLY A 1 788 ? -28.529 5.535 2.196 1.00 62.75 788 GLY A CA 1
ATOM 6092 C C . GLY A 1 788 ? -28.854 6.867 1.505 1.00 62.75 788 GLY A C 1
ATOM 6093 O O . GLY A 1 788 ? -29.748 7.582 1.953 1.00 62.75 788 GLY A O 1
ATOM 6094 N N . GLN A 1 789 ? -28.158 7.195 0.415 1.00 65.56 789 GLN A N 1
ATOM 6095 C CA . GLN A 1 789 ? -28.523 8.246 -0.539 1.00 65.56 789 GLN A CA 1
ATOM 6096 C C . GLN A 1 789 ? -28.759 7.595 -1.915 1.00 65.56 789 GLN A C 1
ATOM 6098 O O . GLN A 1 789 ? -28.462 6.415 -2.092 1.00 65.56 789 GLN A O 1
ATOM 6103 N N . ASP A 1 790 ? -29.291 8.333 -2.894 1.00 77.56 790 ASP A N 1
ATOM 6104 C CA . ASP A 1 790 ? -29.542 7.801 -4.248 1.00 77.56 790 ASP A CA 1
ATOM 6105 C C . ASP A 1 790 ? -28.261 7.767 -5.114 1.00 77.56 790 ASP A C 1
ATOM 6107 O O . ASP A 1 790 ? -28.214 8.237 -6.253 1.00 77.56 790 ASP A O 1
ATOM 6111 N N . ASP A 1 791 ? -27.175 7.260 -4.527 1.00 87.38 791 ASP A N 1
ATOM 6112 C CA . ASP A 1 791 ? -25.856 7.195 -5.147 1.00 87.38 791 ASP A CA 1
ATOM 6113 C C . ASP A 1 791 ? -25.801 6.105 -6.223 1.00 87.38 791 ASP A C 1
ATOM 6115 O O . ASP A 1 791 ? -26.216 4.960 -6.015 1.00 87.38 791 ASP A O 1
ATOM 6119 N N . HIS A 1 792 ? -25.211 6.459 -7.362 1.00 92.12 792 HIS A N 1
ATOM 6120 C CA . HIS A 1 792 ? -24.994 5.558 -8.486 1.00 92.12 792 HIS A CA 1
ATOM 6121 C C . HIS A 1 792 ? -23.501 5.525 -8.834 1.00 92.12 792 HIS A C 1
ATOM 6123 O O . HIS A 1 792 ? -22.903 6.575 -9.093 1.00 92.12 792 HIS A O 1
ATOM 6129 N N . ALA A 1 793 ? -22.913 4.329 -8.839 1.00 94.06 793 ALA A N 1
ATOM 6130 C CA . ALA A 1 793 ? -21.571 4.075 -9.354 1.00 94.06 793 ALA A CA 1
ATOM 6131 C C . ALA A 1 793 ? -21.626 3.654 -10.825 1.00 94.06 793 ALA A C 1
ATOM 6133 O O . ALA A 1 793 ? -22.590 3.037 -11.275 1.00 94.06 793 ALA A O 1
ATOM 6134 N N . ILE A 1 794 ? -20.562 3.968 -11.548 1.00 95.00 794 ILE A N 1
ATOM 6135 C CA . ILE A 1 794 ? -20.333 3.668 -12.955 1.00 95.00 794 ILE A CA 1
ATOM 6136 C C . ILE A 1 794 ? -18.983 2.950 -13.031 1.00 95.00 794 ILE A C 1
ATOM 6138 O O . ILE A 1 794 ? -18.003 3.417 -12.449 1.00 95.00 794 ILE A O 1
ATOM 6142 N N . MET A 1 795 ? -18.929 1.820 -13.728 1.00 94.62 795 MET A N 1
ATOM 6143 C CA . MET A 1 795 ? -17.709 1.047 -13.976 1.00 94.62 795 MET A CA 1
ATOM 6144 C C . MET A 1 795 ? -17.696 0.633 -15.452 1.00 94.62 795 MET A C 1
ATOM 6146 O O . MET A 1 795 ? -18.755 0.338 -16.010 1.00 94.62 795 MET A O 1
ATOM 6150 N N . PHE A 1 796 ? -16.524 0.625 -16.089 1.00 94.88 796 PHE A N 1
ATOM 6151 C CA . PHE A 1 796 ? -16.374 0.071 -17.440 1.00 94.88 796 PHE A CA 1
ATOM 6152 C C . PHE A 1 796 ? -16.646 -1.436 -17.415 1.00 94.88 796 PHE A C 1
ATOM 6154 O O . PHE A 1 796 ? -16.360 -2.094 -16.412 1.00 94.88 796 PHE A O 1
ATOM 6161 N N . LEU A 1 797 ? -17.214 -2.004 -18.482 1.00 91.62 797 LEU A N 1
ATOM 6162 C CA . LEU A 1 797 ? -17.602 -3.416 -18.443 1.00 91.62 797 LEU A CA 1
ATOM 6163 C C . LEU A 1 797 ? -16.379 -4.342 -18.289 1.00 91.62 797 LEU A C 1
ATOM 6165 O O . LEU A 1 797 ? -16.442 -5.285 -17.504 1.00 91.62 797 LEU A O 1
ATOM 6169 N N . ASP A 1 798 ? -15.241 -4.008 -18.906 1.00 91.50 798 ASP A N 1
ATOM 6170 C CA . ASP A 1 798 ? -13.963 -4.731 -18.754 1.00 91.50 798 ASP A CA 1
ATOM 6171 C C . ASP A 1 798 ? -13.456 -4.721 -17.303 1.00 91.50 798 ASP A C 1
ATOM 6173 O O . ASP A 1 798 ? -12.999 -5.739 -16.775 1.00 91.50 798 ASP A O 1
ATOM 6177 N N . ASP A 1 799 ? -13.578 -3.571 -16.625 1.00 92.88 799 ASP A N 1
ATOM 6178 C CA . ASP A 1 799 ? -13.255 -3.437 -15.201 1.00 92.88 799 ASP A CA 1
ATOM 6179 C C . ASP A 1 799 ? -14.187 -4.307 -14.356 1.00 92.88 799 ASP A C 1
ATOM 6181 O O . ASP A 1 799 ? -13.740 -4.948 -13.403 1.00 92.88 799 ASP A O 1
ATOM 6185 N N . TYR A 1 800 ? -15.468 -4.393 -14.721 1.00 93.56 800 TYR A N 1
ATOM 6186 C CA . TYR A 1 800 ? -16.410 -5.248 -14.015 1.00 93.56 800 TYR A CA 1
ATOM 6187 C C . TYR A 1 800 ? -16.114 -6.735 -14.239 1.00 93.56 800 TYR A C 1
ATOM 6189 O O . TYR A 1 800 ? -16.012 -7.462 -13.256 1.00 93.56 800 TYR A O 1
ATOM 6197 N N . HIS A 1 801 ? -15.868 -7.189 -15.473 1.00 91.81 801 HIS A N 1
ATOM 6198 C CA . HIS A 1 801 ? -15.429 -8.565 -15.756 1.00 91.81 801 HIS A CA 1
ATOM 6199 C C . HIS A 1 801 ? -14.161 -8.927 -14.963 1.00 91.81 801 HIS A C 1
ATOM 6201 O O . HIS A 1 801 ? -14.137 -9.935 -14.251 1.00 91.81 801 HIS A O 1
ATOM 6207 N N . SER A 1 802 ? -13.172 -8.031 -14.952 1.00 90.88 802 SER A N 1
ATOM 6208 C CA . SER A 1 802 ? -11.945 -8.166 -14.157 1.00 90.88 802 SER A CA 1
ATOM 6209 C C . SER A 1 802 ? -12.202 -8.213 -12.639 1.00 90.88 802 SER A C 1
ATOM 6211 O O . SER A 1 802 ? -11.418 -8.800 -11.887 1.00 90.88 802 SER A O 1
ATOM 6213 N N . GLN A 1 803 ? -13.275 -7.587 -12.145 1.00 90.31 803 GLN A N 1
ATOM 6214 C CA . GLN A 1 803 ? -13.685 -7.648 -10.737 1.00 90.31 803 GLN A CA 1
ATOM 6215 C C . GLN A 1 803 ? -14.445 -8.944 -10.409 1.00 90.31 803 GLN A C 1
ATOM 6217 O O . GLN A 1 803 ? -14.270 -9.481 -9.312 1.00 90.31 803 GLN A O 1
ATOM 6222 N N . ILE A 1 804 ? -15.238 -9.478 -11.348 1.00 90.00 804 ILE A N 1
ATOM 6223 C CA . ILE A 1 804 ? -15.901 -10.787 -11.225 1.00 90.00 804 ILE A CA 1
ATOM 6224 C C . ILE A 1 804 ? -14.845 -11.879 -11.059 1.00 90.00 804 ILE A C 1
ATOM 6226 O O . ILE A 1 804 ? -14.914 -12.663 -10.119 1.00 90.00 804 ILE A O 1
ATOM 6230 N N . GLU A 1 805 ? -13.823 -11.903 -11.910 1.00 88.50 805 GLU A N 1
ATOM 6231 C CA . GLU A 1 805 ? -12.808 -12.964 -11.895 1.00 88.50 805 GLU A CA 1
ATOM 6232 C C . GLU A 1 805 ? -11.970 -12.960 -10.614 1.00 88.50 805 GLU A C 1
ATOM 6234 O O . GLU A 1 805 ? -11.703 -14.019 -10.043 1.00 88.50 805 GLU A O 1
ATOM 6239 N N . ARG A 1 806 ? -11.643 -11.778 -10.074 1.00 87.25 806 ARG A N 1
ATOM 6240 C CA . ARG A 1 806 ? -11.020 -11.662 -8.744 1.00 87.25 806 ARG A CA 1
ATOM 6241 C C . ARG A 1 806 ? -11.946 -12.118 -7.612 1.00 87.25 806 ARG A C 1
ATOM 6243 O O . ARG A 1 806 ? -11.454 -12.624 -6.605 1.00 87.25 806 ARG A O 1
ATOM 6250 N N . ALA A 1 807 ? -13.264 -11.959 -7.745 1.00 86.00 807 ALA A N 1
ATOM 6251 C CA . ALA A 1 807 ? -14.231 -12.468 -6.772 1.00 86.00 807 ALA A CA 1
ATOM 6252 C C . ALA A 1 807 ? -14.359 -14.001 -6.832 1.00 86.00 807 ALA A C 1
ATOM 6254 O O . ALA A 1 807 ? -14.350 -14.651 -5.789 1.00 86.00 807 ALA A O 1
ATOM 6255 N N . VAL A 1 808 ? -14.388 -14.579 -8.037 1.00 84.81 808 VAL A N 1
ATOM 6256 C CA . VAL A 1 808 ? -14.426 -16.035 -8.256 1.00 84.81 808 VAL A CA 1
ATOM 6257 C C . VAL A 1 808 ? -13.147 -16.700 -7.740 1.00 84.81 808 VAL A C 1
ATOM 6259 O O . VAL A 1 808 ? -13.236 -17.639 -6.950 1.00 84.81 808 VAL A O 1
ATOM 6262 N N . LYS A 1 809 ? -11.959 -16.166 -8.075 1.00 82.44 809 LYS A N 1
ATOM 6263 C CA . LYS A 1 809 ? -10.669 -16.667 -7.556 1.00 82.44 809 LYS A CA 1
ATOM 6264 C C . LYS A 1 809 ? -10.624 -16.682 -6.019 1.00 82.44 809 LYS A C 1
ATOM 6266 O O . LYS A 1 809 ? -10.120 -17.633 -5.434 1.00 82.44 809 LYS A O 1
ATOM 6271 N N . ARG A 1 810 ? -11.204 -15.676 -5.351 1.00 76.56 810 ARG A N 1
ATOM 6272 C CA . ARG A 1 810 ? -11.263 -15.585 -3.875 1.00 76.56 810 ARG A CA 1
ATOM 6273 C C . ARG A 1 810 ? -12.159 -16.625 -3.199 1.00 76.56 810 ARG A C 1
ATOM 6275 O O . ARG A 1 810 ? -11.950 -16.902 -2.022 1.00 76.56 810 ARG A O 1
ATOM 6282 N N . LEU A 1 811 ? -13.153 -17.177 -3.897 1.00 73.75 811 LEU A N 1
ATOM 6283 C CA . LEU A 1 811 ? -14.097 -18.133 -3.309 1.00 73.75 811 LEU A CA 1
ATOM 6284 C C . LEU A 1 811 ? -13.527 -19.552 -3.158 1.00 73.75 811 LEU A C 1
ATOM 6286 O O . LEU A 1 811 ? -14.145 -20.360 -2.467 1.00 73.75 811 LEU A O 1
ATOM 6290 N N . ASN A 1 812 ? -12.371 -19.862 -3.767 1.00 59.91 812 ASN A N 1
ATOM 6291 C CA . ASN A 1 812 ? -11.749 -21.194 -3.739 1.00 59.91 812 ASN A CA 1
ATOM 6292 C C . ASN A 1 812 ? -12.759 -22.319 -4.053 1.00 59.91 812 ASN A C 1
ATOM 6294 O O . ASN A 1 812 ? -12.867 -23.301 -3.313 1.00 59.91 812 ASN A O 1
ATOM 6298 N N . ALA A 1 813 ? -13.540 -22.144 -5.127 1.00 55.91 813 ALA A N 1
ATOM 6299 C CA . ALA A 1 813 ? -14.612 -23.058 -5.515 1.00 55.91 813 ALA A CA 1
ATOM 6300 C C . ALA A 1 813 ? -14.071 -24.483 -5.737 1.00 55.91 813 ALA A C 1
ATOM 6302 O O . ALA A 1 813 ? -13.268 -24.729 -6.634 1.00 55.91 813 ALA A O 1
ATOM 6303 N N . LYS A 1 814 ? -14.508 -25.432 -4.900 1.00 52.31 814 LYS A N 1
ATOM 6304 C CA . LYS A 1 814 ? -13.953 -26.800 -4.842 1.00 52.31 814 LYS A CA 1
ATOM 6305 C C . LYS A 1 814 ? -14.609 -27.786 -5.820 1.00 52.31 814 LYS A C 1
ATOM 6307 O O . LYS A 1 814 ? -14.410 -28.992 -5.685 1.00 52.31 814 LYS A O 1
ATOM 6312 N N . LYS A 1 815 ? -15.421 -27.298 -6.761 1.00 60.62 815 LYS A N 1
ATOM 6313 C CA . LYS A 1 815 ? -16.127 -28.091 -7.777 1.00 60.62 815 LYS A CA 1
ATOM 6314 C C . LYS A 1 815 ? -16.154 -27.336 -9.100 1.00 60.62 815 LYS A C 1
ATOM 6316 O O . LYS A 1 815 ? -16.301 -26.117 -9.107 1.00 60.62 815 LYS A O 1
ATOM 6321 N N . GLN A 1 816 ? -16.098 -28.077 -10.204 1.00 60.38 816 GLN A N 1
ATOM 6322 C CA . GLN A 1 816 ? -16.159 -27.501 -11.547 1.00 60.38 816 GLN A CA 1
ATOM 6323 C C . GLN A 1 816 ? -17.523 -26.848 -11.830 1.00 60.38 816 GLN A C 1
ATOM 6325 O O . GLN A 1 816 ? -17.567 -25.720 -12.312 1.00 60.38 816 GLN A O 1
ATOM 6330 N N . ASP A 1 817 ? -18.623 -27.516 -11.466 1.00 61.78 817 ASP A N 1
ATOM 6331 C CA . ASP A 1 817 ? -19.999 -27.045 -11.691 1.00 61.78 817 ASP A CA 1
ATOM 6332 C C . ASP A 1 817 ? -20.260 -25.647 -11.096 1.00 61.78 817 ASP A C 1
ATOM 6334 O O . ASP A 1 817 ? -20.916 -24.816 -11.725 1.00 61.78 817 ASP A O 1
ATOM 6338 N N . ASP A 1 818 ? -19.695 -25.368 -9.914 1.00 68.88 818 ASP A N 1
ATOM 6339 C CA . ASP A 1 818 ? -19.861 -24.096 -9.197 1.00 68.88 818 ASP A CA 1
ATOM 6340 C C . ASP A 1 818 ? -19.196 -22.916 -9.943 1.00 68.88 818 ASP A C 1
ATOM 6342 O O . ASP A 1 818 ? -19.641 -21.775 -9.814 1.00 68.88 818 ASP A O 1
ATOM 6346 N N . LEU A 1 819 ? -18.145 -23.172 -10.736 1.00 73.62 819 LEU A N 1
ATOM 6347 C CA . LEU A 1 819 ? -17.441 -22.152 -11.528 1.00 73.62 819 LEU A CA 1
ATOM 6348 C C . LEU A 1 819 ? -18.220 -21.759 -12.789 1.00 73.62 819 LEU A C 1
ATOM 6350 O O . LEU A 1 819 ? -18.294 -20.579 -13.131 1.00 73.62 819 LEU A O 1
ATOM 6354 N N . VAL A 1 820 ? -18.835 -22.736 -13.464 1.00 82.31 820 VAL A N 1
ATOM 6355 C CA . VAL A 1 820 ? -19.532 -22.537 -14.749 1.00 82.31 820 VAL A CA 1
ATOM 6356 C C . VAL A 1 820 ? -20.706 -21.551 -14.611 1.00 82.31 820 VAL A C 1
ATOM 6358 O O . VAL A 1 820 ? -20.974 -20.765 -15.520 1.00 82.31 820 VAL A O 1
ATOM 6361 N N . VAL A 1 821 ? -21.338 -21.500 -13.434 1.00 86.56 821 VAL A N 1
ATOM 6362 C CA . VAL A 1 821 ? -22.388 -20.529 -13.072 1.00 86.56 821 VAL A CA 1
ATOM 6363 C C . VAL A 1 821 ? -21.941 -19.070 -13.257 1.00 86.56 821 VAL A C 1
ATOM 6365 O O . VAL A 1 821 ? -22.743 -18.227 -13.667 1.00 86.56 821 VAL A O 1
ATOM 6368 N N . PHE A 1 822 ? -20.673 -18.747 -12.989 1.00 88.06 822 PHE A N 1
ATOM 6369 C CA . PHE A 1 822 ? -20.155 -17.384 -13.143 1.00 88.06 822 PHE A CA 1
ATOM 6370 C C . PHE A 1 822 ? -19.906 -17.013 -14.609 1.00 88.06 822 PHE A C 1
ATOM 6372 O O . PHE A 1 822 ? -20.099 -15.855 -14.984 1.00 88.06 822 PHE A O 1
ATOM 6379 N N . GLU A 1 823 ? -19.573 -17.988 -15.458 1.00 85.88 823 GLU A N 1
ATOM 6380 C CA . GLU A 1 823 ? -19.515 -17.784 -16.907 1.00 85.88 823 GLU A CA 1
ATOM 6381 C C . GLU A 1 823 ? -20.916 -17.627 -17.503 1.00 85.88 823 GLU A C 1
ATOM 6383 O O . GLU A 1 823 ? -21.128 -16.721 -18.308 1.00 85.88 823 GLU A O 1
ATOM 6388 N N . TRP A 1 824 ? -21.914 -18.399 -17.048 1.00 89.62 824 TRP A N 1
ATOM 6389 C CA . TRP A 1 824 ? -23.325 -18.174 -17.402 1.00 89.62 824 TRP A CA 1
ATOM 6390 C C . TRP A 1 824 ? -23.792 -16.768 -17.007 1.00 89.62 824 TRP A C 1
ATOM 6392 O O . TRP A 1 824 ? -24.435 -16.080 -17.798 1.00 89.62 824 TRP A O 1
ATOM 6402 N N . PHE A 1 825 ? -23.424 -16.294 -15.813 1.00 89.88 825 PHE A N 1
ATOM 6403 C CA . PHE A 1 825 ? -23.722 -14.930 -15.377 1.00 89.88 825 PHE A CA 1
ATOM 6404 C C . PHE A 1 825 ? -23.058 -13.882 -16.288 1.00 89.88 825 PHE A C 1
ATOM 6406 O O . PHE A 1 825 ? -23.754 -12.996 -16.791 1.00 89.88 825 PHE A O 1
ATOM 6413 N N . LYS A 1 826 ? -21.751 -14.015 -16.574 1.00 89.31 826 LYS A N 1
ATOM 6414 C CA . LYS A 1 826 ? -21.010 -13.116 -17.481 1.00 89.31 826 LYS A CA 1
ATOM 6415 C C . LYS A 1 826 ? -21.595 -13.078 -18.900 1.00 89.31 826 LYS A C 1
ATOM 6417 O O . LYS A 1 826 ? -21.700 -11.996 -19.465 1.00 89.31 826 LYS A O 1
ATOM 6422 N N . THR A 1 827 ? -21.977 -14.227 -19.458 1.00 87.88 827 THR A N 1
ATOM 6423 C CA . THR A 1 827 ? -22.374 -14.368 -20.874 1.00 87.88 827 THR A CA 1
ATOM 6424 C C . THR A 1 827 ? -23.870 -14.184 -21.138 1.00 87.88 827 THR A C 1
ATOM 6426 O O . THR A 1 827 ? -24.228 -13.616 -22.163 1.00 87.88 827 THR A O 1
ATOM 6429 N N . HIS A 1 828 ? -24.750 -14.627 -20.234 1.00 87.00 828 HIS A N 1
ATOM 6430 C CA . HIS A 1 828 ? -26.203 -14.623 -20.455 1.00 87.00 828 HIS A CA 1
ATOM 6431 C C . HIS A 1 828 ? -26.936 -13.561 -19.626 1.00 87.00 828 HIS A C 1
ATOM 6433 O O . HIS A 1 828 ? -27.922 -12.997 -20.098 1.00 87.00 828 HIS A O 1
ATOM 6439 N N . VAL A 1 829 ? -26.476 -13.255 -18.405 1.00 89.44 829 VAL A N 1
ATOM 6440 C CA . VAL A 1 829 ? -27.178 -12.312 -17.511 1.00 89.44 829 VAL A CA 1
ATOM 6441 C C . VAL A 1 829 ? -26.725 -10.870 -17.734 1.00 89.44 829 VAL A C 1
ATOM 6443 O O . VAL A 1 829 ? -27.573 -9.986 -17.857 1.00 89.44 829 VAL A O 1
ATOM 6446 N N . LEU A 1 830 ? -25.413 -10.608 -17.809 1.00 89.19 830 LEU A N 1
ATOM 6447 C CA . LEU A 1 830 ? -24.912 -9.234 -17.952 1.00 89.19 830 LEU A CA 1
ATOM 6448 C C . LEU A 1 830 ? -25.349 -8.540 -19.256 1.00 89.19 830 LEU A C 1
ATOM 6450 O O . LEU A 1 830 ? -25.763 -7.382 -19.139 1.00 89.19 830 LEU A O 1
ATOM 6454 N N . PRO A 1 831 ? -25.316 -9.182 -20.448 1.00 86.12 831 PRO A N 1
ATOM 6455 C CA . PRO A 1 831 ? -25.722 -8.531 -21.698 1.00 86.12 831 PRO A CA 1
ATOM 6456 C C . PRO A 1 831 ? -27.242 -8.401 -21.833 1.00 86.12 831 PRO A C 1
ATOM 6458 O O . PRO A 1 831 ? -27.739 -7.368 -22.270 1.00 86.12 831 PRO A O 1
ATOM 6461 N N . SER A 1 832 ? -27.997 -9.418 -21.401 1.00 86.06 832 SER A N 1
ATOM 6462 C CA . SER A 1 832 ? -29.465 -9.423 -21.500 1.00 86.06 832 SER A CA 1
ATOM 6463 C C . SER A 1 832 ? -30.140 -8.432 -20.547 1.00 86.06 832 SER A C 1
ATOM 6465 O O . SER A 1 832 ? -31.284 -8.043 -20.776 1.00 86.06 832 SER A O 1
ATOM 6467 N N . LYS A 1 833 ? -29.456 -8.024 -19.467 1.00 87.69 833 LYS A N 1
ATOM 6468 C CA . LYS A 1 833 ? -29.992 -7.098 -18.464 1.00 87.69 833 LYS A CA 1
ATOM 6469 C C . LYS A 1 833 ? -29.000 -5.965 -18.156 1.00 87.69 833 LYS A C 1
ATOM 6471 O O . LYS A 1 833 ? -28.199 -6.106 -17.232 1.00 87.69 833 LYS A O 1
ATOM 6476 N N . PRO A 1 834 ? -29.051 -4.828 -18.877 1.00 83.88 834 PRO A N 1
ATOM 6477 C CA . PRO A 1 834 ? -28.219 -3.649 -18.599 1.00 83.88 834 PRO A CA 1
ATOM 6478 C C . PRO A 1 834 ? -28.742 -2.782 -17.433 1.00 83.88 834 PRO A C 1
ATOM 6480 O O . PRO A 1 834 ? -28.064 -1.850 -16.999 1.00 83.88 834 PRO A O 1
ATOM 6483 N N . ASP A 1 835 ? -29.945 -3.065 -16.924 1.00 85.69 835 ASP A N 1
ATOM 6484 C CA . ASP A 1 835 ? -30.539 -2.378 -15.772 1.00 85.69 835 ASP A CA 1
ATOM 6485 C C . ASP A 1 835 ? -29.766 -2.649 -14.462 1.00 85.69 835 ASP A C 1
ATOM 6487 O O . ASP A 1 835 ? -29.210 -3.735 -14.284 1.00 85.69 835 ASP A O 1
ATOM 6491 N N . PRO A 1 836 ? -29.790 -1.725 -13.478 1.00 86.44 836 PRO A N 1
ATOM 6492 C CA . PRO A 1 836 ? -29.141 -1.918 -12.175 1.00 86.44 836 PRO A CA 1
ATOM 6493 C C . PRO A 1 836 ? -29.817 -2.982 -11.286 1.00 86.44 836 PRO A C 1
ATOM 6495 O O . PRO A 1 836 ? -29.290 -3.308 -10.221 1.00 86.44 836 PRO A O 1
ATOM 6498 N N . SER A 1 837 ? -30.964 -3.533 -11.697 1.00 89.88 837 SER A N 1
ATOM 6499 C CA . SER A 1 837 ? -31.725 -4.542 -10.953 1.00 89.88 837 SER A CA 1
ATOM 6500 C C . SER A 1 837 ? -32.340 -5.612 -11.856 1.00 89.88 837 SER A C 1
ATOM 6502 O O . SER A 1 837 ? -32.703 -5.325 -12.995 1.00 89.88 837 SER A O 1
ATOM 6504 N N . ILE A 1 838 ? -32.512 -6.820 -11.316 1.00 91.62 838 ILE A N 1
ATOM 6505 C CA . ILE A 1 838 ? -33.054 -8.002 -11.999 1.00 91.62 838 ILE A CA 1
ATOM 6506 C C . ILE A 1 838 ? -34.025 -8.759 -11.077 1.00 91.62 838 ILE A C 1
ATOM 6508 O O . ILE A 1 838 ? -33.781 -8.869 -9.872 1.00 91.62 838 ILE A O 1
ATOM 6512 N N . GLY A 1 839 ? -35.127 -9.272 -11.629 1.00 90.81 839 GLY A N 1
ATOM 6513 C CA . GLY A 1 839 ? -36.084 -10.096 -10.880 1.00 90.81 839 GLY A CA 1
ATOM 6514 C C . GLY A 1 839 ? -35.606 -11.540 -10.697 1.00 90.81 839 GLY A C 1
ATOM 6515 O O . GLY A 1 839 ? -34.854 -12.061 -11.513 1.00 90.81 839 GLY A O 1
ATOM 6516 N N . HIS A 1 840 ? -36.065 -12.233 -9.656 1.00 89.44 840 HIS A N 1
ATOM 6517 C CA . HIS A 1 840 ? -35.663 -13.616 -9.373 1.00 89.44 840 HIS A CA 1
ATOM 6518 C C . HIS A 1 840 ? -36.049 -14.591 -10.494 1.00 89.44 840 HIS A C 1
ATOM 6520 O O . HIS A 1 840 ? -35.220 -15.385 -10.932 1.00 89.44 840 HIS A O 1
ATOM 6526 N N . GLN A 1 841 ? -37.276 -14.493 -11.014 1.00 86.62 841 GLN A N 1
ATOM 6527 C CA . GLN A 1 841 ? -37.724 -15.314 -12.145 1.00 86.62 841 GLN A CA 1
ATOM 6528 C C . GLN A 1 841 ? -36.964 -14.972 -13.442 1.00 86.62 841 GLN A C 1
ATOM 6530 O O . GLN A 1 841 ? -36.602 -15.872 -14.195 1.00 86.62 841 GLN A O 1
ATOM 6535 N N . GLU A 1 842 ? -36.662 -13.688 -13.665 1.00 89.38 842 GLU A N 1
ATOM 6536 C CA . GLU A 1 842 ? -35.867 -13.188 -14.798 1.00 89.38 842 GLU A CA 1
ATOM 6537 C C . GLU A 1 842 ? -34.433 -13.755 -14.742 1.00 89.38 842 GLU A C 1
ATOM 6539 O O . GLU A 1 842 ? -33.993 -14.421 -15.679 1.00 89.38 842 GLU A O 1
ATOM 6544 N N . LEU A 1 843 ? -33.752 -13.616 -13.598 1.00 90.00 843 LEU A N 1
ATOM 6545 C CA . LEU A 1 843 ? -32.427 -14.180 -13.318 1.00 90.00 843 LEU A CA 1
ATOM 6546 C C . LEU A 1 843 ? -32.391 -15.703 -13.490 1.00 90.00 843 LEU A C 1
ATOM 6548 O O . LEU A 1 843 ? -31.504 -16.221 -14.169 1.00 90.00 843 LEU A O 1
ATOM 6552 N N . HIS A 1 844 ? -33.355 -16.421 -12.903 1.00 88.38 844 HIS A N 1
ATOM 6553 C CA . HIS A 1 844 ? -33.437 -17.873 -13.036 1.00 88.38 844 HIS A CA 1
ATOM 6554 C C . HIS A 1 844 ? -33.645 -18.275 -14.502 1.00 88.38 844 HIS A C 1
ATOM 6556 O O . HIS A 1 844 ? -33.012 -19.225 -14.959 1.00 88.38 844 HIS A O 1
ATOM 6562 N N . SER A 1 845 ? -34.481 -17.554 -15.260 1.00 87.94 845 SER A N 1
ATOM 6563 C CA . SER A 1 845 ? -34.710 -17.839 -16.682 1.00 87.94 845 SER A CA 1
ATOM 6564 C C . SER A 1 845 ? -33.448 -17.643 -17.530 1.00 87.94 845 SER A C 1
ATOM 6566 O O . SER A 1 845 ? -33.090 -18.551 -18.275 1.00 87.94 845 SER A O 1
ATOM 6568 N N . LEU A 1 846 ? -32.717 -16.535 -17.348 1.00 88.75 846 LEU A N 1
ATOM 6569 C CA . LEU A 1 846 ? -31.496 -16.229 -18.104 1.00 88.75 846 LEU A CA 1
ATOM 6570 C C . LEU A 1 846 ? -30.359 -17.212 -17.802 1.00 88.75 846 LEU A C 1
ATOM 6572 O O . LEU A 1 846 ? -29.682 -17.662 -18.721 1.00 88.75 846 LEU A O 1
ATOM 6576 N N . LEU A 1 847 ? -30.182 -17.604 -16.537 1.00 87.38 847 LEU A N 1
ATOM 6577 C CA . LEU A 1 847 ? -29.223 -18.652 -16.172 1.00 87.38 847 LEU A CA 1
ATOM 6578 C C . LEU A 1 847 ? -29.655 -20.037 -16.700 1.00 87.38 847 LEU A C 1
ATOM 6580 O O . LEU A 1 847 ? -28.800 -20.857 -17.028 1.00 87.38 847 LEU A O 1
ATOM 6584 N N . SER A 1 848 ? -30.964 -20.297 -16.829 1.00 84.75 848 SER A N 1
ATOM 6585 C CA . SER A 1 848 ? -31.495 -21.581 -17.327 1.00 84.75 848 SER A CA 1
ATOM 6586 C C . SER A 1 848 ? -31.326 -21.785 -18.834 1.00 84.75 848 SER A C 1
ATOM 6588 O O . SER A 1 848 ? -31.475 -22.910 -19.302 1.00 84.75 848 SER A O 1
ATOM 6590 N N . VAL A 1 849 ? -30.983 -20.738 -19.594 1.00 81.50 849 VAL A N 1
ATOM 6591 C CA . VAL A 1 849 ? -30.614 -20.861 -21.017 1.00 81.50 849 VAL A CA 1
ATOM 6592 C C . VAL A 1 849 ? -29.341 -21.700 -21.184 1.00 81.50 849 VAL A C 1
ATOM 6594 O O . VAL A 1 849 ? -29.214 -22.439 -22.156 1.00 81.50 849 VAL A O 1
ATOM 6597 N N . ALA A 1 850 ? -28.416 -21.614 -20.223 1.00 71.50 850 ALA A N 1
ATOM 6598 C CA . ALA A 1 850 ? -27.079 -22.192 -20.330 1.00 71.50 850 ALA A CA 1
ATOM 6599 C C . ALA A 1 850 ? -26.894 -23.523 -19.572 1.00 71.50 850 ALA A C 1
ATOM 6601 O O . ALA A 1 850 ? -25.899 -24.218 -19.782 1.00 71.50 850 ALA A O 1
ATOM 6602 N N . GLY A 1 851 ? -27.837 -23.906 -18.702 1.00 75.88 851 GLY A N 1
ATOM 6603 C CA . GLY A 1 851 ? -27.777 -25.171 -17.968 1.00 75.88 851 GLY A CA 1
ATOM 6604 C C . GLY A 1 851 ? -28.851 -25.331 -16.890 1.00 75.88 851 GLY A C 1
ATOM 6605 O O . GLY A 1 851 ? -29.726 -24.488 -16.706 1.00 75.88 851 GLY A O 1
ATOM 6606 N N . LYS A 1 852 ? -28.799 -26.445 -16.148 1.00 78.12 852 LYS A N 1
ATOM 6607 C CA . LYS A 1 852 ? -29.777 -26.748 -15.090 1.00 78.12 852 LYS A CA 1
ATOM 6608 C C . LYS A 1 852 ? -29.472 -25.959 -13.810 1.00 78.12 852 LYS A C 1
ATOM 6610 O O . LYS A 1 852 ? -28.661 -26.379 -12.986 1.00 78.12 852 LYS A O 1
ATOM 6615 N N . VAL A 1 853 ? -30.147 -24.824 -13.646 1.00 81.12 853 VAL A N 1
ATOM 6616 C CA . VAL A 1 853 ? -30.037 -23.947 -12.469 1.00 81.12 853 VAL A CA 1
ATOM 6617 C C . VAL A 1 853 ? -30.653 -24.587 -11.218 1.00 81.12 853 VAL A C 1
ATOM 6619 O O . VAL A 1 853 ? -31.562 -25.416 -11.294 1.00 81.12 853 VAL A O 1
ATOM 6622 N N . LYS A 1 854 ? -30.129 -24.189 -10.056 1.00 82.94 854 LYS A N 1
ATOM 6623 C CA . LYS A 1 854 ? -30.628 -24.491 -8.711 1.00 82.94 854 LYS A CA 1
ATOM 6624 C C . LYS A 1 854 ? -30.471 -23.246 -7.828 1.00 82.94 854 LYS A C 1
ATOM 6626 O O . LYS A 1 854 ? -29.606 -22.413 -8.100 1.00 82.94 854 LYS A O 1
ATOM 6631 N N . GLU A 1 855 ? -31.192 -23.172 -6.710 1.00 83.75 855 GLU A N 1
ATOM 6632 C CA . GLU A 1 855 ? -31.067 -22.052 -5.755 1.00 83.75 855 GLU A CA 1
ATOM 6633 C C . GLU A 1 855 ? -29.668 -21.954 -5.105 1.00 83.75 855 GLU A C 1
ATOM 6635 O O . GLU A 1 855 ? -29.223 -20.862 -4.744 1.00 83.75 855 GLU A O 1
ATOM 6640 N N . GLU A 1 856 ? -28.916 -23.062 -5.028 1.00 81.12 856 GLU A N 1
ATOM 6641 C CA . GLU A 1 856 ? -27.507 -23.033 -4.600 1.00 81.12 856 GLU A CA 1
ATOM 6642 C C . GLU A 1 856 ? -26.619 -22.221 -5.565 1.00 81.12 856 GLU A C 1
ATOM 6644 O O . GLU A 1 856 ? -25.745 -21.485 -5.112 1.00 81.12 856 GLU A O 1
ATOM 6649 N N . HIS A 1 857 ? -26.908 -22.225 -6.874 1.00 85.81 857 HIS A N 1
ATOM 6650 C CA . HIS A 1 857 ? -26.175 -21.422 -7.863 1.00 85.81 857 HIS A CA 1
ATOM 6651 C C . HIS A 1 857 ? -26.464 -19.917 -7.697 1.00 85.81 857 HIS A C 1
ATOM 6653 O O . HIS A 1 857 ? -25.547 -19.097 -7.723 1.00 85.81 857 HIS A O 1
ATOM 6659 N N . ILE A 1 858 ? -27.726 -19.540 -7.456 1.00 87.62 858 ILE A N 1
ATOM 6660 C CA . ILE A 1 858 ? -28.108 -18.145 -7.167 1.00 87.62 858 ILE A CA 1
ATOM 6661 C C . ILE A 1 858 ? -27.475 -17.681 -5.843 1.00 87.62 858 ILE A C 1
ATOM 6663 O O . ILE A 1 858 ? -26.970 -16.561 -5.747 1.00 87.62 858 ILE A O 1
ATOM 6667 N N . SER A 1 859 ? -27.417 -18.564 -4.843 1.00 87.38 859 SER A N 1
ATOM 6668 C CA . SER A 1 859 ? -26.741 -18.303 -3.567 1.00 87.38 859 SER A CA 1
ATOM 6669 C C . SER A 1 859 ? -25.230 -18.086 -3.732 1.00 87.38 859 SER A C 1
ATOM 6671 O O . SER A 1 859 ? -24.683 -17.181 -3.103 1.00 87.38 859 SER A O 1
ATOM 6673 N N . LEU A 1 860 ? -24.555 -18.829 -4.619 1.00 87.38 860 LEU A N 1
ATOM 6674 C CA . LEU A 1 860 ? -23.139 -18.608 -4.954 1.00 87.38 860 LEU A CA 1
ATOM 6675 C C . LEU A 1 860 ? -22.895 -17.225 -5.586 1.00 87.38 860 LEU A C 1
ATOM 6677 O O . LEU A 1 860 ? -21.961 -16.532 -5.184 1.00 87.38 860 LEU A O 1
ATOM 6681 N N . ILE A 1 861 ? -23.758 -16.776 -6.507 1.00 88.88 861 ILE A N 1
ATOM 6682 C CA . ILE A 1 861 ? -23.666 -15.440 -7.133 1.00 88.88 861 ILE A CA 1
ATOM 6683 C C . ILE A 1 861 ? -23.832 -14.319 -6.084 1.00 88.88 861 ILE A C 1
ATOM 6685 O O . ILE A 1 861 ? -23.121 -13.310 -6.124 1.00 88.88 861 ILE A O 1
ATOM 6689 N N . ILE A 1 862 ? -24.730 -14.498 -5.110 1.00 88.81 862 ILE A N 1
ATOM 6690 C CA . ILE A 1 862 ? -24.911 -13.557 -3.989 1.00 88.81 862 ILE A CA 1
ATOM 6691 C C . ILE A 1 862 ? -23.682 -13.566 -3.067 1.00 88.81 862 ILE A C 1
ATOM 6693 O O . ILE A 1 862 ? -23.169 -12.501 -2.726 1.00 88.81 862 ILE A O 1
ATOM 6697 N N . ASN A 1 863 ? -23.159 -14.745 -2.716 1.00 86.62 863 ASN A N 1
ATOM 6698 C CA . ASN A 1 863 ? -21.973 -14.892 -1.862 1.00 86.62 863 ASN A CA 1
ATOM 6699 C C . ASN A 1 863 ? -20.696 -14.317 -2.507 1.00 86.62 863 ASN A C 1
ATOM 6701 O O . ASN A 1 863 ? -19.825 -13.818 -1.797 1.00 86.62 863 ASN A O 1
ATOM 6705 N N . ALA A 1 864 ? -20.605 -14.305 -3.840 1.00 86.69 864 ALA A N 1
ATOM 6706 C CA . ALA A 1 864 ? -19.553 -13.610 -4.588 1.00 86.69 864 ALA A CA 1
ATOM 6707 C C . ALA A 1 864 ? -19.659 -12.069 -4.538 1.00 86.69 864 ALA A C 1
ATOM 6709 O O . ALA A 1 864 ? -18.753 -11.370 -4.993 1.00 86.69 864 ALA A O 1
ATOM 6710 N N . GLY A 1 865 ? -20.758 -11.516 -4.013 1.00 88.25 865 GLY A N 1
ATOM 6711 C CA . GLY A 1 865 ? -21.018 -10.075 -3.983 1.00 88.25 865 GLY A CA 1
ATOM 6712 C C . GLY A 1 865 ? -21.408 -9.480 -5.340 1.00 88.25 865 GLY A C 1
ATOM 6713 O O . GLY A 1 865 ? -21.249 -8.277 -5.536 1.00 88.25 865 GLY A O 1
ATOM 6714 N N . LEU A 1 866 ? -21.896 -10.307 -6.274 1.00 90.69 866 LEU A N 1
ATOM 6715 C CA . LEU A 1 866 ? -22.350 -9.892 -7.610 1.00 90.69 866 LEU A CA 1
ATOM 6716 C C . LEU A 1 866 ? -23.807 -9.422 -7.621 1.00 90.69 866 LEU A C 1
ATOM 6718 O O . LEU A 1 866 ? -24.187 -8.580 -8.434 1.00 90.69 866 LEU A O 1
ATOM 6722 N N . LEU A 1 867 ? -24.614 -9.949 -6.699 1.00 91.38 867 LEU A N 1
ATOM 6723 C CA . LEU A 1 867 ? -26.010 -9.580 -6.488 1.00 91.38 867 LEU A CA 1
ATOM 6724 C C . LEU A 1 867 ? -26.263 -9.295 -5.007 1.00 91.38 867 LEU A C 1
ATOM 6726 O O . LEU A 1 867 ? -25.788 -10.015 -4.133 1.00 91.38 867 LEU A O 1
ATOM 6730 N N . THR A 1 868 ? -27.057 -8.267 -4.718 1.00 88.38 868 THR A N 1
ATOM 6731 C CA . THR A 1 868 ? -27.568 -7.960 -3.372 1.00 88.38 868 THR A CA 1
ATOM 6732 C C . THR A 1 868 ? -29.095 -8.008 -3.396 1.00 88.38 868 THR A C 1
ATOM 6734 O O . THR A 1 868 ? -29.704 -7.381 -4.259 1.00 88.38 868 THR A O 1
ATOM 6737 N N . ARG A 1 869 ? -29.733 -8.735 -2.465 1.00 86.06 869 ARG A N 1
ATOM 6738 C CA . ARG A 1 869 ? -31.207 -8.749 -2.333 1.00 86.06 869 ARG A CA 1
ATOM 6739 C C . ARG A 1 869 ? -31.712 -7.351 -1.954 1.00 86.06 869 ARG A C 1
ATOM 6741 O O . ARG A 1 869 ? -31.161 -6.720 -1.051 1.00 86.06 869 ARG A O 1
ATOM 6748 N N . GLN A 1 870 ? -32.746 -6.859 -2.633 1.00 79.44 870 GLN A N 1
ATOM 6749 C CA . GLN A 1 870 ? -33.320 -5.543 -2.359 1.00 79.44 870 GLN A CA 1
ATOM 6750 C C . GLN A 1 870 ? -34.085 -5.555 -1.025 1.00 79.44 870 GLN A C 1
ATOM 6752 O O . GLN A 1 870 ? -34.922 -6.414 -0.778 1.00 79.44 870 GLN A O 1
ATOM 6757 N N . LEU A 1 871 ? -33.863 -4.547 -0.174 1.00 69.31 871 LEU A N 1
ATOM 6758 C CA . LEU A 1 871 ? -34.466 -4.459 1.173 1.00 69.31 871 LEU A CA 1
ATOM 6759 C C . LEU A 1 871 ? -35.983 -4.155 1.195 1.00 69.31 871 LEU A C 1
ATOM 6761 O O . LEU A 1 871 ? -36.538 -3.891 2.260 1.00 69.31 871 LEU A O 1
ATOM 6765 N N . ILE A 1 872 ? -36.628 -4.106 0.026 1.00 70.50 872 ILE A N 1
ATOM 6766 C CA . ILE A 1 872 ? -38.038 -3.718 -0.166 1.00 70.50 872 ILE A CA 1
ATOM 6767 C C . ILE A 1 872 ? -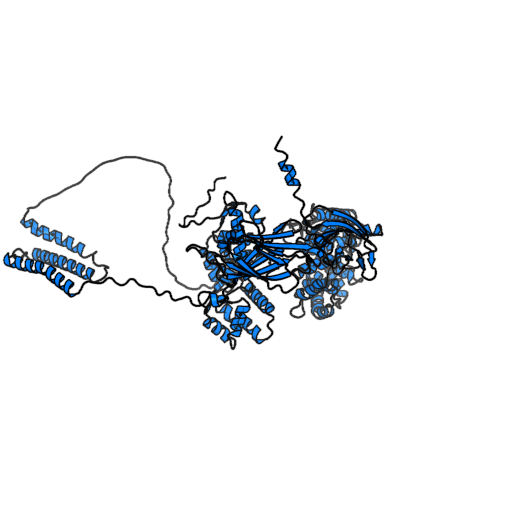38.832 -4.852 -0.831 1.00 70.50 872 ILE A C 1
ATOM 6769 O O . ILE A 1 872 ? -39.995 -5.044 -0.497 1.00 70.50 872 ILE A O 1
ATOM 6773 N N . ASP A 1 873 ? -38.204 -5.609 -1.735 1.00 76.94 873 ASP A N 1
ATOM 6774 C CA . ASP A 1 873 ? -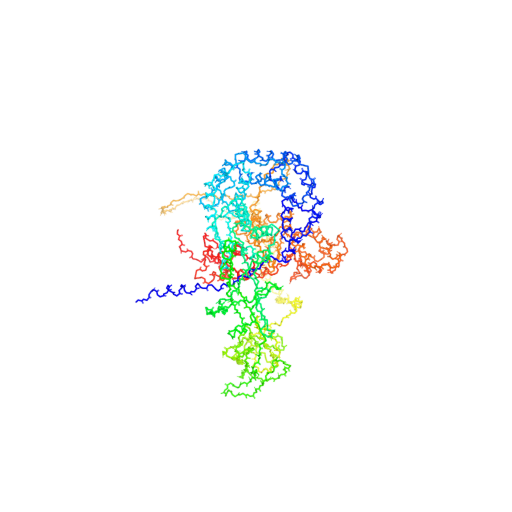38.802 -6.754 -2.421 1.00 76.94 873 ASP A CA 1
ATOM 6775 C C . ASP A 1 873 ? -37.786 -7.914 -2.417 1.00 76.94 873 ASP A C 1
ATOM 6777 O O . ASP A 1 873 ? -36.724 -7.783 -3.034 1.00 76.94 873 ASP A O 1
ATOM 6781 N N . PRO A 1 874 ? -38.068 -9.038 -1.728 1.00 73.94 874 PRO A N 1
ATOM 6782 C CA . PRO A 1 874 ? -37.152 -10.173 -1.650 1.00 73.94 874 PRO A CA 1
ATOM 6783 C C . PRO A 1 874 ? -36.982 -10.918 -2.984 1.00 73.94 874 PRO A C 1
ATOM 6785 O O . PRO A 1 874 ? -36.024 -11.681 -3.116 1.00 73.94 874 PRO A O 1
ATOM 6788 N N . ASN A 1 875 ? -37.870 -10.694 -3.961 1.00 83.94 875 ASN A N 1
ATOM 6789 C CA . ASN A 1 875 ? -37.787 -11.257 -5.310 1.00 83.94 875 ASN A CA 1
ATOM 6790 C C . ASN A 1 875 ? -36.960 -10.385 -6.272 1.00 83.94 875 ASN A C 1
ATOM 6792 O O . ASN A 1 875 ? -36.826 -10.748 -7.440 1.00 83.94 875 ASN A O 1
ATOM 6796 N N . MET A 1 876 ? -36.406 -9.257 -5.814 1.00 87.94 876 MET A N 1
ATOM 6797 C CA . MET A 1 876 ? -35.577 -8.358 -6.619 1.00 87.94 876 MET A CA 1
ATOM 6798 C C . MET A 1 876 ? -34.131 -8.333 -6.122 1.00 87.94 876 MET A C 1
ATOM 6800 O O . MET A 1 876 ? -33.853 -8.218 -4.924 1.00 87.94 876 MET A O 1
ATOM 6804 N N . TYR A 1 877 ? -33.191 -8.371 -7.063 1.00 90.44 877 TYR A N 1
ATOM 6805 C CA . TYR A 1 877 ? -31.763 -8.214 -6.805 1.00 90.44 877 TYR A CA 1
ATOM 6806 C C . TYR A 1 877 ? -31.244 -6.934 -7.456 1.00 90.44 877 TYR A C 1
ATOM 6808 O O . TYR A 1 877 ? -31.647 -6.581 -8.563 1.00 90.44 877 TYR A O 1
ATOM 6816 N N . TRP A 1 878 ? -30.309 -6.257 -6.796 1.00 90.75 878 TRP A N 1
ATOM 6817 C CA . TRP A 1 878 ? -29.471 -5.227 -7.410 1.00 90.75 878 TRP A CA 1
ATOM 6818 C C . TRP A 1 878 ? -28.145 -5.846 -7.833 1.00 90.75 878 TRP A C 1
ATOM 6820 O O . TRP A 1 878 ? -27.561 -6.627 -7.074 1.00 90.75 878 TRP A O 1
ATOM 6830 N N . PHE A 1 879 ? -27.651 -5.472 -9.012 1.00 92.38 879 PHE A N 1
ATOM 6831 C CA . PHE A 1 879 ? -26.274 -5.775 -9.389 1.00 92.38 879 PHE A CA 1
ATOM 6832 C C . PHE A 1 879 ? -25.322 -5.042 -8.445 1.00 92.38 879 PHE A C 1
ATOM 6834 O O . PHE A 1 879 ? -25.530 -3.874 -8.108 1.00 92.38 879 PHE A O 1
ATOM 6841 N N . ALA A 1 880 ? -24.282 -5.743 -8.009 1.00 91.50 880 ALA A N 1
ATOM 6842 C CA . ALA A 1 880 ? -23.335 -5.273 -7.014 1.00 91.50 880 ALA A CA 1
ATOM 6843 C C . ALA A 1 880 ? -21.888 -5.450 -7.493 1.00 91.50 880 ALA A C 1
ATOM 6845 O O . ALA A 1 880 ? -21.585 -6.249 -8.384 1.00 91.50 880 ALA A O 1
ATOM 6846 N N . ILE A 1 881 ? -20.998 -4.659 -6.894 1.00 92.38 881 ILE A N 1
ATOM 6847 C CA . ILE A 1 881 ? -19.556 -4.708 -7.130 1.00 92.38 881 ILE A CA 1
ATOM 6848 C C . ILE A 1 881 ? -18.932 -5.531 -5.989 1.00 92.38 881 ILE A C 1
ATOM 6850 O O . ILE A 1 881 ? -19.008 -5.100 -4.831 1.00 92.38 881 ILE A O 1
ATOM 6854 N N . PRO A 1 882 ? -18.307 -6.691 -6.271 1.00 89.50 882 PRO A N 1
ATOM 6855 C CA . PRO A 1 882 ? -17.702 -7.533 -5.247 1.00 89.50 882 PRO A CA 1
ATOM 6856 C C . PRO A 1 882 ? -16.761 -6.772 -4.312 1.00 89.50 882 PRO A C 1
ATOM 6858 O O . PRO A 1 882 ? -15.905 -6.010 -4.761 1.00 89.50 882 PRO A O 1
ATOM 6861 N N . ASN A 1 883 ? -16.884 -7.035 -3.009 1.00 83.88 883 ASN A N 1
ATOM 6862 C CA . ASN A 1 883 ? -16.081 -6.451 -1.924 1.00 83.88 883 ASN A CA 1
ATOM 6863 C C . ASN A 1 883 ? -16.238 -4.928 -1.683 1.00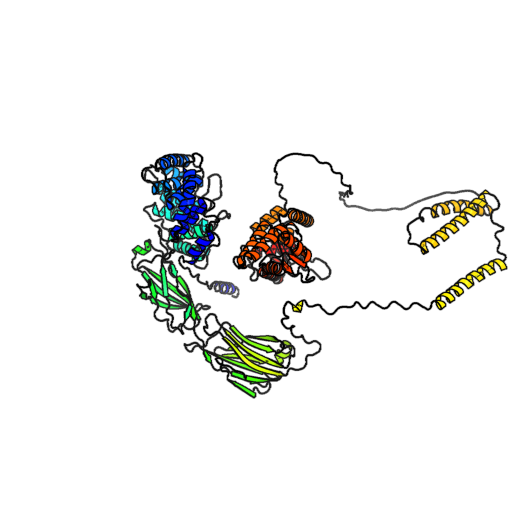 83.88 883 ASN A C 1
ATOM 6865 O O . ASN A 1 883 ? -15.554 -4.387 -0.815 1.00 83.88 883 ASN A O 1
ATOM 6869 N N . ILE A 1 884 ? -17.167 -4.224 -2.348 1.00 87.00 884 ILE A N 1
ATOM 6870 C CA . ILE A 1 884 ? -17.303 -2.756 -2.216 1.00 87.00 884 ILE A CA 1
ATOM 6871 C C . ILE A 1 884 ? -17.754 -2.265 -0.822 1.00 87.00 884 ILE A C 1
ATOM 6873 O O . ILE A 1 884 ? -17.584 -1.091 -0.498 1.00 87.00 884 ILE A O 1
ATOM 6877 N N . GLY A 1 885 ? -18.311 -3.125 0.039 1.00 85.81 885 GLY A N 1
ATOM 6878 C CA . GLY A 1 885 ? -18.943 -2.718 1.307 1.00 85.81 885 GLY A CA 1
ATOM 6879 C C . GLY A 1 885 ? -18.035 -1.949 2.283 1.00 85.81 885 GLY A C 1
ATOM 6880 O O . GLY A 1 885 ? -18.481 -0.993 2.923 1.00 85.81 885 GLY A O 1
ATOM 6881 N N . SER A 1 886 ? -16.747 -2.299 2.358 1.00 83.94 886 SER A N 1
ATOM 6882 C CA . SER A 1 886 ? -15.745 -1.557 3.145 1.00 83.94 886 SER A CA 1
ATOM 6883 C C . SER A 1 886 ? -15.519 -0.142 2.598 1.00 83.94 886 SER A C 1
ATOM 6885 O O . SER A 1 886 ? -15.398 0.818 3.362 1.00 83.94 886 SER A O 1
ATOM 6887 N N . ILE A 1 887 ? -15.546 0.003 1.273 1.00 88.94 887 ILE A N 1
ATOM 6888 C CA . ILE A 1 887 ? -15.370 1.268 0.560 1.00 88.94 887 ILE A CA 1
ATOM 6889 C C . ILE A 1 887 ? -16.641 2.125 0.633 1.00 88.94 887 ILE A C 1
ATOM 6891 O O . ILE A 1 887 ? -16.519 3.330 0.814 1.00 88.94 887 ILE A O 1
ATOM 6895 N N . LEU A 1 888 ? -17.853 1.551 0.632 1.00 89.00 888 LEU A N 1
ATOM 6896 C CA . LEU A 1 888 ? -19.095 2.313 0.878 1.00 89.00 888 LEU A CA 1
ATOM 6897 C C . LEU A 1 888 ? -19.159 2.889 2.301 1.00 89.00 888 LEU A C 1
ATOM 6899 O O . LEU A 1 888 ? -19.591 4.030 2.502 1.00 89.00 888 LEU A O 1
ATOM 6903 N N . LYS A 1 889 ? -18.671 2.131 3.294 1.00 88.31 889 LYS A N 1
ATOM 6904 C CA . LYS A 1 889 ? -18.484 2.628 4.664 1.00 88.31 889 LYS A CA 1
ATOM 6905 C C . LYS A 1 889 ? -17.479 3.785 4.683 1.00 88.31 889 LYS A C 1
ATOM 6907 O O . LYS A 1 889 ? -17.787 4.835 5.248 1.00 88.31 889 LYS A O 1
ATOM 6912 N N . GLY A 1 890 ? -16.341 3.632 4.000 1.00 88.69 890 GLY A N 1
ATOM 6913 C CA . GLY A 1 890 ? -15.318 4.674 3.878 1.00 88.69 890 GLY A CA 1
ATOM 6914 C C . GLY A 1 890 ? -15.775 5.928 3.123 1.00 88.69 890 GLY A C 1
ATOM 6915 O O . GLY A 1 890 ? -15.473 7.040 3.546 1.00 88.69 890 GLY A O 1
ATOM 6916 N N . LEU A 1 891 ? -16.583 5.779 2.070 1.00 90.75 891 LEU A N 1
ATOM 6917 C CA . LEU A 1 891 ? -17.227 6.873 1.338 1.00 90.75 891 LEU A CA 1
ATOM 6918 C C . LEU A 1 891 ? -18.151 7.671 2.271 1.00 90.75 891 LEU A C 1
ATOM 6920 O O . LEU A 1 891 ? -18.026 8.886 2.416 1.00 90.75 891 LEU A O 1
ATOM 6924 N N . THR A 1 892 ? -19.026 6.974 2.995 1.00 90.06 892 THR A N 1
ATOM 6925 C CA . THR A 1 892 ? -19.985 7.598 3.920 1.00 90.06 892 THR A CA 1
ATOM 6926 C C . THR A 1 892 ? -19.294 8.279 5.111 1.00 90.06 892 THR A C 1
ATOM 6928 O O . THR A 1 892 ? -19.765 9.309 5.598 1.00 90.06 892 THR A O 1
ATOM 6931 N N . GLN A 1 893 ? -18.177 7.729 5.598 1.00 91.00 893 GLN A N 1
ATOM 6932 C CA . GLN A 1 893 ? -17.394 8.319 6.689 1.00 91.00 893 GLN A CA 1
ATOM 6933 C C . GLN A 1 893 ? -16.499 9.475 6.212 1.00 91.00 893 GLN A C 1
ATOM 6935 O O . GLN A 1 893 ? -16.452 10.506 6.882 1.00 91.00 893 GLN A O 1
ATOM 6940 N N . GLY A 1 894 ? -15.868 9.366 5.040 1.00 91.56 894 GLY A N 1
ATOM 6941 C CA . GLY A 1 894 ? -15.053 10.428 4.444 1.00 91.56 894 GLY A CA 1
ATOM 6942 C C . GLY A 1 894 ? -15.867 11.671 4.075 1.00 91.56 894 GLY A C 1
ATOM 6943 O O . GLY A 1 894 ? -15.466 12.770 4.455 1.00 91.56 894 GLY A O 1
ATOM 6944 N N . ARG A 1 895 ? -17.074 11.511 3.499 1.00 90.69 895 ARG A N 1
ATOM 6945 C CA . ARG A 1 895 ? -18.030 12.618 3.282 1.00 90.69 895 ARG A CA 1
ATOM 6946 C C . ARG A 1 895 ? -18.280 13.397 4.580 1.00 90.69 895 ARG A C 1
ATOM 6948 O O . ARG A 1 895 ? -18.222 14.626 4.600 1.00 90.69 895 ARG A O 1
ATOM 6955 N N . LYS A 1 896 ? -18.520 12.684 5.688 1.00 89.88 896 LYS A N 1
ATOM 6956 C CA . LYS A 1 896 ? -18.761 13.278 7.017 1.00 89.88 896 LYS A CA 1
ATOM 6957 C C . LYS A 1 896 ? -17.512 13.946 7.598 1.00 89.88 896 LYS A C 1
ATOM 6959 O O . LYS A 1 896 ? -17.626 15.024 8.177 1.00 89.88 896 LYS A O 1
ATOM 6964 N N . GLU A 1 897 ? -16.332 13.346 7.444 1.00 92.06 897 GLU A N 1
ATOM 6965 C CA . GLU A 1 897 ? -15.070 13.923 7.923 1.00 92.06 897 GLU A CA 1
ATOM 6966 C C . GLU A 1 897 ? -14.692 15.199 7.152 1.00 92.06 897 GLU A C 1
ATOM 6968 O O . GLU A 1 897 ? -14.391 16.214 7.785 1.00 92.06 897 GLU A O 1
ATOM 6973 N N . LEU A 1 898 ? -14.815 15.196 5.822 1.00 89.81 898 LEU A N 1
ATOM 6974 C CA . LEU A 1 898 ? -14.566 16.356 4.962 1.00 89.81 898 LEU A CA 1
ATOM 6975 C C . LEU A 1 898 ? -15.502 17.527 5.302 1.00 89.81 898 LEU A C 1
ATOM 6977 O O . LEU A 1 898 ? -15.041 18.639 5.573 1.00 89.81 898 LEU A O 1
ATOM 6981 N N . LEU A 1 899 ? -16.807 17.264 5.427 1.00 86.50 899 LEU A N 1
ATOM 6982 C CA . LEU A 1 899 ? -17.765 18.266 5.904 1.00 86.50 899 LEU A CA 1
ATOM 6983 C C . LEU A 1 899 ? -17.453 18.726 7.344 1.00 86.50 899 LEU A C 1
ATOM 6985 O O . LEU A 1 899 ? -17.706 19.880 7.691 1.00 86.50 899 LEU A O 1
ATOM 6989 N N . SER A 1 900 ? -16.864 17.881 8.198 1.00 85.62 900 SER A N 1
ATOM 6990 C CA . SER A 1 900 ? -16.447 18.291 9.548 1.00 85.62 900 SER A CA 1
ATOM 6991 C C . SER A 1 900 ? -15.277 19.284 9.541 1.00 85.62 900 SER A C 1
ATOM 6993 O O . SER A 1 900 ? -15.243 20.175 10.390 1.00 85.62 900 SER A O 1
ATOM 6995 N N . PHE A 1 901 ? -14.347 19.189 8.581 1.00 85.88 901 PHE A N 1
ATOM 6996 C CA . PHE A 1 901 ? -13.216 20.119 8.471 1.00 85.88 901 PHE A CA 1
ATOM 6997 C C . PHE A 1 901 ? -13.677 21.546 8.162 1.00 85.88 901 PHE A C 1
ATOM 6999 O O . PHE A 1 901 ? -13.142 22.498 8.732 1.00 85.88 901 PHE A O 1
ATOM 7006 N N . LEU A 1 902 ? -14.688 21.688 7.303 1.00 82.38 902 LEU A N 1
ATOM 7007 C CA . LEU A 1 902 ? -15.289 22.974 6.949 1.00 82.38 902 LEU A CA 1
ATOM 7008 C C . LEU A 1 902 ? -16.252 23.473 8.035 1.00 82.38 902 LEU A C 1
ATOM 7010 O O . LEU A 1 902 ? -16.156 24.627 8.440 1.00 82.38 902 LEU A O 1
ATOM 7014 N N . ASN A 1 903 ? -17.104 22.611 8.606 1.00 78.12 903 ASN A N 1
ATOM 7015 C CA . ASN A 1 903 ? -18.018 22.994 9.695 1.00 78.12 903 ASN A CA 1
ATOM 7016 C C . ASN A 1 903 ? -17.306 23.498 10.968 1.00 78.12 903 ASN A C 1
ATOM 7018 O O . ASN A 1 903 ? -17.913 24.216 11.757 1.00 78.12 903 ASN A O 1
ATOM 7022 N N . ARG A 1 904 ? -16.024 23.160 11.164 1.00 80.00 904 ARG A N 1
ATOM 7023 C CA . ARG A 1 904 ? -15.172 23.686 12.249 1.00 80.00 904 ARG A CA 1
ATOM 7024 C C . ARG A 1 904 ? -14.570 25.072 11.959 1.00 80.00 904 ARG A C 1
ATOM 7026 O O . ARG A 1 904 ? -13.875 25.615 12.816 1.00 80.00 904 ARG A O 1
ATOM 7033 N N . ARG A 1 905 ? -14.777 25.655 10.771 1.00 75.62 905 ARG A N 1
ATOM 7034 C CA . ARG A 1 905 ? -14.294 27.000 10.405 1.00 75.62 905 ARG A CA 1
ATOM 7035 C C . ARG A 1 905 ? -15.385 28.051 10.606 1.00 75.62 905 ARG A C 1
ATOM 7037 O O . ARG A 1 905 ? -16.534 27.833 10.237 1.00 75.62 905 ARG A O 1
ATOM 7044 N N . LYS A 1 906 ? -14.990 29.234 11.098 1.00 71.31 906 LYS A N 1
ATOM 7045 C CA . LYS A 1 906 ? -15.877 30.385 11.373 1.00 71.31 906 LYS A CA 1
ATOM 7046 C C . LYS A 1 906 ? -16.797 30.749 10.194 1.00 71.31 906 LYS A C 1
ATOM 7048 O O . LYS A 1 906 ? -17.951 31.093 10.421 1.00 71.31 906 LYS A O 1
ATOM 7053 N N . TYR A 1 907 ? -16.291 30.648 8.965 1.00 68.88 907 TYR A N 1
ATOM 7054 C CA . TYR A 1 907 ? -17.010 30.997 7.733 1.00 68.88 907 TYR A CA 1
ATOM 7055 C C . TYR A 1 907 ? -17.415 29.775 6.882 1.00 68.88 907 TYR A C 1
ATOM 7057 O O . TYR A 1 907 ? -17.954 29.936 5.796 1.00 68.88 907 TYR A O 1
ATOM 7065 N N . LYS A 1 908 ? -17.208 28.544 7.382 1.00 80.12 908 LYS A N 1
ATOM 7066 C CA . LYS A 1 908 ? -17.551 27.269 6.705 1.00 80.12 908 LYS A CA 1
ATOM 7067 C C . LYS A 1 908 ? -16.876 27.031 5.338 1.00 80.12 908 LYS A C 1
ATOM 7069 O O . LYS A 1 908 ? -17.342 26.205 4.551 1.00 80.12 908 LYS A O 1
ATOM 7074 N N . GLU A 1 909 ? -15.754 27.705 5.106 1.00 80.44 909 GLU A N 1
ATOM 7075 C CA . GLU A 1 909 ? -14.941 27.666 3.885 1.00 80.44 909 GLU A CA 1
ATOM 7076 C C . GLU A 1 909 ? -13.487 27.235 4.167 1.00 80.44 909 GLU A C 1
ATOM 7078 O O . GLU A 1 909 ? -13.010 27.298 5.309 1.00 80.44 909 GLU A O 1
ATOM 7083 N N . MET A 1 910 ? -12.767 26.792 3.132 1.00 81.25 910 MET A N 1
ATOM 7084 C CA . MET A 1 910 ? -11.324 26.526 3.175 1.00 81.25 910 MET A CA 1
ATOM 7085 C C . MET A 1 910 ? -10.711 26.609 1.773 1.00 81.25 910 MET A C 1
ATOM 7087 O O . MET A 1 910 ? -11.356 26.248 0.793 1.00 81.25 910 MET A O 1
ATOM 7091 N N . MET A 1 911 ? -9.451 27.039 1.685 1.00 79.25 911 MET A N 1
ATOM 7092 C CA . MET A 1 911 ? -8.682 26.997 0.439 1.00 79.25 911 MET A CA 1
ATOM 7093 C C . MET A 1 911 ? -8.486 25.542 -0.020 1.00 79.25 911 MET A C 1
ATOM 7095 O O . MET A 1 911 ? -8.079 24.691 0.778 1.00 79.25 911 MET A O 1
ATOM 7099 N N . LEU A 1 912 ? -8.745 25.264 -1.297 1.00 79.25 912 LEU A N 1
ATOM 7100 C CA . LEU A 1 912 ? -8.688 23.945 -1.929 1.00 79.25 912 LEU A CA 1
ATOM 7101 C C . LEU A 1 912 ? -7.316 23.287 -1.744 1.00 79.25 912 LEU A C 1
ATOM 7103 O O . LEU A 1 912 ? -7.245 22.154 -1.284 1.00 79.25 912 LEU A O 1
ATOM 7107 N N . SER A 1 913 ? -6.225 24.016 -1.985 1.00 76.81 913 SER A N 1
ATOM 7108 C CA . SER A 1 913 ? -4.851 23.508 -1.826 1.00 76.81 913 SER A CA 1
ATOM 7109 C C . SER A 1 913 ? -4.495 23.122 -0.379 1.00 76.81 913 SER A C 1
ATOM 7111 O O . SER A 1 913 ? -3.669 22.238 -0.153 1.00 76.81 913 SER A O 1
ATOM 7113 N N . LEU A 1 914 ? -5.136 23.742 0.620 1.00 80.12 914 LEU A N 1
ATOM 7114 C CA . LEU A 1 914 ? -4.986 23.404 2.041 1.00 80.12 914 LEU A CA 1
ATOM 7115 C C . LEU A 1 914 ? -5.910 22.248 2.464 1.00 80.12 914 LEU A C 1
ATOM 7117 O O . LEU A 1 914 ? -5.668 21.604 3.489 1.00 80.12 914 LEU A O 1
ATOM 7121 N N . LEU A 1 915 ? -6.953 21.980 1.675 1.00 82.25 915 LEU A N 1
ATOM 7122 C CA . LEU A 1 915 ? -7.889 20.876 1.851 1.00 82.25 915 LEU A CA 1
ATOM 7123 C C . LEU A 1 915 ? -7.372 19.592 1.181 1.00 82.25 915 LEU A C 1
ATOM 7125 O O . LEU A 1 915 ? -7.379 18.552 1.829 1.00 82.25 915 LEU A O 1
ATOM 7129 N N . GLU A 1 916 ? -6.814 19.670 -0.034 1.00 80.75 916 GLU A N 1
ATOM 7130 C CA . GLU A 1 916 ? -6.129 18.552 -0.711 1.00 80.75 916 GLU A CA 1
ATOM 7131 C C . GLU A 1 916 ? -4.938 18.017 0.098 1.00 80.75 916 GLU A C 1
ATOM 7133 O O . GLU A 1 916 ? -4.737 16.809 0.178 1.00 80.75 916 GLU A O 1
ATOM 7138 N N . LYS A 1 917 ? -4.204 18.895 0.796 1.00 81.50 917 LYS A N 1
ATOM 7139 C CA . LYS A 1 917 ? -3.114 18.518 1.719 1.00 81.50 917 LYS A CA 1
ATOM 7140 C C . LYS A 1 917 ? -3.586 17.809 3.005 1.00 81.50 917 LYS A C 1
ATOM 7142 O O . LYS A 1 917 ? -2.776 17.575 3.900 1.00 81.50 917 LYS A O 1
ATOM 7147 N N . LYS A 1 918 ? -4.876 17.477 3.152 1.00 83.06 918 LYS A N 1
ATOM 7148 C CA . LYS A 1 918 ? -5.413 16.729 4.302 1.00 83.06 918 LYS A CA 1
ATOM 7149 C C . LYS A 1 918 ? -5.775 15.303 3.916 1.00 83.06 918 LYS A C 1
ATOM 7151 O O . LYS A 1 918 ? -6.641 15.072 3.081 1.00 83.06 918 LYS A O 1
ATOM 7156 N N . ARG A 1 919 ? -5.190 14.337 4.625 1.00 84.19 919 ARG A N 1
ATOM 7157 C CA . ARG A 1 919 ? -5.586 12.928 4.547 1.00 84.19 919 ARG A CA 1
ATOM 7158 C C . ARG A 1 919 ? -6.890 12.698 5.322 1.00 84.19 919 ARG A C 1
ATOM 7160 O O . ARG A 1 919 ? -7.013 13.133 6.468 1.00 84.19 919 ARG A O 1
ATOM 7167 N N . LEU A 1 920 ? -7.848 12.002 4.710 1.00 87.06 920 LEU A N 1
ATOM 7168 C CA . LEU A 1 920 ? -9.008 11.442 5.412 1.00 87.06 920 LEU A CA 1
ATOM 7169 C C . LEU A 1 920 ? -8.553 10.214 6.216 1.00 87.06 920 LEU A C 1
ATOM 7171 O O . LEU A 1 920 ? -7.745 9.423 5.735 1.00 87.06 920 LEU A O 1
ATOM 7175 N N . ARG A 1 921 ? -9.055 10.048 7.441 1.00 84.88 921 ARG A N 1
ATOM 7176 C CA . ARG A 1 921 ? -8.670 8.951 8.350 1.00 84.88 921 ARG A CA 1
ATOM 7177 C C . ARG A 1 921 ? -9.583 7.738 8.225 1.00 84.88 921 ARG A C 1
ATOM 7179 O O . ARG A 1 921 ? -9.161 6.623 8.505 1.00 84.88 921 ARG A O 1
ATOM 7186 N N . PHE A 1 922 ? -10.827 7.960 7.805 1.00 81.50 922 PHE A N 1
ATOM 7187 C CA . PHE A 1 922 ? -11.865 6.925 7.731 1.00 81.50 922 PHE A CA 1
ATOM 7188 C C . PHE A 1 922 ? -12.227 6.512 6.297 1.00 81.50 922 PHE A C 1
ATOM 7190 O O . PHE A 1 922 ? -13.191 5.781 6.103 1.00 81.50 922 PHE A O 1
ATOM 7197 N N . SER A 1 923 ? -11.478 6.973 5.291 1.00 87.44 923 SER A N 1
ATOM 7198 C CA . SER A 1 923 ? -11.700 6.661 3.875 1.00 87.44 923 SER A CA 1
ATOM 7199 C C . SER A 1 923 ? -10.456 6.033 3.253 1.00 87.44 923 SER A C 1
ATOM 7201 O O . SER A 1 923 ? -9.347 6.508 3.482 1.00 87.44 923 SER A O 1
ATOM 7203 N N . LEU A 1 924 ? -10.659 4.998 2.433 1.00 85.50 924 LEU A N 1
ATOM 7204 C CA . LEU A 1 924 ? -9.637 4.456 1.526 1.00 85.50 924 LEU A CA 1
ATOM 7205 C C . LEU A 1 924 ? -9.577 5.228 0.193 1.00 85.50 924 LEU A C 1
ATOM 7207 O O . LEU A 1 924 ? -8.562 5.200 -0.489 1.00 85.50 924 LEU A O 1
ATOM 7211 N N . LEU A 1 925 ? -10.658 5.933 -0.155 1.00 88.94 925 LEU A N 1
ATOM 7212 C CA . LEU A 1 925 ? -10.727 6.861 -1.285 1.00 88.94 925 LEU A CA 1
ATOM 7213 C C . LEU A 1 925 ? -10.083 8.201 -0.895 1.00 88.94 925 LEU A C 1
ATOM 7215 O O . LEU A 1 925 ? -10.227 8.643 0.252 1.00 88.94 925 LEU A O 1
ATOM 7219 N N . ASP A 1 926 ? -9.401 8.842 -1.840 1.00 87.81 926 ASP A N 1
ATOM 7220 C CA . ASP A 1 926 ? -8.589 10.038 -1.608 1.00 87.81 926 ASP A CA 1
ATOM 7221 C C . ASP A 1 926 ? -9.420 11.331 -1.441 1.00 87.81 926 ASP A C 1
ATOM 7223 O O . ASP A 1 926 ? -10.641 11.355 -1.609 1.00 87.81 926 ASP A O 1
ATOM 7227 N N . MET A 1 927 ? -8.755 12.442 -1.114 1.00 88.94 927 MET A N 1
ATOM 7228 C CA . MET A 1 927 ? -9.429 13.730 -0.930 1.00 88.94 927 MET A CA 1
ATOM 7229 C C . MET A 1 927 ? -10.091 14.244 -2.225 1.00 88.94 927 MET A C 1
ATOM 7231 O O . MET A 1 927 ? -11.187 14.805 -2.162 1.00 88.94 927 MET A O 1
ATOM 7235 N N . ARG A 1 928 ? -9.488 14.027 -3.403 1.00 88.50 928 ARG A N 1
ATOM 7236 C CA . ARG A 1 928 ? -10.028 14.489 -4.695 1.00 88.50 928 ARG A CA 1
ATOM 7237 C C . ARG A 1 928 ? -11.294 13.738 -5.093 1.00 88.50 928 ARG A C 1
ATOM 7239 O O . ARG A 1 928 ? -12.240 14.372 -5.567 1.00 88.50 928 ARG A O 1
ATOM 7246 N N . PHE A 1 929 ? -11.359 12.431 -4.832 1.00 92.00 929 PHE A N 1
ATOM 7247 C CA . PHE A 1 929 ? -12.559 11.616 -5.027 1.00 92.00 929 PHE A CA 1
ATOM 7248 C C . PHE A 1 929 ? -13.759 12.196 -4.260 1.00 92.00 929 PHE A C 1
ATOM 7250 O O . PHE A 1 929 ? -14.823 12.416 -4.846 1.00 92.00 929 PHE A O 1
ATOM 7257 N N . HIS A 1 930 ? -13.575 12.500 -2.968 1.00 91.12 930 HIS A N 1
ATOM 7258 C CA . HIS A 1 930 ? -14.618 13.072 -2.102 1.00 91.12 930 HIS A CA 1
ATOM 7259 C C . HIS A 1 930 ? -14.967 14.525 -2.445 1.00 91.12 930 HIS A C 1
ATOM 7261 O O . HIS A 1 930 ? -16.133 14.906 -2.353 1.00 91.12 930 HIS A O 1
ATOM 7267 N N . LEU A 1 931 ? -13.989 15.338 -2.861 1.00 89.19 931 LEU A N 1
ATOM 7268 C CA . LEU A 1 931 ? -14.224 16.719 -3.296 1.00 89.19 931 LEU A CA 1
ATOM 7269 C C . LEU A 1 931 ? -15.130 16.774 -4.531 1.00 89.19 931 LEU A C 1
ATOM 7271 O O . LEU A 1 931 ? -16.150 17.461 -4.498 1.00 89.19 931 LEU A O 1
ATOM 7275 N N . ARG A 1 932 ? -14.804 16.020 -5.591 1.00 89.50 932 ARG A N 1
ATOM 7276 C CA . ARG A 1 932 ? -15.622 15.950 -6.818 1.00 89.50 932 ARG A CA 1
ATOM 7277 C C . ARG A 1 932 ? -17.041 15.465 -6.524 1.00 89.50 932 ARG A C 1
ATOM 7279 O O . ARG A 1 932 ? -18.011 16.079 -6.959 1.00 89.50 932 ARG A O 1
ATOM 7286 N N . ASP A 1 933 ? -17.162 14.406 -5.728 1.00 91.44 933 ASP A N 1
ATOM 7287 C CA . ASP A 1 933 ? -18.441 13.820 -5.326 1.00 91.44 933 ASP A CA 1
ATOM 7288 C C . ASP A 1 933 ? -19.333 14.818 -4.564 1.00 91.44 933 ASP A C 1
ATOM 7290 O O . ASP A 1 933 ? -20.487 15.035 -4.940 1.00 91.44 933 ASP A O 1
ATOM 7294 N N . LEU A 1 934 ? -18.806 15.492 -3.536 1.00 88.56 934 LEU A N 1
ATOM 7295 C CA . LEU A 1 934 ? -19.576 16.461 -2.746 1.00 88.56 934 LEU A CA 1
ATOM 7296 C C . LEU A 1 934 ? -19.858 17.782 -3.477 1.00 88.56 934 LEU A C 1
ATOM 7298 O O . LEU A 1 934 ? -20.876 18.413 -3.188 1.00 88.56 934 LEU A O 1
ATOM 7302 N N . ILE A 1 935 ? -19.014 18.197 -4.426 1.00 86.62 935 ILE A N 1
ATOM 7303 C CA . ILE A 1 935 ? -19.290 19.358 -5.285 1.00 86.62 935 ILE A CA 1
ATOM 7304 C C . ILE A 1 935 ? -20.417 19.026 -6.272 1.00 86.62 935 ILE A C 1
ATOM 7306 O O . ILE A 1 935 ? -21.426 19.728 -6.321 1.00 86.62 935 ILE A O 1
ATOM 7310 N N . GLY A 1 936 ? -20.313 17.925 -7.022 1.00 85.50 936 GLY A N 1
ATOM 7311 C CA . GLY A 1 936 ? -21.313 17.581 -8.036 1.00 85.50 936 GLY A CA 1
ATOM 7312 C C . GLY A 1 936 ? -22.646 17.079 -7.461 1.00 85.50 936 GLY A C 1
ATOM 7313 O O . GLY A 1 936 ? -23.706 17.353 -8.030 1.00 85.50 936 GLY A O 1
ATOM 7314 N N . SER A 1 937 ? -22.652 16.454 -6.279 1.00 85.19 937 SER A N 1
ATOM 7315 C CA . SER A 1 937 ? -23.894 16.188 -5.525 1.00 85.19 937 SER A CA 1
ATOM 7316 C C . SER A 1 937 ? -24.510 17.439 -4.874 1.00 85.19 937 SER A C 1
ATOM 7318 O O . SER A 1 937 ? -25.668 17.396 -4.459 1.00 85.19 937 SER A O 1
ATOM 7320 N N . GLY A 1 938 ? -23.791 18.569 -4.825 1.00 79.19 938 GLY A N 1
ATOM 7321 C CA . GLY A 1 938 ? -24.289 19.838 -4.281 1.00 79.19 938 GLY A CA 1
ATOM 7322 C C . GLY A 1 938 ? -24.274 19.934 -2.750 1.00 79.19 938 GLY A C 1
ATOM 7323 O O . GLY A 1 938 ? -25.047 20.703 -2.180 1.00 79.19 938 GLY A O 1
ATOM 7324 N N . GLY A 1 939 ? -23.419 19.162 -2.072 1.00 74.19 939 GLY A N 1
ATOM 7325 C CA . GLY A 1 939 ? -23.115 19.348 -0.645 1.00 74.19 939 GLY A CA 1
ATOM 7326 C C . GLY A 1 939 ? -22.079 20.453 -0.389 1.00 74.19 939 GLY A C 1
ATOM 7327 O O . GLY A 1 939 ? -22.052 21.055 0.687 1.00 74.19 939 GLY A O 1
ATOM 7328 N N . MET A 1 940 ? -21.243 20.748 -1.385 1.00 81.62 940 MET A N 1
ATOM 7329 C CA . MET A 1 940 ? -20.249 21.824 -1.374 1.00 81.62 940 MET A CA 1
ATOM 7330 C C . MET A 1 940 ? -20.273 22.603 -2.692 1.00 81.62 940 MET A C 1
ATOM 7332 O O . MET A 1 940 ? -20.824 22.141 -3.688 1.00 81.62 940 MET A O 1
ATOM 7336 N N . ILE A 1 941 ? -19.651 23.781 -2.701 1.00 79.50 941 ILE A N 1
ATOM 7337 C CA . ILE A 1 941 ? -19.430 24.592 -3.902 1.00 79.50 941 ILE A CA 1
ATOM 7338 C C . ILE A 1 941 ? -17.982 25.084 -3.948 1.00 79.50 941 ILE A C 1
ATOM 7340 O O . ILE A 1 941 ? -17.396 25.387 -2.906 1.00 79.50 941 ILE A O 1
ATOM 7344 N N . GLY A 1 942 ? -17.408 25.134 -5.151 1.00 71.56 942 GLY A N 1
ATOM 7345 C CA . GLY A 1 942 ? -16.092 25.715 -5.410 1.00 71.56 942 GLY A CA 1
ATOM 7346 C C . GLY A 1 942 ? -16.208 27.141 -5.952 1.00 71.56 942 GLY A C 1
ATOM 7347 O O . GLY A 1 942 ? -16.997 27.393 -6.861 1.00 71.56 942 GLY A O 1
ATOM 7348 N N . TYR A 1 943 ? -15.401 28.052 -5.415 1.00 67.19 943 TYR A N 1
ATOM 7349 C CA . TYR A 1 943 ? -15.250 29.436 -5.859 1.00 67.19 943 TYR A CA 1
ATOM 7350 C C . TYR A 1 943 ? -13.756 29.731 -6.044 1.00 67.19 943 TYR A C 1
ATOM 7352 O O . TYR A 1 943 ? -13.062 30.090 -5.093 1.00 67.19 943 TYR A O 1
ATOM 7360 N N . GLY A 1 944 ? -13.246 29.534 -7.264 1.00 67.44 944 GLY A N 1
ATOM 7361 C CA . GLY A 1 944 ? -11.815 29.672 -7.557 1.00 67.44 944 GLY A CA 1
ATOM 7362 C C . GLY A 1 944 ? -10.971 28.751 -6.672 1.00 67.44 944 GLY A C 1
ATOM 7363 O O . GLY A 1 944 ? -11.150 27.535 -6.688 1.00 67.44 944 GLY A O 1
ATOM 7364 N N . GLU A 1 945 ? -10.083 29.334 -5.867 1.00 67.12 945 GLU A N 1
ATOM 7365 C CA . GLU A 1 945 ? -9.216 28.598 -4.940 1.00 67.12 945 GLU A CA 1
ATOM 7366 C C . GLU A 1 945 ? -9.906 28.127 -3.644 1.00 67.12 945 GLU A C 1
ATOM 7368 O O . GLU A 1 945 ? -9.254 27.486 -2.822 1.00 67.12 945 GLU A O 1
ATOM 7373 N N . PHE A 1 946 ? -11.192 28.420 -3.419 1.00 61.00 946 PHE A N 1
ATOM 7374 C CA . PHE A 1 946 ? -11.901 28.115 -2.167 1.00 61.00 946 PHE A CA 1
ATOM 7375 C C . PHE A 1 946 ? -13.049 27.114 -2.346 1.00 61.00 946 PHE A C 1
ATOM 7377 O O . PHE A 1 946 ? -13.717 27.077 -3.376 1.00 61.00 946 PHE A O 1
ATOM 7384 N N . VAL A 1 947 ? -13.314 26.323 -1.303 1.00 70.12 947 VAL A N 1
ATOM 7385 C CA . VAL A 1 947 ? -14.454 25.397 -1.202 1.00 70.12 947 VAL A CA 1
ATOM 7386 C C . VAL A 1 947 ? -15.266 25.722 0.051 1.00 70.12 947 VAL A C 1
ATOM 7388 O O . VAL A 1 947 ? -14.695 25.882 1.132 1.00 70.12 947 VAL A O 1
ATOM 7391 N N . ALA A 1 948 ? -16.593 25.789 -0.076 1.00 70.94 948 ALA A N 1
ATOM 7392 C CA . ALA A 1 948 ? -17.519 26.094 1.018 1.00 70.94 948 ALA A CA 1
ATOM 7393 C C . ALA A 1 948 ? -18.684 25.090 1.103 1.00 70.94 948 ALA A C 1
ATOM 7395 O O . ALA A 1 948 ? -19.114 24.531 0.092 1.00 70.94 948 ALA A O 1
ATOM 7396 N N . ILE A 1 949 ? -19.220 24.874 2.311 1.00 72.38 949 ILE A N 1
ATOM 7397 C CA . ILE A 1 949 ? -20.409 24.025 2.523 1.00 72.38 949 ILE A CA 1
ATOM 7398 C C . ILE A 1 949 ? -21.690 24.755 2.117 1.00 72.38 949 ILE A C 1
ATOM 7400 O O . ILE A 1 949 ? -21.953 25.869 2.575 1.00 72.38 949 ILE A O 1
ATOM 7404 N N . ILE A 1 950 ? -22.557 24.057 1.380 1.00 63.50 950 ILE A N 1
ATOM 7405 C CA . ILE A 1 950 ? -23.944 24.473 1.168 1.00 63.50 950 ILE A CA 1
ATOM 7406 C C . ILE A 1 950 ? -24.811 23.958 2.328 1.00 63.50 950 ILE A C 1
ATOM 7408 O O . ILE A 1 950 ? -24.917 22.754 2.555 1.00 63.50 950 ILE A O 1
ATOM 7412 N N . TYR A 1 951 ? -25.478 24.861 3.053 1.00 54.16 951 TYR A N 1
ATOM 7413 C CA . TYR A 1 951 ? -26.476 24.490 4.064 1.00 54.16 951 TYR A CA 1
ATOM 7414 C C . TYR A 1 951 ? -27.885 24.480 3.461 1.00 54.16 951 TYR A C 1
ATOM 7416 O O . TYR A 1 951 ? -28.412 25.520 3.066 1.00 54.16 951 TYR A O 1
ATOM 7424 N N . LYS A 1 952 ? -28.518 23.302 3.431 1.00 43.41 952 LYS A N 1
ATOM 7425 C CA . LYS A 1 952 ? -29.893 23.119 2.950 1.00 43.41 952 LYS A CA 1
ATOM 7426 C C . LYS A 1 952 ? -30.886 23.319 4.098 1.00 43.41 952 LYS A C 1
ATOM 7428 O O . LYS A 1 952 ? -31.051 22.440 4.939 1.00 43.41 952 LYS A O 1
ATOM 7433 N N . GLY A 1 953 ? -31.525 24.488 4.150 1.00 33.31 953 GLY A N 1
ATOM 7434 C CA . GLY A 1 953 ? -32.591 24.771 5.116 1.00 33.31 953 GLY A CA 1
ATOM 7435 C C . GLY A 1 953 ? -33.886 24.011 4.802 1.00 33.31 953 GLY A C 1
ATOM 7436 O O . GLY A 1 953 ? -34.145 23.662 3.649 1.00 33.31 953 GLY A O 1
ATOM 7437 N N . ASN A 1 954 ? -34.739 23.819 5.814 1.00 33.75 954 ASN A N 1
ATOM 7438 C CA . ASN A 1 954 ? -35.991 23.039 5.746 1.00 33.75 954 ASN A CA 1
ATOM 7439 C C . ASN A 1 954 ? -37.130 23.694 4.915 1.00 33.75 954 ASN A C 1
ATOM 7441 O O . ASN A 1 954 ? -38.305 23.425 5.137 1.00 33.75 954 ASN A O 1
ATOM 7445 N N . GLY A 1 955 ? -36.781 24.568 3.966 1.00 35.66 955 GLY A N 1
ATOM 7446 C CA . GLY A 1 955 ? -37.698 25.330 3.110 1.00 35.66 955 GLY A CA 1
ATOM 7447 C C . GLY A 1 955 ? -37.139 25.630 1.712 1.00 35.66 955 GLY A C 1
ATOM 7448 O O . GLY A 1 955 ? -37.574 26.579 1.073 1.00 35.66 955 GLY A O 1
ATOM 7449 N N . GLY A 1 956 ? -36.137 24.875 1.242 1.00 32.09 956 GLY A N 1
ATOM 7450 C CA . GLY A 1 956 ? -35.658 24.927 -0.151 1.00 32.09 956 GLY A CA 1
ATOM 7451 C C . GLY A 1 956 ? -34.803 26.140 -0.555 1.00 32.09 956 GLY A C 1
ATOM 7452 O O . GLY A 1 956 ? -34.276 26.153 -1.665 1.00 32.09 956 GLY A O 1
ATOM 7453 N N . ILE A 1 957 ? -34.619 27.130 0.323 1.00 31.97 957 ILE A N 1
ATOM 7454 C CA . ILE A 1 957 ? -33.773 28.303 0.060 1.00 31.97 957 ILE A CA 1
ATOM 7455 C C . ILE A 1 957 ? -32.288 27.932 0.192 1.00 31.97 957 ILE A C 1
ATOM 7457 O O . ILE A 1 957 ? -31.844 27.437 1.230 1.00 31.97 957 ILE A O 1
ATOM 7461 N N . TRP A 1 958 ? -31.516 28.220 -0.857 1.00 42.47 958 TRP A N 1
ATOM 7462 C CA . TRP A 1 958 ? -30.063 28.057 -0.896 1.00 42.47 958 TRP A CA 1
ATOM 7463 C C . TRP A 1 958 ? -29.382 29.294 -0.294 1.00 42.47 958 TRP A C 1
ATOM 7465 O O . TRP A 1 958 ? -29.302 30.337 -0.941 1.00 42.47 958 TRP A O 1
ATOM 7475 N N . MET A 1 959 ? -28.880 29.201 0.940 1.00 38.66 959 MET A N 1
ATOM 7476 C CA . MET A 1 959 ? -28.053 30.266 1.521 1.00 38.66 959 MET A CA 1
ATOM 7477 C C . MET A 1 959 ? -26.584 30.096 1.122 1.00 38.66 959 MET A C 1
ATOM 7479 O O . MET A 1 959 ? -25.879 29.242 1.661 1.00 38.66 959 MET A O 1
ATOM 7483 N N . VAL A 1 960 ? -26.107 30.960 0.223 1.00 41.41 960 VAL A N 1
ATOM 7484 C CA . VAL A 1 960 ? -24.669 31.214 0.054 1.00 41.41 960 VAL A CA 1
ATOM 7485 C C . VAL A 1 960 ? -24.166 31.937 1.304 1.00 41.41 960 VAL A C 1
ATOM 7487 O O . VAL A 1 960 ? -24.737 32.950 1.710 1.00 41.41 960 VAL A O 1
ATOM 7490 N N . VAL A 1 961 ? -23.093 31.436 1.921 1.00 42.22 961 VAL A N 1
ATOM 7491 C CA . VAL A 1 961 ? -22.503 32.042 3.126 1.00 42.22 961 VAL A CA 1
ATOM 7492 C C . VAL A 1 961 ? -21.667 33.270 2.742 1.00 42.22 961 VAL A C 1
ATOM 7494 O O . VAL A 1 961 ? -20.449 33.219 2.684 1.00 42.22 961 VAL A O 1
ATOM 7497 N N . ASN A 1 962 ? -22.364 34.377 2.476 1.00 35.03 962 ASN A N 1
ATOM 7498 C CA . ASN A 1 962 ? -21.891 35.764 2.570 1.00 35.03 962 ASN A CA 1
ATOM 7499 C C . ASN A 1 962 ? -20.472 36.050 2.020 1.00 35.03 962 ASN A C 1
ATOM 7501 O O . ASN A 1 962 ? -19.591 36.489 2.759 1.00 35.03 962 ASN A O 1
ATOM 7505 N N . ALA A 1 963 ? -20.272 35.844 0.715 1.00 35.84 963 ALA A N 1
ATOM 7506 C CA . ALA A 1 963 ? -19.026 36.188 0.032 1.00 35.84 963 ALA A CA 1
ATOM 7507 C C . ALA A 1 963 ? -18.775 37.713 0.045 1.00 35.84 963 ALA A C 1
ATOM 7509 O O . ALA A 1 963 ? -19.359 38.468 -0.736 1.00 35.84 963 ALA A O 1
ATOM 7510 N N . LYS A 1 964 ? -17.888 38.167 0.937 1.00 37.12 964 LYS A N 1
ATOM 7511 C CA . LYS A 1 964 ? -17.338 39.528 0.978 1.00 37.12 964 LYS A CA 1
ATOM 7512 C C . LYS A 1 964 ? -15.826 39.451 1.204 1.00 37.12 964 LYS A C 1
ATOM 7514 O O . LYS A 1 964 ? -15.418 39.061 2.290 1.00 37.12 964 LYS A O 1
ATOM 7519 N N . HIS A 1 965 ? -15.073 39.897 0.189 1.00 30.84 965 HIS A N 1
ATOM 7520 C CA . HIS A 1 965 ? -13.613 39.836 -0.054 1.00 30.84 965 HIS A CA 1
ATOM 7521 C C . HIS A 1 965 ? -13.273 38.831 -1.174 1.00 30.84 965 HIS A C 1
ATOM 7523 O O . HIS A 1 965 ? -13.624 37.665 -1.056 1.00 30.84 965 HIS A O 1
ATOM 7529 N N . SER A 1 966 ? -12.610 39.222 -2.266 1.00 29.59 966 SER A N 1
ATOM 7530 C CA . SER A 1 966 ? -12.370 40.577 -2.805 1.00 29.59 966 SER A CA 1
ATOM 7531 C C . SER A 1 966 ? -12.444 40.558 -4.340 1.00 29.59 966 SER A C 1
ATOM 7533 O O . SER A 1 966 ? -12.814 39.542 -4.925 1.00 29.59 966 SER A O 1
ATOM 7535 N N . GLN A 1 967 ? -12.138 41.698 -4.969 1.00 28.84 967 GLN A N 1
ATOM 7536 C CA . GLN A 1 967 ? -11.630 41.725 -6.348 1.00 28.84 967 GLN A CA 1
ATOM 7537 C C . GLN A 1 967 ? -10.262 41.031 -6.424 1.00 28.84 967 GLN A C 1
ATOM 7539 O O . GLN A 1 967 ? -9.614 40.951 -5.350 1.00 28.84 967 GLN A O 1
#

Sequence (967 aa):
MARNLGFLVLALFVASICEAAVFTPISDSHRSAALELFAATDGSLQSLEETYEALRTFEVLGIDKKSEIKTSTCKTVDDTLWSASSAPKDLFQALRVNGILKCDLNDEAFTGIASRLKDSVRDASTLLDFYYSISSLMLIKGQTSEVDVKLEDADGVFRAIKALSQSDGRWRFSTNNPESSTYAAGLALETLAGVISLASQEIDQSLIESVKKDVLKLFDATEKYDDGSCYFVDAQGSEGPISASSAVIRGITSLASSTSESLNLSGDKIMCLAKFFLGIGIPGSFKDLYYQVDALACLDKNGVSVPLILSLPASVLSVTQKDQLKVRVNTVLGSPAPPLSVKLMQIFTSGSKDASIIDQELKFDPATGLHVLETLPESIDIGSYTFSFEILLRDPEHKKTYATGGRTKLPVYVTGVVDVDQAEIIILDSDLGSAETKKKINVNGENSFALSANHLQKLRLTFQLTTPSGNAFKPHQAFLRLKHESGVEHLFLVGNSGKKFEIILDFLGLVEKFFYLSGRYDIQLTVGDSVMENSFFQPLGHVELDLPEAPEKAARPPPPPVDPISKYGPKAEITHIFRSPEKRPPMELSFTFLGLVLLPFLGFLIGLLVLRVNLKNFPSAALPAVFAIAFHLGIGAVLSLYFVFWLKDPFPPCLHIGKVEILLMNPSIKSSAIWRTGPVVSLYTRSDVIIPMEPSTSKPSTGRKRQREQEVSSPENHTAGDNLIFSDTSVALQMMRSQFPRIDKVSIQPFILRSQLYSSIKDRTQVDRELENLKREMVIRIFKLSTGQDDHAIMFLDDYHSQIERAVKRLNAKKQDDLVVFEWFKTHVLPSKPDPSIGHQELHSLLSVAGKVKEEHISLIINAGLLTRQLIDPNMYWFAIPNIGSILKGLTQGRKELLSFLNRRKYKEMMLSLLEKKRLRFSLLDMRFHLRDLIGSGGMIGYGEFVAIIYKGNGGIWMVVNAKHSQ

InterPro domains:
  IPR008814 Dolichyl-diphosphooligosaccharide--protein glycosyltransferase subunit Swp1 [PTHR12640] (9-648)
  IPR018865 Inactive serine/threonine-protein kinase 19-like [PF10494] (730-938)
  IPR055373 Ribophorin II, N-terminal domain [PF05817] (26-299)
  IPR055374 Ribophorin II, third domain [PF23860] (422-545)
  IPR055375 Ribophorin II, second domain [PF23861] (308-414)
  IPR056790 Ribophorin II, C-terminal domain [PF25147] (578-648)

pLDDT: mean 79.87, std 18.11, range [22.62, 96.94]